Protein AF-A8PWI1-F1 (afdb_monomer)

Solvent-accessible surface area (backbone atoms only — not comparable to full-atom values): 45222 Å² total; per-residue (Å²): 137,79,90,85,84,83,88,84,86,80,87,80,80,91,81,91,78,86,83,89,81,81,93,75,94,78,90,85,88,86,80,87,87,82,93,78,95,72,87,82,82,78,79,84,72,82,75,52,67,68,59,52,46,64,74,75,43,57,78,69,61,50,46,55,52,54,53,46,51,53,51,52,47,55,54,38,54,54,45,51,55,53,52,50,52,51,46,53,55,47,53,54,51,51,53,54,53,51,53,49,50,54,32,50,52,49,32,49,55,51,53,51,36,45,76,68,66,75,52,61,69,73,72,50,66,75,73,58,67,98,78,70,52,68,71,55,55,49,48,55,54,31,46,76,68,77,52,61,81,75,72,90,84,58,85,69,64,76,42,74,65,44,47,49,58,48,47,54,46,38,53,51,34,49,49,57,52,60,69,65,62,83,62,94,70,75,86,65,80,80,78,78,69,88,83,82,82,69,75,83,58,60,65,67,64,64,78,44,47,58,83,50,47,66,57,39,55,52,49,51,55,52,49,53,42,42,52,46,43,48,42,53,52,54,50,49,51,30,54,49,49,57,49,45,56,55,50,53,34,56,44,49,23,69,73,71,76,51,84,50,41,64,61,52,36,62,72,49,53,52,68,34,57,63,62,59,58,61,57,60,67,49,53,45,52,41,48,41,44,37,41,4,28,73,74,44,79,57,38,57,60,66,27,46,57,54,48,46,45,49,38,46,70,74,69,57,82,82,76,89,75,60,58,64,38,49,48,54,26,50,50,27,47,53,53,18,51,54,29,40,53,49,12,50,57,19,58,69,34,69,69,45,42,67,76,34,84,48,46,72,60,51,50,52,51,50,53,34,60,43,50,63,35,52,48,49,47,51,49,33,54,45,46,45,51,34,57,75,56,64,50,61,60,52,65,64,57,62,51,55,56,88,60,61,75,52,46,60,58,53,36,40,59,34,23,47,52,40,25,48,46,16,49,32,43,15,36,41,30,56,62,64,50,95,90,76,60,98,62,62,55,84,48,33,68,55,55,42,52,53,49,53,51,51,57,51,71,43,89,54,88,58,92,60,36,67,52,34,51,52,48,55,53,42,52,52,41,32,76,44,25,37,76,73,59,82,80,52,64,50,33,56,52,53,32,55,54,43,47,42,41,22,63,32,52,22,43,50,55,48,52,58,40,37,61,75,55,69,62,72,61,91,78,75,66,48,60,52,82,40,75,61,31,41,49,36,44,23,43,35,33,50,32,45,24,39,34,21,50,41,50,20,58,75,50,72,61,76,44,64,67,29,51,55,52,18,52,47,28,49,31,47,36,49,21,43,45,27,45,38,55,23,55,62,70,70,49,80,92,34,70,40,34,55,50,17,56,51,30,43,50,53,28,25,52,52,50,40,53,38,46,43,49,69,47,40,52,39,64,38,69,88,21,94,50,71,40,32,49,86,74,67,77,56,60,96,51,53,69,54,57,59,51,48,56,55,51,41,46,57,54,51,51,45,70,61,62,75,80,54,85,56,82,88,50,45,67,60,50,51,51,51,46,38,54,48,42,38,51,48,45,61,54,45,48,55,45,34,53,47,37,53,47,49,58,26,56,80,66,66,58,85,63,78,88,67,85,68,79,65,87,81,82,74,75,79,79,80,83,86,84,84,87,86,90,83,86,81,82,90,78,98,78,84,92,77,86,83,81,81,76,82,63,67,65,60,57,49,52,50,52,52,53,51,53,48,52,53,51,54,51,50,53,51,52,52,53,52,50,60,52,56,68,67,72,78,70,81,89,77,93,129

Foldseek 3Di:
DDDDDDDDDDDDDDDDDDDDDDDDDDDDDDDDDDDDDDDDDPDDDPDDLVNVCVVPDDPVLVLVVVVVLVVLCVLLVVLVVLLLVLLVLVVLLLVLLVVLVVLVVVLVVVLVCLVVVNDDPVVVVVPDDPPDDPVVVVQVVCSNVVRHDPPPPDPVCPDPVNVVVLSVLQVVLSVLSVVLVSDPDPPDDPPDDDDDDDPPPPPSVVLNDSVCSVVQLVLSLVSLLLSLLSLVVSLVSLVVVLVVLLVVLVVSCVVVVHDCSVVCCVNRVCPRCSNVPCSSVSSNVSSLSNCCSSPVVNPSVVSCVVSVLLNCLLPDDDDPPVPVLLVLLVVLQVLLVVLQVLLVVLLPDVVLCVLQVVSVLLVLLLLLQVLVLVLQLLVLVLQVLCSVLSQRPCVQLVNRSNQDAHSSLSSNLSSNLSSLSSNLSSCLRPVDDPVDDPDHSSCSSVVSVCVNVCVLPPCDPPRRNRVSVSVVVLVVCLLCLNPPDAQGSSNLLVLLLVLLSLSSQLCVQVSVQCVVVVSDDPPSRDSLVDPSNLVSSLSSLSSNLSNLVNNCVVVVVPDCVSVLSSVLSVLVSQLSVLVSVCVVVVDCPDPSVVSNVVSLVVSLVSVLCCLLCPQQNFQDCPAPPGRGDVDDSVPVPVVLSVVLSVLSSVLSNLCVPVVDDDPVCVSVSSSVSSNSSSVNSSSSSNRRSRVVSVVCVVVVPPGDDRDNSDDDDDDDDDDPPPPDDDDDDDDPDDDDDDDDDDDPVVVSVVVVVVVVVVVVVVVVVVVVVVVVVVPDDDDDDD

pLDDT: mean 74.41, std 23.47, range [23.36, 98.5]

Radius of gyration: 35.28 Å; Cα contacts (8 Å, |Δi|>4): 623; chains: 1; bounding box: 94×109×108 Å

Structure (mmCIF, N/CA/C/O backbone):
data_AF-A8PWI1-F1
#
_entry.id   AF-A8PWI1-F1
#
loop_
_atom_site.group_PDB
_atom_site.id
_atom_site.type_symbol
_atom_site.label_atom_id
_atom_site.label_alt_id
_atom_site.label_comp_id
_atom_site.label_asym_id
_atom_site.label_entity_id
_atom_site.label_seq_id
_atom_site.pdbx_PDB_ins_code
_atom_site.Cartn_x
_atom_site.Cartn_y
_atom_site.Cartn_z
_atom_site.occupancy
_atom_site.B_iso_or_equiv
_atom_site.auth_seq_id
_atom_site.auth_comp_id
_atom_site.auth_asym_id
_atom_site.auth_atom_id
_atom_site.pdbx_PDB_model_num
ATOM 1 N N . MET A 1 1 ? -48.072 -54.848 -12.489 1.00 26.64 1 MET A N 1
ATOM 2 C CA . MET A 1 1 ? -48.204 -54.757 -11.016 1.00 26.64 1 MET A CA 1
ATOM 3 C C . MET A 1 1 ? -46.920 -55.266 -10.379 1.00 26.64 1 MET A C 1
ATOM 5 O O . MET A 1 1 ? -46.332 -56.152 -10.990 1.00 26.64 1 MET A O 1
ATOM 9 N N . PRO A 1 2 ? -46.545 -54.822 -9.166 1.00 45.94 2 PRO A N 1
ATOM 10 C CA . PRO A 1 2 ? -46.985 -53.607 -8.458 1.00 45.94 2 PRO A CA 1
ATOM 11 C C . PRO A 1 2 ? -45.769 -52.700 -8.072 1.00 45.94 2 PRO A C 1
ATOM 13 O O . PRO A 1 2 ? -44.656 -53.192 -7.960 1.00 45.94 2 PRO A O 1
ATOM 16 N N . THR A 1 3 ? -45.879 -51.364 -8.166 1.00 31.27 3 THR A N 1
ATOM 17 C CA . THR A 1 3 ? -45.885 -50.378 -7.037 1.00 31.27 3 THR A CA 1
ATOM 18 C C . THR A 1 3 ? -44.688 -50.470 -6.063 1.00 31.27 3 THR A C 1
ATOM 20 O O . THR A 1 3 ? -44.375 -51.557 -5.604 1.00 31.27 3 THR A O 1
ATOM 23 N N . ASP A 1 4 ? -44.038 -49.401 -5.587 1.00 28.78 4 ASP A N 1
ATOM 24 C CA . ASP A 1 4 ? -44.366 -47.958 -5.545 1.00 28.78 4 ASP A CA 1
ATOM 25 C C . ASP A 1 4 ? -43.056 -47.153 -5.226 1.00 28.78 4 ASP A C 1
ATOM 27 O O . ASP A 1 4 ? -41.991 -47.762 -5.220 1.00 28.78 4 ASP A O 1
ATOM 31 N N . ARG A 1 5 ? -42.955 -45.834 -4.954 1.00 29.36 5 ARG A N 1
ATOM 32 C CA . ARG A 1 5 ? -43.914 -44.730 -4.711 1.00 29.36 5 ARG A CA 1
ATOM 33 C C . ARG A 1 5 ? -43.392 -43.390 -5.299 1.00 29.36 5 ARG A C 1
ATOM 35 O O . ARG A 1 5 ? -42.419 -43.342 -6.043 1.00 29.36 5 ARG A O 1
ATOM 42 N N . LEU A 1 6 ? -44.085 -42.296 -4.979 1.00 29.69 6 LEU A N 1
ATOM 43 C CA . LEU A 1 6 ? -43.978 -40.931 -5.507 1.00 29.69 6 LEU A CA 1
ATOM 44 C C . LEU A 1 6 ? -42.658 -40.158 -5.277 1.00 29.69 6 LEU A C 1
ATOM 46 O O . LEU A 1 6 ? -42.093 -40.148 -4.186 1.00 29.69 6 LEU A O 1
ATOM 50 N N . LYS A 1 7 ? -42.341 -39.302 -6.262 1.00 27.17 7 LYS A N 1
ATOM 51 C CA . LYS A 1 7 ? -41.744 -37.966 -6.051 1.00 27.17 7 LYS A CA 1
ATOM 52 C C . LYS A 1 7 ? -42.804 -36.998 -5.500 1.00 27.17 7 LYS A C 1
ATOM 54 O O . LYS A 1 7 ? -43.917 -36.993 -6.022 1.00 27.17 7 LYS A O 1
ATOM 59 N N . ALA A 1 8 ? -42.437 -36.074 -4.612 1.00 26.47 8 ALA A N 1
ATOM 60 C CA . ALA A 1 8 ? -43.149 -34.798 -4.464 1.00 26.47 8 ALA A CA 1
ATOM 61 C C . ALA A 1 8 ? -42.234 -33.719 -3.862 1.00 26.47 8 ALA A C 1
ATOM 63 O O . ALA A 1 8 ? -41.652 -33.920 -2.801 1.00 26.47 8 ALA A O 1
ATOM 64 N N . ALA A 1 9 ? -42.138 -32.563 -4.520 1.00 27.45 9 ALA A N 1
ATOM 65 C CA . ALA A 1 9 ? -41.647 -31.335 -3.897 1.00 27.45 9 ALA A CA 1
ATOM 66 C C . ALA A 1 9 ? -42.832 -30.575 -3.282 1.00 27.45 9 ALA A C 1
ATOM 68 O O . ALA A 1 9 ? -43.964 -30.729 -3.749 1.00 27.45 9 ALA A O 1
ATOM 69 N N . LYS A 1 10 ? -42.591 -29.713 -2.287 1.00 25.00 10 LYS A N 1
ATOM 70 C CA . LYS A 1 10 ? -43.603 -28.736 -1.874 1.00 25.00 10 LYS A CA 1
ATOM 71 C C . LYS A 1 10 ? -42.991 -27.396 -1.476 1.00 25.00 10 LYS A C 1
ATOM 73 O O . LYS A 1 10 ? -42.264 -27.291 -0.494 1.00 25.00 10 LYS A O 1
ATOM 78 N N . THR A 1 11 ? -43.327 -26.382 -2.265 1.00 25.14 11 THR A N 1
ATOM 79 C CA . THR A 1 11 ? -43.209 -24.959 -1.939 1.00 25.14 11 THR A CA 1
ATOM 80 C C . THR A 1 11 ? -43.941 -24.653 -0.629 1.00 25.14 11 THR A C 1
ATOM 82 O O . THR A 1 11 ? -44.904 -25.343 -0.285 1.00 25.14 11 THR A O 1
ATOM 85 N N . ARG A 1 12 ? -43.555 -23.579 0.063 1.00 24.62 12 ARG A N 1
ATOM 86 C CA . ARG A 1 12 ? -44.437 -22.917 1.027 1.00 24.62 12 ARG A CA 1
ATOM 87 C C . ARG A 1 12 ? -44.339 -21.407 0.867 1.00 24.62 12 ARG A C 1
ATOM 89 O O . ARG A 1 12 ? -43.246 -20.877 0.679 1.00 24.62 12 ARG A O 1
ATOM 96 N N . GLU A 1 13 ? -45.487 -20.749 0.863 1.00 25.41 13 GLU A N 1
ATOM 97 C CA . GLU A 1 13 ? -45.619 -19.325 0.590 1.00 25.41 13 GLU A CA 1
ATOM 98 C C . GLU A 1 13 ? -45.032 -18.437 1.696 1.00 25.41 13 GLU A C 1
ATOM 100 O O . GLU A 1 13 ? -44.836 -18.847 2.843 1.00 25.41 13 GLU A O 1
ATOM 105 N N . ARG A 1 14 ? -44.809 -17.167 1.338 1.00 25.08 14 ARG A N 1
ATOM 106 C CA . ARG A 1 14 ? -44.852 -16.077 2.314 1.00 25.08 14 ARG A CA 1
ATOM 107 C C . ARG A 1 14 ? -46.288 -15.952 2.805 1.00 25.08 14 ARG A C 1
ATOM 109 O O . ARG A 1 14 ? -47.183 -15.876 1.972 1.00 25.08 14 ARG A O 1
ATOM 116 N N . ASP A 1 15 ? -46.470 -15.774 4.103 1.00 23.75 15 ASP A N 1
ATOM 117 C CA . ASP A 1 15 ? -47.665 -15.108 4.606 1.00 23.75 15 ASP A CA 1
ATOM 118 C C . ASP A 1 15 ? -47.291 -14.137 5.729 1.00 23.75 15 ASP A C 1
ATOM 120 O O . ASP A 1 15 ? -46.247 -14.296 6.371 1.00 23.75 15 ASP A O 1
ATOM 124 N N . SER A 1 16 ? -48.074 -13.073 5.897 1.00 23.41 16 SER A N 1
ATOM 125 C CA . SER A 1 16 ? -47.643 -11.882 6.638 1.00 23.41 16 SER A CA 1
ATOM 126 C C . SER A 1 16 ? -48.622 -11.459 7.729 1.00 23.41 16 SER A C 1
ATOM 128 O O . SER A 1 16 ? -49.614 -10.788 7.453 1.00 23.41 16 SER A O 1
ATOM 130 N N . THR A 1 17 ? -48.276 -11.746 8.985 1.00 23.61 17 THR A N 1
ATOM 131 C CA . THR A 1 17 ? -48.960 -11.198 10.166 1.00 23.61 17 THR A CA 1
ATOM 132 C C . THR A 1 17 ? -47.959 -10.782 11.240 1.00 23.61 17 THR A C 1
ATOM 134 O O . THR A 1 17 ? -47.338 -11.626 11.886 1.00 23.61 17 THR A O 1
ATOM 137 N N . SER A 1 18 ? -47.843 -9.474 11.474 1.00 24.30 18 SER A N 1
ATOM 138 C CA . SER A 1 18 ? -47.353 -8.947 12.754 1.00 24.30 18 SER A CA 1
ATOM 139 C C . SER A 1 18 ? -48.350 -9.293 13.867 1.00 24.30 18 SER A C 1
ATOM 141 O O . SER A 1 18 ? -49.545 -9.426 13.595 1.00 24.30 18 SER A O 1
ATOM 143 N N . PRO A 1 19 ? -47.909 -9.311 15.132 1.00 25.98 19 PRO A N 1
ATOM 144 C CA . PRO A 1 19 ? -48.521 -8.339 16.038 1.00 25.98 19 PRO A CA 1
ATOM 145 C C . PRO A 1 19 ? -47.519 -7.577 16.916 1.00 25.98 19 PRO A C 1
ATOM 147 O O . PRO A 1 19 ? -46.420 -8.031 17.221 1.00 25.98 19 PRO A O 1
ATOM 150 N N . SER A 1 20 ? -47.955 -6.389 17.331 1.00 23.36 20 SER A N 1
ATOM 151 C CA . SER A 1 20 ? -47.359 -5.594 18.406 1.00 23.36 20 SER A CA 1
ATOM 152 C C . SER A 1 20 ? -47.661 -6.227 19.769 1.00 23.36 20 SER A C 1
ATOM 154 O O . SER A 1 20 ? -48.781 -6.691 19.982 1.00 23.36 20 SER A O 1
ATOM 156 N N . ALA A 1 21 ? -46.710 -6.170 20.705 1.00 24.69 21 ALA A N 1
ATOM 157 C CA . ALA A 1 21 ? -46.963 -6.409 22.124 1.00 24.69 21 ALA A CA 1
ATOM 158 C C . ALA A 1 21 ? -46.120 -5.454 22.986 1.00 24.69 21 ALA A C 1
ATOM 160 O O . ALA A 1 21 ? -44.891 -5.508 22.985 1.00 24.69 21 ALA A O 1
ATOM 161 N N . THR A 1 22 ? -46.792 -4.571 23.722 1.00 24.06 22 THR A N 1
ATOM 162 C CA . THR A 1 22 ? -46.207 -3.747 24.790 1.00 24.06 22 THR A CA 1
ATOM 163 C C . THR A 1 22 ? -46.069 -4.560 26.082 1.00 24.06 22 THR A C 1
ATOM 165 O O . THR A 1 22 ? -46.990 -5.316 26.395 1.00 24.06 22 THR A O 1
ATOM 168 N N . PRO A 1 23 ? -45.008 -4.377 26.888 1.00 26.75 23 PRO A N 1
ATOM 169 C CA . PRO A 1 23 ? -44.930 -4.981 28.216 1.00 26.75 23 PRO A CA 1
ATOM 170 C C . PRO A 1 23 ? -45.863 -4.243 29.191 1.00 26.75 23 PRO A C 1
ATOM 172 O O . PRO A 1 23 ? -45.569 -3.130 29.624 1.00 26.75 23 PRO A O 1
ATOM 175 N N . SER A 1 24 ? -46.998 -4.854 29.532 1.00 24.08 24 SER A N 1
ATOM 176 C CA . SER A 1 24 ? -47.934 -4.353 30.547 1.00 24.08 24 SER A CA 1
ATOM 177 C C . SER A 1 24 ? -47.728 -5.064 31.886 1.00 24.08 24 SER A C 1
ATOM 179 O O . SER A 1 24 ? -47.871 -6.284 31.970 1.00 24.08 24 SER A O 1
ATOM 181 N N . THR A 1 25 ? -47.428 -4.303 32.936 1.00 27.03 25 THR A N 1
ATOM 182 C CA . THR A 1 25 ? -47.224 -4.810 34.299 1.00 27.03 25 THR A CA 1
ATOM 183 C C . THR A 1 25 ? -48.536 -5.258 34.948 1.00 27.03 25 THR A C 1
ATOM 185 O O . THR A 1 25 ? -49.332 -4.404 35.331 1.00 27.03 25 THR A O 1
ATOM 188 N N . THR A 1 26 ? -48.716 -6.563 35.181 1.00 24.58 26 THR A N 1
ATOM 189 C CA . THR A 1 26 ? -49.730 -7.068 36.128 1.00 24.58 26 THR A CA 1
ATOM 190 C C . THR A 1 26 ? -49.261 -8.350 36.815 1.00 24.58 26 THR A C 1
ATOM 192 O O . THR A 1 26 ? -48.823 -9.293 36.159 1.00 24.58 26 THR A O 1
ATOM 195 N N . THR A 1 27 ? -49.384 -8.399 38.140 1.00 28.48 27 THR A N 1
ATOM 196 C CA . THR A 1 27 ? -49.174 -9.589 38.976 1.00 28.48 27 THR A CA 1
ATOM 197 C C . THR A 1 27 ? -50.474 -10.382 39.145 1.00 28.48 27 THR A C 1
ATOM 199 O O . THR A 1 27 ? -51.536 -9.800 39.352 1.00 28.48 27 THR A O 1
ATOM 202 N N . ALA A 1 28 ? -50.398 -11.715 39.118 1.00 26.31 28 ALA A N 1
ATOM 203 C CA . ALA A 1 28 ? -51.474 -12.607 39.560 1.00 26.31 28 ALA A CA 1
ATOM 204 C C . ALA A 1 28 ? -50.894 -13.960 40.008 1.00 26.31 28 ALA A C 1
ATOM 206 O O . ALA A 1 28 ? -49.926 -14.435 39.417 1.00 26.31 28 ALA A O 1
ATOM 207 N N . SER A 1 29 ? -51.483 -14.572 41.040 1.00 25.58 29 SER A N 1
ATOM 208 C CA . SER A 1 29 ? -51.057 -15.862 41.602 1.00 25.58 29 SER A CA 1
ATOM 209 C C . SER A 1 29 ? -52.246 -16.809 41.778 1.00 25.58 29 SER A C 1
ATOM 211 O O . SER A 1 29 ? -53.288 -16.409 42.294 1.00 25.58 29 SER A O 1
ATOM 213 N N . ILE A 1 30 ? -52.064 -18.056 41.344 1.00 26.97 30 ILE A N 1
ATOM 214 C CA . ILE A 1 30 ? -52.888 -19.252 41.593 1.00 26.97 30 ILE A CA 1
ATOM 215 C C . ILE A 1 30 ? -51.903 -20.437 41.431 1.00 26.97 30 ILE A C 1
ATOM 217 O O . ILE A 1 30 ? -51.061 -20.381 40.539 1.00 26.97 30 ILE A O 1
ATOM 221 N N . TYR A 1 31 ? -51.870 -21.501 42.240 1.00 27.14 31 TYR A N 1
ATOM 222 C CA . TYR A 1 31 ? -52.976 -22.233 42.876 1.00 27.14 31 TYR A CA 1
ATOM 223 C C . TYR A 1 31 ? -52.582 -22.819 44.275 1.00 27.14 31 TYR A C 1
ATOM 225 O O . TYR A 1 31 ? -51.643 -22.285 44.861 1.00 27.14 31 TYR A O 1
ATOM 233 N N . PRO A 1 32 ? -53.347 -23.736 44.923 1.00 33.53 32 PRO A N 1
ATOM 234 C CA . PRO A 1 32 ? -53.596 -23.677 46.368 1.00 33.53 32 PRO A CA 1
ATOM 235 C C . PRO A 1 32 ? -52.487 -24.298 47.234 1.00 33.53 32 PRO A C 1
ATOM 237 O O . PRO A 1 32 ? -51.641 -25.045 46.749 1.00 33.53 32 PRO A O 1
ATOM 240 N N . GLY A 1 33 ? -52.534 -24.008 48.536 1.00 26.94 33 GLY A N 1
ATOM 241 C CA . GLY A 1 33 ? -51.600 -24.554 49.523 1.00 26.94 33 GLY A CA 1
ATOM 242 C C . GLY A 1 33 ? -52.061 -25.851 50.193 1.00 26.94 33 GLY A C 1
ATOM 243 O O . GLY A 1 33 ? -53.189 -26.305 50.007 1.00 26.94 33 GLY A O 1
ATOM 244 N N . ASP A 1 34 ? -51.178 -26.371 51.042 1.00 28.83 34 ASP A N 1
ATOM 245 C CA . ASP A 1 34 ? -51.478 -27.326 52.111 1.00 28.83 34 ASP A CA 1
ATOM 246 C C . ASP A 1 34 ? -50.917 -26.759 53.433 1.00 28.83 34 ASP A C 1
ATOM 248 O O . ASP A 1 34 ? -50.033 -25.895 53.413 1.00 28.83 34 ASP A O 1
ATOM 252 N N . ALA A 1 35 ? -51.468 -27.161 54.577 1.00 33.00 35 ALA A N 1
ATOM 253 C CA . ALA A 1 35 ? -51.345 -26.424 55.834 1.00 33.00 35 ALA A CA 1
ATOM 254 C C . ALA A 1 35 ? -50.556 -27.179 56.917 1.00 33.00 35 ALA A C 1
ATOM 256 O O . ALA A 1 35 ? -51.131 -27.850 57.773 1.00 33.00 35 ALA A O 1
ATOM 257 N N . SER A 1 36 ? -49.237 -26.975 56.954 1.00 32.12 36 SER A N 1
ATOM 258 C CA . SER A 1 36 ? -48.390 -27.325 58.103 1.00 32.12 36 SER A CA 1
ATOM 259 C C . SER A 1 36 ? -47.815 -26.063 58.750 1.00 32.12 36 SER A C 1
ATOM 261 O O . SER A 1 36 ? -47.049 -25.334 58.120 1.00 32.12 36 SER A O 1
ATOM 263 N N . GLN A 1 37 ? -48.174 -25.804 60.009 1.00 34.50 37 GLN A N 1
ATOM 264 C CA . GLN A 1 37 ? -47.563 -24.732 60.794 1.00 34.50 37 GLN A CA 1
ATOM 265 C C . GLN A 1 37 ? -46.143 -25.138 61.200 1.00 34.50 37 GLN A C 1
ATOM 267 O O . GLN A 1 37 ? -45.965 -26.029 62.027 1.00 34.50 37 GLN A O 1
ATOM 272 N N . THR A 1 38 ? -45.152 -24.440 60.656 1.00 32.38 38 THR A N 1
ATOM 273 C CA . THR A 1 38 ? -43.772 -24.451 61.152 1.00 32.38 38 THR A CA 1
ATOM 274 C C . THR A 1 38 ? -43.333 -23.001 61.331 1.00 32.38 38 THR A C 1
ATOM 276 O O . THR A 1 38 ? -43.739 -22.126 60.564 1.00 32.38 38 THR A O 1
ATOM 279 N N . GLU A 1 39 ? -42.580 -22.729 62.391 1.00 30.62 39 GLU A N 1
ATOM 280 C CA . GLU A 1 39 ? -42.321 -21.369 62.873 1.00 30.62 39 GLU A CA 1
ATOM 281 C C . GLU A 1 39 ? -41.481 -20.537 61.890 1.00 30.62 39 GLU A C 1
ATOM 283 O O . GLU A 1 39 ? -40.662 -21.071 61.145 1.00 30.62 39 GLU A O 1
ATOM 288 N N . VAL A 1 40 ? -41.670 -19.213 61.908 1.00 33.16 40 VAL A N 1
ATOM 289 C CA . VAL A 1 40 ? -40.878 -18.259 61.116 1.00 33.16 40 VAL A CA 1
ATOM 290 C C . VAL A 1 40 ? -39.713 -17.735 61.962 1.00 33.16 40 VAL A C 1
ATOM 292 O O . VAL A 1 40 ? -39.961 -16.972 62.900 1.00 33.16 40 VAL A O 1
ATOM 295 N N . PRO A 1 41 ? -38.446 -18.038 61.622 1.00 32.81 41 PRO A N 1
ATOM 296 C CA . PRO A 1 41 ? -37.306 -17.299 62.142 1.00 32.81 41 PRO A CA 1
ATOM 297 C C . PRO A 1 41 ? -37.275 -15.921 61.473 1.00 32.81 41 PRO A C 1
ATOM 299 O O . PRO A 1 41 ? -37.218 -15.805 60.247 1.00 32.81 41 PRO A O 1
ATOM 302 N N . SER A 1 42 ? -37.335 -14.859 62.270 1.00 34.72 42 SER A N 1
ATOM 303 C CA . SER A 1 42 ? -37.218 -13.491 61.773 1.00 34.72 42 SER A CA 1
ATOM 304 C C . SER A 1 42 ? -35.784 -13.162 61.333 1.00 34.72 42 SER A C 1
ATOM 306 O O . SER A 1 42 ? -34.807 -13.694 61.853 1.00 34.72 42 SER A O 1
ATOM 308 N N . SER A 1 43 ? -35.664 -12.219 60.391 1.00 37.78 43 SER A N 1
ATOM 309 C CA . SER A 1 43 ? -34.401 -11.611 59.937 1.00 37.78 43 SER A CA 1
ATOM 310 C C . SER A 1 43 ? -33.301 -12.578 59.464 1.00 37.78 43 SER A C 1
ATOM 312 O O . SER A 1 43 ? -32.284 -12.766 60.129 1.00 37.78 43 SER A O 1
ATOM 314 N N . HIS A 1 44 ? -33.409 -13.039 58.214 1.00 37.28 44 HIS A N 1
ATOM 315 C CA . HIS A 1 44 ? -32.195 -13.245 57.423 1.00 37.28 44 HIS A CA 1
ATOM 316 C C . HIS A 1 44 ? -31.520 -11.886 57.193 1.00 37.28 44 HIS A C 1
ATOM 318 O O . HIS A 1 44 ? -31.955 -11.098 56.351 1.00 37.28 44 HIS A O 1
ATOM 324 N N . ALA A 1 45 ? -30.440 -11.615 57.924 1.00 43.72 45 ALA A N 1
ATOM 325 C CA . ALA A 1 45 ? -29.423 -10.703 57.421 1.00 43.72 45 ALA A CA 1
ATOM 326 C C . ALA A 1 45 ? -28.852 -11.303 56.125 1.00 43.72 45 ALA A C 1
ATOM 328 O O . ALA A 1 45 ? -28.569 -12.503 56.075 1.00 43.72 45 ALA A O 1
ATOM 329 N N . PHE A 1 46 ? -28.689 -10.490 55.078 1.00 57.28 46 PHE A N 1
ATOM 330 C CA . PHE A 1 46 ? -27.968 -10.924 53.883 1.00 57.28 46 PHE A CA 1
ATOM 331 C C . PHE A 1 46 ? -26.506 -11.175 54.267 1.00 57.28 46 PHE A C 1
ATOM 333 O O . PHE A 1 46 ? -25.778 -10.234 54.582 1.00 57.28 46 PHE A O 1
ATOM 340 N N . GLU A 1 47 ? -26.092 -12.443 54.266 1.00 66.06 47 GLU A N 1
ATOM 341 C CA . GLU A 1 47 ? -24.698 -12.829 54.478 1.00 66.06 47 GLU A CA 1
ATOM 342 C C . GLU A 1 47 ? -23.832 -12.175 53.382 1.00 66.06 47 GLU A C 1
ATOM 344 O O . GLU A 1 47 ? -24.158 -12.315 52.197 1.00 66.06 47 GLU A O 1
ATOM 349 N N . PRO A 1 48 ? -22.767 -11.426 53.731 1.00 78.94 48 PRO A N 1
ATOM 350 C CA . PRO A 1 48 ? -21.914 -10.788 52.736 1.00 78.94 48 PRO A CA 1
ATOM 351 C C . PRO A 1 48 ? -21.312 -11.811 51.773 1.00 78.94 48 PRO A C 1
ATOM 353 O O . PRO A 1 48 ? -20.932 -12.909 52.186 1.00 78.94 48 PRO A O 1
ATOM 356 N N . LEU A 1 49 ? -21.177 -11.428 50.499 1.00 82.06 49 LEU A N 1
ATOM 357 C CA . LEU A 1 49 ? -20.635 -12.294 49.448 1.00 82.06 49 LEU A CA 1
ATOM 358 C C . LEU A 1 49 ? -19.288 -12.896 49.863 1.00 82.06 49 LEU A C 1
ATOM 360 O O . LEU A 1 49 ? -19.082 -14.091 49.713 1.00 82.06 49 LEU A O 1
ATOM 364 N N . GLU A 1 50 ? -18.403 -12.092 50.448 1.00 81.38 50 GLU A N 1
ATOM 365 C CA . GLU A 1 50 ? -17.080 -12.519 50.909 1.00 81.38 50 GLU A CA 1
ATOM 366 C C . GLU A 1 50 ? -17.161 -13.580 52.016 1.00 81.38 50 GLU A C 1
ATOM 368 O O . GLU A 1 50 ? -16.406 -14.549 51.992 1.00 81.38 50 GLU A O 1
ATOM 373 N N . THR A 1 51 ? -18.103 -13.447 52.956 1.00 81.31 51 THR A N 1
ATOM 374 C CA . THR A 1 51 ? -18.346 -14.443 54.012 1.00 81.31 51 THR A CA 1
ATOM 375 C C . THR A 1 51 ? -18.866 -15.749 53.416 1.00 81.31 51 THR A C 1
ATOM 377 O O . THR A 1 51 ? -18.379 -16.822 53.765 1.00 81.31 51 THR A O 1
ATOM 380 N N . LEU A 1 52 ? -19.795 -15.659 52.462 1.00 82.19 52 LEU A N 1
ATOM 381 C CA . LEU A 1 52 ? -20.376 -16.810 51.775 1.00 82.19 52 LEU A CA 1
ATOM 382 C C . LEU A 1 52 ? -19.353 -17.518 50.863 1.00 82.19 52 LEU A C 1
ATOM 384 O O . LEU A 1 52 ? -19.312 -18.745 50.838 1.00 82.19 52 LEU A O 1
ATOM 388 N N . LEU A 1 53 ? -18.469 -16.776 50.186 1.00 83.38 53 LEU A N 1
ATOM 389 C CA . LEU A 1 53 ? -17.340 -17.327 49.425 1.00 83.38 53 LEU A CA 1
ATOM 390 C C . LEU A 1 53 ? -16.334 -18.031 50.349 1.00 83.38 53 LEU A C 1
ATOM 392 O O . LEU A 1 53 ? -15.919 -19.142 50.048 1.00 83.38 53 LEU A O 1
ATOM 396 N N . VAL A 1 54 ? -15.970 -17.438 51.492 1.00 85.25 54 VAL A N 1
ATOM 397 C CA . VAL A 1 54 ? -15.079 -18.077 52.486 1.00 85.25 54 VAL A CA 1
ATOM 398 C C . VAL A 1 54 ? -15.719 -19.314 53.131 1.00 85.25 54 VAL A C 1
ATOM 400 O O . VAL A 1 54 ? -15.008 -20.246 53.496 1.00 85.25 54 VAL A O 1
ATOM 403 N N . ARG A 1 55 ? -17.052 -19.356 53.246 1.00 84.06 55 ARG A N 1
ATOM 404 C CA . ARG A 1 55 ? -17.801 -20.490 53.812 1.00 84.06 55 ARG A CA 1
ATOM 405 C C . ARG A 1 55 ? -18.015 -21.649 52.832 1.00 84.06 55 ARG A C 1
ATOM 407 O O . ARG A 1 55 ? -18.219 -22.771 53.289 1.00 84.06 55 ARG A O 1
ATOM 414 N N . LEU A 1 56 ? -18.012 -21.389 51.523 1.00 81.69 56 LEU A N 1
ATOM 415 C CA . LEU A 1 56 ? -18.315 -22.388 50.489 1.00 81.69 56 LEU A CA 1
ATOM 416 C C . LEU A 1 56 ? -17.114 -22.821 49.635 1.00 81.69 56 LEU A C 1
ATOM 418 O O . LEU A 1 56 ? -17.267 -23.793 48.903 1.00 81.69 56 LEU A O 1
ATOM 422 N N . LEU A 1 57 ? -15.974 -22.119 49.692 1.00 87.12 57 LEU A N 1
ATOM 423 C CA . LEU A 1 57 ? -14.839 -22.330 48.784 1.00 87.12 57 LEU A CA 1
ATOM 424 C C . LEU A 1 57 ? -13.479 -22.346 49.494 1.00 87.12 57 LEU A C 1
ATOM 426 O O . LEU A 1 57 ? -13.225 -21.569 50.426 1.00 87.12 57 LEU A O 1
ATOM 430 N N . ASP A 1 58 ? -12.566 -23.173 48.989 1.00 87.31 58 ASP A N 1
ATOM 431 C CA . ASP A 1 58 ? -11.184 -23.242 49.467 1.00 87.31 58 ASP A CA 1
ATOM 432 C C . ASP A 1 58 ? -10.323 -22.033 49.024 1.00 87.31 58 ASP A C 1
ATOM 434 O O . ASP A 1 58 ? -10.794 -21.080 48.393 1.00 87.31 58 ASP A O 1
ATOM 438 N N . ASP A 1 59 ? -9.050 -22.005 49.430 1.00 83.88 59 ASP A N 1
ATOM 439 C CA . ASP A 1 59 ? -8.153 -20.885 49.125 1.00 83.88 59 ASP A CA 1
ATOM 440 C C . ASP A 1 59 ? -7.728 -20.796 47.650 1.00 83.88 59 ASP A C 1
ATOM 442 O O . ASP A 1 59 ? -7.465 -19.683 47.181 1.00 83.88 59 ASP A O 1
ATOM 446 N N . GLU A 1 60 ? -7.706 -21.911 46.914 1.00 83.50 60 GLU A N 1
ATOM 447 C CA . GLU A 1 60 ? -7.409 -21.977 45.477 1.00 83.50 60 GLU A CA 1
ATOM 448 C C . GLU A 1 60 ? -8.628 -21.545 44.652 1.00 83.50 60 GLU A C 1
ATOM 450 O O . GLU A 1 60 ? -8.529 -20.671 43.788 1.00 83.50 60 GLU A O 1
ATOM 455 N N . GLU A 1 61 ? -9.813 -22.051 44.988 1.00 86.50 61 GLU A N 1
ATOM 456 C CA . GLU A 1 61 ? -11.093 -21.613 44.429 1.00 86.50 61 GLU A CA 1
ATOM 457 C C . GLU A 1 61 ? -11.318 -20.109 44.658 1.00 86.50 61 GLU A C 1
ATOM 459 O O . GLU A 1 61 ? -11.733 -19.378 43.753 1.00 86.50 61 GLU A O 1
ATOM 464 N N . ARG A 1 62 ? -10.939 -19.587 45.833 1.00 88.56 62 ARG A N 1
ATOM 465 C CA . ARG A 1 62 ? -10.948 -18.141 46.103 1.00 88.56 62 ARG A CA 1
ATOM 466 C C . ARG A 1 62 ? -9.871 -17.357 45.339 1.00 88.56 62 ARG A C 1
ATOM 468 O O . ARG A 1 62 ? -9.971 -16.131 45.286 1.00 88.56 62 ARG A O 1
ATOM 475 N N . LYS A 1 63 ? -8.854 -17.972 44.711 1.00 90.06 63 LYS A N 1
ATOM 476 C CA . LYS A 1 63 ? -7.984 -17.260 43.738 1.00 90.06 63 LYS A CA 1
ATOM 477 C C . LYS A 1 63 ? -8.725 -16.966 42.436 1.00 90.06 63 LYS A C 1
ATOM 479 O O . LYS A 1 63 ? -8.550 -15.877 41.897 1.00 90.06 63 LYS A O 1
ATOM 484 N N . PHE A 1 64 ? -9.586 -17.875 41.965 1.00 91.56 64 PHE A N 1
ATOM 485 C CA . PHE A 1 64 ? -10.393 -17.644 40.760 1.00 91.56 64 PHE A CA 1
ATOM 486 C C . PHE A 1 64 ? -11.280 -16.400 40.909 1.00 91.56 64 PHE A C 1
ATOM 488 O O . PHE A 1 64 ? -11.282 -15.551 40.022 1.00 91.56 64 PHE A O 1
ATOM 495 N N . PHE A 1 65 ? -11.968 -16.244 42.045 1.00 90.75 65 PHE A N 1
ATOM 496 C CA . PHE A 1 65 ? -12.802 -15.061 42.284 1.00 90.75 65 PHE A CA 1
ATOM 497 C C . PHE A 1 65 ? -11.985 -13.770 42.433 1.00 90.75 65 PHE A C 1
ATOM 499 O O . PHE A 1 65 ? -12.340 -12.780 41.805 1.00 90.75 65 PHE A O 1
ATOM 506 N N . ARG A 1 66 ? -10.837 -13.794 43.129 1.00 90.25 66 ARG A N 1
ATOM 507 C CA . ARG A 1 66 ? -9.913 -12.639 43.185 1.00 90.25 66 ARG A CA 1
ATOM 508 C C . ARG A 1 66 ? -9.440 -12.203 41.792 1.00 90.25 66 ARG A C 1
ATOM 510 O O . ARG A 1 66 ? -9.444 -11.018 41.482 1.00 90.25 66 ARG A O 1
ATOM 517 N N . ALA A 1 67 ? -9.089 -13.154 40.928 1.00 89.94 67 ALA A N 1
ATOM 518 C CA . ALA A 1 67 ? -8.716 -12.873 39.543 1.00 89.94 67 ALA A CA 1
ATOM 519 C C . ALA A 1 67 ? -9.896 -12.347 38.705 1.00 89.94 67 ALA A C 1
ATOM 521 O O . ALA A 1 67 ? -9.714 -11.488 37.841 1.00 89.94 67 ALA A O 1
ATOM 522 N N . LEU A 1 68 ? -11.107 -12.844 38.971 1.00 92.38 68 LEU A N 1
ATOM 523 C CA . LEU A 1 68 ? -12.334 -12.393 38.322 1.00 92.38 68 LEU A CA 1
ATOM 524 C C . LEU A 1 68 ? -12.715 -10.966 38.740 1.00 92.38 68 LEU A C 1
ATOM 526 O O . LEU A 1 68 ? -13.114 -10.199 37.870 1.00 92.38 68 LEU A O 1
ATOM 530 N N . ASP A 1 69 ? -12.530 -10.585 40.008 1.00 92.00 69 ASP A N 1
ATOM 531 C CA . ASP A 1 69 ? -12.705 -9.204 40.476 1.00 92.00 69 ASP A CA 1
ATOM 532 C C . ASP A 1 69 ? -11.727 -8.254 39.761 1.00 92.00 69 ASP A C 1
ATOM 534 O O . ASP A 1 69 ? -12.157 -7.234 39.221 1.00 92.00 69 ASP A O 1
ATOM 538 N N . CYS A 1 70 ? -10.440 -8.616 39.652 1.00 90.88 70 CYS A N 1
ATOM 539 C CA . CYS A 1 70 ? -9.449 -7.829 38.905 1.00 90.88 70 CYS A CA 1
ATOM 540 C C . CYS A 1 70 ? -9.802 -7.684 37.413 1.00 90.88 70 CYS A C 1
ATOM 542 O O . CYS A 1 70 ? -9.655 -6.602 36.843 1.00 90.88 70 CYS A O 1
ATOM 544 N N . GLU A 1 71 ? -10.293 -8.745 36.763 1.00 92.56 71 GLU A N 1
ATOM 545 C CA . GLU A 1 71 ? -10.745 -8.672 35.367 1.00 92.56 71 GLU A CA 1
ATOM 546 C C . GLU A 1 71 ? -12.032 -7.850 35.209 1.00 92.56 71 GLU A C 1
ATOM 548 O O . GLU A 1 71 ? -12.133 -7.048 34.280 1.00 92.56 71 GLU A O 1
ATOM 553 N N . VAL A 1 72 ? -12.995 -7.980 36.130 1.00 92.25 72 VAL A N 1
ATOM 554 C CA . VAL A 1 72 ? -14.196 -7.130 36.176 1.00 92.25 72 VAL A CA 1
ATOM 555 C C . VAL A 1 72 ? -13.798 -5.666 36.326 1.00 92.25 72 VAL A C 1
ATOM 557 O O . VAL A 1 72 ? -14.303 -4.839 35.566 1.00 92.25 72 VAL A O 1
ATOM 560 N N . GLU A 1 73 ? -12.876 -5.327 37.228 1.00 92.69 73 GLU A N 1
ATOM 561 C CA . GLU A 1 73 ? -12.411 -3.950 37.394 1.00 92.69 73 GLU A CA 1
ATOM 562 C C . GLU A 1 73 ? -11.702 -3.439 36.135 1.00 92.69 73 GLU A C 1
ATOM 564 O O . GLU A 1 73 ? -12.086 -2.396 35.609 1.00 92.69 73 GLU A O 1
ATOM 569 N N . ARG A 1 74 ? -10.731 -4.187 35.595 1.00 91.75 74 ARG A N 1
ATOM 570 C CA . ARG A 1 74 ? -9.971 -3.819 34.387 1.00 91.75 74 ARG A CA 1
ATOM 571 C C . ARG A 1 74 ? -10.885 -3.523 33.195 1.00 91.75 74 ARG A C 1
ATOM 573 O O . ARG A 1 74 ? -10.727 -2.505 32.520 1.00 91.75 74 ARG A O 1
ATOM 580 N N . ILE A 1 75 ? -11.862 -4.397 32.962 1.00 93.00 75 ILE A N 1
ATOM 581 C CA . ILE A 1 75 ? -12.846 -4.284 31.879 1.00 93.00 75 ILE A CA 1
ATOM 582 C C . ILE A 1 75 ? -13.822 -3.119 32.126 1.00 93.00 75 ILE A C 1
ATOM 584 O O . ILE A 1 75 ? -14.176 -2.398 31.192 1.00 93.00 75 ILE A O 1
ATOM 588 N N . THR A 1 76 ? -14.227 -2.891 33.378 1.00 92.62 76 THR A N 1
ATOM 589 C CA . THR A 1 76 ? -15.137 -1.797 33.763 1.00 92.62 76 THR A CA 1
ATOM 590 C C . THR A 1 76 ? -14.452 -0.429 33.684 1.00 92.62 76 THR A C 1
ATOM 592 O O . THR A 1 76 ? -15.052 0.524 33.192 1.00 92.62 76 THR A O 1
ATOM 595 N N . ARG A 1 77 ? -13.182 -0.332 34.099 1.00 91.75 77 ARG A N 1
ATOM 596 C CA . ARG A 1 77 ? -12.350 0.880 34.027 1.00 91.75 77 ARG A CA 1
ATOM 597 C C . ARG A 1 77 ? -12.190 1.337 32.574 1.00 91.75 77 ARG A C 1
ATOM 599 O O . ARG A 1 77 ? -12.571 2.458 32.246 1.00 91.75 77 ARG A O 1
ATOM 606 N N . PHE A 1 78 ? -11.774 0.427 31.688 1.00 90.31 78 PHE A N 1
ATOM 607 C CA . PHE A 1 78 ? -11.691 0.692 30.248 1.00 90.31 78 PHE A CA 1
ATOM 608 C C . PHE A 1 78 ? -13.047 1.092 29.642 1.00 90.31 78 PHE A C 1
ATOM 610 O O . PHE A 1 78 ? -13.119 2.054 28.877 1.00 90.31 78 PHE A O 1
ATOM 617 N N . TYR A 1 79 ? -14.133 0.389 29.995 1.00 92.50 79 TYR A N 1
ATOM 618 C CA . TYR A 1 79 ? -15.474 0.732 29.513 1.00 92.50 79 TYR A CA 1
ATOM 619 C C . TYR A 1 79 ? -15.884 2.157 29.919 1.00 92.50 79 TYR A C 1
ATOM 621 O O . TYR A 1 79 ? -16.358 2.908 29.070 1.00 92.50 79 TYR A O 1
ATOM 629 N N . ASN A 1 80 ? -15.645 2.554 31.174 1.00 91.06 80 ASN A N 1
ATOM 630 C CA . ASN A 1 80 ? -15.967 3.893 31.679 1.00 91.06 80 ASN A CA 1
ATOM 631 C C . ASN A 1 80 ? -15.204 5.000 30.944 1.00 91.06 80 ASN A C 1
ATOM 633 O O . ASN A 1 80 ? -15.808 5.997 30.551 1.00 91.06 80 ASN A O 1
ATOM 637 N N . GLU A 1 81 ? -13.899 4.822 30.719 1.00 89.00 81 GLU A N 1
ATOM 638 C CA . GLU A 1 81 ? -13.090 5.778 29.952 1.00 89.00 81 GLU A CA 1
ATOM 639 C C . GLU A 1 81 ? -13.642 5.976 28.535 1.00 89.00 81 GLU A C 1
ATOM 641 O O . GLU A 1 81 ? -13.802 7.110 28.082 1.00 89.00 81 GLU A O 1
ATOM 646 N N . ARG A 1 82 ? -13.963 4.877 27.835 1.00 89.12 82 ARG A N 1
ATOM 647 C CA . ARG A 1 82 ? -14.485 4.946 26.462 1.00 89.12 82 ARG A CA 1
ATOM 648 C C . ARG A 1 82 ? -15.932 5.439 26.403 1.00 89.12 82 ARG A C 1
ATOM 650 O O . ARG A 1 82 ? -16.296 6.096 25.433 1.00 89.12 82 ARG A O 1
ATOM 657 N N . GLU A 1 83 ? -16.753 5.167 27.419 1.00 90.44 83 GLU A N 1
ATOM 658 C CA . GLU A 1 83 ? -18.106 5.727 27.538 1.00 90.44 83 GLU A CA 1
ATOM 659 C C . GLU A 1 83 ? -18.046 7.250 27.747 1.00 90.44 83 GLU A C 1
ATOM 661 O O . GLU A 1 83 ? -18.757 7.981 27.057 1.00 90.44 83 GLU A O 1
ATOM 666 N N . HIS A 1 84 ? -17.133 7.744 28.593 1.00 87.75 84 HIS A N 1
ATOM 667 C CA . HIS A 1 84 ? -16.893 9.178 28.788 1.00 87.75 84 HIS A CA 1
ATOM 668 C C . HIS A 1 84 ? -16.369 9.867 27.514 1.00 87.75 84 HIS A C 1
ATOM 670 O O . HIS A 1 84 ? -16.927 10.878 27.083 1.00 87.75 84 HIS A O 1
ATOM 676 N N . GLU A 1 85 ? -15.347 9.299 26.860 1.00 86.12 85 GLU A N 1
ATOM 677 C CA . GLU A 1 85 ? -14.823 9.797 25.576 1.00 86.12 85 GLU A CA 1
ATOM 678 C C . GLU A 1 85 ? -15.930 9.869 24.507 1.00 86.12 85 GLU A C 1
ATOM 680 O O . GLU A 1 85 ? -16.063 10.860 23.784 1.00 86.12 85 GLU A O 1
ATOM 685 N N . ALA A 1 86 ? -16.775 8.837 24.424 1.00 86.75 86 ALA A N 1
ATOM 686 C CA . ALA A 1 86 ? -17.880 8.791 23.476 1.00 86.75 86 ALA A CA 1
ATOM 687 C C . ALA A 1 86 ? -18.963 9.847 23.769 1.00 86.75 86 ALA A C 1
ATOM 689 O O . ALA A 1 86 ? -19.510 10.427 22.826 1.00 86.75 86 ALA A O 1
ATOM 690 N N . VAL A 1 87 ? -19.237 10.141 25.046 1.00 85.56 87 VAL A N 1
ATOM 691 C CA . VAL A 1 87 ? -20.129 11.233 25.473 1.00 85.56 87 VAL A CA 1
ATOM 692 C C . VAL A 1 87 ? -19.573 12.600 25.057 1.00 85.56 87 VAL A C 1
ATOM 694 O O . VAL A 1 87 ? -20.304 13.395 24.461 1.00 85.56 87 VAL A O 1
ATOM 697 N N . GLU A 1 88 ? -18.286 12.871 25.284 1.00 83.75 88 GLU A N 1
ATOM 698 C CA . GLU A 1 88 ? -17.643 14.132 24.883 1.00 83.75 88 GLU A CA 1
ATOM 699 C C . GLU A 1 88 ? -17.634 14.309 23.351 1.00 83.75 88 GLU A C 1
ATOM 701 O O . GLU A 1 88 ? -18.027 15.358 22.817 1.00 83.75 88 GLU A O 1
ATOM 706 N N . ARG A 1 89 ? -17.267 13.244 22.625 1.00 83.25 89 ARG A N 1
ATOM 707 C CA . ARG A 1 89 ? -17.273 13.186 21.155 1.00 83.25 89 ARG A CA 1
ATOM 708 C C . ARG A 1 89 ? -18.677 13.416 20.588 1.00 83.25 89 ARG A C 1
ATOM 710 O O . ARG A 1 89 ? -18.824 14.126 19.590 1.00 83.25 89 ARG A O 1
ATOM 717 N N . LEU A 1 90 ? -19.717 12.868 21.227 1.00 84.00 90 LEU A N 1
ATOM 718 C CA . LEU A 1 90 ? -21.114 13.104 20.856 1.00 84.00 90 LEU A CA 1
ATOM 719 C C . LEU A 1 90 ? -21.556 14.542 21.165 1.00 84.00 90 LEU A C 1
ATOM 721 O O . LEU A 1 90 ? -22.170 15.175 20.310 1.00 84.00 90 LEU A O 1
ATOM 725 N N . SER A 1 91 ? -21.212 15.083 22.335 1.00 81.62 91 SER A N 1
ATOM 726 C CA . SER A 1 91 ? -21.533 16.461 22.745 1.00 81.62 91 SER A CA 1
ATOM 727 C C . SER A 1 91 ? -20.955 17.500 21.769 1.00 81.62 91 SER A C 1
ATOM 729 O O . SER A 1 91 ? -21.658 18.390 21.271 1.00 81.62 91 SER A O 1
ATOM 731 N N . THR A 1 92 ? -19.694 17.311 21.371 1.00 83.19 92 THR A N 1
ATOM 732 C CA . THR A 1 92 ? -19.040 18.122 20.333 1.00 83.19 92 THR A CA 1
ATOM 733 C C . THR A 1 92 ? -19.752 17.986 18.981 1.00 83.19 92 THR A C 1
ATOM 735 O O . THR A 1 92 ? -20.017 18.983 18.306 1.00 83.19 92 THR A O 1
ATOM 738 N N . LEU A 1 93 ? -20.130 16.766 18.586 1.00 83.94 93 LEU A N 1
ATOM 739 C CA . LEU A 1 93 ? -20.832 16.505 17.327 1.00 83.94 93 LEU A CA 1
ATOM 740 C C . LEU A 1 93 ? -22.244 17.124 17.285 1.00 83.94 93 LEU A C 1
ATOM 742 O O . LEU A 1 93 ? -22.640 17.658 16.249 1.00 83.94 93 LEU A O 1
ATOM 746 N N . VAL A 1 94 ? -22.981 17.118 18.400 1.00 81.31 94 VAL A N 1
ATOM 747 C CA . VAL A 1 94 ? -24.282 17.802 18.550 1.00 81.31 94 VAL A CA 1
ATOM 748 C C . VAL A 1 94 ? -24.124 19.314 18.390 1.00 81.31 94 VAL A C 1
ATOM 750 O O . VAL A 1 94 ? -24.897 19.936 17.662 1.00 81.31 94 VAL A O 1
ATOM 753 N N . THR A 1 95 ? -23.083 19.896 18.988 1.00 80.31 95 THR A N 1
ATOM 754 C CA . THR A 1 95 ? -22.762 21.328 18.859 1.00 80.31 95 THR A CA 1
ATOM 755 C C . THR A 1 95 ? -22.524 21.714 17.392 1.00 80.31 95 THR A C 1
ATOM 757 O O . THR A 1 95 ? -23.092 22.682 16.889 1.00 80.31 95 THR A O 1
ATOM 760 N N . GLN A 1 96 ? -21.794 20.886 16.642 1.00 82.56 96 GLN A N 1
ATOM 761 C CA . GLN A 1 96 ? -21.566 21.090 15.205 1.00 82.56 96 GLN A CA 1
ATOM 762 C C . GLN A 1 96 ? -22.843 20.905 14.355 1.00 82.56 96 GLN A C 1
ATOM 764 O O . GLN A 1 96 ? -22.966 21.489 13.278 1.00 82.56 96 GLN A O 1
ATOM 769 N N . LEU A 1 97 ? -23.808 20.095 14.810 1.00 81.31 97 LEU A N 1
ATOM 770 C CA . LEU A 1 97 ? -25.107 19.895 14.146 1.00 81.31 97 LEU A CA 1
ATOM 771 C C . LEU A 1 97 ? -26.110 21.029 14.429 1.00 81.31 97 LEU A C 1
ATOM 773 O O . LEU A 1 97 ? -26.983 21.283 13.589 1.00 81.31 97 LEU A O 1
ATOM 777 N N . LEU A 1 98 ? -25.964 21.730 15.558 1.00 79.81 98 LEU A N 1
ATOM 778 C CA . LEU A 1 98 ? -26.621 23.012 15.832 1.00 79.81 98 LEU A CA 1
ATOM 779 C C . LEU A 1 98 ? -26.082 24.094 14.884 1.00 79.81 98 LEU A C 1
ATOM 781 O O . LEU A 1 98 ? -26.858 24.684 14.131 1.00 79.81 98 LEU A O 1
ATOM 785 N N . GLU A 1 99 ? -24.758 24.262 14.806 1.00 80.19 99 GLU A N 1
ATOM 786 C CA . GLU A 1 99 ? -24.123 25.231 13.896 1.00 80.19 99 GLU A CA 1
ATOM 787 C C . GLU A 1 99 ? -24.440 24.929 12.413 1.00 80.19 99 GLU A C 1
ATOM 789 O O . GLU A 1 99 ? -24.706 25.834 11.618 1.00 80.19 99 GLU A O 1
ATOM 794 N N . LEU A 1 100 ? -24.553 23.647 12.033 1.00 81.75 100 LEU A N 1
ATOM 795 C CA . LEU A 1 100 ? -25.030 23.242 10.703 1.00 81.75 100 LEU A CA 1
ATOM 796 C C . LEU A 1 100 ? -26.501 23.618 10.444 1.00 81.75 100 LEU A C 1
ATOM 798 O O . LEU A 1 100 ? -26.873 23.889 9.295 1.00 81.75 100 LEU A O 1
ATOM 802 N N . ALA A 1 101 ? -27.358 23.621 11.469 1.00 77.38 101 ALA A N 1
ATOM 803 C CA . ALA A 1 101 ? -28.748 24.053 11.337 1.00 77.38 101 ALA A CA 1
ATOM 804 C C . ALA A 1 101 ? -28.843 25.575 11.140 1.00 77.38 101 ALA A C 1
ATOM 806 O O . ALA A 1 101 ? -29.618 26.032 10.297 1.00 77.38 101 ALA A O 1
ATOM 807 N N . GLU A 1 102 ? -28.010 26.352 11.830 1.00 77.69 102 GLU A N 1
ATOM 808 C CA . GLU A 1 102 ? -27.917 27.808 11.664 1.00 77.69 102 GLU A CA 1
ATOM 809 C C . GLU A 1 102 ? -27.326 28.191 10.306 1.00 77.69 102 GLU A C 1
ATOM 811 O O . GLU A 1 102 ? -27.939 28.960 9.560 1.00 77.69 102 GLU A O 1
ATOM 816 N N . HIS A 1 103 ? -26.246 27.530 9.890 1.00 77.56 103 HIS A N 1
ATOM 817 C CA . HIS A 1 103 ? -25.699 27.663 8.543 1.00 77.56 103 HIS A CA 1
ATOM 818 C C . HIS A 1 103 ? -26.757 27.288 7.475 1.00 77.56 103 HIS A C 1
ATOM 820 O O . HIS A 1 103 ? -26.901 27.986 6.471 1.00 77.56 103 HIS A O 1
ATOM 826 N N . ARG A 1 104 ? -27.605 26.267 7.696 1.00 78.75 104 ARG A N 1
ATOM 827 C CA . ARG A 1 104 ? -28.741 25.961 6.793 1.00 78.75 104 ARG A CA 1
ATOM 828 C C . ARG A 1 104 ? -29.776 27.095 6.733 1.00 78.75 104 ARG A C 1
ATOM 830 O O . ARG A 1 104 ? -30.312 27.348 5.651 1.00 78.75 104 ARG A O 1
ATOM 837 N N . ARG A 1 105 ? -30.076 27.766 7.856 1.00 77.31 105 ARG A N 1
ATOM 838 C CA . ARG A 1 105 ? -30.977 28.938 7.899 1.00 77.31 105 ARG A CA 1
ATOM 839 C C . ARG A 1 105 ? -30.379 30.094 7.074 1.00 77.31 105 ARG A C 1
ATOM 841 O O . ARG A 1 105 ? -31.074 30.634 6.212 1.00 77.31 105 ARG A O 1
ATOM 848 N N . ALA A 1 106 ? -29.088 30.392 7.247 1.00 72.69 106 ALA A N 1
ATOM 849 C CA . ALA A 1 106 ? -28.363 31.414 6.483 1.00 72.69 106 ALA A CA 1
ATOM 850 C C . ALA A 1 106 ? -28.308 31.108 4.970 1.00 72.69 106 ALA A C 1
ATOM 852 O O . ALA A 1 106 ? -28.704 31.946 4.157 1.00 72.69 106 ALA A O 1
ATOM 853 N N . TYR A 1 107 ? -27.918 29.880 4.597 1.00 73.25 107 TYR A N 1
ATOM 854 C CA . TYR A 1 107 ? -27.893 29.387 3.213 1.00 73.25 107 TYR A CA 1
ATOM 855 C C . TYR A 1 107 ? -29.227 29.651 2.502 1.00 73.25 107 TYR A C 1
ATOM 857 O O . TYR A 1 107 ? -29.274 30.308 1.462 1.00 73.25 107 TYR A O 1
ATOM 865 N N . LYS A 1 108 ? -30.334 29.210 3.113 1.00 71.31 108 LYS A N 1
ATOM 866 C CA . LYS A 1 108 ? -31.685 29.386 2.567 1.00 71.31 108 LYS A CA 1
ATOM 867 C C . LYS A 1 108 ? -32.110 30.844 2.442 1.00 71.31 108 LYS A C 1
ATOM 869 O O . LYS A 1 108 ? -32.728 31.203 1.440 1.00 71.31 108 LYS A O 1
ATOM 874 N N . ALA A 1 109 ? -31.800 31.678 3.435 1.00 71.62 109 ALA A N 1
ATOM 875 C CA . ALA A 1 109 ? -32.121 33.101 3.386 1.00 71.62 109 ALA A CA 1
ATOM 876 C C . ALA A 1 109 ? -31.432 33.789 2.193 1.00 71.62 109 ALA A C 1
ATOM 878 O O . ALA A 1 109 ? -32.053 34.608 1.512 1.00 71.62 109 ALA A O 1
ATOM 879 N N . GLN A 1 110 ? -30.188 33.406 1.882 1.00 67.19 110 GLN A N 1
ATOM 880 C CA . GLN A 1 110 ? -29.480 33.906 0.705 1.00 67.19 110 GLN A CA 1
ATOM 881 C C . GLN A 1 110 ? -30.050 33.349 -0.608 1.00 67.19 110 GLN A C 1
ATOM 883 O O . GLN A 1 110 ? -30.318 34.137 -1.514 1.00 67.19 110 GLN A O 1
ATOM 888 N N . THR A 1 111 ? -30.327 32.042 -0.712 1.00 63.78 111 THR A N 1
ATOM 889 C CA . THR A 1 111 ? -30.973 31.461 -1.908 1.00 63.78 111 THR A CA 1
ATOM 890 C C . THR A 1 111 ? -32.320 32.128 -2.205 1.00 63.78 111 THR A C 1
ATOM 892 O O . THR A 1 111 ? -32.591 32.477 -3.352 1.00 63.78 111 THR A O 1
ATOM 895 N N . LYS A 1 112 ? -33.137 32.406 -1.177 1.00 67.94 112 LYS A N 1
ATOM 896 C CA . LYS A 1 112 ? -34.425 33.103 -1.335 1.00 67.94 112 LYS A CA 1
ATOM 897 C C . LYS A 1 112 ? -34.262 34.562 -1.786 1.00 67.94 112 LYS A C 1
ATOM 899 O O . LYS A 1 112 ? -35.036 35.023 -2.617 1.00 67.94 112 LYS A O 1
ATOM 904 N N . ARG A 1 113 ? -33.236 35.282 -1.310 1.00 64.62 113 ARG A N 1
ATOM 905 C CA . ARG A 1 113 ? -32.902 36.639 -1.801 1.00 64.62 113 ARG A CA 1
ATOM 906 C C . ARG A 1 113 ? -32.449 36.645 -3.265 1.00 64.62 113 ARG A C 1
ATOM 908 O O . ARG A 1 113 ? -32.780 37.583 -3.986 1.00 64.62 113 ARG A O 1
ATOM 915 N N . ILE A 1 114 ? -31.731 35.609 -3.706 1.00 60.97 114 ILE A N 1
ATOM 916 C CA . ILE A 1 114 ? -31.320 35.438 -5.109 1.00 60.97 114 ILE A CA 1
ATOM 917 C C . ILE A 1 114 ? -32.543 35.139 -5.989 1.00 60.97 114 ILE A C 1
ATOM 919 O O . ILE A 1 114 ? -32.759 35.844 -6.971 1.00 60.97 114 ILE A O 1
ATOM 923 N N . GLY A 1 115 ? -33.383 34.170 -5.606 1.00 53.47 115 GLY A N 1
ATOM 924 C CA . GLY A 1 115 ? -34.608 33.823 -6.343 1.00 53.47 115 GLY A CA 1
ATOM 925 C C . GLY A 1 115 ? -35.615 34.976 -6.448 1.00 53.47 115 GLY A C 1
ATOM 926 O O . GLY A 1 115 ? -36.249 35.147 -7.483 1.00 53.47 115 GLY A O 1
ATOM 927 N N . ASN A 1 116 ? -35.696 35.828 -5.421 1.00 63.59 116 ASN A N 1
ATOM 928 C CA . ASN A 1 116 ? -36.525 37.039 -5.427 1.00 63.59 116 ASN A CA 1
ATOM 929 C C . ASN A 1 116 ? -35.885 38.236 -6.173 1.00 63.59 116 ASN A C 1
ATOM 931 O O . ASN A 1 116 ? -36.398 39.349 -6.081 1.00 63.59 116 ASN A O 1
ATOM 935 N N . GLY A 1 117 ? -34.745 38.059 -6.855 1.00 56.72 117 GLY A N 1
ATOM 936 C CA . GLY A 1 117 ? -34.071 39.118 -7.623 1.00 56.72 117 GLY A CA 1
ATOM 937 C C . GLY A 1 117 ? -33.423 40.234 -6.788 1.00 56.72 117 GLY A C 1
ATOM 938 O O . GLY A 1 117 ? -32.941 41.216 -7.346 1.00 56.72 117 GLY A O 1
ATOM 939 N N . GLN A 1 118 ? -33.372 40.097 -5.458 1.00 55.31 118 GLN A N 1
ATOM 940 C CA . GLN A 1 118 ? -32.886 41.134 -4.535 1.00 55.31 118 GLN A CA 1
ATOM 941 C C . GLN A 1 118 ? -31.353 41.189 -4.411 1.00 55.31 118 GLN A C 1
ATOM 943 O O . GLN A 1 118 ? -30.827 42.061 -3.721 1.00 55.31 118 GLN A O 1
ATOM 948 N N . LEU A 1 119 ? -30.621 40.264 -5.045 1.00 53.06 119 LEU A N 1
ATOM 949 C CA . LEU A 1 119 ? -29.161 40.177 -4.959 1.00 53.06 119 LEU A CA 1
ATOM 950 C C . LEU A 1 119 ? -28.531 40.048 -6.356 1.00 53.06 119 LEU A C 1
ATOM 952 O O . LEU A 1 119 ? -28.645 39.018 -7.017 1.00 53.06 119 LEU A O 1
ATOM 956 N N . GLY A 1 120 ? -27.861 41.108 -6.815 1.00 52.31 120 GLY A N 1
ATOM 957 C CA . GLY A 1 120 ? -27.313 41.183 -8.172 1.00 52.31 120 GLY A CA 1
ATOM 958 C C . GLY A 1 120 ? -26.067 40.316 -8.394 1.00 52.31 120 GLY A C 1
ATOM 959 O O . GLY A 1 120 ? -25.117 40.362 -7.612 1.00 52.31 120 GLY A O 1
ATOM 960 N N . LEU A 1 121 ? -26.024 39.606 -9.530 1.00 47.16 121 LEU A N 1
ATOM 961 C CA . LEU A 1 121 ? -24.965 38.658 -9.930 1.00 47.16 121 LEU A CA 1
ATOM 962 C C . LEU A 1 121 ? -23.524 39.185 -9.744 1.00 47.16 121 LEU A C 1
ATOM 964 O O . LEU A 1 121 ? -22.632 38.442 -9.329 1.00 47.16 121 LEU A O 1
ATOM 968 N N . LYS A 1 122 ? -23.298 40.481 -10.005 1.00 47.62 122 LYS A N 1
ATOM 969 C CA . LYS A 1 122 ? -21.989 41.147 -9.858 1.00 47.62 122 LYS A CA 1
ATOM 970 C C . LYS A 1 122 ? -21.444 41.114 -8.421 1.00 47.62 122 LYS A C 1
ATOM 972 O O . LYS A 1 122 ? -20.233 41.058 -8.250 1.00 47.62 122 LYS A O 1
ATOM 977 N N . HIS A 1 123 ? -22.315 41.117 -7.410 1.00 51.69 123 HIS A N 1
ATOM 978 C CA . HIS A 1 123 ? -21.933 41.089 -5.991 1.00 51.69 123 HIS A CA 1
ATOM 979 C C . HIS A 1 123 ? -21.693 39.656 -5.463 1.00 51.69 123 HIS A C 1
ATOM 981 O O . HIS A 1 123 ? -21.179 39.465 -4.361 1.00 51.69 123 HIS A O 1
ATOM 987 N N . ILE A 1 124 ? -22.054 38.638 -6.251 1.00 51.94 124 ILE A N 1
ATOM 988 C CA . ILE A 1 124 ? -21.777 37.225 -5.959 1.00 51.94 124 ILE A CA 1
ATOM 989 C C . ILE A 1 124 ? -20.423 36.845 -6.571 1.00 51.94 124 ILE A C 1
ATOM 991 O O . ILE A 1 124 ? -19.546 36.342 -5.874 1.00 51.94 124 ILE A O 1
ATOM 995 N N . LEU A 1 125 ? -20.210 37.172 -7.851 1.00 48.56 125 LEU A N 1
ATOM 996 C CA . LEU A 1 125 ? -18.958 36.892 -8.569 1.00 48.56 125 LEU A CA 1
ATOM 997 C C . LEU A 1 125 ? -17.720 37.573 -7.956 1.00 48.56 125 LEU A C 1
ATOM 999 O O . LEU A 1 125 ? -16.615 37.071 -8.132 1.00 48.56 125 LEU A O 1
ATOM 1003 N N . SER A 1 126 ? -17.884 38.675 -7.216 1.00 49.84 126 SER A N 1
ATOM 1004 C CA . SER A 1 126 ? -16.788 39.360 -6.515 1.00 49.84 126 SER A CA 1
ATOM 1005 C C . SER A 1 126 ? -16.350 38.693 -5.203 1.00 49.84 126 SER A C 1
ATOM 1007 O O . SER A 1 126 ? -15.283 39.028 -4.694 1.00 49.84 126 SER A O 1
ATOM 1009 N N . ARG A 1 127 ? -17.140 37.757 -4.654 1.00 48.22 127 ARG A N 1
ATOM 1010 C CA . ARG A 1 127 ? -16.816 36.988 -3.434 1.00 48.22 127 ARG A CA 1
ATOM 1011 C C . ARG A 1 127 ? -16.526 35.505 -3.703 1.00 48.22 127 ARG A C 1
ATOM 1013 O O . ARG A 1 127 ? -16.260 34.758 -2.772 1.00 48.22 127 ARG A O 1
ATOM 1020 N N . VAL A 1 128 ? -16.559 35.080 -4.966 1.00 45.84 128 VAL A N 1
ATOM 1021 C CA . VAL A 1 128 ? -16.286 33.702 -5.403 1.00 45.84 128 VAL A CA 1
ATOM 1022 C C . VAL A 1 128 ? -14.774 33.405 -5.383 1.00 45.84 128 VAL A C 1
ATOM 1024 O O . VAL A 1 128 ? -14.017 34.078 -6.089 1.00 45.84 128 VAL A O 1
ATOM 1027 N N . PRO A 1 129 ? -14.301 32.383 -4.638 1.00 43.12 129 PRO A N 1
ATOM 1028 C CA . PRO A 1 129 ? -12.917 31.921 -4.728 1.00 43.12 129 PRO A CA 1
ATOM 1029 C C . PRO A 1 129 ? -12.588 31.357 -6.118 1.00 43.12 129 PRO A C 1
ATOM 1031 O O . PRO A 1 129 ? -13.404 30.673 -6.736 1.00 43.12 129 PRO A O 1
ATOM 1034 N N . ARG A 1 130 ? -11.348 31.556 -6.589 1.00 44.03 130 ARG A N 1
ATOM 1035 C CA . ARG A 1 130 ? -10.856 31.067 -7.900 1.00 44.03 130 ARG A CA 1
ATOM 1036 C C . ARG A 1 130 ? -10.726 29.530 -8.016 1.00 44.03 130 ARG A C 1
ATOM 1038 O O . ARG A 1 130 ? -10.169 29.048 -8.995 1.00 44.03 130 ARG A O 1
ATOM 1045 N N . SER A 1 131 ? -11.192 28.774 -7.024 1.00 43.53 131 SER A N 1
ATOM 1046 C CA . SER A 1 131 ? -11.010 27.322 -6.866 1.00 43.53 131 SER A CA 1
ATOM 1047 C C . SER A 1 131 ? -12.295 26.490 -7.012 1.00 43.53 131 SER A C 1
ATOM 1049 O O . SER A 1 131 ? -12.252 25.279 -6.805 1.00 43.53 131 SER A O 1
ATOM 1051 N N . LEU A 1 132 ? -13.430 27.112 -7.349 1.00 45.88 132 LEU A N 1
ATOM 1052 C CA . LEU A 1 132 ? -14.708 26.420 -7.568 1.00 45.88 132 LEU A CA 1
ATOM 1053 C C . LEU A 1 132 ? -14.681 25.509 -8.808 1.00 45.88 132 LEU A C 1
ATOM 1055 O O . LEU A 1 132 ? -14.157 25.880 -9.858 1.00 45.88 132 LEU A O 1
ATOM 1059 N N . ASP A 1 133 ? -15.298 24.329 -8.690 1.00 46.59 133 ASP A N 1
ATOM 1060 C CA . ASP A 1 133 ? -15.453 23.378 -9.796 1.00 46.59 133 ASP A CA 1
ATOM 1061 C C . ASP A 1 133 ? -16.359 23.967 -10.895 1.00 46.59 133 ASP A C 1
ATOM 1063 O O . ASP A 1 133 ? -17.360 24.639 -10.623 1.00 46.59 133 ASP A O 1
ATOM 1067 N N . ALA A 1 134 ? -16.049 23.661 -12.157 1.00 45.91 134 ALA A N 1
ATOM 1068 C CA . ALA A 1 134 ? -16.865 24.029 -13.308 1.00 45.91 134 ALA A CA 1
ATOM 1069 C C . ALA A 1 134 ? -18.315 23.531 -13.158 1.00 45.91 134 ALA A C 1
ATOM 1071 O O . ALA A 1 134 ? -19.243 24.241 -13.540 1.00 45.91 134 ALA A O 1
ATOM 1072 N N . SER A 1 135 ? -18.523 22.365 -12.533 1.00 45.03 135 SER A N 1
ATOM 1073 C CA . SER A 1 135 ? -19.851 21.827 -12.191 1.00 45.03 135 SER A CA 1
ATOM 1074 C C . SER A 1 135 ? -20.652 22.748 -11.256 1.00 45.03 135 SER A C 1
ATOM 1076 O O . SER A 1 135 ? -21.855 22.946 -11.438 1.00 45.03 135 SER A O 1
ATOM 1078 N N . GLU A 1 136 ? -19.997 23.355 -10.265 1.00 47.16 136 GLU A N 1
ATOM 1079 C CA . GLU A 1 136 ? -20.643 24.238 -9.288 1.00 47.16 136 GLU A CA 1
ATOM 1080 C C . GLU A 1 136 ? -20.877 25.636 -9.873 1.00 47.16 136 GLU A C 1
ATOM 1082 O O . GLU A 1 136 ? -21.956 26.206 -9.700 1.00 47.16 136 GLU A O 1
ATOM 1087 N N . MET A 1 137 ? -19.935 26.142 -10.676 1.00 48.34 137 MET A N 1
ATOM 1088 C CA . MET A 1 137 ? -20.115 27.378 -11.445 1.00 48.34 137 MET A CA 1
ATOM 1089 C C . MET A 1 137 ? -21.232 27.255 -12.503 1.00 48.34 137 MET A C 1
ATOM 1091 O O . MET A 1 137 ? -21.987 28.207 -12.714 1.00 48.34 137 MET A O 1
ATOM 1095 N N . GLN A 1 138 ? -21.399 26.080 -13.125 1.00 48.41 138 GLN A N 1
ATOM 1096 C CA . GLN A 1 138 ? -22.523 25.767 -14.018 1.00 48.41 138 GLN A CA 1
ATOM 1097 C C . GLN A 1 138 ? -23.860 25.791 -13.255 1.00 48.41 138 GLN A C 1
ATOM 1099 O O . GLN A 1 138 ? -24.817 26.415 -13.712 1.00 48.41 138 GLN A O 1
ATOM 1104 N N . ARG A 1 139 ? -23.929 25.170 -12.065 1.00 50.00 139 ARG A N 1
ATOM 1105 C CA . ARG A 1 139 ? -25.135 25.173 -11.211 1.00 50.00 139 ARG A CA 1
ATOM 1106 C C . ARG A 1 139 ? -25.510 26.574 -10.726 1.00 50.00 139 ARG A C 1
ATOM 1108 O O . ARG A 1 139 ? -26.689 26.910 -10.742 1.00 50.00 139 ARG A O 1
ATOM 1115 N N . LEU A 1 140 ? -24.532 27.406 -10.361 1.00 47.00 140 LEU A N 1
ATOM 1116 C CA . LEU A 1 140 ? -24.767 28.813 -10.009 1.00 47.00 140 LEU A CA 1
ATOM 1117 C C . LEU A 1 140 ? -25.379 29.596 -11.182 1.00 47.00 140 LEU A C 1
ATOM 1119 O O . LEU A 1 140 ? -26.346 30.326 -10.981 1.00 47.00 140 LEU A O 1
ATOM 1123 N N . ARG A 1 141 ? -24.888 29.393 -12.415 1.00 50.03 141 ARG A N 1
ATOM 1124 C CA . ARG A 1 141 ? -25.475 30.006 -13.622 1.00 50.03 141 ARG A CA 1
ATOM 1125 C C . ARG A 1 141 ? -26.910 29.535 -13.884 1.00 50.03 141 ARG A C 1
ATOM 1127 O O . ARG A 1 141 ? -27.777 30.371 -14.127 1.00 50.03 141 ARG A O 1
ATOM 1134 N N . LEU A 1 142 ? -27.169 28.232 -13.780 1.00 46.56 142 LEU A N 1
ATOM 1135 C CA . LEU A 1 142 ? -28.501 27.637 -13.964 1.00 46.56 142 LEU A CA 1
ATOM 1136 C C . LEU A 1 142 ? -29.516 28.134 -12.917 1.00 46.56 142 LEU A C 1
ATOM 1138 O O . LEU A 1 142 ? -30.625 28.535 -13.269 1.00 46.56 142 LEU A O 1
ATOM 1142 N N . SER A 1 143 ? -29.103 28.220 -11.648 1.00 44.03 143 SER A N 1
ATOM 1143 C CA . SER A 1 143 ? -29.893 28.826 -10.566 1.00 44.03 143 SER A CA 1
ATOM 1144 C C . SER A 1 143 ? -30.271 30.281 -10.888 1.00 44.03 143 SER A C 1
ATOM 1146 O O . SER A 1 143 ? -31.434 30.661 -10.769 1.00 44.03 143 SER A O 1
ATOM 1148 N N . THR A 1 144 ? -29.336 31.077 -11.424 1.00 44.31 144 THR A N 1
ATOM 1149 C CA . THR A 1 144 ? -29.605 32.471 -11.840 1.00 44.31 144 THR A CA 1
ATOM 1150 C C . THR A 1 144 ? -30.453 32.617 -13.111 1.00 44.31 144 THR A C 1
ATOM 1152 O O . THR A 1 144 ? -30.796 33.736 -13.481 1.00 44.31 144 THR A O 1
ATOM 1155 N N . GLN A 1 145 ? -30.821 31.510 -13.765 1.00 42.81 145 GLN A N 1
ATOM 1156 C CA . GLN A 1 145 ? -31.782 31.464 -14.875 1.00 42.81 145 GLN A CA 1
ATOM 1157 C C . GLN A 1 145 ? -33.157 30.913 -14.447 1.00 42.81 145 GLN A C 1
ATOM 1159 O O . GLN A 1 145 ? -34.014 30.695 -15.297 1.00 42.81 145 GLN A O 1
ATOM 1164 N N . GLY A 1 146 ? -33.378 30.665 -13.148 1.00 39.59 146 GLY A N 1
ATOM 1165 C CA . GLY A 1 146 ? -34.609 30.043 -12.638 1.00 39.59 146 GLY A CA 1
ATOM 1166 C C . GLY A 1 146 ? -34.734 28.547 -12.961 1.00 39.59 146 GLY A C 1
ATOM 1167 O O . GLY A 1 146 ? -35.792 27.960 -12.754 1.00 39.59 146 GLY A O 1
ATOM 1168 N N . LEU A 1 147 ? -33.660 27.927 -13.459 1.00 41.56 147 LEU A N 1
ATOM 1169 C CA . LEU A 1 147 ? -33.613 26.549 -13.945 1.00 41.56 147 LEU A CA 1
ATOM 1170 C C . LEU A 1 147 ? -32.687 25.704 -13.059 1.00 41.56 147 LEU A C 1
ATOM 1172 O O . LEU A 1 147 ? -31.693 25.152 -13.531 1.00 41.56 147 LEU A O 1
ATOM 1176 N N . GLU A 1 148 ? -32.985 25.599 -11.759 1.00 40.78 148 GLU A N 1
ATOM 1177 C CA . GLU A 1 148 ? -32.296 24.603 -10.929 1.00 40.78 148 GLU A CA 1
ATOM 1178 C C . GLU A 1 148 ? -32.613 23.182 -11.431 1.00 40.78 148 GLU A C 1
ATOM 1180 O O . GLU A 1 148 ? -33.786 22.833 -11.592 1.00 40.78 148 GLU A O 1
ATOM 1185 N N . PRO A 1 149 ? -31.597 22.319 -11.628 1.00 33.78 149 PRO A N 1
ATOM 1186 C CA . PRO A 1 149 ? -31.827 20.887 -11.735 1.00 33.78 149 PRO A CA 1
ATOM 1187 C C . PRO A 1 149 ? -32.426 20.397 -10.413 1.00 33.78 149 PRO A C 1
ATOM 1189 O O . PRO A 1 149 ? -31.766 20.475 -9.376 1.00 33.78 149 PRO A O 1
ATOM 1192 N N . GLN A 1 150 ? -33.666 19.908 -10.454 1.00 35.56 150 GLN A N 1
ATOM 1193 C CA . GLN A 1 150 ? -34.333 19.307 -9.297 1.00 35.56 150 GLN A CA 1
ATOM 1194 C C . GLN A 1 150 ? -33.456 18.184 -8.717 1.00 35.56 150 GLN A C 1
ATOM 1196 O O . GLN A 1 150 ? -32.991 17.324 -9.468 1.00 35.56 150 GLN A O 1
ATOM 1201 N N . ASP A 1 151 ? -33.238 18.169 -7.395 1.00 35.28 151 ASP A N 1
ATOM 1202 C CA . ASP A 1 151 ? -32.636 17.006 -6.727 1.00 35.28 151 ASP A CA 1
ATOM 1203 C C . ASP A 1 151 ? -33.605 15.813 -6.911 1.00 35.28 151 ASP A C 1
ATOM 1205 O O . ASP A 1 151 ? -34.735 15.895 -6.422 1.00 35.28 151 ASP A O 1
ATOM 1209 N N . PRO A 1 152 ? -33.234 14.718 -7.614 1.00 34.12 152 PRO A N 1
ATOM 1210 C CA . PRO A 1 152 ? -34.228 13.776 -8.153 1.00 34.12 152 PRO A CA 1
ATOM 1211 C C . PRO A 1 152 ? -34.991 12.897 -7.146 1.00 34.12 152 PRO A C 1
ATOM 1213 O O . PRO A 1 152 ? -35.751 12.036 -7.579 1.00 34.12 152 PRO A O 1
ATOM 1216 N N . GLU A 1 153 ? -34.768 13.036 -5.833 1.00 36.12 153 GLU A N 1
ATOM 1217 C CA . GLU A 1 153 ? -35.276 12.075 -4.838 1.00 36.12 153 GLU A CA 1
ATOM 1218 C C . GLU A 1 153 ? -36.680 12.369 -4.271 1.00 36.12 153 GLU A C 1
ATOM 1220 O O . GLU A 1 153 ? -37.340 11.402 -3.899 1.00 36.12 153 GLU A O 1
ATOM 1225 N N . ASP A 1 154 ? -37.184 13.618 -4.205 1.00 43.31 154 ASP A N 1
ATOM 1226 C CA . ASP A 1 154 ? -38.602 13.854 -3.832 1.00 43.31 154 ASP A CA 1
ATOM 1227 C C . ASP A 1 154 ? -39.163 15.258 -4.199 1.00 43.31 154 ASP A C 1
ATOM 1229 O O . ASP A 1 154 ? -38.746 16.262 -3.609 1.00 43.31 154 ASP A O 1
ATOM 1233 N N . PRO A 1 155 ? -40.185 15.363 -5.078 1.00 39.06 155 PRO A N 1
ATOM 1234 C CA . PRO A 1 155 ? -40.916 16.611 -5.330 1.00 39.06 155 PRO A CA 1
ATOM 1235 C C . PRO A 1 155 ? -41.671 17.179 -4.112 1.00 39.06 155 PRO A C 1
ATOM 1237 O O . PRO A 1 155 ? -41.982 18.370 -4.081 1.00 39.06 155 PRO A O 1
ATOM 1240 N N . LYS A 1 156 ? -41.991 16.361 -3.097 1.00 40.41 156 LYS A N 1
ATOM 1241 C CA . LYS A 1 156 ? -42.828 16.771 -1.951 1.00 40.41 156 LYS A CA 1
ATOM 1242 C C . LYS A 1 156 ? -42.119 17.675 -0.943 1.00 40.41 156 LYS A C 1
ATOM 1244 O O . LYS A 1 156 ? -42.781 18.263 -0.092 1.00 40.41 156 LYS A O 1
ATOM 1249 N N . ALA A 1 157 ? -40.798 17.823 -1.031 1.00 41.34 157 ALA A N 1
ATOM 1250 C CA . ALA A 1 157 ? -40.029 18.686 -0.133 1.00 41.34 157 ALA A CA 1
ATOM 1251 C C . ALA A 1 157 ? -40.221 20.197 -0.395 1.00 41.34 157 ALA A C 1
ATOM 1253 O O . ALA A 1 157 ? -39.748 21.006 0.398 1.00 41.34 157 ALA A O 1
ATOM 1254 N N . ALA A 1 158 ? -40.891 20.579 -1.490 1.00 40.03 158 ALA A N 1
ATOM 1255 C CA . ALA A 1 158 ? -41.051 21.971 -1.915 1.00 40.03 158 ALA A CA 1
ATOM 1256 C C . ALA A 1 158 ? -42.254 22.715 -1.293 1.00 40.03 158 ALA A C 1
ATOM 1258 O O . ALA A 1 158 ? -42.385 23.921 -1.504 1.00 40.03 158 ALA A O 1
ATOM 1259 N N . SER A 1 159 ? -43.138 22.043 -0.542 1.00 50.41 159 SER A N 1
ATOM 1260 C CA . SER A 1 159 ? -44.232 22.727 0.162 1.00 50.41 159 SER A CA 1
ATOM 1261 C C . SER A 1 159 ? -43.745 23.400 1.448 1.00 50.41 159 SER A C 1
ATOM 1263 O O . SER A 1 159 ? -42.878 22.889 2.160 1.00 50.41 159 SER A O 1
ATOM 1265 N N . GLN A 1 160 ? -44.340 24.549 1.775 1.00 53.19 160 GLN A N 1
ATOM 1266 C CA . GLN A 1 160 ? -43.970 25.330 2.958 1.00 53.19 160 GLN A CA 1
ATOM 1267 C C . GLN A 1 160 ? -44.258 24.568 4.270 1.00 53.19 160 GLN A C 1
ATOM 1269 O O . GLN A 1 160 ? -43.512 24.702 5.239 1.00 53.19 160 GLN A O 1
ATOM 1274 N N . ASP A 1 161 ? -45.259 23.683 4.268 1.00 47.44 161 ASP A N 1
ATOM 1275 C CA . ASP A 1 161 ? -45.570 22.774 5.380 1.00 47.44 161 ASP A CA 1
ATOM 1276 C C . ASP A 1 161 ? -44.546 21.631 5.504 1.00 47.44 161 ASP A C 1
ATOM 1278 O O . ASP A 1 161 ? -44.158 21.246 6.608 1.00 47.44 161 ASP A O 1
ATOM 1282 N N . GLY A 1 162 ? -44.058 21.100 4.374 1.00 54.94 162 GLY A N 1
ATOM 1283 C CA . GLY A 1 162 ? -43.014 20.070 4.341 1.00 54.94 162 GLY A CA 1
ATOM 1284 C C . GLY A 1 162 ? -41.661 20.584 4.843 1.00 54.94 162 GLY A C 1
ATOM 1285 O O . GLY A 1 162 ? -40.920 19.855 5.513 1.00 54.94 162 GLY A O 1
ATOM 1286 N N . GLU A 1 163 ? -41.369 21.859 4.576 1.00 60.47 163 GLU A N 1
ATOM 1287 C CA . GLU A 1 163 ? -40.220 22.600 5.100 1.00 60.47 163 GLU A CA 1
ATOM 1288 C C . GLU A 1 163 ? -40.269 22.742 6.631 1.00 60.47 163 GLU A C 1
ATOM 1290 O O . GLU A 1 163 ? -39.292 22.407 7.308 1.00 60.47 163 GLU A O 1
ATOM 1295 N N . ASP A 1 164 ? -41.400 23.202 7.177 1.00 63.91 164 ASP A N 1
ATOM 1296 C CA . ASP A 1 164 ? -41.614 23.417 8.616 1.00 63.91 164 ASP A CA 1
ATOM 1297 C C . ASP A 1 164 ? -41.629 22.095 9.403 1.00 63.91 164 ASP A C 1
ATOM 1299 O O . ASP A 1 164 ? -40.871 21.922 10.362 1.00 63.91 164 ASP A O 1
ATOM 1303 N N . LEU A 1 165 ? -42.363 21.090 8.912 1.00 67.81 165 LEU A N 1
ATOM 1304 C CA . LEU A 1 165 ? -42.299 19.714 9.416 1.00 67.81 165 LEU A CA 1
ATOM 1305 C C . LEU A 1 165 ? -40.869 19.145 9.336 1.00 67.81 165 LEU A C 1
ATOM 1307 O O . LEU A 1 165 ? -40.478 18.286 10.127 1.00 67.81 165 LEU A O 1
ATOM 1311 N N . GLY A 1 166 ? -40.062 19.601 8.376 1.00 68.00 166 GLY A N 1
ATOM 1312 C CA . GLY A 1 166 ? -38.640 19.283 8.270 1.00 68.00 166 GLY A CA 1
ATOM 1313 C C . GLY A 1 166 ? -37.752 19.985 9.305 1.00 68.00 166 GLY A C 1
ATOM 1314 O O . GLY A 1 166 ? -36.704 19.438 9.650 1.00 68.00 166 GLY A O 1
ATOM 1315 N N . ASN A 1 167 ? -38.121 21.165 9.800 1.00 71.69 167 ASN A N 1
ATOM 1316 C CA . ASN A 1 167 ? -37.374 21.867 10.849 1.00 71.69 167 ASN A CA 1
ATOM 1317 C C . ASN A 1 167 ? -37.703 21.274 12.224 1.00 71.69 167 ASN A C 1
ATOM 1319 O O . ASN A 1 167 ? -36.792 20.804 12.903 1.00 71.69 167 ASN A O 1
ATOM 1323 N N . LYS A 1 168 ? -38.997 21.130 12.536 1.00 73.88 168 LYS A N 1
ATOM 1324 C CA . LYS A 1 168 ? -39.504 20.520 13.779 1.00 73.88 168 LYS A CA 1
ATOM 1325 C C . LYS A 1 168 ? -38.899 19.138 14.050 1.00 73.88 168 LYS A C 1
ATOM 1327 O O . LYS A 1 168 ? -38.473 18.853 15.161 1.00 73.88 168 LYS A O 1
ATOM 1332 N N . ARG A 1 169 ? -38.760 18.299 13.015 1.00 74.25 169 ARG A N 1
ATOM 1333 C CA . ARG A 1 169 ? -38.100 16.979 13.114 1.00 74.25 169 ARG A CA 1
ATOM 1334 C C . ARG A 1 169 ? -36.602 17.028 13.443 1.00 74.25 169 ARG A C 1
ATOM 1336 O O . ARG A 1 169 ? -36.077 16.051 13.963 1.00 74.25 169 ARG A O 1
ATOM 1343 N N . ARG A 1 170 ? -35.901 18.119 13.121 1.00 75.88 170 ARG A N 1
ATOM 1344 C CA . ARG A 1 170 ? -34.473 18.307 13.446 1.00 75.88 170 ARG A CA 1
ATOM 1345 C C . ARG A 1 170 ? -34.289 18.885 14.840 1.00 75.88 170 ARG A C 1
ATOM 1347 O O . ARG A 1 170 ? -33.418 18.420 15.560 1.00 75.88 170 ARG A O 1
ATOM 1354 N N . GLU A 1 171 ? -35.132 19.841 15.213 1.00 73.31 171 GLU A N 1
ATOM 1355 C CA . GLU A 1 171 ? -35.151 20.435 16.552 1.00 73.31 171 GLU A CA 1
ATOM 1356 C C . GLU A 1 171 ? -35.529 19.367 17.599 1.00 73.31 171 GLU A C 1
ATOM 1358 O O . GLU A 1 171 ? -34.746 19.137 18.513 1.00 73.31 171 GLU A O 1
ATOM 1363 N N . TYR A 1 172 ? -36.568 18.556 17.357 1.00 72.38 172 TYR A N 1
ATOM 1364 C CA . TYR A 1 172 ? -36.895 17.374 18.177 1.00 72.38 172 TYR A CA 1
ATOM 1365 C C . TYR A 1 172 ? -35.736 16.364 18.306 1.00 72.38 172 TYR A C 1
ATOM 1367 O O . TYR A 1 172 ? -35.490 15.818 19.379 1.00 72.38 172 TYR A O 1
ATOM 1375 N N . ALA A 1 173 ? -34.994 16.107 17.220 1.00 69.62 173 ALA A N 1
ATOM 1376 C CA . ALA A 1 173 ? -33.859 15.182 17.256 1.00 69.62 173 ALA A CA 1
ATOM 1377 C C . ALA A 1 173 ? -32.684 15.718 18.095 1.00 69.62 173 ALA A C 1
ATOM 1379 O O . ALA A 1 173 ? -31.956 14.927 18.684 1.00 69.62 173 ALA A O 1
ATOM 1380 N N . LEU A 1 174 ? -32.502 17.042 18.164 1.00 69.56 174 LEU A N 1
ATOM 1381 C CA . LEU A 1 174 ? -31.526 17.686 19.048 1.00 69.56 174 LEU A CA 1
ATOM 1382 C C . LEU A 1 174 ? -32.001 17.687 20.505 1.00 69.56 174 LEU A C 1
ATOM 1384 O O . LEU A 1 174 ? -31.222 17.336 21.390 1.00 69.56 174 LEU A O 1
ATOM 1388 N N . GLU A 1 175 ? -33.274 18.021 20.743 1.00 68.81 175 GLU A N 1
ATOM 1389 C CA . GLU A 1 175 ? -33.909 17.961 22.065 1.00 68.81 175 GLU A CA 1
ATOM 1390 C C . GLU A 1 175 ? -33.762 16.566 22.676 1.00 68.81 175 GLU A C 1
ATOM 1392 O O . GLU A 1 175 ? -33.356 16.452 23.827 1.00 68.81 175 GLU A O 1
ATOM 1397 N N . GLN A 1 176 ? -33.999 15.494 21.910 1.00 65.81 176 GLN A N 1
ATOM 1398 C CA . GLN A 1 176 ? -33.809 14.121 22.392 1.00 65.81 176 GLN A CA 1
ATOM 1399 C C . GLN A 1 176 ? -32.377 13.840 22.870 1.00 65.81 176 GLN A C 1
ATOM 1401 O O . GLN A 1 176 ? -32.200 13.148 23.871 1.00 65.81 176 GLN A O 1
ATOM 1406 N N . VAL A 1 177 ? -31.351 14.394 22.212 1.00 64.88 177 VAL A N 1
ATOM 1407 C CA . VAL A 1 177 ? -29.950 14.177 22.621 1.00 64.88 177 VAL A CA 1
ATOM 1408 C C . VAL A 1 177 ? -29.576 15.039 23.828 1.00 64.88 177 VAL A C 1
ATOM 1410 O O . VAL A 1 177 ? -28.892 14.562 24.730 1.00 64.88 177 VAL A O 1
ATOM 1413 N N . GLN A 1 178 ? -30.087 16.271 23.909 1.00 65.25 178 GLN A N 1
ATOM 1414 C CA . GLN A 1 178 ? -29.956 17.121 25.101 1.00 65.25 178 GLN A CA 1
ATOM 1415 C C . GLN A 1 178 ? -30.668 16.492 26.317 1.00 65.25 178 GLN A C 1
ATOM 1417 O O . GLN A 1 178 ? -30.119 16.450 27.419 1.00 65.25 178 GLN A O 1
ATOM 1422 N N . ASN A 1 179 ? -31.841 15.890 26.099 1.00 60.88 179 ASN A N 1
ATOM 1423 C CA . ASN A 1 179 ? -32.625 15.168 27.103 1.00 60.88 179 ASN A CA 1
ATOM 1424 C C . ASN A 1 179 ? -31.972 13.864 27.593 1.00 60.88 179 ASN A C 1
ATOM 1426 O O . ASN A 1 179 ? -32.418 13.318 28.603 1.00 60.88 179 ASN A O 1
ATOM 1430 N N . LEU A 1 180 ? -30.890 13.377 26.965 1.00 60.44 180 LEU A N 1
ATOM 1431 C CA . LEU A 1 180 ? -30.100 12.280 27.536 1.00 60.44 180 LEU A CA 1
ATOM 1432 C C . LEU A 1 180 ? -29.392 12.678 28.846 1.00 60.44 180 LEU A C 1
ATOM 1434 O O . LEU A 1 180 ? -29.018 11.785 29.602 1.00 60.44 180 LEU A O 1
ATOM 1438 N N . ARG A 1 181 ? -29.236 13.985 29.130 1.00 56.34 181 ARG A N 1
ATOM 1439 C CA . ARG A 1 181 ? -28.557 14.554 30.319 1.00 56.34 181 ARG A CA 1
ATOM 1440 C C . ARG A 1 181 ? -27.075 14.169 30.483 1.00 56.34 181 ARG A C 1
ATOM 1442 O O . ARG A 1 181 ? -26.530 14.293 31.573 1.00 56.34 181 ARG A O 1
ATOM 1449 N N . LEU A 1 182 ? -26.408 13.749 29.407 1.00 56.09 182 LEU A N 1
ATOM 1450 C CA . LEU A 1 182 ? -25.022 13.249 29.447 1.00 56.09 182 LEU A CA 1
ATOM 1451 C C . LEU A 1 182 ? -23.956 14.355 29.547 1.00 56.09 182 LEU A C 1
ATOM 1453 O O . LEU A 1 182 ? -22.799 14.066 29.823 1.00 56.09 182 LEU A O 1
ATOM 1457 N N . CYS A 1 183 ? -24.326 15.619 29.330 1.00 41.47 183 CYS A N 1
ATOM 1458 C CA . CYS A 1 183 ? -23.459 16.785 29.506 1.00 41.47 183 CYS A CA 1
ATOM 1459 C C . CYS A 1 183 ? -24.285 18.001 29.960 1.00 41.47 183 CYS A C 1
ATOM 1461 O O . CYS A 1 183 ? -25.414 18.170 29.486 1.00 41.47 183 CYS A O 1
ATOM 1463 N N . PRO A 1 184 ? -23.727 18.905 30.790 1.00 37.84 184 PRO A N 1
ATOM 1464 C CA . PRO A 1 184 ? -24.320 20.209 31.069 1.00 37.84 184 PRO A CA 1
ATOM 1465 C C . PRO A 1 184 ? -24.123 21.153 29.870 1.00 37.84 184 PRO A C 1
ATOM 1467 O O . PRO A 1 184 ? -23.237 22.012 29.860 1.00 37.84 184 PRO A O 1
ATOM 1470 N N . VAL A 1 185 ? -24.954 20.984 28.838 1.00 40.88 185 VAL A N 1
ATOM 1471 C CA . VAL A 1 185 ? -25.081 21.956 27.741 1.00 40.88 185 VAL A CA 1
ATOM 1472 C C . VAL A 1 185 ? -25.613 23.274 28.328 1.00 40.88 185 VAL A C 1
ATOM 1474 O O . VAL A 1 185 ? -26.638 23.237 29.013 1.00 40.88 185 VAL A O 1
ATOM 1477 N N . PRO A 1 186 ? -24.973 24.436 28.082 1.00 36.16 186 PRO A N 1
ATOM 1478 C CA . PRO A 1 186 ? -25.485 25.721 28.550 1.00 36.16 186 PRO A CA 1
ATOM 1479 C C . PRO A 1 186 ? -26.914 25.965 28.051 1.00 36.16 186 PRO A C 1
ATOM 1481 O O . PRO A 1 186 ? -27.184 25.927 26.848 1.00 36.16 186 PRO A O 1
ATOM 1484 N N . SER A 1 187 ? -27.840 26.199 28.979 1.00 31.59 187 SER A N 1
ATOM 1485 C CA . SER A 1 187 ? -29.258 26.388 28.678 1.00 31.59 187 SER A CA 1
ATOM 1486 C C . SER A 1 187 ? -29.490 27.721 27.962 1.00 31.59 187 SER A C 1
ATOM 1488 O O . SER A 1 187 ? -29.626 28.760 28.608 1.00 31.59 187 SER A O 1
ATOM 1490 N N . THR A 1 188 ? -29.571 27.655 26.629 1.00 34.56 188 THR A N 1
ATOM 1491 C CA . THR A 1 188 ? -29.637 28.764 25.653 1.00 34.56 188 THR A CA 1
ATOM 1492 C C . THR A 1 188 ? -28.427 29.712 25.636 1.00 34.56 188 THR A C 1
ATOM 1494 O O . THR A 1 188 ? -27.890 30.056 26.687 1.00 34.56 188 THR A O 1
ATOM 1497 N N . PRO A 1 189 ? -28.005 30.209 24.452 1.00 32.69 189 PRO A N 1
ATOM 1498 C CA . PRO A 1 189 ? -27.167 31.403 24.407 1.00 32.69 189 PRO A CA 1
ATOM 1499 C C . PRO A 1 189 ? -27.953 32.576 25.019 1.00 32.69 189 PRO A C 1
ATOM 1501 O O . PRO A 1 189 ? -29.164 32.677 24.780 1.00 32.69 189 PRO A O 1
ATOM 1504 N N . PRO A 1 190 ? -27.314 33.471 25.795 1.00 28.12 190 PRO A N 1
ATOM 1505 C CA . PRO A 1 190 ? -28.009 34.603 26.389 1.00 28.12 190 PRO A CA 1
ATOM 1506 C C . PRO A 1 190 ? -28.621 35.461 25.281 1.00 28.12 190 PRO A C 1
ATOM 1508 O O . PRO A 1 190 ? -27.924 35.959 24.396 1.00 28.12 190 PRO A O 1
ATOM 1511 N N . ARG A 1 191 ? -29.948 35.614 25.325 1.00 29.30 191 ARG A N 1
ATOM 1512 C CA . ARG A 1 191 ? -30.707 36.461 24.399 1.00 29.30 191 ARG A CA 1
ATOM 1513 C C . ARG A 1 191 ? -30.115 37.874 24.483 1.00 29.30 191 ARG A C 1
ATOM 1515 O O . ARG A 1 191 ? -30.187 38.455 25.566 1.00 29.30 191 ARG A O 1
ATOM 1522 N N . PRO A 1 192 ? -29.502 38.413 23.412 1.00 31.89 192 PRO A N 1
ATOM 1523 C CA . PRO A 1 192 ? -28.679 39.606 23.535 1.00 31.89 192 PRO A CA 1
ATOM 1524 C C . PRO A 1 192 ? -29.517 40.783 24.029 1.00 31.89 192 PRO A C 1
ATOM 1526 O O . PRO A 1 192 ? -30.554 41.114 23.447 1.00 31.89 192 PRO A O 1
ATOM 1529 N N . ALA A 1 193 ? -29.046 41.408 25.109 1.00 33.03 193 ALA A N 1
ATOM 1530 C CA . ALA A 1 193 ? -29.500 42.729 25.507 1.00 33.03 193 ALA A CA 1
ATOM 1531 C C . ALA A 1 193 ? -29.189 43.747 24.392 1.00 33.03 193 ALA A C 1
ATOM 1533 O O . ALA A 1 193 ? -28.430 43.467 23.461 1.00 33.03 193 ALA A O 1
ATOM 1534 N N . THR A 1 194 ? -29.818 44.919 24.463 1.00 29.94 194 THR A N 1
ATOM 1535 C CA . THR A 1 194 ? -29.773 45.949 23.411 1.00 29.94 194 THR A CA 1
ATOM 1536 C C . THR A 1 194 ? -28.344 46.287 22.958 1.00 29.94 194 THR A C 1
ATOM 1538 O O . THR A 1 194 ? -27.465 46.431 23.807 1.00 29.94 194 T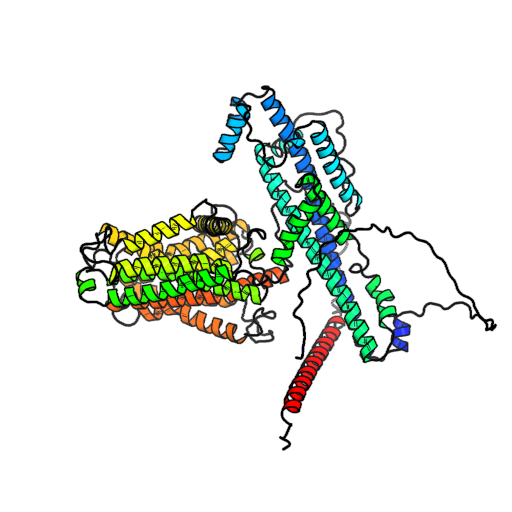HR A O 1
ATOM 1541 N N . PRO A 1 195 ? -28.096 46.412 21.641 1.00 33.00 195 PRO A N 1
ATOM 1542 C CA . PRO A 1 195 ? -26.757 46.255 21.082 1.00 33.00 195 PRO A CA 1
ATOM 1543 C C . PRO A 1 195 ? -25.863 47.490 21.231 1.00 33.00 195 PRO A C 1
ATOM 1545 O O . PRO A 1 195 ? -26.221 48.580 20.788 1.00 33.00 195 PRO A O 1
ATOM 1548 N N . SER A 1 196 ? -24.629 47.271 21.685 1.00 26.80 196 SER A N 1
ATOM 1549 C CA . SER A 1 196 ? -23.469 48.022 21.200 1.00 26.80 196 SER A CA 1
ATOM 1550 C C . SER A 1 196 ? -22.891 47.296 19.982 1.00 26.80 196 SER A C 1
ATOM 1552 O O . SER A 1 196 ? -22.317 46.214 20.101 1.00 26.80 196 SER A O 1
ATOM 1554 N N . MET A 1 197 ? -23.072 47.882 18.801 1.00 39.00 197 MET A N 1
ATOM 1555 C CA . MET A 1 197 ? -22.301 47.525 17.604 1.00 39.00 197 MET A CA 1
ATOM 1556 C C . MET A 1 197 ? -20.844 48.021 17.826 1.00 39.00 197 MET A C 1
ATOM 1558 O O . MET A 1 197 ? -20.648 48.937 18.619 1.00 39.00 197 MET A O 1
ATOM 1562 N N . GLU A 1 198 ? -19.777 47.473 17.233 1.00 32.38 198 GLU A N 1
ATOM 1563 C CA . GLU A 1 198 ? -19.706 46.755 15.947 1.00 32.38 198 GLU A CA 1
ATOM 1564 C C . GLU A 1 198 ? -18.848 45.455 15.967 1.00 32.38 198 GLU A C 1
ATOM 1566 O O . GLU A 1 198 ? -19.171 44.504 15.246 1.00 32.38 198 GLU A O 1
ATOM 1571 N N . ASP A 1 199 ? -17.811 45.359 16.813 1.00 30.61 199 ASP A N 1
ATOM 1572 C CA . ASP A 1 199 ? -16.664 44.439 16.621 1.00 30.61 199 ASP A CA 1
ATOM 1573 C C . ASP A 1 199 ? -16.965 42.928 16.612 1.00 30.61 199 ASP A C 1
ATOM 1575 O O . ASP A 1 199 ? -16.546 42.212 15.697 1.00 30.61 199 ASP A O 1
ATOM 1579 N N . HIS A 1 200 ? -17.699 42.399 17.599 1.00 31.03 200 HIS A N 1
ATOM 1580 C CA . HIS A 1 200 ? -17.893 40.941 17.729 1.00 31.03 200 HIS A CA 1
ATOM 1581 C C . HIS A 1 200 ? -18.729 40.311 16.599 1.00 31.03 200 HIS A C 1
ATOM 1583 O O . HIS A 1 200 ? -18.766 39.087 16.459 1.00 31.03 200 HIS A O 1
ATOM 1589 N N . SER A 1 201 ? -19.386 41.123 15.765 1.00 37.16 201 SER A N 1
ATOM 1590 C CA . SER A 1 201 ? -20.228 40.631 14.670 1.00 37.16 201 SER A CA 1
ATOM 1591 C C . SER A 1 201 ? -19.432 39.987 13.525 1.00 37.16 201 SER A C 1
ATOM 1593 O O . SER A 1 201 ? -19.948 39.106 12.830 1.00 37.16 201 SER A O 1
ATOM 1595 N N . HIS A 1 202 ? -18.173 40.390 13.324 1.00 36.00 202 HIS A N 1
ATOM 1596 C CA . HIS A 1 202 ? -17.446 40.080 12.093 1.00 36.00 202 HIS A CA 1
ATOM 1597 C C . HIS A 1 202 ? -16.912 38.644 11.998 1.00 36.00 202 HIS A C 1
ATOM 1599 O O . HIS A 1 202 ? -16.909 38.095 10.898 1.00 36.00 202 HIS A O 1
ATOM 1605 N N . GLN A 1 203 ? -16.505 37.996 13.098 1.00 38.44 203 GLN A N 1
ATOM 1606 C CA . GLN A 1 203 ? -15.963 36.626 13.032 1.00 38.44 203 GLN A CA 1
ATOM 1607 C C . GLN A 1 203 ? -17.040 35.578 12.702 1.00 38.44 203 GLN A C 1
ATOM 1609 O O . GLN A 1 203 ? -16.895 34.844 11.721 1.00 38.44 203 GLN A O 1
ATOM 1614 N N . HIS A 1 204 ? -18.160 35.562 13.435 1.00 42.72 204 HIS A N 1
ATOM 1615 C CA . HIS A 1 204 ? -19.266 34.629 13.166 1.00 42.72 204 HIS A CA 1
ATOM 1616 C C . HIS A 1 204 ? -19.844 34.781 11.749 1.00 42.72 204 HIS A C 1
ATOM 1618 O O . HIS A 1 204 ? -20.278 33.801 11.143 1.00 42.72 204 HIS A O 1
ATOM 1624 N N . GLN A 1 205 ? -19.812 35.988 11.174 1.00 41.81 205 GLN A N 1
ATOM 1625 C CA . GLN A 1 205 ? -20.366 36.240 9.843 1.00 41.81 205 GLN A CA 1
ATOM 1626 C C . GLN A 1 205 ? -19.562 35.577 8.701 1.00 41.81 205 GLN A C 1
ATOM 1628 O O . GLN A 1 205 ? -20.122 35.362 7.626 1.00 41.81 205 GLN A O 1
ATOM 1633 N N . TYR A 1 206 ? -18.302 35.177 8.932 1.00 43.31 206 TYR A N 1
ATOM 1634 C CA . TYR A 1 206 ? -17.511 34.377 7.981 1.00 43.31 206 TYR A CA 1
ATOM 1635 C C . TYR A 1 206 ? -17.676 32.849 8.152 1.00 43.31 206 TYR A C 1
ATOM 1637 O O . TYR A 1 206 ? -17.418 32.110 7.203 1.00 43.31 206 TYR A O 1
ATOM 1645 N N . GLN A 1 207 ? -18.162 32.342 9.297 1.00 48.09 207 GLN A N 1
ATOM 1646 C CA . GLN A 1 207 ? -18.399 30.895 9.516 1.00 48.09 207 GLN A CA 1
ATOM 1647 C C . GLN A 1 207 ? -19.587 30.324 8.716 1.00 48.09 207 GLN A C 1
ATOM 1649 O O . GLN A 1 207 ? -19.747 29.103 8.601 1.00 48.09 207 GLN A O 1
ATOM 1654 N N . HIS A 1 208 ? -20.448 31.185 8.170 1.00 54.03 208 HIS A N 1
ATOM 1655 C CA . HIS A 1 208 ? -21.692 30.797 7.499 1.00 54.03 208 HIS A CA 1
ATOM 1656 C C . HIS A 1 208 ? -21.728 31.177 6.010 1.00 54.03 208 HIS A C 1
ATOM 1658 O O . HIS A 1 208 ? -22.790 31.518 5.490 1.00 54.03 208 HIS A O 1
ATOM 1664 N N . ASP A 1 209 ? -20.584 31.108 5.314 1.00 58.81 209 ASP A N 1
ATOM 1665 C CA . ASP A 1 209 ? -20.542 31.235 3.850 1.00 58.81 209 ASP A CA 1
ATOM 1666 C C . ASP A 1 209 ? -21.377 30.119 3.178 1.00 58.81 209 ASP A C 1
ATOM 1668 O O . ASP A 1 209 ? -20.982 28.945 3.230 1.00 58.81 209 ASP A O 1
ATOM 1672 N N . PRO A 1 210 ? -22.479 30.460 2.472 1.00 57.09 210 PRO A N 1
ATOM 1673 C CA . PRO A 1 210 ? -23.347 29.496 1.800 1.00 57.09 210 PRO A CA 1
ATOM 1674 C C . PRO A 1 210 ? -22.636 28.527 0.844 1.00 57.09 210 PRO A C 1
ATOM 1676 O O . PRO A 1 210 ? -23.142 27.424 0.618 1.00 57.09 210 PRO A O 1
ATOM 1679 N N . VAL A 1 211 ? -21.477 28.895 0.287 1.00 57.81 211 VAL A N 1
ATOM 1680 C CA . VAL A 1 211 ? -20.664 28.004 -0.559 1.00 57.81 211 VAL A CA 1
ATOM 1681 C C . VAL A 1 211 ? -20.183 26.786 0.241 1.00 57.81 211 VAL A C 1
ATOM 1683 O O . VAL A 1 211 ? -20.212 25.656 -0.251 1.00 57.81 211 VAL A O 1
ATOM 1686 N N . HIS A 1 212 ? -19.816 26.976 1.509 1.00 66.31 212 HIS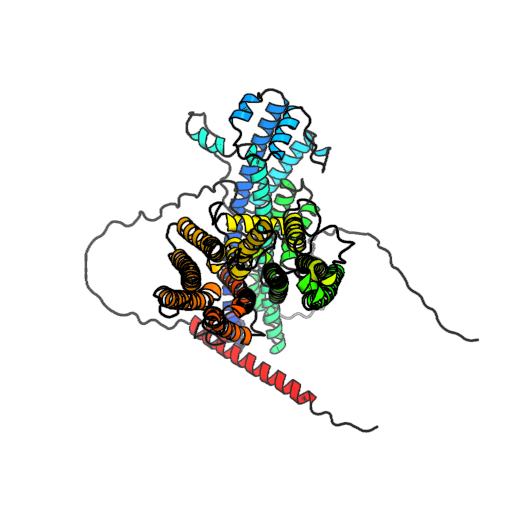 A N 1
ATOM 1687 C CA . HIS A 1 212 ? -19.269 25.921 2.359 1.00 66.31 212 HIS A CA 1
ATOM 1688 C C . HIS A 1 212 ? -20.331 25.052 3.055 1.00 66.31 212 HIS A C 1
ATOM 1690 O O . HIS A 1 212 ? -20.001 23.942 3.485 1.00 66.31 212 HIS A O 1
ATOM 1696 N N . TYR A 1 213 ? -21.610 25.456 3.081 1.00 73.31 213 TYR A N 1
ATOM 1697 C CA . TYR A 1 213 ? -22.704 24.674 3.686 1.00 73.31 213 TYR A CA 1
ATOM 1698 C C . TYR A 1 213 ? -22.743 23.206 3.217 1.00 73.31 213 TYR A C 1
ATOM 1700 O O . TYR A 1 213 ? -22.836 22.280 4.028 1.00 73.31 213 TYR A O 1
ATOM 1708 N N . LYS A 1 214 ? -22.643 22.964 1.901 1.00 68.94 214 LYS A N 1
ATOM 1709 C CA . LYS A 1 214 ? -22.722 21.603 1.333 1.00 68.94 214 LYS A CA 1
ATOM 1710 C C . LYS A 1 214 ? -21.501 20.749 1.708 1.00 68.94 214 LYS A C 1
ATOM 1712 O O . LYS A 1 214 ? -21.651 19.548 1.944 1.00 68.94 214 LYS A O 1
ATOM 1717 N N . ALA A 1 215 ? -20.324 21.362 1.847 1.00 67.19 215 ALA A N 1
ATOM 1718 C CA . ALA A 1 215 ? -19.114 20.695 2.327 1.00 67.19 215 ALA A CA 1
ATOM 1719 C C . ALA A 1 215 ? -19.198 20.364 3.830 1.00 67.19 215 ALA A C 1
ATOM 1721 O O . ALA A 1 215 ? -18.890 19.235 4.221 1.00 67.19 215 ALA A O 1
ATOM 1722 N N . ALA A 1 216 ? -19.691 21.294 4.657 1.00 73.12 216 ALA A N 1
ATOM 1723 C CA . ALA A 1 216 ? -19.916 21.079 6.087 1.00 73.12 216 ALA A CA 1
ATOM 1724 C C . ALA A 1 216 ? -20.948 19.966 6.346 1.00 73.12 216 ALA A C 1
ATOM 1726 O O . ALA A 1 216 ? -20.666 19.026 7.093 1.00 73.12 216 ALA A O 1
ATOM 1727 N N . ARG A 1 217 ? -22.090 19.988 5.637 1.00 79.38 217 ARG A N 1
ATOM 1728 C CA . ARG A 1 217 ? -23.102 18.913 5.675 1.00 79.38 217 ARG A CA 1
ATOM 1729 C C . ARG A 1 217 ? -22.492 17.554 5.325 1.00 79.38 217 ARG A C 1
ATOM 1731 O O . ARG A 1 217 ? -22.821 16.561 5.969 1.00 79.38 217 ARG A O 1
ATOM 1738 N N . LYS A 1 218 ? -21.605 17.492 4.323 1.00 71.62 218 LYS A N 1
ATOM 1739 C CA . LYS A 1 218 ? -20.938 16.244 3.925 1.00 71.62 218 LYS A CA 1
ATOM 1740 C C . LYS A 1 218 ? -19.960 15.743 4.993 1.00 71.62 218 LYS A C 1
ATOM 1742 O O . LYS A 1 218 ? -20.027 14.565 5.326 1.00 71.62 218 LYS A O 1
ATOM 1747 N N . LYS A 1 219 ? -19.110 16.616 5.553 1.00 73.25 219 LYS A N 1
ATOM 1748 C CA . LYS A 1 219 ? -18.207 16.269 6.669 1.00 73.25 219 LYS A CA 1
ATOM 1749 C C . LYS A 1 219 ? -18.984 15.683 7.854 1.00 73.25 219 LYS A C 1
ATOM 1751 O O . LYS A 1 219 ? -18.650 14.598 8.322 1.00 73.25 219 LYS A O 1
ATOM 1756 N N . LEU A 1 220 ? -20.048 16.361 8.296 1.00 80.69 220 LEU A N 1
ATOM 1757 C CA . LEU A 1 220 ? -20.839 15.928 9.454 1.00 80.69 220 LEU A CA 1
ATOM 1758 C C . LEU A 1 220 ? -21.637 14.645 9.198 1.00 80.69 220 LEU A C 1
ATOM 1760 O O . LEU A 1 220 ? -21.763 13.832 10.109 1.00 80.69 220 LEU A O 1
ATOM 1764 N N . ARG A 1 221 ? -22.097 14.400 7.962 1.00 81.75 221 ARG A N 1
ATOM 1765 C CA . ARG A 1 221 ? -22.694 13.106 7.592 1.00 81.75 221 ARG A CA 1
ATOM 1766 C C . ARG A 1 221 ? -21.718 11.952 7.842 1.00 81.75 221 ARG A C 1
ATOM 1768 O O . ARG A 1 221 ? -22.126 10.940 8.398 1.00 81.75 221 ARG A O 1
ATOM 1775 N N . THR A 1 222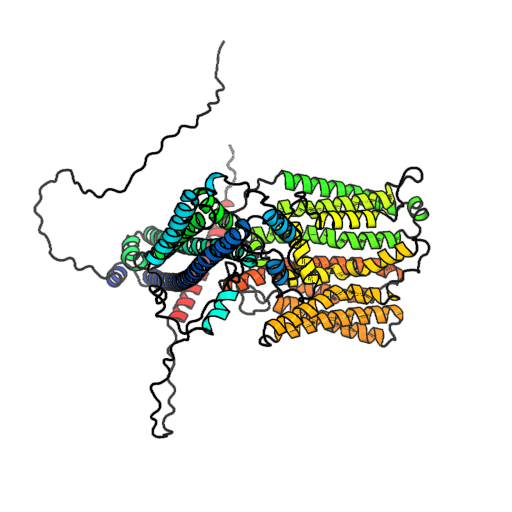 ? -20.451 12.097 7.449 1.00 71.50 222 THR A N 1
ATOM 1776 C CA . THR A 1 222 ? -19.429 11.062 7.683 1.00 71.50 222 THR A CA 1
ATOM 1777 C C . THR A 1 222 ? -19.047 10.968 9.164 1.00 71.50 222 THR A C 1
ATOM 1779 O O . THR A 1 222 ? -18.946 9.861 9.679 1.00 71.50 222 THR A O 1
ATOM 1782 N N . ALA A 1 223 ? -18.926 12.096 9.876 1.00 80.19 223 ALA A N 1
ATOM 1783 C CA . ALA A 1 223 ? -18.637 12.101 11.315 1.00 80.19 223 ALA A CA 1
ATOM 1784 C C . ALA A 1 223 ? -19.705 11.362 12.147 1.00 80.19 223 ALA A C 1
ATOM 1786 O O . ALA A 1 223 ? -19.353 10.604 13.045 1.00 80.19 223 ALA A O 1
ATOM 1787 N N . VAL A 1 224 ? -20.996 11.507 11.815 1.00 83.62 224 VAL A N 1
ATOM 1788 C CA . VAL A 1 224 ? -22.079 10.744 12.470 1.00 83.62 224 VAL A CA 1
ATOM 1789 C C . VAL A 1 224 ? -21.972 9.238 12.200 1.00 83.62 224 VAL A C 1
ATOM 1791 O O . VAL A 1 224 ? -22.203 8.452 13.114 1.00 83.62 224 VAL A O 1
ATOM 1794 N N . ILE A 1 225 ? -21.595 8.824 10.984 1.00 80.94 225 ILE A N 1
ATOM 1795 C CA . ILE A 1 225 ? -21.431 7.399 10.637 1.00 80.94 225 ILE A CA 1
ATOM 1796 C C . ILE A 1 225 ? -20.259 6.776 11.412 1.00 80.94 225 ILE A C 1
ATOM 1798 O O . ILE A 1 225 ? -20.417 5.710 12.002 1.00 80.94 225 ILE A O 1
ATOM 1802 N N . GLU A 1 226 ? -19.103 7.446 11.462 1.00 78.56 226 GLU A N 1
ATOM 1803 C CA . GLU A 1 226 ? -17.943 6.953 12.220 1.00 78.56 226 GLU A CA 1
ATOM 1804 C C . GLU A 1 226 ? -18.229 6.926 13.736 1.00 78.56 226 GLU A C 1
ATOM 1806 O O . GLU A 1 226 ? -17.952 5.920 14.387 1.00 78.56 226 GLU A O 1
ATOM 1811 N N . SER A 1 227 ? -18.868 7.956 14.309 1.00 83.94 227 SER A N 1
ATOM 1812 C CA . SER A 1 227 ? -19.251 7.937 15.733 1.00 83.94 227 SER A CA 1
ATOM 1813 C C . SER A 1 227 ? -20.296 6.858 16.064 1.00 83.94 227 SER A C 1
ATOM 1815 O O . SER A 1 227 ? -20.202 6.242 17.121 1.00 83.94 227 SER A O 1
ATOM 1817 N N . TYR A 1 228 ? -21.246 6.555 15.169 1.00 86.50 228 TYR A N 1
ATOM 1818 C CA . TYR A 1 228 ? -22.165 5.418 15.345 1.00 86.50 228 TYR A CA 1
ATOM 1819 C C . TYR A 1 228 ? -21.412 4.083 15.382 1.00 86.50 228 TYR A C 1
ATOM 1821 O O . TYR A 1 228 ? -21.647 3.260 16.264 1.00 86.50 228 TYR A O 1
ATOM 1829 N N . ARG A 1 229 ? -20.450 3.898 14.470 1.00 81.81 229 ARG A N 1
ATOM 1830 C CA . ARG A 1 229 ? -19.588 2.711 14.417 1.00 81.81 229 ARG A CA 1
ATOM 1831 C C . ARG A 1 229 ? -18.730 2.556 15.680 1.00 81.81 229 ARG A C 1
ATOM 1833 O O . ARG A 1 229 ? -18.582 1.435 16.159 1.00 81.81 229 ARG A O 1
ATOM 1840 N N . ALA A 1 230 ? -18.208 3.648 16.245 1.00 83.62 230 ALA A N 1
ATOM 1841 C CA . ALA A 1 230 ? -17.492 3.615 17.527 1.00 83.62 230 ALA A CA 1
ATOM 1842 C C . ALA A 1 230 ? -18.388 3.099 18.666 1.00 83.62 230 ALA A C 1
ATOM 1844 O O . ALA A 1 230 ? -17.990 2.208 19.416 1.00 83.62 230 ALA A O 1
ATOM 1845 N N . LEU A 1 231 ? -19.623 3.605 18.745 1.00 88.69 231 LEU A N 1
ATOM 1846 C CA . LEU A 1 231 ? -20.596 3.174 19.747 1.00 88.69 231 LEU A CA 1
ATOM 1847 C C . LEU A 1 231 ? -21.036 1.716 19.564 1.00 88.69 231 LEU A C 1
ATOM 1849 O O . LEU A 1 231 ? -21.124 0.997 20.554 1.00 88.69 231 LEU A O 1
ATOM 1853 N N . GLU A 1 232 ? -21.269 1.242 18.333 1.00 87.38 232 GLU A N 1
ATOM 1854 C CA . GLU A 1 232 ? -21.573 -0.179 18.098 1.00 87.38 232 GLU A CA 1
ATOM 1855 C C . GLU A 1 232 ? -20.413 -1.089 18.536 1.00 87.38 232 GLU A C 1
ATOM 1857 O O . GLU A 1 232 ? -20.658 -2.149 19.111 1.00 87.38 232 GLU A O 1
ATOM 1862 N N . ILE A 1 233 ? -19.156 -0.678 18.338 1.00 85.25 233 ILE A N 1
ATOM 1863 C CA . ILE A 1 233 ? -17.979 -1.436 18.796 1.00 85.25 233 ILE A CA 1
ATOM 1864 C C . ILE A 1 233 ? -17.904 -1.474 20.332 1.00 85.25 233 ILE A C 1
ATOM 1866 O O . ILE A 1 233 ? -17.717 -2.553 20.897 1.00 85.25 233 ILE A O 1
ATOM 1870 N N . LEU A 1 234 ? -18.128 -0.347 21.018 1.00 89.38 234 LEU A N 1
ATOM 1871 C CA . LEU A 1 234 ? -18.153 -0.283 22.487 1.00 89.38 234 LEU A CA 1
ATOM 1872 C C . LEU A 1 234 ? -19.333 -1.074 23.092 1.00 89.38 234 LEU A C 1
ATOM 1874 O O . LEU A 1 234 ? -19.170 -1.802 24.071 1.00 89.38 234 LEU A O 1
ATOM 1878 N N . ASN A 1 235 ? -20.505 -1.024 22.456 1.00 90.62 235 ASN A N 1
ATOM 1879 C CA . ASN A 1 235 ? -21.668 -1.839 22.812 1.00 90.62 235 ASN A CA 1
ATOM 1880 C C . ASN A 1 235 ? -21.395 -3.343 22.624 1.00 90.62 235 ASN A C 1
ATOM 1882 O O . ASN A 1 235 ? -21.738 -4.157 23.482 1.00 90.62 235 ASN A O 1
ATOM 1886 N N . ASN A 1 236 ? -20.729 -3.726 21.531 1.00 89.12 236 ASN A N 1
ATOM 1887 C CA . ASN A 1 236 ? -20.322 -5.111 21.296 1.00 89.12 236 ASN A CA 1
ATOM 1888 C C . ASN A 1 236 ? -19.285 -5.583 22.329 1.00 89.12 236 ASN A C 1
ATOM 1890 O O . ASN A 1 236 ? -19.385 -6.715 22.799 1.00 89.12 236 ASN A O 1
ATOM 1894 N N . TYR A 1 237 ? -18.348 -4.723 22.749 1.00 89.94 237 TYR A N 1
ATOM 1895 C CA . TYR A 1 237 ? -17.426 -5.005 23.856 1.00 89.94 237 TYR A CA 1
ATOM 1896 C C . TYR A 1 237 ? -18.182 -5.281 25.169 1.00 89.94 237 TYR A C 1
ATOM 1898 O O . TYR A 1 237 ? -17.904 -6.283 25.833 1.00 89.94 237 TYR A O 1
ATOM 1906 N N . ALA A 1 238 ? -19.187 -4.470 25.515 1.00 90.81 238 ALA A N 1
ATOM 1907 C CA . ALA A 1 238 ? -20.022 -4.703 26.697 1.00 90.81 238 ALA A CA 1
ATOM 1908 C C . ALA A 1 238 ? -20.795 -6.033 26.622 1.00 90.81 238 ALA A C 1
ATOM 1910 O O . ALA A 1 238 ? -20.745 -6.848 27.548 1.00 90.81 238 ALA A O 1
ATOM 1911 N N . ILE A 1 239 ? -21.447 -6.308 25.486 1.00 89.81 239 ILE A N 1
ATOM 1912 C CA . ILE A 1 239 ? -22.195 -7.554 25.253 1.00 89.81 239 ILE A CA 1
ATOM 1913 C C . ILE A 1 239 ? -21.278 -8.784 25.348 1.00 89.81 239 ILE A C 1
ATOM 1915 O O . ILE A 1 239 ? -21.648 -9.773 25.993 1.00 89.81 239 ILE A O 1
ATOM 1919 N N . LEU A 1 240 ? -20.092 -8.737 24.731 1.00 90.88 240 LEU A N 1
ATOM 1920 C CA . LEU A 1 240 ? -19.123 -9.834 24.743 1.00 90.88 240 LEU A CA 1
ATOM 1921 C C . LEU A 1 240 ? -18.596 -10.108 26.154 1.00 90.88 240 LEU A C 1
ATOM 1923 O O . LEU A 1 240 ? -18.654 -11.259 26.589 1.00 90.88 240 LEU A O 1
ATOM 1927 N N . ASN A 1 241 ? -18.168 -9.083 26.897 1.00 93.50 241 ASN A N 1
ATOM 1928 C CA . ASN A 1 241 ? -17.640 -9.265 28.252 1.00 93.50 241 ASN A CA 1
ATOM 1929 C C . ASN A 1 241 ? -18.724 -9.725 29.238 1.00 93.50 241 ASN A C 1
ATOM 1931 O O . ASN A 1 241 ? -18.524 -10.718 29.936 1.00 93.50 241 ASN A O 1
ATOM 1935 N N . ARG A 1 242 ? -19.930 -9.134 29.213 1.00 91.50 242 ARG A N 1
ATOM 1936 C CA . ARG A 1 242 ? -21.075 -9.612 30.017 1.00 91.50 242 ARG A CA 1
ATOM 1937 C C . ARG A 1 242 ? -21.434 -11.073 29.716 1.00 91.50 242 ARG A C 1
ATOM 1939 O O . ARG A 1 242 ? -21.811 -11.827 30.617 1.00 91.50 242 ARG A O 1
ATOM 1946 N N . THR A 1 243 ? -21.305 -11.493 28.457 1.00 92.62 243 THR A N 1
ATOM 1947 C CA . THR A 1 243 ? -21.498 -12.894 28.046 1.00 92.62 243 THR A CA 1
ATOM 1948 C C . THR A 1 243 ? -20.339 -13.787 28.499 1.00 92.62 243 THR A C 1
ATOM 1950 O O . THR A 1 243 ? -20.573 -14.932 28.885 1.00 92.62 243 THR A O 1
ATOM 1953 N N . GLY A 1 244 ? -19.105 -13.277 28.492 1.00 93.56 244 GLY A N 1
ATOM 1954 C CA . GLY A 1 244 ? -17.911 -13.939 29.014 1.00 93.56 244 GLY A CA 1
ATOM 1955 C C . GLY A 1 244 ? -18.019 -14.228 30.509 1.00 93.56 244 GLY A C 1
ATOM 1956 O O . GLY A 1 244 ? -17.941 -15.392 30.899 1.00 93.56 244 GLY A O 1
ATOM 1957 N N . PHE A 1 245 ? -18.318 -13.211 31.324 1.00 94.19 245 PHE A N 1
ATOM 1958 C CA . PHE A 1 245 ? -18.523 -13.350 32.769 1.00 94.19 245 PHE A CA 1
ATOM 1959 C C . PHE A 1 245 ? -19.625 -14.371 33.109 1.00 94.19 245 PHE A C 1
ATOM 1961 O O . PHE A 1 245 ? -19.416 -15.272 33.920 1.00 94.19 245 PHE A O 1
ATOM 1968 N N . ASN A 1 246 ? -20.770 -14.322 32.414 1.00 92.00 246 ASN A N 1
ATOM 1969 C CA . ASN A 1 246 ? -21.823 -15.336 32.561 1.00 92.00 246 ASN A CA 1
ATOM 1970 C C . ASN A 1 246 ? -21.348 -16.756 32.206 1.00 92.00 246 ASN A C 1
ATOM 1972 O O . ASN A 1 246 ? -21.740 -17.720 32.861 1.00 92.00 246 ASN A O 1
ATOM 1976 N N . LYS A 1 247 ? -20.532 -16.911 31.156 1.00 94.62 247 LYS A N 1
ATOM 1977 C CA . LYS A 1 247 ? -20.039 -18.222 30.704 1.00 94.62 247 LYS A CA 1
ATOM 1978 C C . LYS A 1 247 ? -18.937 -18.789 31.596 1.00 94.62 247 LYS A C 1
ATOM 1980 O O . LYS A 1 247 ? -18.900 -20.006 31.757 1.00 94.62 247 LYS A O 1
ATOM 1985 N N . ILE A 1 248 ? -18.053 -17.957 32.153 1.00 93.88 248 ILE A N 1
ATOM 1986 C CA . ILE A 1 248 ? -16.967 -18.430 33.022 1.00 93.88 248 ILE A CA 1
ATOM 1987 C C . ILE A 1 248 ? -17.497 -18.824 34.405 1.00 93.88 248 ILE A C 1
ATOM 1989 O O . ILE A 1 248 ? -17.161 -19.902 34.882 1.00 93.88 248 ILE A O 1
ATOM 1993 N N . LEU A 1 249 ? -18.432 -18.058 34.978 1.00 93.50 249 LEU A N 1
ATOM 1994 C CA . LEU A 1 249 ? -19.101 -18.421 36.233 1.00 93.50 249 LEU A CA 1
ATOM 1995 C C . LEU A 1 249 ? -19.950 -19.691 36.092 1.00 93.50 249 LEU A C 1
ATOM 1997 O O . LEU A 1 249 ? -19.795 -20.624 36.869 1.00 93.50 249 LEU A O 1
ATOM 2001 N N . LYS A 1 250 ? -20.769 -19.811 35.037 1.00 92.81 250 LYS A N 1
ATOM 2002 C CA . LYS A 1 250 ? -21.522 -21.057 34.776 1.00 92.81 250 LYS A CA 1
ATOM 2003 C C . LYS A 1 250 ? -20.633 -22.254 34.429 1.00 92.81 250 LYS A C 1
ATOM 2005 O O . LYS A 1 250 ? -21.095 -23.390 34.497 1.00 92.81 250 LYS A O 1
ATOM 2010 N N . LYS A 1 251 ? -19.378 -22.020 34.027 1.00 93.94 251 LYS A N 1
ATOM 2011 C CA . LYS A 1 251 ? -18.365 -23.072 33.898 1.00 93.94 251 LYS A CA 1
ATOM 2012 C C . LYS A 1 251 ? -17.815 -23.459 35.271 1.00 93.94 251 LYS A C 1
ATOM 2014 O O . LYS A 1 251 ? -17.735 -24.651 35.517 1.00 93.94 251 LYS A O 1
ATOM 2019 N N . PHE A 1 252 ? -17.500 -22.493 36.135 1.00 93.19 252 PHE A N 1
ATOM 2020 C CA . PHE A 1 252 ? -17.051 -22.722 37.511 1.00 93.19 252 PHE A CA 1
ATOM 2021 C C . PHE A 1 252 ? -18.067 -23.571 38.294 1.00 93.19 252 PHE A C 1
ATOM 2023 O O . PHE A 1 252 ? -17.752 -24.707 38.645 1.00 93.19 252 PHE A O 1
ATOM 2030 N N . ASP A 1 253 ? -19.314 -23.097 38.420 1.00 92.56 253 ASP A N 1
ATOM 2031 C CA . ASP A 1 253 ? -20.420 -23.814 39.081 1.00 92.56 253 ASP A CA 1
ATOM 2032 C C . ASP A 1 253 ? -20.588 -25.243 38.539 1.00 92.56 253 ASP A C 1
ATOM 2034 O O . ASP A 1 253 ? -20.718 -26.199 39.297 1.00 92.56 253 ASP A O 1
ATOM 2038 N N . LYS A 1 254 ? -20.525 -25.427 37.212 1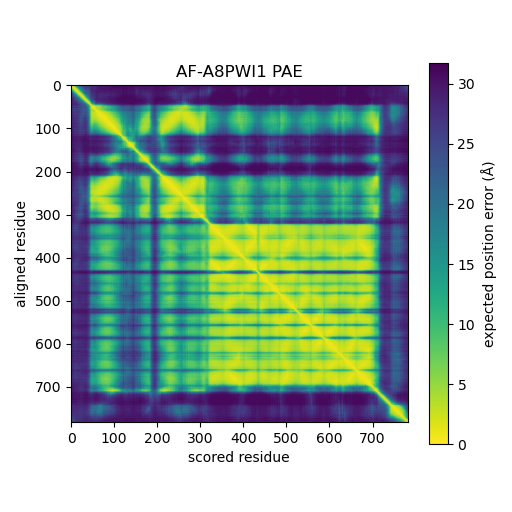.00 93.06 254 LYS A N 1
ATOM 2039 C CA . LYS A 1 254 ? -20.661 -26.755 36.590 1.00 93.06 254 LYS A CA 1
ATOM 2040 C C . LYS A 1 2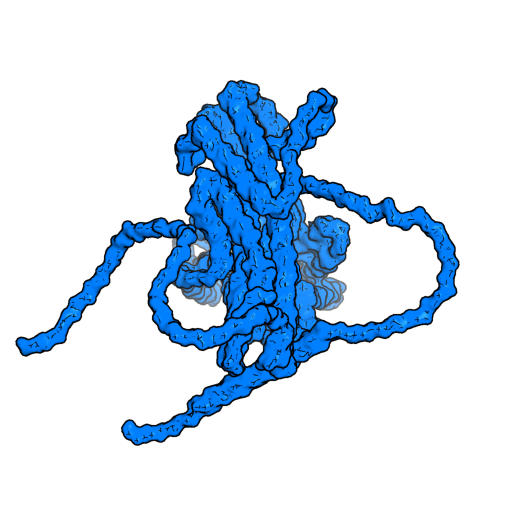54 ? -19.438 -27.666 36.787 1.00 93.06 254 LYS A C 1
ATOM 2042 O O . LYS A 1 254 ? -19.574 -28.880 36.664 1.00 93.06 254 LYS A O 1
ATOM 2047 N N . THR A 1 255 ? -18.247 -27.119 37.015 1.00 92.31 255 THR A N 1
ATOM 2048 C CA . THR A 1 255 ? -17.015 -27.908 37.179 1.00 92.31 255 THR A CA 1
ATOM 2049 C C . THR A 1 255 ? -16.795 -28.345 38.627 1.00 92.31 255 THR A C 1
ATOM 2051 O O . THR A 1 255 ? -16.188 -29.388 38.838 1.00 92.31 255 THR A O 1
ATOM 2054 N N . LEU A 1 256 ? -17.316 -27.585 39.594 1.00 89.12 256 LEU A N 1
ATOM 2055 C CA . LEU A 1 256 ? -17.153 -27.822 41.036 1.00 89.12 256 LEU A CA 1
ATOM 2056 C C . LEU A 1 256 ? -18.484 -28.176 41.737 1.00 89.12 256 LEU A C 1
ATOM 2058 O O . LEU A 1 256 ? -18.538 -28.300 42.953 1.00 89.12 256 LEU A O 1
ATOM 2062 N N . GLU A 1 257 ? -19.562 -28.323 40.961 1.00 87.94 257 GLU A N 1
ATOM 2063 C CA . GLU A 1 257 ? -20.936 -28.638 41.396 1.00 87.94 257 GLU A CA 1
ATOM 2064 C C . GLU A 1 257 ? -21.528 -27.658 42.439 1.00 87.94 257 GLU A C 1
ATOM 2066 O O . GLU A 1 257 ? -22.454 -27.983 43.184 1.00 87.94 257 GLU A O 1
ATOM 2071 N N . THR A 1 258 ? -21.033 -26.415 42.443 1.00 84.56 258 THR A N 1
ATOM 2072 C CA . THR A 1 258 ? -21.500 -25.312 43.300 1.00 84.56 258 THR A CA 1
ATOM 2073 C C . THR A 1 258 ? -22.647 -24.511 42.657 1.00 84.56 258 THR A C 1
ATOM 2075 O O . THR A 1 258 ? -23.022 -24.732 41.505 1.00 84.56 258 THR A O 1
ATOM 2078 N N . GLN A 1 259 ? -23.247 -23.581 43.414 1.00 85.50 259 GLN A N 1
ATOM 2079 C CA . GLN A 1 259 ? -24.361 -22.723 42.962 1.00 85.50 259 GLN A CA 1
ATOM 2080 C C . GLN A 1 259 ? -24.088 -21.228 43.223 1.00 85.50 259 GLN A C 1
ATOM 2082 O O . GLN A 1 259 ? -24.954 -20.495 43.701 1.00 85.50 259 GLN A O 1
ATOM 2087 N N . ILE A 1 260 ? -22.864 -20.766 42.958 1.00 86.88 260 ILE A N 1
ATOM 2088 C CA . ILE A 1 260 ? -22.369 -19.439 43.362 1.00 86.88 260 ILE A CA 1
ATOM 2089 C C . ILE A 1 260 ? -22.481 -18.400 42.231 1.00 86.88 260 ILE A C 1
ATOM 2091 O O . ILE A 1 260 ? -22.564 -17.204 42.523 1.00 86.88 260 ILE A O 1
ATOM 2095 N N . TRP A 1 261 ? -22.576 -18.821 40.959 1.00 88.44 261 TRP A N 1
ATOM 2096 C CA . TRP A 1 261 ? -22.665 -17.944 39.778 1.00 88.44 261 TRP A CA 1
ATOM 2097 C C . TRP A 1 261 ? -23.640 -16.785 39.977 1.00 88.44 261 TRP A C 1
ATOM 2099 O O . TRP A 1 261 ? -23.269 -15.638 39.736 1.00 88.44 261 TRP A O 1
ATOM 2109 N N . HIS A 1 262 ? -24.875 -17.080 40.387 1.00 88.38 262 HIS A N 1
ATOM 2110 C CA . HIS A 1 262 ? -25.938 -16.081 40.477 1.00 88.38 262 HIS A CA 1
ATOM 2111 C C . HIS A 1 262 ? -25.665 -15.060 41.591 1.00 88.38 262 HIS A C 1
ATOM 2113 O O . HIS A 1 262 ? -25.720 -13.859 41.341 1.00 88.38 262 HIS A O 1
ATOM 2119 N N . LEU A 1 263 ? -25.251 -15.529 42.775 1.00 88.81 263 LEU A N 1
ATOM 2120 C CA . LEU A 1 263 ? -24.901 -14.683 43.919 1.00 88.81 263 LEU A CA 1
ATOM 2121 C C . LEU A 1 263 ? -23.759 -13.720 43.579 1.00 88.81 263 LEU A C 1
ATOM 2123 O O . LEU A 1 263 ? -23.888 -12.517 43.792 1.00 88.81 263 LEU A O 1
ATOM 2127 N N . TYR A 1 264 ? -22.664 -14.224 43.001 1.00 89.94 264 TYR A N 1
ATOM 2128 C CA . TYR A 1 264 ? -21.536 -13.380 42.599 1.00 89.94 264 TYR A CA 1
ATOM 2129 C C . TYR A 1 264 ? -21.912 -12.439 41.441 1.00 89.94 264 TYR A C 1
ATOM 2131 O O . TYR A 1 264 ? -21.541 -11.263 41.450 1.00 89.94 264 TYR A O 1
ATOM 2139 N N . TYR A 1 265 ? -22.685 -12.918 40.460 1.00 91.75 265 TYR A N 1
ATOM 2140 C CA . TYR A 1 265 ? -23.123 -12.100 39.330 1.00 91.75 265 TYR A CA 1
ATOM 2141 C C . TYR A 1 265 ? -23.976 -10.912 39.788 1.00 91.75 265 TYR A C 1
ATOM 2143 O O . TYR A 1 265 ? -23.662 -9.780 39.427 1.00 91.75 265 TYR A O 1
ATOM 2151 N N . ASP A 1 266 ? -24.988 -11.133 40.627 1.00 89.69 266 ASP A N 1
ATOM 2152 C CA . ASP A 1 266 ? -25.870 -10.068 41.115 1.00 89.69 266 ASP A CA 1
ATOM 2153 C C . ASP A 1 266 ? -25.169 -9.157 42.142 1.00 89.69 266 ASP A C 1
ATOM 2155 O O . ASP A 1 266 ? -25.426 -7.950 42.205 1.00 89.69 266 ASP A O 1
ATOM 2159 N N . ALA A 1 267 ? -24.231 -9.697 42.928 1.00 88.81 267 ALA A N 1
ATOM 2160 C CA . ALA A 1 267 ? -23.487 -8.926 43.918 1.00 88.81 267 ALA A CA 1
ATOM 2161 C C . ALA A 1 267 ? -22.395 -8.022 43.315 1.00 88.81 267 ALA A C 1
ATOM 2163 O O . ALA A 1 267 ? -22.211 -6.914 43.834 1.00 88.81 267 ALA A O 1
ATOM 2164 N N . ARG A 1 268 ? -21.700 -8.465 42.254 1.00 88.31 268 ARG A N 1
ATOM 2165 C CA . ARG A 1 268 ? -20.562 -7.765 41.619 1.00 88.31 268 ARG A CA 1
ATOM 2166 C C . ARG A 1 268 ? -20.883 -7.297 40.195 1.00 88.31 268 ARG A C 1
ATOM 2168 O O . ARG A 1 268 ? -20.962 -6.097 39.942 1.00 88.31 268 ARG A O 1
ATOM 2175 N N . ILE A 1 269 ? -21.095 -8.228 39.264 1.00 90.88 269 ILE A N 1
ATOM 2176 C CA . ILE A 1 269 ? -21.117 -7.947 37.814 1.00 90.88 269 ILE A CA 1
ATOM 2177 C C . ILE A 1 269 ? -22.353 -7.152 37.374 1.00 90.88 269 ILE A C 1
ATOM 2179 O O . ILE A 1 269 ? -22.228 -6.247 36.555 1.00 90.88 269 ILE A O 1
ATOM 2183 N N . ALA A 1 270 ? -23.535 -7.434 37.923 1.00 90.31 270 ALA A N 1
ATOM 2184 C CA . ALA A 1 270 ? -24.775 -6.732 37.586 1.00 90.31 270 ALA A CA 1
ATOM 2185 C C . ALA A 1 270 ? -24.755 -5.243 37.980 1.00 90.31 270 ALA A C 1
ATOM 2187 O O . ALA A 1 270 ? -25.510 -4.452 37.418 1.00 90.31 270 ALA A O 1
ATOM 2188 N N . LYS A 1 271 ? -23.884 -4.864 38.926 1.00 89.38 271 LYS A N 1
ATOM 2189 C CA . LYS A 1 271 ? -23.687 -3.484 39.398 1.00 89.38 271 LYS A CA 1
ATOM 2190 C C . LYS A 1 271 ? -22.562 -2.753 38.660 1.00 89.38 271 LYS A C 1
ATOM 2192 O O . LYS A 1 271 ? -22.474 -1.533 38.763 1.00 89.38 271 LYS A O 1
ATOM 2197 N N . ALA A 1 272 ? -21.706 -3.470 37.931 1.00 89.25 272 ALA A N 1
ATOM 2198 C CA . ALA A 1 272 ? -20.672 -2.857 37.107 1.00 89.25 272 ALA A CA 1
ATOM 2199 C C . ALA A 1 272 ? -21.317 -2.074 35.950 1.00 89.25 272 ALA A C 1
ATOM 2201 O O . ALA A 1 272 ? -22.282 -2.534 35.334 1.00 89.25 272 ALA A O 1
ATOM 2202 N N . SER A 1 273 ? -20.778 -0.900 35.619 1.00 85.88 273 SER A N 1
ATOM 2203 C CA . SER A 1 273 ? -21.328 -0.005 34.584 1.00 85.88 273 SER A CA 1
ATOM 2204 C C . SER A 1 273 ? -21.447 -0.668 33.209 1.00 85.88 273 SER A C 1
ATOM 2206 O O . SER A 1 273 ? -22.425 -0.431 32.509 1.00 85.88 273 SER A O 1
ATOM 2208 N N . ILE A 1 274 ? -20.541 -1.587 32.863 1.00 88.50 274 ILE A N 1
ATOM 2209 C CA . ILE A 1 274 ? -20.597 -2.400 31.633 1.00 88.50 274 ILE A CA 1
ATOM 2210 C C . ILE A 1 274 ? -21.850 -3.305 31.532 1.00 88.50 274 ILE A C 1
ATOM 2212 O O . ILE A 1 274 ? -22.146 -3.858 30.471 1.00 88.50 274 ILE A O 1
ATOM 2216 N N . VAL A 1 275 ? -22.603 -3.468 32.626 1.00 87.25 275 VAL A N 1
ATOM 2217 C CA . VAL A 1 275 ? -23.903 -4.159 32.670 1.00 87.25 275 VAL A CA 1
ATOM 2218 C C . VAL A 1 275 ? -25.053 -3.212 33.026 1.00 87.25 275 VAL A C 1
ATOM 2220 O O . VAL A 1 275 ? -26.152 -3.395 32.502 1.00 87.25 275 VAL A O 1
ATOM 2223 N N . ALA A 1 276 ? -24.808 -2.228 33.896 1.00 87.00 276 ALA A N 1
ATOM 2224 C CA . ALA A 1 276 ? -25.823 -1.326 34.440 1.00 87.00 276 ALA A CA 1
ATOM 2225 C C . ALA A 1 276 ? -26.066 -0.042 33.616 1.00 87.00 276 ALA A C 1
ATOM 2227 O O . ALA A 1 276 ? -27.135 0.552 33.740 1.00 87.00 276 ALA A O 1
ATOM 2228 N N . SER A 1 277 ? -25.108 0.403 32.794 1.00 86.94 277 SER A N 1
ATOM 2229 C CA . SER A 1 277 ? -25.229 1.630 31.990 1.00 86.94 277 SER A CA 1
ATOM 2230 C C . SER A 1 277 ? -26.101 1.398 30.753 1.00 86.94 277 SER A C 1
ATOM 2232 O O . SER A 1 277 ? -25.834 0.511 29.941 1.00 86.94 277 SER A O 1
ATOM 2234 N N . ASP A 1 278 ? -27.130 2.231 30.573 1.00 86.88 278 ASP A N 1
ATOM 2235 C CA . ASP A 1 278 ? -27.925 2.300 29.338 1.00 86.88 278 ASP A CA 1
ATOM 2236 C C . ASP A 1 278 ? -27.413 3.377 28.357 1.00 86.88 278 ASP A C 1
ATOM 2238 O O . ASP A 1 278 ? -27.978 3.571 27.274 1.00 86.88 278 ASP A O 1
ATOM 2242 N N . THR A 1 279 ? -26.314 4.048 28.719 1.00 88.00 279 THR A N 1
ATOM 2243 C CA . THR A 1 279 ? -25.802 5.262 28.076 1.00 88.00 279 THR A CA 1
ATOM 2244 C C . THR A 1 279 ? -25.383 5.017 26.629 1.00 88.00 279 THR A C 1
ATOM 2246 O O . THR A 1 279 ? -25.928 5.653 25.725 1.00 88.00 279 THR A O 1
ATOM 2249 N N . VAL A 1 280 ? -24.482 4.061 26.363 1.00 89.12 280 VAL A N 1
ATOM 2250 C CA . VAL A 1 280 ? -24.067 3.716 24.988 1.00 89.12 280 VAL A CA 1
ATOM 2251 C C . VAL A 1 280 ? -25.251 3.263 24.107 1.00 89.12 280 VAL A C 1
ATOM 2253 O O . VAL A 1 280 ? -25.421 3.850 23.033 1.00 89.12 280 VAL A O 1
ATOM 2256 N N . PRO A 1 281 ? -26.132 2.325 24.521 1.00 89.69 281 PRO A N 1
ATOM 2257 C CA . PRO A 1 281 ? -27.355 1.995 23.776 1.00 89.69 281 PRO A CA 1
ATOM 2258 C C . PRO A 1 281 ? -28.254 3.202 23.452 1.00 89.69 281 PRO A C 1
ATOM 2260 O O . PRO A 1 281 ? -28.789 3.302 22.343 1.00 89.69 281 PRO A O 1
ATOM 2263 N N . ARG A 1 282 ? -28.400 4.157 24.380 1.00 87.75 282 ARG A N 1
ATOM 2264 C CA . ARG A 1 282 ? -29.175 5.388 24.151 1.00 87.75 282 ARG A CA 1
ATOM 2265 C C . ARG A 1 282 ? -28.480 6.351 23.193 1.00 87.75 282 ARG A C 1
ATOM 2267 O O . ARG A 1 282 ? -29.153 6.915 22.330 1.00 87.75 282 ARG A O 1
ATOM 2274 N N . MET A 1 283 ? -27.156 6.489 23.268 1.00 88.19 283 MET A N 1
ATOM 2275 C CA . MET A 1 283 ? -26.373 7.262 22.297 1.00 88.19 283 MET A CA 1
ATOM 2276 C C . MET A 1 283 ? -26.477 6.677 20.876 1.00 88.19 283 MET A C 1
ATOM 2278 O O . MET A 1 283 ? -26.623 7.436 19.917 1.00 88.19 283 MET A O 1
ATOM 2282 N N . ILE A 1 284 ? -26.491 5.344 20.730 1.00 88.81 284 ILE A N 1
ATOM 2283 C CA . ILE A 1 284 ? -26.723 4.664 19.441 1.00 88.81 284 ILE A CA 1
ATOM 2284 C C . ILE A 1 284 ? -28.078 5.083 18.858 1.00 88.81 284 ILE A C 1
ATOM 2286 O O . ILE A 1 284 ? -28.129 5.586 17.735 1.00 88.81 284 ILE A O 1
ATOM 2290 N N . HIS A 1 285 ? -29.172 4.944 19.615 1.00 88.25 285 HIS A N 1
ATOM 2291 C CA . HIS A 1 285 ? -30.506 5.331 19.136 1.00 88.25 285 HIS A CA 1
ATOM 2292 C C . HIS A 1 285 ? -30.643 6.834 18.855 1.00 88.25 285 HIS A C 1
ATOM 2294 O O . HIS A 1 285 ? -31.275 7.211 17.865 1.00 88.25 285 HIS A O 1
ATOM 2300 N N . ALA A 1 286 ? -30.012 7.691 19.659 1.00 85.44 286 ALA A N 1
ATOM 2301 C CA . ALA A 1 286 ? -29.964 9.129 19.415 1.00 85.44 286 ALA A CA 1
ATOM 2302 C C . ALA A 1 286 ? -29.261 9.470 18.086 1.00 85.44 286 ALA A C 1
ATOM 2304 O O . ALA A 1 286 ? -29.753 10.309 17.328 1.00 85.44 286 ALA A O 1
ATOM 2305 N N . LEU A 1 287 ? -28.172 8.772 17.737 1.00 86.56 287 LEU A N 1
ATOM 2306 C CA . LEU A 1 287 ? -27.539 8.911 16.421 1.00 86.56 287 LEU A CA 1
ATOM 2307 C C . LEU A 1 287 ? -28.404 8.357 15.274 1.00 86.56 287 LEU A C 1
ATOM 2309 O O . LEU A 1 287 ? -28.410 8.961 14.199 1.00 86.56 287 LEU A O 1
ATOM 2313 N N . GLU A 1 288 ? -29.188 7.287 15.476 1.00 88.12 288 GLU A N 1
ATOM 2314 C CA . GLU A 1 288 ? -30.174 6.832 14.474 1.00 88.12 288 GLU A CA 1
ATOM 2315 C C . GLU A 1 288 ? -31.223 7.922 14.181 1.00 88.12 288 GLU A C 1
ATOM 2317 O O . GLU A 1 288 ? -31.582 8.141 13.019 1.00 88.12 288 GLU A O 1
ATOM 2322 N N . GLU A 1 289 ? -31.702 8.632 15.211 1.00 85.19 289 GLU A N 1
ATOM 2323 C CA . GLU A 1 289 ? -32.684 9.716 15.068 1.00 85.19 289 GLU A CA 1
ATOM 2324 C C . GLU A 1 289 ? -32.091 11.005 14.488 1.00 85.19 289 GLU A C 1
ATOM 2326 O O . GLU A 1 289 ? -32.699 11.594 13.587 1.00 85.19 289 GLU A O 1
ATOM 2331 N N . ILE A 1 290 ? -30.890 11.411 14.918 1.00 83.25 290 ILE A N 1
ATOM 2332 C CA . ILE A 1 290 ? -30.131 12.495 14.277 1.00 83.25 290 ILE A CA 1
ATOM 2333 C C . ILE A 1 290 ? -29.969 12.189 12.788 1.00 83.25 290 ILE A C 1
ATOM 2335 O O . ILE A 1 290 ? -30.328 13.018 11.947 1.00 83.25 290 ILE A O 1
ATOM 2339 N N . PHE A 1 291 ? -29.461 11.003 12.437 1.00 84.31 291 PHE A N 1
ATOM 2340 C CA . PHE A 1 291 ? -29.135 10.687 11.050 1.00 84.31 291 PHE A CA 1
ATOM 2341 C C . PHE A 1 291 ? -30.388 10.621 10.172 1.00 84.31 291 PHE A C 1
ATOM 2343 O O . PHE A 1 291 ? -30.411 11.198 9.079 1.00 84.31 291 PHE A O 1
ATOM 2350 N N . ALA A 1 292 ? -31.465 10.015 10.684 1.00 83.25 292 ALA A N 1
ATOM 2351 C CA . ALA A 1 292 ? -32.762 10.018 10.022 1.00 83.25 292 ALA A CA 1
ATOM 2352 C C . ALA A 1 292 ? -33.254 11.444 9.739 1.00 83.25 292 ALA A C 1
ATOM 2354 O O . ALA A 1 292 ? -33.585 11.753 8.596 1.00 83.25 292 ALA A O 1
ATOM 2355 N N . ASN A 1 293 ? -33.275 12.333 10.733 1.00 81.88 293 ASN A N 1
ATOM 2356 C CA . ASN A 1 293 ? -33.898 13.651 10.590 1.00 81.88 293 ASN A CA 1
ATOM 2357 C C . ASN A 1 293 ? -33.014 14.690 9.871 1.00 81.88 293 ASN A C 1
ATOM 2359 O O . ASN A 1 293 ? -33.524 15.519 9.110 1.00 81.88 293 ASN A O 1
ATOM 2363 N N . TYR A 1 294 ? -31.688 14.637 10.032 1.00 77.50 294 TYR A N 1
ATOM 2364 C CA . TYR A 1 294 ? -30.764 15.547 9.344 1.00 77.50 294 TYR A CA 1
ATOM 2365 C C . TYR A 1 294 ? -30.456 15.124 7.904 1.00 77.50 294 TYR A C 1
ATOM 2367 O O . TYR A 1 294 ? -30.441 15.980 7.006 1.00 77.50 294 TYR A O 1
ATOM 2375 N N . PHE A 1 295 ? -30.215 13.830 7.674 1.00 81.19 295 PHE A N 1
ATOM 2376 C CA . PHE A 1 295 ? -29.629 13.335 6.427 1.00 81.19 295 PHE A CA 1
ATOM 2377 C C . PHE A 1 295 ? -30.588 12.503 5.567 1.00 81.19 295 PHE A C 1
ATOM 2379 O O . PHE A 1 295 ? -30.545 12.670 4.353 1.00 81.19 295 PHE A O 1
ATOM 2386 N N . GLU A 1 296 ? -31.496 11.717 6.160 1.00 80.19 296 GLU A N 1
ATOM 2387 C CA . GLU A 1 296 ? -32.444 10.838 5.437 1.00 80.19 296 GLU A CA 1
ATOM 2388 C C . GLU A 1 296 ? -33.920 11.288 5.535 1.00 80.19 296 GLU A C 1
ATOM 2390 O O . GLU A 1 296 ? -34.844 10.489 5.388 1.00 80.19 296 GLU A O 1
ATOM 2395 N N . HIS A 1 297 ? -34.162 12.581 5.787 1.00 76.50 297 HIS A N 1
ATOM 2396 C CA . HIS A 1 297 ? -35.480 13.236 5.699 1.00 76.50 297 HIS A CA 1
ATOM 2397 C C . HIS A 1 297 ? -36.595 12.598 6.566 1.00 76.50 297 HIS A C 1
ATOM 2399 O O . HIS A 1 297 ? -37.784 12.728 6.269 1.00 76.50 297 HIS A O 1
ATOM 2405 N N . GLY A 1 298 ? -36.215 11.953 7.673 1.00 75.50 298 GLY A N 1
ATOM 2406 C CA . GLY A 1 298 ? -37.079 11.242 8.622 1.00 75.50 298 GLY A CA 1
ATOM 2407 C C . GLY A 1 298 ? -37.188 9.730 8.381 1.00 75.50 298 GLY A C 1
ATOM 2408 O O . GLY A 1 298 ? -37.831 9.034 9.166 1.00 75.50 298 GLY A O 1
ATOM 2409 N N . ASN A 1 299 ? -36.564 9.185 7.332 1.00 81.31 299 ASN A N 1
ATOM 2410 C CA . ASN A 1 299 ? -36.632 7.759 7.011 1.00 81.31 299 ASN A CA 1
ATOM 2411 C C . ASN A 1 299 ? -35.726 6.924 7.938 1.00 81.31 299 ASN A C 1
ATOM 2413 O O . ASN A 1 299 ? -34.595 6.576 7.595 1.00 81.31 299 ASN A O 1
ATOM 2417 N N . ARG A 1 300 ? -36.256 6.562 9.115 1.00 81.25 300 ARG A N 1
ATOM 2418 C CA . ARG A 1 300 ? -35.569 5.736 10.129 1.00 81.25 300 ARG A CA 1
ATOM 2419 C C . ARG A 1 300 ? -35.118 4.363 9.616 1.00 81.25 300 ARG A C 1
ATOM 2421 O O . ARG A 1 300 ? -34.203 3.788 10.198 1.00 81.25 300 ARG A O 1
ATOM 2428 N N . LYS A 1 301 ? -35.729 3.817 8.554 1.00 78.69 301 LYS A N 1
ATOM 2429 C CA . LYS A 1 301 ? -35.265 2.555 7.957 1.00 78.69 301 LYS A CA 1
ATOM 2430 C C . LYS A 1 301 ? -33.989 2.790 7.146 1.00 78.69 301 LYS A C 1
ATOM 2432 O O . LYS A 1 301 ? -32.943 2.288 7.536 1.00 78.69 301 LYS A O 1
ATOM 2437 N N . ARG A 1 302 ? -34.054 3.639 6.112 1.00 74.75 302 ARG A N 1
ATOM 2438 C CA . ARG A 1 302 ? -32.902 3.996 5.258 1.00 74.75 302 ARG A CA 1
ATOM 2439 C C . ARG A 1 302 ? -31.723 4.534 6.081 1.00 74.75 302 ARG A C 1
ATOM 2441 O O . ARG A 1 302 ? -30.584 4.201 5.785 1.00 74.75 302 ARG A O 1
ATOM 2448 N N . ALA A 1 303 ? -31.992 5.276 7.158 1.00 79.50 303 ALA A N 1
ATOM 2449 C CA . ALA A 1 303 ? -30.979 5.712 8.119 1.00 79.50 303 ALA A CA 1
ATOM 2450 C C . ALA A 1 303 ? -30.222 4.547 8.781 1.00 79.50 303 ALA A C 1
ATOM 2452 O O . ALA A 1 303 ? -28.996 4.518 8.725 1.00 79.50 303 ALA A O 1
ATOM 2453 N N . ARG A 1 304 ? -30.931 3.575 9.373 1.00 81.69 304 ARG A N 1
ATOM 2454 C CA . ARG A 1 304 ? -30.302 2.409 10.019 1.00 81.69 304 ARG A CA 1
ATOM 2455 C C . ARG A 1 304 ? -29.618 1.492 9.017 1.00 81.69 304 ARG A C 1
ATOM 2457 O O . ARG A 1 304 ? -28.515 1.037 9.293 1.00 81.69 304 ARG A O 1
ATOM 2464 N N . ASP A 1 305 ? -30.234 1.276 7.857 1.00 76.06 305 ASP A N 1
ATOM 2465 C CA . ASP A 1 305 ? -29.657 0.468 6.781 1.00 76.06 305 ASP A CA 1
ATOM 2466 C C . ASP A 1 305 ? -28.303 1.065 6.328 1.00 76.06 305 ASP A C 1
ATOM 2468 O O . ASP A 1 305 ? -27.332 0.332 6.167 1.00 76.06 305 ASP A O 1
ATOM 2472 N N . LEU A 1 306 ? -28.194 2.397 6.213 1.00 71.88 306 LEU A N 1
ATOM 2473 C CA . LEU A 1 306 ? -26.950 3.097 5.855 1.00 71.88 306 LEU A CA 1
ATOM 2474 C C . LEU A 1 306 ? -25.903 3.124 6.980 1.00 71.88 306 LEU A C 1
ATOM 2476 O O . LEU A 1 306 ? -24.725 2.891 6.711 1.00 71.88 306 LEU A O 1
ATOM 2480 N N . LEU A 1 307 ? -26.312 3.409 8.221 1.00 79.81 307 LEU A N 1
ATOM 2481 C CA . LEU A 1 307 ? -25.412 3.417 9.382 1.00 79.81 307 LEU A CA 1
ATOM 2482 C C . LEU A 1 307 ? -24.793 2.026 9.599 1.00 79.81 307 LEU A C 1
ATOM 2484 O O . LEU A 1 307 ? -23.574 1.894 9.712 1.00 79.81 307 LEU A O 1
ATOM 2488 N N . ARG A 1 308 ? -25.624 0.978 9.562 1.00 75.44 308 ARG A N 1
ATOM 2489 C CA . ARG A 1 308 ? -25.194 -0.407 9.785 1.00 75.44 308 ARG A CA 1
ATOM 2490 C C . ARG A 1 308 ? -24.503 -1.026 8.578 1.00 75.44 308 ARG A C 1
ATOM 2492 O O . ARG A 1 308 ? -23.667 -1.894 8.784 1.00 75.44 308 ARG A O 1
ATOM 2499 N N . ALA A 1 309 ? -24.751 -0.574 7.345 1.00 63.16 309 ALA A N 1
ATOM 2500 C CA . ALA A 1 309 ? -23.932 -0.986 6.200 1.00 63.16 309 ALA A CA 1
ATOM 2501 C C . ALA A 1 309 ? -22.456 -0.585 6.390 1.00 63.16 309 ALA A C 1
ATOM 2503 O O . ALA A 1 309 ? -21.566 -1.397 6.143 1.00 63.16 309 ALA A O 1
ATOM 2504 N N . GLY A 1 310 ? -22.196 0.626 6.903 1.00 54.41 310 GLY A N 1
ATOM 2505 C CA . GLY A 1 310 ? -20.840 1.096 7.212 1.00 54.41 310 GLY A CA 1
ATOM 2506 C C . GLY A 1 310 ? -20.138 0.312 8.330 1.00 54.41 310 GLY A C 1
ATOM 2507 O O . GLY A 1 310 ? -18.915 0.184 8.308 1.00 54.41 310 GLY A O 1
ATOM 2508 N N . ALA A 1 311 ? -20.894 -0.247 9.281 1.00 45.72 311 ALA A N 1
ATOM 2509 C CA . ALA A 1 311 ? -20.360 -1.099 10.344 1.00 45.72 311 ALA A CA 1
ATOM 2510 C C . ALA A 1 311 ? -20.217 -2.573 9.913 1.00 45.72 311 ALA A C 1
ATOM 2512 O O . ALA A 1 311 ? -19.171 -3.183 10.129 1.00 45.72 311 ALA A O 1
ATOM 2513 N N . ALA A 1 312 ? -21.225 -3.142 9.248 1.00 42.47 312 ALA A N 1
ATOM 2514 C CA . ALA A 1 312 ? -21.244 -4.538 8.810 1.00 42.47 312 ALA A CA 1
ATOM 2515 C C . ALA A 1 312 ? -20.117 -4.852 7.815 1.00 42.47 312 ALA A C 1
ATOM 2517 O O . ALA A 1 312 ? -19.449 -5.872 7.967 1.00 42.47 312 ALA A O 1
ATOM 2518 N N . HIS A 1 313 ? -19.830 -3.945 6.874 1.00 46.25 313 HIS A N 1
ATOM 2519 C CA . HIS A 1 313 ? -18.724 -4.080 5.912 1.00 46.25 313 HIS A CA 1
ATOM 2520 C C . HIS A 1 313 ? -17.324 -4.038 6.574 1.00 46.25 313 HIS A C 1
ATOM 2522 O O . HIS A 1 313 ? -16.317 -4.293 5.917 1.00 46.25 313 HIS A O 1
ATOM 2528 N N . ALA A 1 314 ? -17.249 -3.730 7.876 1.00 41.72 314 ALA A N 1
ATOM 2529 C CA . ALA A 1 314 ? -16.028 -3.767 8.681 1.00 41.72 314 ALA A CA 1
ATOM 2530 C C . ALA A 1 314 ? -16.019 -4.858 9.774 1.00 41.72 314 ALA A C 1
ATOM 2532 O O . ALA A 1 314 ? -14.989 -5.047 10.417 1.00 41.72 314 ALA A O 1
ATOM 2533 N N . LEU A 1 315 ? -17.143 -5.546 10.012 1.00 38.59 315 LEU A N 1
ATOM 2534 C CA . LEU A 1 315 ? -17.311 -6.514 11.108 1.00 38.59 315 LEU A CA 1
ATOM 2535 C C . LEU A 1 315 ? -17.677 -7.929 10.630 1.00 38.59 315 LEU A C 1
ATOM 2537 O O . LEU A 1 315 ? -17.420 -8.899 11.343 1.00 38.59 315 LEU A O 1
ATOM 2541 N N . MET A 1 316 ? -18.254 -8.078 9.435 1.00 38.81 316 MET A N 1
ATOM 2542 C CA . MET A 1 316 ? -18.647 -9.383 8.902 1.00 38.81 316 MET A CA 1
ATOM 2543 C C . MET A 1 316 ? -17.462 -10.146 8.281 1.00 38.81 316 MET A C 1
ATOM 2545 O O . MET A 1 316 ? -16.578 -9.551 7.661 1.00 38.81 316 MET A O 1
ATOM 2549 N N . PRO A 1 317 ? -17.430 -11.489 8.370 1.00 35.62 317 PRO A N 1
ATOM 2550 C CA . PRO A 1 317 ? -16.803 -12.301 7.334 1.00 35.62 317 PRO A CA 1
ATOM 2551 C C . PRO A 1 317 ? -17.536 -12.043 6.010 1.00 35.62 317 PRO A C 1
ATOM 2553 O O . PRO A 1 317 ? -18.760 -12.126 5.966 1.00 35.62 317 PRO A O 1
ATOM 2556 N N . HIS A 1 318 ? -16.806 -11.732 4.941 1.00 48.41 318 HIS A N 1
ATOM 2557 C CA . HIS A 1 318 ? -17.402 -11.612 3.611 1.00 48.41 318 HIS A CA 1
ATOM 2558 C C . HIS A 1 318 ? -17.823 -12.997 3.102 1.00 48.41 318 HIS A C 1
ATOM 2560 O O . HIS A 1 318 ? -16.981 -13.889 2.990 1.00 48.41 318 HIS A O 1
ATOM 2566 N N . ASP A 1 319 ? -19.110 -13.171 2.794 1.00 41.47 319 ASP A N 1
ATOM 2567 C CA . ASP A 1 319 ? -19.616 -14.384 2.149 1.00 41.47 319 ASP A CA 1
ATOM 2568 C C . ASP A 1 319 ? -19.020 -14.527 0.741 1.00 41.47 319 ASP A C 1
ATOM 2570 O O . ASP A 1 319 ? -19.016 -13.583 -0.051 1.00 41.47 319 ASP A O 1
ATOM 2574 N N . CYS A 1 320 ? -18.541 -15.727 0.402 1.00 45.47 320 CYS A N 1
ATOM 2575 C CA . CYS A 1 320 ? -17.779 -16.010 -0.822 1.00 45.47 320 CYS A CA 1
ATOM 2576 C C . CYS A 1 320 ? -18.636 -16.055 -2.112 1.00 45.47 320 CYS A C 1
ATOM 2578 O O . CYS A 1 320 ? -18.557 -17.008 -2.888 1.00 45.47 320 CYS A O 1
ATOM 2580 N N . GLY A 1 321 ? -19.461 -15.034 -2.361 1.00 50.56 321 GLY A N 1
ATOM 2581 C CA . GLY A 1 321 ? -20.353 -14.942 -3.524 1.00 50.56 321 GLY A CA 1
ATOM 2582 C C . GLY A 1 321 ? -19.667 -14.579 -4.851 1.00 50.56 321 GLY A C 1
ATOM 2583 O O . GLY A 1 321 ? -20.248 -14.785 -5.915 1.00 50.56 321 GLY A O 1
ATOM 2584 N N . HIS A 1 322 ? -18.431 -14.071 -4.822 1.00 64.69 322 HIS A N 1
ATOM 2585 C CA . HIS A 1 322 ? -17.728 -13.491 -5.979 1.00 64.69 322 HIS A CA 1
ATOM 2586 C C . HIS A 1 322 ? -17.096 -14.512 -6.950 1.00 64.69 322 HIS A C 1
ATOM 2588 O O . HIS A 1 322 ? -16.013 -14.293 -7.493 1.00 64.69 322 HIS A O 1
ATOM 2594 N N . SER A 1 323 ? -17.795 -15.617 -7.230 1.00 73.69 323 SER A N 1
ATOM 2595 C CA . SER A 1 323 ? -17.354 -16.667 -8.166 1.00 73.69 323 SER A CA 1
ATOM 2596 C C . SER A 1 323 ? -17.047 -16.139 -9.575 1.00 73.69 323 SER A C 1
ATOM 2598 O O . SER A 1 323 ? -16.092 -16.595 -10.205 1.00 73.69 323 SER A O 1
ATOM 2600 N N . ALA A 1 324 ? -17.801 -15.139 -10.044 1.00 85.19 324 ALA A N 1
ATOM 2601 C CA . ALA A 1 324 ? -17.563 -14.466 -11.319 1.00 85.19 324 ALA A CA 1
ATOM 2602 C C . ALA A 1 324 ? -16.208 -13.734 -11.354 1.00 85.19 324 ALA A C 1
ATOM 2604 O O . ALA A 1 324 ? -15.453 -13.922 -12.304 1.00 85.19 324 ALA A O 1
ATOM 2605 N N . SER A 1 325 ? -15.863 -12.969 -10.312 1.00 88.94 325 SER A N 1
ATOM 2606 C CA . SER A 1 325 ? -14.581 -12.252 -10.208 1.00 88.94 325 SER A CA 1
ATOM 2607 C C . SER A 1 325 ? -13.388 -13.208 -10.176 1.00 88.94 325 SER A C 1
ATOM 2609 O O . SER A 1 325 ? -12.398 -12.992 -10.880 1.00 88.94 325 SER A O 1
ATOM 2611 N N . THR A 1 326 ? -13.503 -14.318 -9.436 1.00 90.50 326 THR A N 1
ATOM 2612 C CA . THR A 1 326 ? -12.491 -15.388 -9.421 1.00 90.50 326 THR A CA 1
ATOM 2613 C C . THR A 1 326 ? -12.320 -16.018 -10.805 1.00 90.50 326 THR A C 1
ATOM 2615 O O . THR A 1 326 ? -11.193 -16.203 -11.264 1.00 90.50 326 THR A O 1
ATOM 2618 N N . PHE A 1 327 ? -13.423 -16.319 -11.500 1.00 93.31 327 PHE A N 1
ATOM 2619 C CA . PHE A 1 327 ? -13.393 -16.909 -12.840 1.00 93.31 327 PHE A CA 1
ATOM 2620 C C . PHE A 1 327 ? -12.800 -15.955 -13.889 1.00 93.31 327 PHE A C 1
ATOM 2622 O O . PHE A 1 327 ? -11.930 -16.361 -14.655 1.00 93.31 327 PHE A O 1
ATOM 2629 N N . ILE A 1 328 ? -13.217 -14.685 -13.896 1.00 93.31 328 ILE A N 1
ATOM 2630 C CA . ILE A 1 328 ? -12.706 -13.644 -14.803 1.00 93.31 328 ILE A CA 1
ATOM 2631 C C . ILE A 1 328 ? -11.204 -13.428 -14.580 1.00 93.31 328 ILE A C 1
ATOM 2633 O O . ILE A 1 328 ? -10.433 -13.413 -15.540 1.00 93.31 328 ILE A O 1
ATOM 2637 N N . THR A 1 329 ? -10.771 -13.354 -13.319 1.00 94.75 329 THR A N 1
ATOM 2638 C CA . THR A 1 329 ? -9.350 -13.295 -12.945 1.00 94.75 329 THR A CA 1
ATOM 2639 C C . THR A 1 329 ? -8.582 -14.507 -13.475 1.00 94.75 329 THR A C 1
ATOM 2641 O O . THR A 1 329 ? -7.566 -14.344 -14.150 1.00 94.75 329 THR A O 1
ATOM 2644 N N . GLY A 1 330 ? -9.072 -15.725 -13.218 1.00 96.00 330 GLY A N 1
ATOM 2645 C CA . GLY A 1 330 ? -8.439 -16.961 -13.685 1.00 96.00 330 GLY A CA 1
ATOM 2646 C C . GLY A 1 330 ? -8.348 -17.050 -15.212 1.00 96.00 330 GLY A C 1
ATOM 2647 O O . GLY A 1 330 ? -7.316 -17.460 -15.742 1.00 96.00 330 GLY A O 1
ATOM 2648 N N . LEU A 1 331 ? -9.386 -16.598 -15.921 1.00 97.25 331 LEU A N 1
ATOM 2649 C CA . LEU A 1 331 ? -9.419 -16.525 -17.381 1.00 97.25 331 LEU A CA 1
ATOM 2650 C C . LEU A 1 331 ? -8.368 -15.545 -17.923 1.00 97.25 331 LEU A C 1
ATOM 2652 O O . LEU A 1 331 ? -7.601 -15.915 -18.813 1.00 97.25 331 LEU A O 1
ATOM 2656 N N . TYR A 1 332 ? -8.284 -14.328 -17.371 1.00 97.88 332 TYR A N 1
ATOM 2657 C CA . TYR A 1 332 ? -7.258 -13.359 -17.771 1.00 97.88 332 TYR A CA 1
ATOM 2658 C C . TYR A 1 332 ? -5.845 -13.895 -17.525 1.00 97.88 332 TYR A C 1
ATOM 2660 O O . TYR A 1 332 ? -5.016 -13.825 -18.429 1.00 97.88 332 TYR A O 1
ATOM 2668 N N . LEU A 1 333 ? -5.570 -14.476 -16.351 1.00 97.81 333 LEU A N 1
ATOM 2669 C CA . LEU A 1 333 ? -4.248 -15.025 -16.024 1.00 97.81 333 LEU A CA 1
ATOM 2670 C C . LEU A 1 333 ? -3.876 -16.233 -16.903 1.00 97.81 333 LEU A C 1
ATOM 2672 O O . LEU A 1 333 ? -2.739 -16.321 -17.366 1.00 97.81 333 LEU A O 1
ATOM 2676 N N . GLY A 1 334 ? -4.825 -17.132 -17.184 1.00 97.94 334 GLY A N 1
ATOM 2677 C CA . GLY A 1 334 ? -4.606 -18.285 -18.062 1.00 97.94 334 GLY A CA 1
ATOM 2678 C C . GLY A 1 334 ? -4.286 -17.875 -19.501 1.00 97.94 334 GLY A C 1
ATOM 2679 O O . GLY A 1 334 ? -3.294 -18.328 -20.071 1.00 97.94 334 GLY A O 1
ATOM 2680 N N . VAL A 1 335 ? -5.070 -16.956 -20.074 1.00 98.19 335 VAL A N 1
ATOM 2681 C CA . VAL A 1 335 ? -4.828 -16.445 -21.435 1.00 98.19 335 VAL A CA 1
ATOM 2682 C C . VAL A 1 335 ? -3.547 -15.601 -21.492 1.00 98.19 335 VAL A C 1
ATOM 2684 O O . VAL A 1 335 ? -2.787 -15.714 -22.455 1.00 98.19 335 VAL A O 1
ATOM 2687 N N . ALA A 1 336 ? -3.250 -14.814 -20.451 1.00 98.38 336 ALA A N 1
ATOM 2688 C CA . ALA A 1 336 ? -1.995 -14.072 -20.338 1.00 98.38 336 ALA A CA 1
ATOM 2689 C C . ALA A 1 336 ? -0.771 -14.999 -20.371 1.00 98.38 336 ALA A C 1
ATOM 2691 O O . ALA A 1 336 ? 0.194 -14.716 -21.083 1.00 98.38 336 ALA A O 1
ATOM 2692 N N . LEU A 1 337 ? -0.812 -16.126 -19.652 1.00 97.81 337 LEU A N 1
ATOM 2693 C CA . LEU A 1 337 ? 0.267 -17.115 -19.652 1.00 97.81 337 LEU A CA 1
ATOM 2694 C C . LEU A 1 337 ? 0.511 -17.676 -21.061 1.00 97.81 337 LEU A C 1
ATOM 2696 O O . LEU A 1 337 ? 1.645 -17.634 -21.538 1.00 97.81 337 LEU A O 1
ATOM 2700 N N . CYS A 1 338 ? -0.541 -18.119 -21.757 1.00 97.88 338 CYS A N 1
ATOM 2701 C CA . CYS A 1 338 ? -0.437 -18.629 -23.128 1.00 97.88 338 CYS A CA 1
ATOM 2702 C C . CYS A 1 338 ? 0.154 -17.589 -24.096 1.00 97.88 338 CYS A C 1
ATOM 2704 O O . CYS A 1 338 ? 1.115 -17.881 -24.806 1.00 97.88 338 CYS A O 1
ATOM 2706 N N . LEU A 1 339 ? -0.364 -16.355 -24.082 1.00 97.81 339 LEU A N 1
ATOM 2707 C CA . LEU A 1 339 ? 0.127 -15.264 -24.934 1.00 97.81 339 LEU A CA 1
ATOM 2708 C C . LEU A 1 339 ? 1.580 -14.875 -24.613 1.00 97.81 339 LEU A C 1
ATOM 2710 O O . LEU A 1 339 ? 2.345 -14.545 -25.519 1.00 97.81 339 LEU A O 1
ATOM 2714 N N . THR A 1 340 ? 1.990 -14.957 -23.344 1.00 97.00 340 THR A N 1
ATOM 2715 C CA . THR A 1 340 ? 3.380 -14.695 -22.930 1.00 97.00 340 THR A CA 1
ATOM 2716 C C . THR A 1 340 ? 4.328 -15.782 -23.434 1.00 97.00 340 THR A C 1
ATOM 2718 O O . THR A 1 340 ? 5.411 -15.465 -23.921 1.00 97.00 340 THR A O 1
ATOM 2721 N N . VAL A 1 341 ? 3.923 -17.054 -23.369 1.00 97.06 341 VAL A N 1
ATOM 2722 C CA . VAL A 1 341 ? 4.713 -18.183 -23.888 1.00 97.06 341 VAL A CA 1
ATOM 2723 C C . VAL A 1 341 ? 4.872 -18.095 -25.409 1.00 97.06 341 VAL A C 1
ATOM 2725 O O . VAL A 1 341 ? 5.990 -18.225 -25.906 1.00 97.06 341 VAL A O 1
ATOM 2728 N N . GLU A 1 342 ? 3.800 -17.803 -26.149 1.00 96.44 342 GLU A N 1
ATOM 2729 C CA . GLU A 1 342 ? 3.865 -17.625 -27.608 1.00 96.44 342 GLU A CA 1
ATOM 2730 C C . GLU A 1 342 ? 4.671 -16.384 -28.018 1.00 96.44 342 GLU A C 1
ATOM 2732 O O . GLU A 1 342 ? 5.507 -16.461 -28.920 1.00 96.44 342 GLU A O 1
ATOM 2737 N N . GLY A 1 343 ? 4.504 -15.254 -27.321 1.00 95.81 343 GLY A N 1
ATOM 2738 C CA . GLY A 1 343 ? 5.324 -14.058 -27.536 1.00 95.81 343 GLY A CA 1
ATOM 2739 C C . GLY A 1 343 ? 6.814 -14.308 -27.274 1.00 95.81 343 GLY A C 1
ATOM 2740 O O . GLY A 1 343 ? 7.658 -13.855 -28.046 1.00 95.81 343 GLY A O 1
ATOM 2741 N N . LEU A 1 344 ? 7.155 -15.094 -26.246 1.00 95.31 344 LEU A N 1
ATOM 2742 C CA . LEU A 1 344 ? 8.542 -15.436 -25.924 1.00 95.31 344 LEU A CA 1
ATOM 2743 C C . LEU A 1 344 ? 9.147 -16.391 -26.962 1.00 95.31 344 LEU A C 1
ATOM 2745 O O . LEU A 1 344 ? 10.268 -16.163 -27.414 1.00 95.31 344 LEU A O 1
ATOM 2749 N N . GLN A 1 345 ? 8.402 -17.411 -27.401 1.00 95.31 345 GLN A N 1
ATOM 2750 C CA . GLN A 1 345 ? 8.806 -18.245 -28.538 1.00 95.31 345 GLN A CA 1
ATOM 2751 C C . GLN A 1 345 ? 9.002 -17.400 -29.804 1.00 95.31 345 GLN A C 1
ATOM 2753 O O . GLN A 1 345 ? 9.973 -17.597 -30.531 1.00 95.31 345 GLN A O 1
ATOM 2758 N N . GLY A 1 346 ? 8.115 -16.432 -30.053 1.00 93.88 346 GLY A N 1
ATOM 2759 C CA . GLY A 1 346 ? 8.237 -15.444 -31.121 1.00 93.88 346 GLY A CA 1
ATOM 2760 C C . GLY A 1 346 ? 9.533 -14.634 -31.047 1.00 93.88 346 GLY A C 1
ATOM 2761 O O . GLY A 1 346 ? 10.262 -14.554 -32.033 1.00 93.88 346 GLY A O 1
ATOM 2762 N N . ALA A 1 347 ? 9.872 -14.112 -29.867 1.00 93.56 347 ALA A N 1
ATOM 2763 C CA . ALA A 1 347 ? 11.071 -13.302 -29.638 1.00 93.56 347 ALA A CA 1
ATOM 2764 C C . ALA A 1 347 ? 12.381 -14.085 -29.847 1.00 93.56 347 ALA A C 1
ATOM 2766 O O . ALA A 1 347 ? 13.415 -13.492 -30.151 1.00 93.56 347 ALA A O 1
ATOM 2767 N N . MET A 1 348 ? 12.340 -15.415 -29.717 1.00 94.25 348 MET A N 1
ATOM 2768 C CA . MET A 1 348 ? 13.484 -16.305 -29.945 1.00 94.25 348 MET A CA 1
ATOM 2769 C C . MET A 1 348 ? 13.636 -16.767 -31.407 1.00 94.25 348 MET A C 1
ATOM 2771 O O . MET A 1 348 ? 14.654 -17.372 -31.743 1.00 94.25 348 MET A O 1
ATOM 2775 N N . LYS A 1 349 ? 12.675 -16.482 -32.302 1.00 93.31 349 LYS A N 1
ATOM 2776 C CA . LYS A 1 349 ? 12.776 -16.822 -33.734 1.00 93.31 349 LYS A CA 1
ATOM 2777 C C . LYS A 1 349 ? 13.722 -15.853 -34.446 1.00 93.31 349 LYS A C 1
ATOM 2779 O O . LYS A 1 349 ? 13.505 -14.643 -34.444 1.00 93.31 349 LYS A O 1
ATOM 2784 N N . SER A 1 350 ? 14.734 -16.381 -35.135 1.00 91.44 350 SER A N 1
ATOM 2785 C CA . SER A 1 350 ? 15.731 -15.572 -35.857 1.00 91.44 350 SER A CA 1
ATOM 2786 C C . SER A 1 350 ? 15.123 -14.666 -36.939 1.00 91.44 350 SER A C 1
ATOM 2788 O O . SER A 1 350 ? 15.657 -13.592 -37.200 1.00 91.44 350 SER A O 1
ATOM 2790 N N . SER A 1 351 ? 13.987 -15.052 -37.530 1.00 89.62 351 SER A N 1
ATOM 2791 C CA . SER A 1 351 ? 13.215 -14.212 -38.457 1.00 89.62 351 SER A CA 1
ATOM 2792 C C . SER A 1 351 ? 12.647 -12.962 -37.776 1.00 89.62 351 SER A C 1
ATOM 2794 O O . SER A 1 351 ? 12.841 -11.857 -38.277 1.00 89.62 351 SER A O 1
ATOM 2796 N N . THR A 1 352 ? 12.020 -13.110 -36.605 1.00 90.00 352 THR A N 1
ATOM 2797 C CA . THR A 1 352 ? 11.532 -11.993 -35.781 1.00 90.00 352 THR A CA 1
ATOM 2798 C C . THR A 1 352 ? 12.684 -11.087 -35.345 1.00 90.00 352 THR A C 1
ATOM 2800 O O . THR A 1 352 ? 12.582 -9.865 -35.421 1.00 90.00 352 THR A O 1
ATOM 2803 N N . GLN A 1 353 ? 13.815 -11.671 -34.940 1.00 90.62 353 GLN A N 1
ATOM 2804 C CA . GLN A 1 353 ? 15.003 -10.916 -34.523 1.00 90.62 353 GLN A CA 1
ATOM 2805 C C . GLN A 1 353 ? 15.639 -10.113 -35.671 1.00 90.62 353 GLN A C 1
ATOM 2807 O O . GLN A 1 353 ? 16.168 -9.031 -35.430 1.00 90.62 353 GLN A O 1
ATOM 2812 N N . ALA A 1 354 ? 15.552 -10.599 -36.914 1.00 87.94 354 ALA A N 1
ATOM 2813 C CA . ALA A 1 354 ? 15.971 -9.852 -38.101 1.00 87.94 354 ALA A CA 1
ATOM 2814 C C . ALA A 1 354 ? 14.998 -8.710 -38.461 1.00 87.94 354 ALA A C 1
ATOM 2816 O O . ALA A 1 354 ? 15.432 -7.666 -38.940 1.00 87.94 354 ALA A O 1
ATOM 2817 N N . GLN A 1 355 ? 13.696 -8.885 -38.205 1.00 86.56 355 GLN A N 1
ATOM 2818 C CA . GLN A 1 355 ? 12.669 -7.851 -38.410 1.00 86.56 355 GLN A CA 1
ATOM 2819 C C . GLN A 1 355 ? 12.658 -6.776 -37.310 1.00 86.56 355 GLN A C 1
ATOM 2821 O O . GLN A 1 355 ? 12.185 -5.665 -37.544 1.00 86.56 355 GLN A O 1
ATOM 2826 N N . ILE A 1 356 ? 13.178 -7.083 -36.116 1.00 88.94 356 ILE A N 1
ATOM 2827 C CA . ILE A 1 356 ? 13.232 -6.173 -34.964 1.00 88.94 356 ILE A CA 1
ATOM 2828 C C . ILE A 1 356 ? 14.692 -6.066 -34.477 1.00 88.94 356 ILE A C 1
ATOM 2830 O O . ILE A 1 356 ? 15.059 -6.720 -33.498 1.00 88.94 356 ILE A O 1
ATOM 2834 N N . PRO A 1 357 ? 15.548 -5.231 -35.104 1.00 84.62 357 PRO A N 1
ATOM 2835 C CA . PRO A 1 357 ? 16.981 -5.158 -34.779 1.00 84.62 357 PRO A CA 1
ATOM 2836 C C . PRO A 1 357 ? 17.297 -4.830 -33.311 1.00 84.62 357 PRO A C 1
ATOM 2838 O O . PRO A 1 357 ? 18.336 -5.233 -32.791 1.00 84.62 357 PRO A O 1
ATOM 2841 N N . LEU A 1 358 ? 16.386 -4.125 -32.630 1.00 89.81 358 LEU A N 1
ATOM 2842 C CA . LEU A 1 358 ? 16.469 -3.767 -31.209 1.00 89.81 358 LEU A CA 1
ATOM 2843 C C . LEU A 1 358 ? 15.539 -4.616 -30.321 1.00 89.81 358 LEU A C 1
ATOM 2845 O O . LEU A 1 358 ? 15.048 -4.150 -29.289 1.00 89.81 358 LEU A O 1
ATOM 2849 N N . TRP A 1 359 ? 15.290 -5.877 -30.695 1.00 90.88 359 TRP A N 1
ATOM 2850 C CA . TRP A 1 359 ? 14.501 -6.807 -29.880 1.00 90.88 359 TRP A CA 1
ATOM 2851 C C . TRP A 1 359 ? 14.979 -6.930 -28.415 1.00 90.88 359 TRP A C 1
ATOM 2853 O O . TRP A 1 359 ? 14.106 -6.999 -27.548 1.00 90.88 359 TRP A O 1
ATOM 2863 N N . PRO A 1 360 ? 16.287 -6.873 -28.060 1.00 90.31 360 PRO A N 1
ATOM 2864 C CA . PRO A 1 360 ? 16.706 -6.945 -26.657 1.00 90.31 360 PRO A CA 1
ATOM 2865 C C . PRO A 1 360 ? 16.281 -5.709 -25.852 1.00 90.31 360 PRO A C 1
ATOM 2867 O O . PRO A 1 360 ? 15.876 -5.833 -24.698 1.00 90.31 360 PRO A O 1
ATOM 2870 N N . GLN A 1 361 ? 16.330 -4.518 -26.454 1.00 90.81 361 GLN A N 1
ATOM 2871 C CA . GLN A 1 361 ? 15.840 -3.274 -25.857 1.00 90.81 361 GLN A CA 1
ATOM 2872 C C . GLN A 1 361 ? 14.317 -3.313 -25.695 1.00 90.81 361 GLN A C 1
ATOM 2874 O O . GLN A 1 361 ? 13.800 -2.906 -24.655 1.00 90.81 361 GLN A O 1
ATOM 2879 N N . LEU A 1 362 ? 13.598 -3.866 -26.678 1.00 93.69 362 LEU A N 1
ATOM 2880 C CA . LEU A 1 362 ? 12.150 -4.056 -26.591 1.00 93.69 362 LEU A CA 1
ATOM 2881 C C . LEU A 1 362 ? 11.782 -5.019 -25.446 1.00 93.69 362 LEU A C 1
ATOM 2883 O O . LEU A 1 362 ? 10.852 -4.729 -24.697 1.00 93.69 362 LEU A O 1
ATOM 2887 N N . LEU A 1 363 ? 12.552 -6.094 -25.225 1.00 94.38 363 LEU A N 1
ATOM 2888 C CA . LEU A 1 363 ? 12.392 -6.951 -24.041 1.00 94.38 363 LEU A CA 1
ATOM 2889 C C . LEU A 1 363 ? 12.618 -6.186 -22.726 1.00 94.38 363 LEU A C 1
ATOM 2891 O O . LEU A 1 363 ? 11.840 -6.373 -21.797 1.00 94.38 363 LEU A O 1
ATOM 2895 N N . VAL A 1 364 ? 13.608 -5.288 -22.640 1.00 93.69 364 VAL A N 1
ATOM 2896 C CA . VAL A 1 364 ? 13.814 -4.441 -21.443 1.00 93.69 364 VAL A CA 1
ATOM 2897 C C . VAL A 1 364 ? 12.623 -3.502 -21.201 1.00 93.69 364 VAL A C 1
ATOM 2899 O O . VAL A 1 364 ? 12.206 -3.333 -20.054 1.00 93.69 364 VAL A O 1
ATOM 2902 N N . VAL A 1 365 ? 12.019 -2.946 -22.257 1.00 95.19 365 VAL A N 1
ATOM 2903 C CA . VAL A 1 365 ? 10.772 -2.168 -22.137 1.00 95.19 365 VAL A CA 1
ATOM 2904 C C . VAL A 1 365 ? 9.632 -3.047 -21.608 1.00 95.19 365 VAL A C 1
ATOM 2906 O O . VAL A 1 365 ? 8.974 -2.658 -20.645 1.00 95.19 365 VAL A O 1
ATOM 2909 N N . TYR A 1 366 ? 9.433 -4.259 -22.138 1.00 97.06 366 TYR A N 1
ATOM 2910 C CA . TYR A 1 366 ? 8.424 -5.183 -21.599 1.00 97.06 366 TYR A CA 1
ATOM 2911 C C . TYR A 1 366 ? 8.695 -5.578 -20.140 1.00 97.06 366 TYR A C 1
ATOM 2913 O O . TYR A 1 366 ? 7.766 -5.559 -19.336 1.00 97.06 366 TYR A O 1
ATOM 2921 N N . SER A 1 367 ? 9.947 -5.839 -19.753 1.00 95.62 367 SER A N 1
ATOM 2922 C CA . SER A 1 367 ? 10.344 -6.078 -18.357 1.00 95.62 367 SER A CA 1
ATOM 2923 C C . SER A 1 367 ? 9.997 -4.906 -17.430 1.00 95.62 367 SER A C 1
ATOM 2925 O O . SER A 1 367 ? 9.551 -5.123 -16.301 1.00 95.62 367 SER A O 1
ATOM 2927 N N . ALA A 1 368 ? 10.156 -3.665 -17.900 1.00 95.69 368 ALA A N 1
ATOM 2928 C CA . ALA A 1 368 ? 9.809 -2.462 -17.147 1.00 95.69 368 ALA A CA 1
ATOM 2929 C C . ALA A 1 368 ? 8.290 -2.289 -16.948 1.00 95.69 368 ALA A C 1
ATOM 2931 O O . ALA A 1 368 ? 7.881 -1.815 -15.888 1.00 95.69 368 ALA A O 1
ATOM 2932 N N . LEU A 1 369 ? 7.460 -2.703 -17.914 1.00 97.25 369 LEU A N 1
ATOM 2933 C CA . LEU A 1 369 ? 5.989 -2.691 -17.814 1.00 97.25 369 LEU A CA 1
ATOM 2934 C C . LEU A 1 369 ? 5.433 -3.906 -17.042 1.00 97.25 369 LEU A C 1
ATOM 2936 O O . LEU A 1 369 ? 4.403 -3.815 -16.370 1.00 97.25 369 LEU A O 1
ATOM 2940 N N . PHE A 1 370 ? 6.133 -5.040 -17.095 1.00 97.56 370 PHE A N 1
ATOM 2941 C CA . PHE A 1 370 ? 5.762 -6.279 -16.413 1.00 97.56 370 PHE A CA 1
ATOM 2942 C C . PHE A 1 370 ? 5.871 -6.166 -14.892 1.00 97.56 370 PHE A C 1
ATOM 2944 O O . PHE A 1 370 ? 4.925 -6.529 -14.196 1.00 97.56 370 PHE A O 1
ATOM 2951 N N . LEU A 1 371 ? 6.976 -5.626 -14.363 1.00 96.88 371 LEU A N 1
ATOM 2952 C CA . LEU A 1 371 ? 7.219 -5.608 -12.914 1.00 96.88 371 LEU A CA 1
ATOM 2953 C C . LEU A 1 371 ? 6.127 -4.887 -12.095 1.00 96.88 371 LEU A C 1
ATOM 2955 O O . LEU A 1 371 ? 5.639 -5.499 -11.152 1.00 96.88 371 LEU A O 1
ATOM 2959 N N . PRO A 1 372 ? 5.646 -3.673 -12.438 1.00 96.94 372 PRO A N 1
ATOM 2960 C CA . PRO A 1 372 ? 4.555 -3.028 -11.699 1.00 96.94 372 PRO A CA 1
ATOM 2961 C C . PRO A 1 372 ? 3.228 -3.791 -11.809 1.00 96.94 372 PRO A C 1
ATOM 2963 O O . PRO A 1 372 ? 2.420 -3.773 -10.884 1.00 96.94 372 PRO A O 1
ATOM 2966 N N . THR A 1 373 ? 3.014 -4.488 -12.928 1.00 97.31 373 THR A N 1
ATOM 2967 C CA . THR A 1 373 ? 1.808 -5.288 -13.185 1.00 97.31 373 THR A CA 1
ATOM 2968 C C . THR A 1 373 ? 1.801 -6.566 -12.342 1.00 97.31 373 THR A C 1
ATOM 2970 O O . THR A 1 373 ? 0.805 -6.875 -11.688 1.00 97.31 373 THR A O 1
ATOM 2973 N N . LEU A 1 374 ? 2.936 -7.271 -12.282 1.00 97.62 374 LEU A N 1
ATOM 2974 C CA . LEU A 1 374 ? 3.143 -8.410 -11.388 1.00 97.62 374 LEU A CA 1
ATOM 2975 C C . LEU A 1 374 ? 3.105 -7.980 -9.915 1.00 97.62 374 LEU A C 1
ATOM 2977 O O . LEU A 1 374 ? 2.502 -8.665 -9.095 1.00 97.62 374 LEU A O 1
ATOM 2981 N N . PHE A 1 375 ? 3.688 -6.830 -9.574 1.00 98.00 375 PHE A N 1
ATOM 2982 C CA . PHE A 1 375 ? 3.672 -6.309 -8.209 1.00 98.00 375 PHE A CA 1
ATOM 2983 C C . PHE A 1 375 ? 2.246 -6.006 -7.729 1.00 98.00 375 PHE A C 1
ATOM 2985 O O . PHE A 1 375 ? 1.892 -6.356 -6.605 1.00 98.00 375 PHE A O 1
ATOM 2992 N N . ALA A 1 376 ? 1.391 -5.459 -8.598 1.00 96.81 376 ALA A N 1
ATOM 2993 C CA . ALA A 1 376 ? -0.026 -5.277 -8.298 1.00 96.81 376 ALA A CA 1
ATOM 2994 C C . ALA A 1 376 ? -0.764 -6.617 -8.093 1.00 96.81 376 ALA A C 1
ATOM 2996 O O . ALA A 1 376 ? -1.569 -6.723 -7.175 1.00 96.81 376 ALA A O 1
ATOM 2997 N N . LEU A 1 377 ? -0.459 -7.674 -8.861 1.00 96.94 377 LEU A N 1
ATOM 2998 C CA . LEU A 1 377 ? -0.987 -9.021 -8.572 1.00 96.94 377 LEU A CA 1
ATOM 2999 C C . LEU A 1 377 ? -0.523 -9.534 -7.197 1.00 96.94 377 LEU A C 1
ATOM 3001 O O . LEU A 1 377 ? -1.330 -10.047 -6.425 1.00 96.94 377 LEU A O 1
ATOM 3005 N N . LEU A 1 378 ? 0.757 -9.357 -6.860 1.00 97.56 378 LEU A N 1
ATOM 3006 C CA . LEU A 1 378 ? 1.315 -9.760 -5.566 1.00 97.56 378 LEU A CA 1
ATOM 3007 C C . LEU A 1 378 ? 0.685 -8.988 -4.391 1.00 97.56 378 LEU A C 1
ATOM 3009 O O . LEU A 1 378 ? 0.399 -9.588 -3.355 1.00 97.56 378 LEU A O 1
ATOM 3013 N N . PHE A 1 379 ? 0.371 -7.700 -4.558 1.00 96.75 379 PHE A N 1
ATOM 3014 C CA . PHE A 1 379 ? -0.357 -6.909 -3.557 1.00 96.75 379 PHE A CA 1
ATOM 3015 C C . PHE A 1 379 ? -1.752 -7.487 -3.247 1.00 96.75 379 PHE A C 1
ATOM 3017 O O . PHE A 1 379 ? -2.204 -7.449 -2.102 1.00 96.75 379 PHE A O 1
ATOM 3024 N N . GLY A 1 380 ? -2.406 -8.125 -4.224 1.00 94.69 380 GLY A N 1
ATOM 3025 C CA . GLY A 1 380 ? -3.645 -8.879 -4.000 1.00 94.69 380 GLY A CA 1
ATOM 3026 C C . GLY A 1 380 ? -3.490 -10.029 -2.994 1.00 94.69 380 GLY A C 1
ATOM 3027 O O . GLY A 1 380 ? -4.413 -10.318 -2.233 1.00 94.69 380 GLY A O 1
ATOM 3028 N N . LEU A 1 381 ? -2.304 -10.646 -2.916 1.00 95.50 381 LEU A N 1
ATOM 3029 C CA . LEU A 1 381 ? -1.992 -11.668 -1.909 1.00 95.50 381 LEU A CA 1
ATOM 3030 C C . LEU A 1 381 ? -1.758 -11.055 -0.519 1.00 95.50 381 LEU A C 1
ATOM 3032 O O . LEU A 1 381 ? -2.128 -11.676 0.476 1.00 95.50 381 LEU A O 1
ATOM 3036 N N . ASN A 1 382 ? -1.213 -9.830 -0.433 1.00 96.12 382 ASN A N 1
ATOM 3037 C CA . ASN A 1 382 ? -1.180 -9.092 0.835 1.00 96.12 382 ASN A CA 1
ATOM 3038 C C . ASN A 1 382 ? -2.614 -8.835 1.337 1.00 96.12 382 ASN A C 1
ATOM 3040 O O . ASN A 1 382 ? -2.923 -9.148 2.485 1.00 96.12 382 ASN A O 1
ATOM 3044 N N . LEU A 1 383 ? -3.504 -8.355 0.457 1.00 93.38 383 LEU A N 1
ATOM 3045 C CA . LEU A 1 383 ? -4.917 -8.104 0.766 1.00 93.38 383 LEU A CA 1
ATOM 3046 C C . LEU A 1 383 ? -5.655 -9.359 1.271 1.00 93.38 383 LEU A C 1
ATOM 3048 O O . LEU A 1 383 ? -6.362 -9.276 2.276 1.00 93.38 383 LEU A O 1
ATOM 3052 N N . ILE A 1 384 ? -5.460 -10.518 0.628 1.00 91.75 384 ILE A N 1
ATOM 3053 C CA . ILE A 1 384 ? -6.016 -11.803 1.091 1.00 91.75 384 ILE A CA 1
ATOM 3054 C C . ILE A 1 384 ? -5.493 -12.159 2.491 1.00 91.75 384 ILE A C 1
ATOM 3056 O O . ILE A 1 384 ? -6.283 -12.457 3.387 1.00 91.75 384 ILE A O 1
ATOM 3060 N N . ALA A 1 385 ? -4.176 -12.104 2.713 1.00 92.38 385 ALA A N 1
ATOM 3061 C CA . ALA A 1 385 ? -3.585 -12.480 3.997 1.00 92.38 385 ALA A CA 1
ATOM 3062 C C . ALA A 1 385 ? -4.060 -11.572 5.144 1.00 92.38 385 ALA A C 1
ATOM 3064 O O . ALA A 1 385 ? -4.453 -12.072 6.197 1.00 92.38 385 ALA A O 1
ATOM 3065 N N . TRP A 1 386 ? -4.100 -10.253 4.923 1.00 92.31 386 TRP A N 1
ATOM 3066 C CA . TRP A 1 386 ? -4.625 -9.287 5.892 1.00 92.31 386 TRP A CA 1
ATOM 3067 C C . TRP A 1 386 ? -6.105 -9.529 6.221 1.00 92.31 386 TRP A C 1
ATOM 3069 O O . TRP A 1 386 ? -6.488 -9.393 7.382 1.00 92.31 386 TRP A O 1
ATOM 3079 N N . GLN A 1 387 ? -6.927 -9.941 5.244 1.00 86.75 387 GLN A N 1
ATOM 3080 C CA . GLN A 1 387 ? -8.321 -10.329 5.490 1.00 86.75 387 GLN A CA 1
ATOM 3081 C C . GLN A 1 387 ? -8.418 -11.587 6.370 1.00 86.75 387 GLN A C 1
ATOM 3083 O O . GLN A 1 387 ? -9.250 -11.619 7.281 1.00 86.75 387 GLN A O 1
ATOM 3088 N N . HIS A 1 388 ? -7.573 -12.601 6.143 1.00 86.56 388 HIS A N 1
ATOM 3089 C CA . HIS A 1 388 ? -7.548 -13.811 6.975 1.00 86.56 388 HIS A CA 1
ATOM 3090 C C . HIS A 1 388 ? -7.204 -13.497 8.437 1.00 86.56 388 HIS A C 1
ATOM 3092 O O . HIS A 1 388 ? -7.942 -13.916 9.328 1.00 86.56 388 HIS A O 1
ATOM 3098 N N . VAL A 1 389 ? -6.159 -12.697 8.682 1.00 86.75 389 VAL A N 1
ATOM 3099 C CA . VAL A 1 389 ? -5.730 -12.305 10.043 1.00 86.75 389 VAL A CA 1
ATOM 3100 C C . VAL A 1 389 ? -6.460 -11.071 10.598 1.00 86.75 389 VAL A C 1
ATOM 3102 O O . VAL A 1 389 ? -6.058 -10.506 11.610 1.00 86.75 389 VAL A O 1
ATOM 3105 N N . ARG A 1 390 ? -7.560 -10.655 9.951 1.00 83.69 390 ARG A N 1
ATOM 3106 C CA . ARG A 1 390 ? -8.484 -9.587 10.388 1.00 83.69 390 ARG A CA 1
ATOM 3107 C C . ARG A 1 390 ? -7.870 -8.189 10.576 1.00 83.69 390 ARG A C 1
ATOM 3109 O O . ARG A 1 390 ? -8.475 -7.344 11.234 1.00 83.69 390 ARG A O 1
ATOM 3116 N N . ILE A 1 391 ? -6.742 -7.897 9.927 1.00 85.62 391 ILE A N 1
ATOM 3117 C CA . ILE A 1 391 ? -6.167 -6.544 9.888 1.00 85.62 391 ILE A CA 1
ATOM 3118 C C . ILE A 1 391 ? -7.154 -5.585 9.199 1.00 85.62 391 ILE A C 1
ATOM 3120 O O . ILE A 1 391 ? -7.657 -5.849 8.106 1.00 85.62 391 ILE A O 1
ATOM 3124 N N . ASN A 1 392 ? -7.423 -4.436 9.825 1.00 83.06 392 ASN A N 1
ATOM 3125 C CA . ASN A 1 392 ? -8.413 -3.456 9.363 1.00 83.06 392 ASN A CA 1
ATOM 3126 C C . ASN A 1 392 ? -7.867 -2.572 8.216 1.00 83.06 392 ASN A C 1
ATOM 3128 O O . ASN A 1 392 ? -7.662 -1.366 8.366 1.00 83.06 392 ASN A O 1
ATOM 3132 N N . VAL A 1 3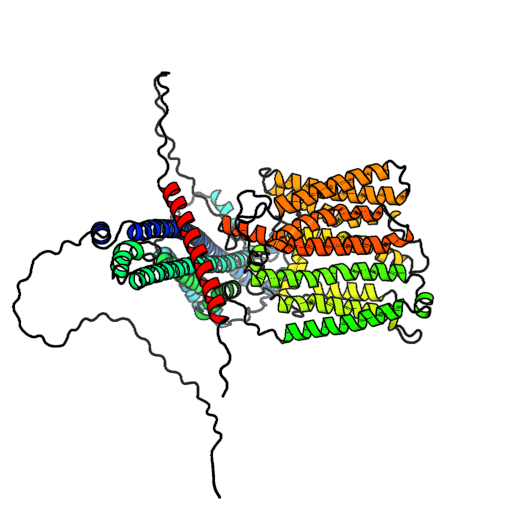93 ? -7.638 -3.188 7.049 1.00 85.00 393 VAL A N 1
ATOM 3133 C CA . VAL A 1 393 ? -7.127 -2.555 5.813 1.00 85.00 393 VAL A CA 1
ATOM 3134 C C . VAL A 1 393 ? -7.937 -1.307 5.426 1.00 85.00 393 VAL A C 1
ATOM 3136 O O . VAL A 1 393 ? -7.367 -0.296 5.014 1.00 85.00 393 VAL A O 1
ATOM 3139 N N . VAL A 1 394 ? -9.266 -1.354 5.595 1.00 82.75 394 VAL A N 1
ATOM 3140 C CA . VAL A 1 394 ? -10.193 -0.253 5.271 1.00 82.75 394 VAL A CA 1
ATOM 3141 C C . VAL A 1 394 ? -9.908 0.989 6.118 1.00 82.75 394 VAL A C 1
ATOM 3143 O O . VAL A 1 394 ? -9.914 2.100 5.590 1.00 82.75 394 VAL A O 1
ATOM 3146 N N . PHE A 1 395 ? -9.623 0.812 7.411 1.00 80.38 395 PHE A N 1
ATOM 3147 C CA . PHE A 1 395 ? -9.241 1.900 8.309 1.00 80.38 395 PHE A CA 1
ATOM 3148 C C . PHE A 1 395 ? -7.837 2.433 8.004 1.00 80.38 395 PHE A C 1
ATOM 3150 O O . PHE A 1 395 ? -7.690 3.633 7.787 1.00 80.38 395 PHE A O 1
ATOM 3157 N N . ILE A 1 396 ? -6.830 1.555 7.916 1.00 83.25 396 ILE A N 1
ATOM 3158 C CA . ILE A 1 396 ? -5.411 1.951 7.822 1.00 83.25 396 ILE A CA 1
ATOM 3159 C C . ILE A 1 396 ? -5.099 2.691 6.508 1.00 83.25 396 ILE A C 1
ATOM 3161 O O . ILE A 1 396 ? -4.402 3.703 6.505 1.00 83.25 396 ILE A O 1
ATOM 3165 N N . PHE A 1 397 ? -5.663 2.244 5.381 1.00 86.12 397 PHE A N 1
ATOM 3166 C CA . PHE A 1 397 ? -5.580 2.973 4.105 1.00 86.12 397 PHE A CA 1
ATOM 3167 C C . PHE A 1 397 ? -6.675 4.038 3.938 1.00 86.12 397 PHE A C 1
ATOM 3169 O O . PHE A 1 397 ? -6.743 4.715 2.903 1.00 86.12 397 PHE A O 1
ATOM 3176 N N . GLU A 1 398 ? -7.521 4.216 4.958 1.00 79.06 398 GLU A N 1
ATOM 3177 C CA . GLU A 1 398 ? -8.581 5.218 5.012 1.00 79.06 398 GLU A CA 1
ATOM 3178 C C . GLU A 1 398 ? -9.539 5.154 3.796 1.00 79.06 398 GLU A C 1
ATOM 3180 O O . GLU A 1 398 ? -9.944 6.184 3.231 1.00 79.06 398 GLU A O 1
ATOM 3185 N N . PHE A 1 399 ? -9.886 3.940 3.365 1.00 77.56 399 PHE A N 1
ATOM 3186 C CA . PHE A 1 399 ? -10.894 3.702 2.333 1.00 77.56 399 PHE A CA 1
ATOM 3187 C C . PHE A 1 399 ? -12.290 4.163 2.799 1.00 77.56 399 PHE A C 1
ATOM 3189 O O . PHE A 1 399 ? -12.543 4.406 3.980 1.00 77.56 399 PHE A O 1
ATOM 3196 N N . ASP A 1 400 ? -13.210 4.308 1.846 1.00 67.56 400 ASP A N 1
ATOM 3197 C CA . ASP A 1 400 ? -14.640 4.419 2.137 1.00 67.56 400 ASP A CA 1
ATOM 3198 C C . ASP A 1 400 ? -15.199 3.005 2.329 1.00 67.56 400 ASP A C 1
ATOM 3200 O O . ASP A 1 400 ? -15.177 2.212 1.389 1.00 67.56 400 ASP A O 1
ATOM 3204 N N . ALA A 1 401 ? -15.695 2.693 3.529 1.00 63.66 401 ALA A N 1
ATOM 3205 C CA . ALA A 1 401 ? -16.226 1.372 3.860 1.00 63.66 401 ALA A CA 1
ATOM 3206 C C . ALA A 1 401 ? -17.417 0.958 2.977 1.00 63.66 401 ALA A C 1
ATOM 3208 O O . ALA A 1 401 ? -17.613 -0.229 2.765 1.00 63.66 401 ALA A O 1
ATOM 3209 N N . ALA A 1 402 ? -18.175 1.902 2.405 1.00 62.28 402 ALA A N 1
ATOM 3210 C CA . ALA A 1 402 ? -19.278 1.595 1.486 1.00 62.28 402 ALA A CA 1
ATOM 3211 C C . ALA A 1 402 ? -18.826 1.314 0.035 1.00 62.28 402 ALA A C 1
ATOM 3213 O O . ALA A 1 402 ? -19.649 0.997 -0.821 1.00 62.28 402 ALA A O 1
ATOM 3214 N N . ASN A 1 403 ? -17.532 1.481 -0.259 1.00 70.50 403 ASN A N 1
ATOM 3215 C CA . ASN A 1 403 ? -16.920 1.311 -1.580 1.00 70.50 403 ASN A CA 1
ATOM 3216 C C . ASN A 1 403 ? -15.599 0.513 -1.505 1.00 70.50 403 ASN A C 1
ATOM 3218 O O . ASN A 1 403 ? -14.796 0.561 -2.442 1.00 70.50 403 ASN A O 1
ATOM 3222 N N . ALA A 1 404 ? -15.339 -0.171 -0.386 1.00 74.62 404 ALA A N 1
ATOM 3223 C CA . ALA A 1 404 ? -14.124 -0.946 -0.180 1.00 74.62 404 ALA A CA 1
ATOM 3224 C C . ALA A 1 404 ? -14.140 -2.184 -1.086 1.00 74.62 404 ALA A C 1
ATOM 3226 O O . ALA A 1 404 ? -15.136 -2.894 -1.183 1.00 74.62 404 ALA A O 1
ATOM 3227 N N . LEU A 1 405 ? -13.034 -2.411 -1.787 1.00 80.88 405 LEU A N 1
ATOM 3228 C CA . LEU A 1 405 ? -12.956 -3.385 -2.870 1.00 80.88 405 LEU A CA 1
ATOM 3229 C C . LEU A 1 405 ? -12.404 -4.702 -2.313 1.00 80.88 405 LEU A C 1
ATOM 3231 O O . LEU A 1 405 ? -11.309 -4.713 -1.750 1.00 80.88 405 LEU A O 1
ATOM 3235 N N . GLU A 1 406 ? -13.167 -5.791 -2.430 1.00 81.69 406 GLU A N 1
ATOM 3236 C CA . GLU A 1 406 ? -12.774 -7.085 -1.858 1.00 81.69 406 GLU A CA 1
ATOM 3237 C C . GLU A 1 406 ? -11.499 -7.639 -2.514 1.00 81.69 406 GLU A C 1
ATOM 3239 O O . GLU A 1 406 ? -11.319 -7.465 -3.721 1.00 81.69 406 GLU A O 1
ATOM 3244 N N . PRO A 1 407 ? -10.638 -8.388 -1.798 1.00 86.25 407 PRO A N 1
ATOM 3245 C CA . PRO A 1 407 ? -9.398 -8.901 -2.381 1.00 86.25 407 PRO A CA 1
ATOM 3246 C C . PRO A 1 407 ? -9.618 -9.768 -3.630 1.00 86.25 407 PRO A C 1
ATOM 3248 O O . PRO A 1 407 ? -8.825 -9.694 -4.559 1.00 86.25 407 PRO A O 1
ATOM 3251 N N . VAL A 1 408 ? -10.725 -10.518 -3.709 1.00 87.00 408 VAL A N 1
ATOM 3252 C CA . VAL A 1 408 ? -11.098 -11.314 -4.898 1.00 87.00 408 VAL A CA 1
ATOM 3253 C C . VAL A 1 408 ? -11.440 -10.429 -6.104 1.00 87.00 408 VAL A C 1
ATOM 3255 O O . VAL A 1 408 ? -10.995 -10.703 -7.215 1.00 87.00 408 VAL A O 1
ATOM 3258 N N . GLN A 1 409 ? -12.190 -9.345 -5.886 1.00 90.00 409 GLN A N 1
ATOM 3259 C CA . GLN A 1 409 ? -12.505 -8.349 -6.918 1.00 90.00 409 GLN A CA 1
ATOM 3260 C C . GLN A 1 409 ? -11.249 -7.562 -7.337 1.00 90.00 409 GLN A C 1
ATOM 3262 O O . GLN A 1 409 ? -11.121 -7.149 -8.490 1.00 90.00 409 GLN A O 1
ATOM 3267 N N . TYR A 1 410 ? -10.306 -7.350 -6.410 1.00 92.75 410 TYR A N 1
ATOM 3268 C CA . TYR A 1 410 ? -9.101 -6.550 -6.642 1.00 92.75 410 TYR A CA 1
ATOM 3269 C C . TYR A 1 410 ? -8.236 -7.125 -7.762 1.00 92.75 410 TYR A C 1
ATOM 3271 O O . TYR A 1 410 ? -7.715 -6.349 -8.562 1.00 92.75 410 TYR A O 1
ATOM 3279 N N . PHE A 1 411 ? -8.126 -8.455 -7.863 1.00 94.50 411 PHE A N 1
ATOM 3280 C CA . PHE A 1 411 ? -7.320 -9.107 -8.896 1.00 94.50 411 PHE A CA 1
ATOM 3281 C C . PHE A 1 411 ? -7.794 -8.833 -10.330 1.00 94.50 411 PHE A C 1
ATOM 3283 O O . PHE A 1 411 ? -6.958 -8.885 -11.231 1.00 94.50 411 PHE A O 1
ATOM 3290 N N . GLU A 1 412 ? -9.065 -8.486 -10.570 1.00 94.69 412 GLU A N 1
ATOM 3291 C CA . GLU A 1 412 ? -9.579 -8.259 -11.932 1.00 94.69 412 GLU A CA 1
ATOM 3292 C C . GLU A 1 412 ? -8.797 -7.173 -12.687 1.00 94.69 412 GLU A C 1
ATOM 3294 O O . GLU A 1 412 ? -8.510 -7.326 -13.874 1.00 94.69 412 GLU A O 1
ATOM 3299 N N . ILE A 1 413 ? -8.423 -6.082 -12.008 1.00 94.50 413 ILE A N 1
ATOM 3300 C CA . ILE A 1 413 ? -7.715 -4.945 -12.617 1.00 94.50 413 ILE A CA 1
ATOM 3301 C C . ILE A 1 413 ? -6.274 -5.319 -13.033 1.00 94.50 413 ILE A C 1
ATOM 3303 O O . ILE A 1 413 ? -5.959 -5.192 -14.219 1.00 94.50 413 ILE A O 1
ATOM 3307 N N . PRO A 1 414 ? -5.382 -5.791 -12.136 1.00 96.81 414 PRO A N 1
ATOM 3308 C CA . PRO A 1 414 ? -4.026 -6.174 -12.512 1.00 96.81 414 PRO A CA 1
ATOM 3309 C C . PRO A 1 414 ? -3.973 -7.454 -13.363 1.00 96.81 414 PRO A C 1
ATOM 3311 O O . PRO A 1 414 ? -3.079 -7.566 -14.199 1.00 96.81 414 PRO A O 1
ATOM 3314 N N . ALA A 1 415 ? -4.935 -8.380 -13.245 1.00 97.69 415 ALA A N 1
ATOM 3315 C CA . ALA A 1 415 ? -5.031 -9.527 -14.153 1.00 97.69 415 ALA A CA 1
ATOM 3316 C C . ALA A 1 415 ? -5.408 -9.088 -15.577 1.00 97.69 415 ALA A C 1
ATOM 3318 O O . ALA A 1 415 ? -4.781 -9.541 -16.534 1.00 97.69 415 ALA A O 1
ATOM 3319 N N . PHE A 1 416 ? -6.353 -8.150 -15.731 1.00 97.44 416 PHE A N 1
ATOM 3320 C CA . PHE A 1 416 ? -6.659 -7.537 -17.027 1.00 97.44 416 PHE A CA 1
ATOM 3321 C C . PHE A 1 416 ? -5.453 -6.776 -17.604 1.00 97.44 416 PHE A C 1
ATOM 3323 O O . PHE A 1 416 ? -5.160 -6.896 -18.794 1.00 97.44 416 PHE A O 1
ATOM 3330 N N . PHE A 1 417 ? -4.709 -6.034 -16.774 1.00 98.00 417 PHE A N 1
ATOM 3331 C CA . PHE A 1 417 ? -3.480 -5.360 -17.208 1.00 98.00 417 PHE A CA 1
ATOM 3332 C C . PHE A 1 417 ? -2.393 -6.347 -17.651 1.00 98.00 417 PHE A C 1
ATOM 3334 O O . PHE A 1 417 ? -1.732 -6.083 -18.658 1.00 98.00 417 PHE A O 1
ATOM 3341 N N . LEU A 1 418 ? -2.232 -7.488 -16.966 1.00 98.50 418 LEU A N 1
ATOM 3342 C CA . LEU A 1 418 ? -1.301 -8.538 -17.386 1.00 98.50 418 LEU A CA 1
ATOM 3343 C C . LEU A 1 418 ? -1.756 -9.194 -18.695 1.00 98.50 418 LEU A C 1
ATOM 3345 O O . LEU A 1 418 ? -0.955 -9.291 -19.616 1.00 98.50 418 LEU A O 1
ATOM 3349 N N . PHE A 1 419 ? -3.036 -9.552 -18.824 1.00 98.50 419 PHE A N 1
ATOM 3350 C CA . PHE A 1 419 ? -3.617 -10.048 -20.077 1.00 98.50 419 PHE A CA 1
ATOM 3351 C C . PHE A 1 419 ? -3.353 -9.095 -21.250 1.00 98.50 419 PHE A C 1
ATOM 3353 O O . PHE A 1 419 ? -2.864 -9.526 -22.295 1.00 98.50 419 PHE A O 1
ATOM 3360 N N . LEU A 1 420 ? -3.591 -7.792 -21.069 1.00 98.19 420 LEU A N 1
ATOM 3361 C CA . LEU A 1 420 ? -3.321 -6.793 -22.100 1.00 98.19 420 LEU A CA 1
ATOM 3362 C C . LEU A 1 420 ? -1.818 -6.662 -22.403 1.00 98.19 420 LEU A C 1
ATOM 3364 O O . LEU A 1 420 ? -1.451 -6.443 -23.559 1.00 98.19 420 LEU A O 1
ATOM 3368 N N . LEU A 1 421 ? -0.944 -6.800 -21.397 1.00 98.44 421 LEU A N 1
ATOM 3369 C CA . LEU A 1 421 ? 0.509 -6.747 -21.585 1.00 98.44 421 LEU A CA 1
ATOM 3370 C C . LEU A 1 421 ? 0.989 -7.943 -22.406 1.00 98.44 421 LEU A C 1
ATOM 3372 O O . LEU A 1 421 ? 1.723 -7.763 -23.376 1.00 98.44 421 LEU A O 1
ATOM 3376 N N . SER A 1 422 ? 0.524 -9.141 -22.056 1.00 98.25 422 SER A N 1
ATOM 3377 C CA . SER A 1 422 ? 0.801 -10.389 -22.764 1.00 98.25 422 SER A CA 1
ATOM 3378 C C . SER A 1 422 ? 0.242 -10.379 -24.186 1.00 98.25 422 SER A C 1
ATOM 3380 O O . SER A 1 422 ? 0.908 -10.865 -25.093 1.00 98.25 422 SER A O 1
ATOM 3382 N N . LEU A 1 423 ? -0.926 -9.771 -24.419 1.00 97.00 423 LEU A N 1
ATOM 3383 C CA . LEU A 1 423 ? -1.484 -9.578 -25.761 1.00 97.00 423 LEU A CA 1
ATOM 3384 C C . LEU A 1 423 ? -0.628 -8.621 -26.602 1.00 97.00 423 LEU A C 1
ATOM 3386 O O . LEU A 1 423 ? -0.295 -8.932 -27.743 1.00 97.00 423 LEU A O 1
ATOM 3390 N N . CYS A 1 424 ? -0.207 -7.490 -26.029 1.00 96.69 424 CYS A N 1
ATOM 3391 C CA . CYS A 1 424 ? 0.723 -6.568 -26.684 1.00 96.69 424 CYS A CA 1
ATOM 3392 C C . CYS A 1 424 ? 2.076 -7.241 -26.978 1.00 96.69 424 CYS A C 1
ATOM 3394 O O . CYS A 1 424 ? 2.643 -7.030 -28.044 1.00 96.69 424 CYS A O 1
ATOM 3396 N N . PHE A 1 425 ? 2.591 -8.054 -26.052 1.00 97.25 425 PHE A N 1
ATOM 3397 C CA . PHE A 1 425 ? 3.845 -8.802 -26.193 1.00 97.25 425 PHE A CA 1
ATOM 3398 C C . PHE A 1 425 ? 3.761 -9.885 -27.277 1.00 97.25 425 PHE A C 1
ATOM 3400 O O . PHE A 1 425 ? 4.649 -9.985 -28.126 1.00 97.25 425 PHE A O 1
ATOM 3407 N N . PHE A 1 426 ? 2.661 -10.645 -27.296 1.00 95.75 426 PHE A N 1
ATOM 3408 C CA . PHE A 1 426 ? 2.336 -11.583 -28.366 1.00 95.75 426 PHE A CA 1
ATOM 3409 C C . PHE A 1 426 ? 2.327 -10.877 -29.721 1.00 95.75 426 PHE A C 1
ATOM 3411 O O . PHE A 1 426 ? 3.008 -11.337 -30.637 1.00 95.75 426 PHE A O 1
ATOM 3418 N N . PHE A 1 427 ? 1.626 -9.745 -29.857 1.00 93.50 427 PHE A N 1
ATOM 3419 C CA . PHE A 1 427 ? 1.610 -9.022 -31.125 1.00 93.50 427 PHE A CA 1
ATOM 3420 C C . PHE A 1 427 ? 3.010 -8.567 -31.536 1.00 93.50 427 PHE A C 1
ATOM 3422 O O . PHE A 1 427 ? 3.413 -8.915 -32.641 1.00 93.50 427 PHE A O 1
ATOM 3429 N N . SER A 1 428 ? 3.789 -7.914 -30.660 1.00 93.19 428 SER A N 1
ATOM 3430 C CA . SER A 1 428 ? 5.174 -7.504 -30.955 1.00 93.19 428 SER A CA 1
ATOM 3431 C C . SER A 1 428 ? 6.037 -8.613 -31.563 1.00 93.19 428 SER A C 1
ATOM 3433 O O . SER A 1 428 ? 6.737 -8.346 -32.537 1.00 93.19 428 SER A O 1
ATOM 3435 N N . PHE A 1 429 ? 5.997 -9.833 -31.018 1.00 93.44 429 PHE A N 1
ATOM 3436 C CA . PHE A 1 429 ? 7.002 -10.862 -31.319 1.00 93.44 429 PHE A CA 1
ATOM 3437 C C . PHE A 1 429 ? 6.499 -12.102 -32.077 1.00 93.44 429 PHE A C 1
ATOM 3439 O O . PHE A 1 429 ? 7.316 -12.846 -32.623 1.00 93.44 429 PHE A O 1
ATOM 3446 N N . ALA A 1 430 ? 5.189 -12.347 -32.118 1.00 90.62 430 ALA A N 1
ATOM 3447 C CA . ALA A 1 430 ? 4.592 -13.536 -32.735 1.00 90.62 430 ALA A CA 1
ATOM 3448 C C . ALA A 1 430 ? 3.388 -13.227 -33.646 1.00 90.62 430 ALA A C 1
ATOM 3450 O O . ALA A 1 430 ? 3.201 -13.917 -34.645 1.00 90.62 430 ALA A O 1
ATOM 3451 N N . GLY A 1 431 ? 2.589 -12.203 -33.326 1.00 81.12 431 GLY A N 1
ATOM 3452 C CA . GLY A 1 431 ? 1.364 -11.855 -34.056 1.00 81.12 431 GLY A CA 1
ATOM 3453 C C . GLY A 1 431 ? 1.550 -10.950 -35.282 1.00 81.12 431 GLY A C 1
ATOM 3454 O O . GLY A 1 431 ? 0.613 -10.804 -36.064 1.00 81.12 431 GLY A O 1
ATOM 3455 N N . ASN A 1 432 ? 2.726 -10.342 -35.476 1.00 69.00 432 ASN A N 1
ATOM 3456 C CA . ASN A 1 432 ? 3.001 -9.493 -36.641 1.00 69.00 432 ASN A CA 1
ATOM 3457 C C . ASN A 1 432 ? 3.338 -10.329 -37.888 1.00 69.00 432 ASN A C 1
ATOM 3459 O O . ASN A 1 432 ? 4.496 -10.674 -38.125 1.00 69.00 432 ASN A O 1
ATOM 3463 N N . ALA A 1 433 ? 2.335 -10.611 -38.722 1.00 61.59 433 ALA A N 1
ATOM 3464 C CA . ALA A 1 433 ? 2.564 -11.028 -40.105 1.00 61.59 433 ALA A CA 1
ATOM 3465 C C . ALA A 1 433 ? 2.936 -9.788 -40.959 1.00 61.59 433 ALA A C 1
ATOM 3467 O O . ALA A 1 433 ? 2.160 -8.827 -40.948 1.00 61.59 433 ALA A O 1
ATOM 3468 N N . PRO A 1 434 ? 4.063 -9.780 -41.708 1.00 56.59 434 PRO A N 1
ATOM 3469 C CA . PRO A 1 434 ? 4.610 -8.564 -42.337 1.00 56.59 434 PRO A CA 1
ATOM 3470 C C . PRO A 1 434 ? 3.679 -7.789 -43.282 1.00 56.59 434 PRO A C 1
ATOM 3472 O O . PRO A 1 434 ? 3.894 -6.603 -43.506 1.00 56.59 434 PRO A O 1
ATOM 3475 N N . GLU A 1 435 ? 2.657 -8.444 -43.832 1.00 56.97 435 GLU A N 1
ATOM 3476 C CA . GLU A 1 435 ? 1.743 -7.881 -44.834 1.00 56.97 435 GLU A CA 1
ATOM 3477 C C . GLU A 1 435 ? 0.396 -7.411 -44.240 1.00 56.97 435 GLU A C 1
ATOM 3479 O O . GLU A 1 435 ? -0.431 -6.864 -44.965 1.00 56.97 435 GLU A O 1
ATOM 3484 N N . ALA A 1 436 ? 0.148 -7.627 -42.938 1.00 55.53 436 ALA A N 1
ATOM 3485 C CA . ALA A 1 436 ? -1.208 -7.582 -42.368 1.00 55.53 436 ALA A CA 1
ATOM 3486 C C . ALA A 1 436 ? -1.425 -6.624 -41.176 1.00 55.53 436 ALA A C 1
ATOM 3488 O O . ALA A 1 436 ? -2.566 -6.453 -40.742 1.00 55.53 436 ALA A O 1
ATOM 3489 N N . THR A 1 437 ? -0.381 -6.007 -40.608 1.00 62.03 437 THR A N 1
ATOM 3490 C CA . THR A 1 437 ? -0.500 -5.242 -39.349 1.00 62.03 437 THR A CA 1
ATOM 3491 C C . THR A 1 437 ? -0.422 -3.724 -39.514 1.00 62.03 437 THR A C 1
ATOM 3493 O O . THR A 1 437 ? 0.581 -3.181 -39.963 1.00 62.03 437 THR A O 1
ATOM 3496 N N . LEU A 1 438 ? -1.458 -3.031 -39.024 1.00 72.81 438 LEU A N 1
ATOM 3497 C CA . LEU A 1 438 ? -1.594 -1.563 -38.996 1.00 72.81 438 LEU A CA 1
ATOM 3498 C C . LEU A 1 438 ? -0.589 -0.828 -38.085 1.00 72.81 438 LEU A C 1
ATOM 3500 O O . LEU A 1 438 ? -0.536 0.400 -38.107 1.00 72.81 438 LEU A O 1
ATOM 3504 N N . LEU A 1 439 ? 0.163 -1.547 -37.247 1.00 85.88 439 LEU A N 1
ATOM 3505 C CA . LEU A 1 439 ? 1.044 -0.982 -36.224 1.00 85.88 439 LEU A CA 1
ATOM 3506 C C . LEU A 1 439 ? 2.393 -1.708 -36.213 1.00 85.88 439 LEU A C 1
ATOM 3508 O O . LEU A 1 439 ? 2.438 -2.933 -36.287 1.00 85.88 439 LEU A O 1
ATOM 3512 N N . ALA A 1 440 ? 3.487 -0.956 -36.080 1.00 88.81 440 ALA A N 1
ATOM 3513 C CA . ALA A 1 440 ? 4.829 -1.531 -36.018 1.00 88.81 440 ALA A CA 1
ATOM 3514 C C . ALA A 1 440 ? 5.051 -2.350 -34.723 1.00 88.81 440 ALA A C 1
ATOM 3516 O O . ALA A 1 440 ? 4.503 -1.988 -33.675 1.00 88.81 440 ALA A O 1
ATOM 3517 N N . PRO A 1 441 ? 5.916 -3.388 -34.739 1.00 89.88 441 PRO A N 1
ATOM 3518 C CA . PRO A 1 441 ? 6.180 -4.250 -33.581 1.00 89.88 441 PRO A CA 1
ATOM 3519 C C . PRO A 1 441 ? 6.538 -3.513 -32.289 1.00 89.88 441 PRO A C 1
ATOM 3521 O O . PRO A 1 441 ? 6.181 -3.950 -31.197 1.00 89.88 441 PRO A O 1
ATOM 3524 N N . THR A 1 442 ? 7.220 -2.378 -32.408 1.00 91.62 442 THR A N 1
ATOM 3525 C CA . THR A 1 442 ? 7.696 -1.554 -31.295 1.00 91.62 442 THR A CA 1
ATOM 3526 C C . THR A 1 442 ? 6.625 -0.641 -30.690 1.00 91.62 442 THR A C 1
ATOM 3528 O O . THR A 1 442 ? 6.876 -0.049 -29.645 1.00 91.62 442 THR A O 1
ATOM 3531 N N . MET A 1 443 ? 5.432 -0.525 -31.289 1.00 92.19 443 MET A N 1
ATOM 3532 C CA . MET A 1 443 ? 4.375 0.395 -30.834 1.00 92.19 443 MET A CA 1
ATOM 3533 C C . MET A 1 443 ? 3.447 -0.189 -29.758 1.00 92.19 443 MET A C 1
ATOM 3535 O O . MET A 1 443 ? 2.851 0.561 -28.982 1.00 92.19 443 MET A O 1
ATOM 3539 N N . TRP A 1 444 ? 3.344 -1.514 -29.655 1.00 94.31 444 TRP A N 1
ATOM 3540 C CA . TRP A 1 444 ? 2.453 -2.196 -28.709 1.00 94.31 444 TRP A CA 1
ATOM 3541 C C . TRP A 1 444 ? 2.684 -1.864 -27.212 1.00 94.31 444 TRP A C 1
ATOM 3543 O O . TRP A 1 444 ? 1.691 -1.709 -26.498 1.00 94.31 444 TRP A O 1
ATOM 3553 N N . PRO A 1 445 ? 3.917 -1.624 -26.712 1.00 95.38 445 PRO A N 1
ATOM 3554 C CA . PRO A 1 445 ? 4.139 -1.094 -25.358 1.00 95.38 445 PRO A CA 1
ATOM 3555 C C . PRO A 1 445 ? 3.451 0.255 -25.081 1.00 95.38 445 PRO A C 1
ATOM 3557 O O . PRO A 1 445 ? 2.991 0.511 -23.968 1.00 95.38 445 PRO A O 1
ATOM 3560 N N . TYR A 1 446 ? 3.359 1.125 -26.092 1.00 94.81 446 TYR A N 1
ATOM 3561 C CA . TYR A 1 446 ? 2.737 2.449 -25.982 1.00 94.81 446 TYR A CA 1
ATOM 3562 C C . TYR A 1 446 ? 1.207 2.335 -25.998 1.00 94.81 446 TYR A C 1
ATOM 3564 O O . TYR A 1 446 ? 0.534 3.046 -25.252 1.00 94.81 446 TYR A O 1
ATOM 3572 N N . VAL A 1 447 ? 0.661 1.389 -26.776 1.00 95.12 447 VAL A N 1
ATOM 3573 C CA . VAL A 1 447 ? -0.767 1.018 -26.741 1.00 95.12 447 VAL A CA 1
ATOM 3574 C C . VAL A 1 447 ? -1.162 0.521 -25.348 1.00 95.12 447 VAL A C 1
ATOM 3576 O O . VAL A 1 447 ? -2.183 0.959 -24.807 1.00 95.12 447 VAL A O 1
ATOM 3579 N N . TRP A 1 448 ? -0.332 -0.335 -24.737 1.00 97.31 448 TRP A N 1
ATOM 3580 C CA . TRP A 1 448 ? -0.533 -0.803 -23.365 1.00 97.31 448 TRP A CA 1
ATOM 3581 C C . TRP A 1 448 ? -0.546 0.355 -22.362 1.00 97.31 448 TRP A C 1
ATOM 3583 O O . TRP A 1 448 ? -1.542 0.533 -21.662 1.00 97.31 448 TRP A O 1
ATOM 3593 N N . LEU A 1 449 ? 0.504 1.190 -22.338 1.00 96.06 449 LEU A N 1
ATOM 3594 C CA . LEU A 1 449 ? 0.580 2.345 -21.431 1.00 96.06 449 LEU A CA 1
ATOM 3595 C C . LEU A 1 449 ? -0.612 3.295 -21.595 1.00 96.06 449 LEU A C 1
ATOM 3597 O O . LEU A 1 449 ? -1.206 3.706 -20.598 1.00 96.06 449 LEU A O 1
ATOM 3601 N N . GLY A 1 450 ? -0.987 3.617 -22.837 1.00 96.50 450 GLY A N 1
ATOM 3602 C CA . GLY A 1 450 ? -2.129 4.483 -23.132 1.00 96.50 450 GLY A CA 1
ATOM 3603 C C . GLY A 1 450 ? -3.452 3.907 -22.628 1.00 96.50 450 GLY A C 1
ATOM 3604 O O . GLY A 1 450 ? -4.267 4.635 -22.059 1.00 96.50 450 GLY A O 1
ATOM 3605 N N . THR A 1 451 ? -3.645 2.593 -22.761 1.00 96.00 451 THR A N 1
ATOM 3606 C CA . THR A 1 451 ? -4.864 1.910 -22.309 1.00 96.00 451 THR A CA 1
ATOM 3607 C C . THR A 1 451 ? -4.912 1.776 -20.788 1.00 96.00 451 THR A C 1
ATOM 3609 O O . THR A 1 451 ? -5.955 2.043 -20.194 1.00 96.00 451 THR A O 1
ATOM 3612 N N . VAL A 1 452 ? -3.795 1.442 -20.133 1.00 96.12 452 VAL A N 1
ATOM 3613 C CA . VAL A 1 452 ? -3.703 1.378 -18.664 1.00 96.12 452 VAL A CA 1
ATOM 3614 C C . VAL A 1 452 ? -3.932 2.755 -18.042 1.00 96.12 452 VAL A C 1
ATOM 3616 O O . VAL A 1 452 ? -4.773 2.889 -17.152 1.00 96.12 452 VAL A O 1
ATOM 3619 N N . PHE A 1 453 ? -3.255 3.794 -18.541 1.00 95.56 453 PHE A N 1
ATOM 3620 C CA . PHE A 1 453 ? -3.468 5.170 -18.089 1.00 95.56 453 PHE A CA 1
ATOM 3621 C C . PHE A 1 453 ? -4.921 5.606 -18.312 1.00 95.56 453 PHE A C 1
ATOM 3623 O O . PHE A 1 453 ? -5.578 6.057 -17.373 1.00 95.56 453 PHE A O 1
ATOM 3630 N N . GLY A 1 454 ? -5.441 5.402 -19.528 1.00 96.12 454 GLY A N 1
ATOM 3631 C CA . GLY A 1 454 ? -6.816 5.726 -19.899 1.00 96.12 454 GLY A CA 1
ATOM 3632 C C . GLY A 1 454 ? -7.849 5.042 -19.004 1.00 96.12 454 GLY A C 1
ATOM 3633 O O . GLY A 1 454 ? -8.780 5.701 -18.547 1.00 96.12 454 GLY A O 1
ATOM 3634 N N . LEU A 1 455 ? -7.662 3.756 -18.684 1.00 95.19 455 LEU A N 1
ATOM 3635 C CA . LEU A 1 455 ? -8.536 3.008 -17.780 1.00 95.19 455 LEU A CA 1
ATOM 3636 C C . LEU A 1 455 ? -8.447 3.540 -16.346 1.00 95.19 455 LEU A C 1
ATOM 3638 O O . LEU A 1 455 ? -9.486 3.775 -15.730 1.00 95.19 455 LEU A O 1
ATOM 3642 N N . LEU A 1 456 ? -7.241 3.781 -15.821 1.00 94.44 456 LEU A N 1
ATOM 3643 C CA . LEU A 1 456 ? -7.043 4.295 -14.461 1.00 94.44 456 LEU A CA 1
ATOM 3644 C C . LEU A 1 456 ? -7.724 5.655 -14.247 1.00 94.44 456 LEU A C 1
ATOM 3646 O O . LEU A 1 456 ? -8.445 5.818 -13.260 1.00 94.44 456 LEU A O 1
ATOM 3650 N N . VAL A 1 457 ? -7.574 6.599 -15.184 1.00 95.06 457 VAL A N 1
ATOM 3651 C CA . VAL A 1 457 ? -8.198 7.935 -15.084 1.00 95.06 457 VAL A CA 1
ATOM 3652 C C . VAL A 1 457 ? -9.679 7.965 -15.490 1.00 95.06 457 VAL A C 1
ATOM 3654 O O . VAL A 1 457 ? -10.346 8.977 -15.270 1.00 95.06 457 VAL A O 1
ATOM 3657 N N . ASN A 1 458 ? -10.218 6.879 -16.059 1.00 93.69 458 ASN A N 1
ATOM 3658 C CA . ASN A 1 458 ? -11.568 6.837 -16.625 1.00 93.69 458 ASN A CA 1
ATOM 3659 C C . ASN A 1 458 ? -12.655 7.207 -15.583 1.00 93.69 458 ASN A C 1
ATOM 3661 O O . ASN A 1 458 ? -12.822 6.485 -14.591 1.00 93.69 458 ASN A O 1
ATOM 3665 N N . PRO A 1 459 ? -13.449 8.278 -15.801 1.00 91.56 459 PRO A N 1
ATOM 3666 C CA . PRO A 1 459 ? -14.506 8.701 -14.883 1.00 91.56 459 PRO A CA 1
ATOM 3667 C C . PRO A 1 459 ? -15.816 7.901 -15.019 1.00 91.56 459 PRO A C 1
ATOM 3669 O O . PRO A 1 459 ? -16.732 8.104 -14.212 1.00 91.56 459 PRO A O 1
ATOM 3672 N N . LEU A 1 460 ? -15.946 7.017 -16.013 1.00 91.69 460 LEU A N 1
ATOM 3673 C CA . LEU A 1 460 ? -17.123 6.169 -16.238 1.00 91.69 460 LEU A CA 1
ATOM 3674 C C . LEU A 1 460 ? -17.193 5.005 -15.223 1.00 91.69 460 LEU A C 1
ATOM 3676 O O . LEU A 1 460 ? -16.154 4.570 -14.719 1.00 91.69 460 LEU A O 1
ATOM 3680 N N . PRO A 1 461 ? -18.394 4.473 -14.909 1.00 87.19 461 PRO A N 1
ATOM 3681 C CA . PRO A 1 461 ? -18.605 3.411 -13.910 1.00 87.19 461 PRO A CA 1
ATOM 3682 C C . PRO A 1 461 ? -18.152 2.000 -14.351 1.00 87.19 461 PRO A C 1
ATOM 3684 O O . PRO A 1 461 ? -18.650 1.001 -13.850 1.00 87.19 461 PRO A O 1
ATOM 3687 N N . ILE A 1 462 ? -17.190 1.909 -15.268 1.00 88.31 462 ILE A N 1
ATOM 3688 C CA . ILE A 1 462 ? -16.505 0.667 -15.662 1.00 88.31 462 ILE A CA 1
ATOM 3689 C C . ILE A 1 462 ? -15.546 0.249 -14.525 1.00 88.31 462 ILE A C 1
ATOM 3691 O O . ILE A 1 462 ? -15.053 1.136 -13.827 1.00 88.31 462 ILE A O 1
ATOM 3695 N N . MET A 1 463 ? -15.258 -1.052 -14.349 1.00 86.62 463 MET A N 1
ATOM 3696 C CA . MET A 1 463 ? -14.221 -1.659 -13.470 1.00 86.62 463 MET A CA 1
ATOM 3697 C C . MET A 1 463 ? -13.850 -0.857 -12.199 1.00 86.62 463 MET A C 1
ATOM 3699 O O . MET A 1 463 ? -12.761 -0.286 -12.104 1.00 86.62 463 MET A O 1
ATOM 3703 N N . TYR A 1 464 ? -14.754 -0.804 -11.219 1.00 89.12 464 TYR A N 1
ATOM 3704 C CA . TYR A 1 464 ? -14.483 -0.275 -9.870 1.00 89.12 464 TYR A CA 1
ATOM 3705 C C . TYR A 1 464 ? -13.985 1.188 -9.798 1.00 89.12 464 TYR A C 1
ATOM 3707 O O . TYR A 1 464 ? -13.009 1.529 -9.122 1.00 89.12 464 TYR A O 1
ATOM 3715 N N . LYS A 1 465 ? -14.715 2.087 -10.469 1.00 89.38 465 LYS A N 1
ATOM 3716 C CA . LYS A 1 465 ? -14.523 3.553 -10.483 1.00 89.38 465 LYS A CA 1
ATOM 3717 C C . LYS A 1 465 ? -14.111 4.189 -9.142 1.00 89.38 465 LYS A C 1
ATOM 3719 O O . LYS A 1 465 ? -13.247 5.067 -9.147 1.00 89.38 465 LYS A O 1
ATOM 3724 N N . SER A 1 466 ? -14.723 3.801 -8.019 1.00 86.62 466 SER A N 1
ATOM 3725 C CA . SER A 1 466 ? -14.439 4.384 -6.695 1.00 86.62 466 SER A CA 1
ATOM 3726 C C . SER A 1 466 ? -12.980 4.166 -6.275 1.00 86.62 466 SER A C 1
ATOM 3728 O O . SER A 1 466 ? -12.286 5.123 -5.927 1.00 86.62 466 SER A O 1
ATOM 3730 N N . SER A 1 467 ? -12.480 2.938 -6.409 1.00 88.50 467 SER A N 1
ATOM 3731 C CA . SER A 1 467 ? -11.124 2.561 -5.998 1.00 88.50 467 SER A CA 1
ATOM 3732 C C . SER A 1 467 ? -10.058 3.037 -6.979 1.00 88.50 467 SER A C 1
ATOM 3734 O O . SER A 1 467 ? -8.996 3.481 -6.548 1.00 88.50 467 SER A O 1
ATOM 3736 N N . ARG A 1 468 ? -10.352 3.087 -8.289 1.00 91.94 468 ARG A N 1
ATOM 3737 C CA . ARG A 1 468 ? -9.452 3.755 -9.250 1.00 91.94 468 ARG A CA 1
ATOM 3738 C C . ARG A 1 468 ? -9.292 5.243 -8.943 1.00 91.94 468 ARG A C 1
ATOM 3740 O O . ARG A 1 468 ? -8.179 5.758 -8.942 1.00 91.94 468 ARG A O 1
ATOM 3747 N N . ARG A 1 469 ? -10.391 5.934 -8.614 1.00 91.38 469 ARG A N 1
ATOM 3748 C CA . ARG A 1 469 ? -10.365 7.344 -8.189 1.00 91.38 469 ARG A CA 1
ATOM 3749 C C . ARG A 1 469 ? -9.567 7.537 -6.896 1.00 91.38 469 ARG A C 1
ATOM 3751 O O . ARG A 1 469 ? -8.843 8.525 -6.791 1.00 91.38 469 ARG A O 1
ATOM 3758 N N . TRP A 1 470 ? -9.686 6.620 -5.935 1.00 90.56 470 TRP A N 1
ATOM 3759 C CA . TRP A 1 470 ? -8.868 6.613 -4.717 1.00 90.56 470 TRP A CA 1
ATOM 3760 C C . TRP A 1 470 ? -7.376 6.446 -5.044 1.00 90.56 470 TRP A C 1
ATOM 3762 O O . TRP A 1 470 ? -6.557 7.231 -4.567 1.00 90.56 470 TRP A O 1
ATOM 3772 N N . PHE A 1 471 ? -7.030 5.499 -5.921 1.00 91.88 471 PHE A N 1
ATOM 3773 C CA . PHE A 1 471 ? -5.649 5.236 -6.332 1.00 91.88 471 PHE A CA 1
ATOM 3774 C C . PHE A 1 471 ? -5.036 6.446 -7.046 1.00 91.88 471 PHE A C 1
ATOM 3776 O O . PHE A 1 471 ? -4.023 6.971 -6.595 1.00 91.88 471 PHE A O 1
ATOM 3783 N N . VAL A 1 472 ? -5.705 6.982 -8.075 1.00 93.94 472 VAL A N 1
ATOM 3784 C CA . VAL A 1 472 ? -5.253 8.179 -8.810 1.00 93.94 472 VAL A CA 1
ATOM 3785 C C . VAL A 1 472 ? -5.102 9.394 -7.883 1.00 93.94 472 VAL A C 1
ATOM 3787 O O . VAL A 1 472 ? -4.116 10.121 -7.992 1.00 93.94 472 VAL A O 1
ATOM 3790 N N . ARG A 1 473 ? -6.024 9.602 -6.928 1.00 92.06 473 ARG A N 1
ATOM 3791 C CA . ARG A 1 473 ? -5.911 10.672 -5.917 1.00 92.06 473 ARG A CA 1
ATOM 3792 C C . ARG A 1 473 ? -4.700 10.474 -5.002 1.00 92.06 473 ARG A C 1
ATOM 3794 O O . ARG A 1 473 ? -4.021 11.452 -4.698 1.00 92.06 473 ARG A O 1
ATOM 3801 N N . THR A 1 474 ? -4.434 9.243 -4.573 1.00 91.81 474 THR A N 1
ATOM 3802 C CA . THR A 1 474 ? -3.287 8.919 -3.712 1.00 91.81 474 THR A CA 1
ATOM 3803 C C . THR A 1 474 ? -1.981 9.115 -4.480 1.00 91.81 474 THR A C 1
ATOM 3805 O O . THR A 1 474 ? -1.129 9.876 -4.037 1.00 91.81 474 THR A O 1
ATOM 3808 N N . CYS A 1 475 ? -1.857 8.578 -5.698 1.00 93.31 475 CYS A N 1
ATOM 3809 C CA . CYS A 1 475 ? -0.705 8.830 -6.568 1.00 93.31 475 CYS A CA 1
ATOM 3810 C C . CYS A 1 475 ? -0.469 10.330 -6.809 1.00 93.31 475 CYS A C 1
ATOM 3812 O O . CYS A 1 475 ? 0.668 10.781 -6.711 1.00 93.31 475 CYS A O 1
ATOM 3814 N N . ALA A 1 476 ? -1.516 11.129 -7.046 1.00 93.62 476 ALA A N 1
ATOM 3815 C CA . ALA A 1 476 ? -1.385 12.580 -7.197 1.00 93.62 476 ALA A CA 1
ATOM 3816 C C . ALA A 1 476 ? -0.861 13.274 -5.921 1.00 93.62 476 ALA A C 1
ATOM 3818 O O . ALA A 1 476 ? -0.036 14.183 -6.013 1.00 93.62 476 ALA A O 1
ATOM 3819 N N . ARG A 1 477 ? -1.278 12.827 -4.727 1.00 92.25 477 ARG A N 1
ATOM 3820 C CA . ARG A 1 477 ? -0.739 13.318 -3.445 1.00 92.25 477 ARG A CA 1
ATOM 3821 C C . ARG A 1 477 ? 0.729 12.940 -3.260 1.00 92.25 477 ARG A C 1
ATOM 3823 O O . ARG A 1 477 ? 1.522 13.808 -2.899 1.00 92.25 477 ARG A O 1
ATOM 3830 N N . VAL A 1 478 ? 1.115 11.704 -3.584 1.00 93.12 478 VAL A N 1
ATOM 3831 C CA . VAL A 1 478 ? 2.518 11.254 -3.539 1.00 93.12 478 VAL A CA 1
ATOM 3832 C C . VAL A 1 478 ? 3.395 12.046 -4.509 1.00 93.12 478 VAL A C 1
ATOM 3834 O O . VAL A 1 478 ? 4.429 12.568 -4.101 1.00 93.12 478 VAL A O 1
ATOM 3837 N N . LEU A 1 479 ? 2.952 12.221 -5.757 1.00 92.06 479 LEU A N 1
ATOM 3838 C CA . LEU A 1 479 ? 3.644 13.023 -6.775 1.00 92.06 479 LEU A CA 1
ATOM 3839 C C . LEU A 1 479 ? 3.742 14.513 -6.403 1.00 92.06 479 LEU A C 1
ATOM 3841 O O . LEU A 1 479 ? 4.654 15.190 -6.865 1.00 92.06 479 LEU A O 1
ATOM 3845 N N . SER A 1 480 ? 2.857 15.023 -5.536 1.00 91.12 480 SER A N 1
ATOM 3846 C CA . SER A 1 480 ? 2.963 16.384 -4.990 1.00 91.12 480 SER A CA 1
ATOM 3847 C C . SER A 1 480 ? 4.040 16.550 -3.907 1.00 91.12 480 SER A C 1
ATOM 3849 O O . SER A 1 480 ? 4.224 17.659 -3.414 1.00 91.12 480 SER A O 1
ATOM 3851 N N . GLY A 1 481 ? 4.715 15.476 -3.476 1.00 82.19 481 GLY A N 1
ATOM 3852 C CA . GLY A 1 481 ? 5.775 15.530 -2.458 1.00 82.19 481 GLY A CA 1
ATOM 3853 C C . GLY A 1 481 ? 5.319 15.991 -1.064 1.00 82.19 481 GLY A C 1
ATOM 3854 O O . GLY A 1 481 ? 6.155 16.345 -0.241 1.00 82.19 481 GLY A O 1
ATOM 3855 N N . GLY A 1 482 ? 4.009 16.020 -0.789 1.00 80.25 482 GLY A N 1
ATOM 3856 C CA . GLY A 1 482 ? 3.451 16.611 0.434 1.00 80.25 482 GLY A CA 1
ATOM 3857 C C . GLY A 1 482 ? 3.162 18.117 0.347 1.00 80.25 482 GLY A C 1
ATOM 3858 O O . GLY A 1 482 ? 2.910 18.746 1.368 1.00 80.25 482 GLY A O 1
ATOM 3859 N N . LEU A 1 483 ? 3.165 18.717 -0.850 1.00 82.00 483 LEU A N 1
ATOM 3860 C CA . LEU A 1 483 ? 2.729 20.109 -1.042 1.00 82.00 483 LEU A CA 1
ATOM 3861 C C . LEU A 1 483 ? 1.201 20.282 -0.910 1.00 82.00 483 LEU A C 1
ATOM 3863 O O . LEU A 1 483 ? 0.731 21.388 -0.652 1.00 82.00 483 LEU A O 1
ATOM 3867 N N . VAL A 1 484 ? 0.413 19.212 -1.089 1.00 78.62 484 VAL A N 1
ATOM 3868 C CA . VAL A 1 484 ? -1.062 19.260 -1.114 1.00 78.62 484 VAL A CA 1
ATOM 3869 C C . VAL A 1 484 ? -1.666 18.577 0.121 1.00 78.62 484 VAL A C 1
ATOM 3871 O O . VAL A 1 484 ? -2.171 17.451 0.065 1.00 78.62 484 VAL A O 1
ATOM 3874 N N . GLY A 1 485 ? -1.644 19.308 1.239 1.00 77.69 485 GLY A N 1
ATOM 3875 C CA . GLY A 1 485 ? -2.169 18.880 2.542 1.00 77.69 485 GLY A CA 1
ATOM 3876 C C . GLY A 1 485 ? -1.167 18.079 3.383 1.00 77.69 485 GLY A C 1
ATOM 3877 O O . GLY A 1 485 ? -0.028 17.868 2.978 1.00 77.69 485 GLY A O 1
ATOM 3878 N N . SER A 1 486 ? -1.601 17.636 4.564 1.00 84.88 486 SER A N 1
ATOM 3879 C CA . SER A 1 486 ? -0.834 16.729 5.429 1.00 84.88 486 SER A CA 1
ATOM 3880 C C . SER A 1 486 ? -0.582 15.379 4.746 1.00 84.88 486 SER A C 1
ATOM 3882 O O . SER A 1 486 ? -1.376 14.943 3.910 1.00 84.88 486 SER A O 1
ATOM 3884 N N . VAL A 1 487 ? 0.517 14.710 5.110 1.00 86.25 487 VAL A N 1
ATOM 3885 C CA . VAL A 1 487 ? 0.904 13.387 4.582 1.00 86.25 487 VAL A CA 1
ATOM 3886 C C . VAL A 1 487 ? 0.289 12.278 5.446 1.00 86.25 487 VAL A C 1
ATOM 3888 O O . VAL A 1 487 ? 0.654 12.126 6.611 1.00 86.25 487 VAL A O 1
ATOM 3891 N N . GLU A 1 488 ? -0.625 11.501 4.868 1.00 87.44 488 GLU A N 1
ATOM 3892 C CA . GLU A 1 488 ? -1.378 10.413 5.514 1.00 87.44 488 GLU A CA 1
ATOM 3893 C C . GLU A 1 488 ? -0.651 9.059 5.359 1.00 87.44 488 GLU A C 1
ATOM 3895 O O . GLU A 1 488 ? 0.317 8.947 4.597 1.00 87.44 488 GLU A O 1
ATOM 3900 N N . PHE A 1 489 ? -1.128 8.001 6.037 1.00 89.75 489 PHE A N 1
ATOM 3901 C CA . PHE A 1 489 ? -0.531 6.655 5.952 1.00 89.75 489 PHE A CA 1
ATOM 3902 C C . PHE A 1 489 ? -0.398 6.159 4.508 1.00 89.75 489 PHE A C 1
ATOM 3904 O O . PHE A 1 489 ? 0.690 5.793 4.056 1.00 89.75 489 PHE A O 1
ATOM 3911 N N . ARG A 1 490 ? -1.499 6.230 3.749 1.00 91.12 490 ARG A N 1
ATOM 3912 C CA . ARG A 1 490 ? -1.550 5.805 2.342 1.00 91.12 490 ARG A CA 1
ATOM 3913 C C . ARG A 1 490 ? -0.520 6.501 1.452 1.00 91.12 490 ARG A C 1
ATOM 3915 O O . ARG A 1 490 ? -0.026 5.876 0.520 1.00 91.12 490 ARG A O 1
ATOM 3922 N N . ASP A 1 491 ? -0.181 7.764 1.719 1.00 91.94 491 ASP A N 1
ATOM 3923 C CA . ASP A 1 491 ? 0.714 8.528 0.846 1.00 91.94 491 ASP A CA 1
ATOM 3924 C C . ASP A 1 491 ? 2.169 8.093 1.028 1.00 91.94 491 ASP A C 1
ATOM 3926 O O . ASP A 1 491 ? 2.916 7.985 0.053 1.00 91.94 491 ASP A O 1
ATOM 3930 N N . PHE A 1 492 ? 2.592 7.836 2.270 1.00 90.81 492 PHE A N 1
ATOM 3931 C CA . PHE A 1 492 ? 3.950 7.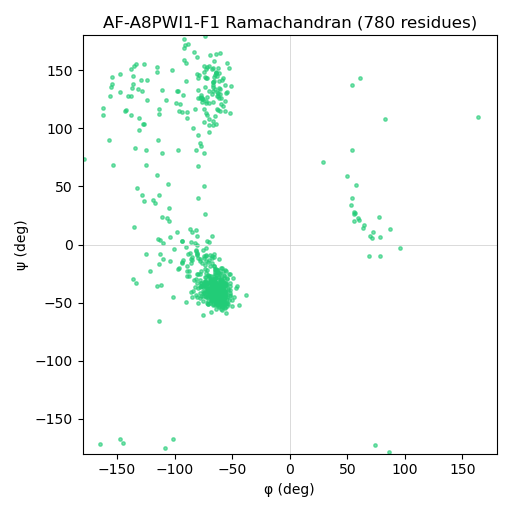356 2.505 1.00 90.81 492 PHE A CA 1
ATOM 3932 C C . PHE A 1 492 ? 4.085 5.869 2.165 1.00 90.81 492 PHE A C 1
ATOM 3934 O O . PHE A 1 492 ? 5.087 5.499 1.560 1.00 90.81 492 PHE A O 1
ATOM 3941 N N . PHE A 1 493 ? 3.054 5.054 2.426 1.00 95.00 493 PHE A N 1
ATOM 3942 C CA . PHE A 1 493 ? 3.014 3.650 2.009 1.00 95.00 493 PHE A CA 1
ATOM 3943 C C . PHE A 1 493 ? 3.133 3.516 0.483 1.00 95.00 493 PHE A C 1
ATOM 3945 O O . PHE A 1 493 ? 4.079 2.906 -0.002 1.00 95.00 493 PHE A O 1
ATOM 3952 N N . ILE A 1 494 ? 2.247 4.155 -0.297 1.00 94.50 494 ILE A N 1
ATOM 3953 C CA . ILE A 1 494 ? 2.302 4.095 -1.771 1.00 94.50 494 ILE A CA 1
ATOM 3954 C C . ILE A 1 494 ? 3.608 4.695 -2.309 1.00 94.50 494 ILE A C 1
ATOM 3956 O O . ILE A 1 494 ? 4.159 4.190 -3.283 1.00 94.50 494 ILE A O 1
ATOM 3960 N N . GLY A 1 495 ? 4.159 5.733 -1.675 1.00 94.38 495 GLY A N 1
ATOM 3961 C CA . GLY A 1 495 ? 5.478 6.239 -2.049 1.00 94.38 495 GLY A CA 1
ATOM 3962 C C . GLY A 1 495 ? 6.621 5.244 -1.779 1.00 94.38 495 GLY A C 1
ATOM 3963 O O . GLY A 1 495 ? 7.609 5.238 -2.513 1.00 94.38 495 GLY A O 1
ATOM 3964 N N . ASP A 1 496 ? 6.514 4.404 -0.749 1.00 94.75 496 ASP A N 1
ATOM 3965 C CA . ASP A 1 496 ? 7.469 3.327 -0.483 1.00 94.75 496 ASP A CA 1
ATOM 3966 C C . ASP A 1 496 ? 7.317 2.164 -1.486 1.00 94.75 496 ASP A C 1
ATOM 3968 O O . ASP A 1 496 ? 8.342 1.635 -1.930 1.00 94.75 496 ASP A O 1
ATOM 3972 N N . GLU A 1 497 ? 6.100 1.875 -1.966 1.00 96.12 497 GLU A N 1
ATOM 3973 C CA . GLU A 1 497 ? 5.868 0.985 -3.120 1.00 96.12 497 GLU A CA 1
ATOM 3974 C C . GLU A 1 497 ? 6.547 1.529 -4.392 1.00 96.12 497 GLU A C 1
ATOM 3976 O O . GLU A 1 497 ? 7.225 0.789 -5.109 1.00 96.12 497 GLU A O 1
ATOM 3981 N N . LEU A 1 498 ? 6.440 2.844 -4.653 1.00 94.56 498 LEU A N 1
ATOM 3982 C CA . LEU A 1 498 ? 7.084 3.491 -5.808 1.00 94.56 498 LEU A CA 1
ATOM 3983 C C . LEU A 1 498 ? 8.615 3.350 -5.799 1.00 94.56 498 LEU A C 1
ATOM 3985 O O . LEU A 1 498 ? 9.226 3.305 -6.868 1.00 94.56 498 LEU A O 1
ATOM 3989 N N . ASN A 1 499 ? 9.248 3.271 -4.623 1.00 95.06 499 ASN A N 1
ATOM 3990 C CA . ASN A 1 499 ? 10.699 3.072 -4.524 1.00 95.06 499 ASN A CA 1
ATOM 3991 C C . ASN A 1 499 ? 11.118 1.692 -5.047 1.00 95.06 499 ASN A C 1
ATOM 3993 O O . ASN A 1 499 ? 12.158 1.567 -5.691 1.00 95.06 499 ASN A O 1
ATOM 3997 N N . SER A 1 500 ? 10.282 0.675 -4.849 1.00 95.62 500 SER A N 1
ATOM 3998 C CA . SER A 1 500 ? 10.576 -0.699 -5.261 1.00 95.62 500 SER A CA 1
ATOM 3999 C C . SER A 1 500 ? 10.323 -0.955 -6.757 1.00 95.62 500 SER A C 1
ATOM 4001 O O . SER A 1 500 ? 10.815 -1.941 -7.298 1.00 95.62 500 SER A O 1
ATOM 4003 N N . ILE A 1 501 ? 9.663 -0.023 -7.464 1.00 94.44 501 ILE A N 1
ATOM 4004 C CA . ILE A 1 501 ? 9.546 -0.009 -8.937 1.00 94.44 501 ILE A CA 1
ATOM 4005 C C . ILE A 1 501 ? 10.435 1.050 -9.621 1.00 94.44 501 ILE A C 1
ATOM 4007 O O . ILE A 1 501 ? 10.216 1.389 -10.786 1.00 94.44 501 ILE A O 1
ATOM 4011 N N . ALA A 1 502 ? 11.482 1.555 -8.954 1.00 93.44 502 ALA A N 1
ATOM 4012 C CA . ALA A 1 502 ? 12.415 2.537 -9.530 1.00 93.44 502 ALA A CA 1
ATOM 4013 C C . ALA A 1 502 ? 13.102 2.066 -10.836 1.00 93.44 502 ALA A C 1
ATOM 4015 O O . ALA A 1 502 ? 13.432 2.886 -11.698 1.00 93.44 502 ALA A O 1
ATOM 4016 N N . TYR A 1 503 ? 13.256 0.750 -11.037 1.00 94.06 503 TYR A N 1
ATOM 4017 C CA . TYR A 1 503 ? 13.666 0.159 -12.321 1.00 94.06 503 TYR A CA 1
ATOM 4018 C C . TYR A 1 503 ? 12.684 0.499 -13.452 1.00 94.06 503 TYR A C 1
ATOM 4020 O O . TYR A 1 503 ? 13.100 0.921 -14.529 1.00 94.06 503 TYR A O 1
ATOM 4028 N N . SER A 1 504 ? 11.380 0.367 -13.215 1.00 95.81 504 SER A N 1
ATOM 4029 C CA . SER A 1 504 ? 10.356 0.705 -14.206 1.00 95.81 504 SER A CA 1
ATOM 4030 C C . SER A 1 504 ? 10.338 2.202 -14.495 1.00 95.81 504 SER A C 1
ATOM 4032 O O . SER A 1 504 ? 10.345 2.595 -15.658 1.00 95.81 504 SER A O 1
ATOM 4034 N N . VAL A 1 505 ? 10.401 3.035 -13.448 1.00 93.69 505 VAL A N 1
ATOM 4035 C CA . VAL A 1 505 ? 10.411 4.504 -13.574 1.00 93.69 505 VAL A CA 1
ATOM 4036 C C . VAL A 1 505 ? 11.629 4.993 -14.368 1.00 93.69 505 VAL A C 1
ATOM 4038 O O . VAL A 1 505 ? 11.486 5.837 -15.249 1.00 93.69 505 VAL A O 1
ATOM 4041 N N . SER A 1 506 ? 12.820 4.438 -14.122 1.00 91.88 506 SER A N 1
ATOM 4042 C CA . SER A 1 506 ? 14.037 4.803 -14.864 1.00 91.88 506 SER A CA 1
ATOM 4043 C C . SER A 1 506 ? 14.046 4.305 -16.315 1.00 91.88 506 SER A C 1
ATOM 4045 O O . SER A 1 506 ? 14.530 5.019 -17.194 1.00 91.88 506 SER A O 1
ATOM 4047 N N . ASN A 1 507 ? 13.444 3.149 -16.613 1.00 92.00 507 ASN A N 1
ATOM 4048 C CA . ASN A 1 507 ? 13.313 2.658 -17.992 1.00 92.00 507 ASN A CA 1
ATOM 4049 C C . ASN A 1 507 ? 12.273 3.421 -18.841 1.00 92.00 507 ASN A C 1
ATOM 4051 O O . ASN A 1 507 ? 12.293 3.291 -20.066 1.00 92.00 507 ASN A O 1
ATOM 4055 N N . LEU A 1 508 ? 11.445 4.299 -18.255 1.00 89.75 508 LEU A N 1
ATOM 4056 C CA . LEU A 1 508 ? 10.627 5.241 -19.038 1.00 89.75 508 LEU A CA 1
ATOM 4057 C C . LEU A 1 508 ? 11.494 6.183 -19.896 1.00 89.75 508 LEU A C 1
ATOM 4059 O O . LEU A 1 508 ? 11.081 6.550 -20.996 1.00 89.75 508 LEU A O 1
ATOM 4063 N N . TRP A 1 509 ? 12.713 6.525 -19.450 1.00 90.12 509 TRP A N 1
ATOM 4064 C CA . TRP A 1 509 ? 13.674 7.267 -20.277 1.00 90.12 509 TRP A CA 1
ATOM 4065 C C . TRP A 1 509 ? 14.143 6.451 -21.488 1.00 90.12 509 TRP A C 1
ATOM 4067 O O . TRP A 1 509 ? 14.175 6.988 -22.593 1.00 90.12 509 TRP A O 1
ATOM 4077 N N . LEU A 1 510 ? 14.462 5.162 -21.308 1.00 89.12 510 LEU A N 1
ATOM 4078 C CA . LEU A 1 510 ? 14.844 4.278 -22.417 1.00 89.12 510 LEU A CA 1
ATOM 4079 C C . LEU A 1 510 ? 13.718 4.210 -23.454 1.00 89.12 510 LEU A C 1
ATOM 4081 O O . LEU A 1 510 ? 13.960 4.435 -24.634 1.00 89.12 510 LEU A O 1
ATOM 4085 N N . MET A 1 511 ? 12.483 3.987 -23.002 1.00 90.81 511 MET A N 1
ATOM 4086 C CA . MET A 1 511 ? 11.301 3.931 -23.862 1.00 90.81 511 MET A CA 1
ATOM 4087 C C . MET A 1 511 ? 11.092 5.243 -24.643 1.00 90.81 511 MET A C 1
ATOM 4089 O 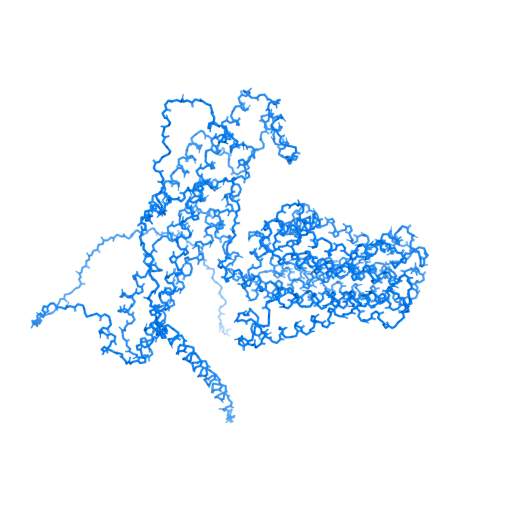O . MET A 1 511 ? 10.988 5.226 -25.868 1.00 90.81 511 MET A O 1
ATOM 4093 N N . ALA A 1 512 ? 11.122 6.399 -23.971 1.00 90.44 512 ALA A N 1
ATOM 4094 C CA . ALA A 1 512 ? 10.998 7.702 -24.632 1.00 90.44 512 ALA A CA 1
ATOM 4095 C C . ALA A 1 512 ? 12.154 8.002 -25.610 1.00 90.44 512 ALA A C 1
ATOM 4097 O O . ALA A 1 512 ? 11.946 8.649 -26.640 1.00 90.44 512 ALA A O 1
ATOM 4098 N N . CYS A 1 513 ? 13.365 7.527 -25.304 1.00 91.06 513 CYS A N 1
ATOM 4099 C CA . CYS A 1 513 ? 14.539 7.690 -26.153 1.00 91.06 513 CYS A CA 1
ATOM 4100 C C . CYS A 1 513 ? 14.457 6.821 -27.418 1.00 91.06 513 CYS A C 1
ATOM 4102 O O . CYS A 1 513 ? 14.593 7.360 -28.514 1.00 91.06 513 CYS A O 1
ATOM 4104 N N . GLU A 1 514 ? 14.170 5.520 -27.297 1.00 91.12 514 GLU A N 1
ATOM 4105 C CA . GLU A 1 514 ? 14.091 4.601 -28.446 1.00 91.12 514 GLU A CA 1
ATOM 4106 C C . GLU A 1 514 ? 12.936 4.974 -29.392 1.00 91.12 514 GLU A C 1
ATOM 4108 O O . GLU A 1 514 ? 13.096 4.927 -30.613 1.00 91.12 514 GLU A O 1
ATOM 4113 N N . TYR A 1 515 ? 11.811 5.469 -28.850 1.00 90.44 515 TYR A N 1
ATOM 4114 C CA . TYR A 1 515 ? 10.737 6.081 -29.644 1.00 90.44 515 TYR A CA 1
ATOM 4115 C C . TYR A 1 515 ? 11.248 7.244 -30.506 1.00 90.44 515 TYR A C 1
ATOM 4117 O O . TYR A 1 515 ? 11.024 7.277 -31.715 1.00 90.44 515 TYR A O 1
ATOM 4125 N N . ARG A 1 516 ? 11.979 8.188 -29.897 1.00 90.25 516 ARG A N 1
ATOM 4126 C CA . ARG A 1 516 ? 12.543 9.356 -30.592 1.00 90.25 516 ARG A CA 1
ATOM 4127 C C . ARG A 1 516 ? 13.667 8.981 -31.567 1.00 90.25 516 ARG A C 1
ATOM 4129 O O . ARG A 1 516 ? 13.844 9.671 -32.566 1.00 90.25 516 ARG A O 1
ATOM 4136 N N . ALA A 1 517 ? 14.408 7.912 -31.289 1.00 88.81 517 ALA A N 1
ATOM 4137 C CA . ALA A 1 517 ? 15.445 7.357 -32.158 1.00 88.81 517 ALA A CA 1
ATOM 4138 C C . ALA A 1 517 ? 14.885 6.472 -33.292 1.00 88.81 517 ALA A C 1
ATOM 4140 O O . ALA A 1 517 ? 15.659 5.925 -34.079 1.00 88.81 517 ALA A O 1
ATOM 4141 N N . GLY A 1 518 ? 13.558 6.296 -33.374 1.00 88.19 518 GLY A N 1
ATOM 4142 C CA . GLY A 1 518 ? 12.899 5.478 -34.395 1.00 88.19 518 GLY A CA 1
ATOM 4143 C C . GLY A 1 518 ? 13.245 3.987 -34.328 1.00 88.19 518 GLY A C 1
ATOM 4144 O O . GLY A 1 518 ? 13.028 3.280 -35.307 1.00 88.19 518 GLY A O 1
ATOM 4145 N N . TRP A 1 519 ? 13.803 3.515 -33.205 1.00 89.19 519 TRP A N 1
ATOM 4146 C CA . TRP A 1 519 ? 14.340 2.160 -33.022 1.00 89.19 519 TRP A CA 1
ATOM 4147 C C . TRP A 1 519 ? 15.422 1.741 -34.048 1.00 89.19 519 TRP A C 1
ATOM 4149 O O . TRP A 1 519 ? 15.573 0.556 -34.347 1.00 89.19 519 TRP A O 1
ATOM 4159 N N . ILE A 1 520 ? 16.179 2.702 -34.596 1.00 79.56 520 ILE A N 1
ATOM 4160 C CA . ILE A 1 520 ? 17.073 2.476 -35.750 1.00 79.56 520 ILE A CA 1
ATOM 4161 C C . ILE A 1 520 ? 18.417 1.836 -35.365 1.00 79.56 520 ILE A C 1
ATOM 4163 O O . ILE A 1 520 ? 18.882 0.933 -36.061 1.00 79.56 520 ILE A O 1
ATOM 4167 N N . ALA A 1 521 ? 19.082 2.317 -34.307 1.00 76.31 521 ALA A N 1
ATOM 4168 C CA . ALA A 1 521 ? 20.498 2.017 -34.070 1.00 76.31 521 ALA A CA 1
ATOM 4169 C C . ALA A 1 521 ? 20.824 1.701 -32.597 1.00 76.31 521 ALA A C 1
ATOM 4171 O O . ALA A 1 521 ? 20.549 2.519 -31.712 1.00 76.31 521 ALA A O 1
ATOM 4172 N N . PRO A 1 522 ? 21.490 0.564 -32.304 1.00 69.31 522 PRO A N 1
ATOM 4173 C CA . PRO A 1 522 ? 21.946 0.277 -30.953 1.00 69.31 522 PRO A CA 1
ATOM 4174 C C . PRO A 1 522 ? 23.010 1.299 -30.531 1.00 69.31 522 PRO A C 1
ATOM 4176 O O . PRO A 1 522 ? 23.845 1.721 -31.330 1.00 69.31 522 PRO A O 1
ATOM 4179 N N . ASN A 1 523 ? 23.013 1.636 -29.239 1.00 71.75 523 ASN A N 1
ATOM 4180 C CA . ASN A 1 523 ? 23.867 2.646 -28.594 1.00 71.75 523 ASN A CA 1
ATOM 4181 C C . ASN A 1 523 ? 23.458 4.124 -28.779 1.00 71.75 523 ASN A C 1
ATOM 4183 O O . ASN A 1 523 ? 24.168 4.985 -28.267 1.00 71.75 523 ASN A O 1
ATOM 4187 N N . MET A 1 524 ? 22.310 4.454 -29.388 1.00 77.62 524 MET A N 1
ATOM 4188 C CA . MET A 1 524 ? 21.764 5.821 -29.263 1.00 77.62 524 MET A CA 1
ATOM 4189 C C . MET A 1 524 ? 21.260 6.111 -27.837 1.00 77.62 524 MET A C 1
ATOM 4191 O O . MET A 1 524 ? 21.518 7.180 -27.289 1.00 77.62 524 MET A O 1
ATOM 4195 N N . CYS A 1 525 ? 20.596 5.141 -27.201 1.00 81.38 525 CYS A N 1
ATOM 4196 C CA . CYS A 1 525 ? 19.932 5.309 -25.903 1.00 81.38 525 CYS A CA 1
ATOM 4197 C C . CYS A 1 525 ? 20.690 4.651 -24.734 1.00 81.38 525 CYS A C 1
ATOM 4199 O O . CYS A 1 525 ? 20.136 3.878 -23.952 1.00 81.38 525 CYS A O 1
ATOM 4201 N N . VAL A 1 526 ? 21.987 4.952 -24.590 1.00 72.50 526 VAL A N 1
ATOM 4202 C CA . VAL A 1 526 ? 22.818 4.410 -23.497 1.00 72.50 526 VAL A CA 1
ATOM 4203 C C . VAL A 1 526 ? 22.411 5.022 -22.152 1.00 72.50 526 VAL A C 1
ATOM 4205 O O . VAL A 1 526 ? 22.796 6.140 -21.815 1.00 72.50 526 VAL A O 1
ATOM 4208 N N . GLY A 1 527 ? 21.667 4.261 -21.344 1.00 65.94 527 GLY A N 1
ATOM 4209 C CA . GLY A 1 527 ? 21.131 4.725 -20.058 1.00 65.94 527 GLY A CA 1
ATOM 4210 C C . GLY A 1 527 ? 22.178 5.273 -19.078 1.00 65.94 527 GLY A C 1
ATOM 4211 O O . GLY A 1 527 ? 21.893 6.238 -18.376 1.00 65.94 527 GLY A O 1
ATOM 4212 N N . SER A 1 528 ? 23.404 4.740 -19.051 1.00 64.56 528 SER A N 1
ATOM 4213 C CA . SER A 1 528 ? 24.467 5.270 -18.182 1.00 64.56 528 SER A CA 1
ATOM 4214 C C . SER A 1 528 ? 25.054 6.605 -18.648 1.00 64.56 528 SER A C 1
ATOM 4216 O O . SER A 1 528 ? 25.665 7.284 -17.838 1.00 64.56 528 SER A O 1
ATOM 4218 N N . ALA A 1 529 ? 24.865 7.006 -19.909 1.00 65.19 529 ALA A N 1
ATOM 4219 C CA . ALA A 1 529 ? 25.367 8.273 -20.451 1.00 65.19 529 ALA A CA 1
ATOM 4220 C C . ALA A 1 529 ? 24.377 9.448 -20.294 1.00 65.19 529 ALA A C 1
ATOM 4222 O O . ALA A 1 529 ? 24.688 10.570 -20.684 1.00 65.19 529 ALA A O 1
ATOM 4223 N N . SER A 1 530 ? 23.184 9.207 -19.735 1.00 78.12 530 SER A N 1
ATOM 4224 C CA . SER A 1 530 ? 22.134 10.216 -19.561 1.00 78.12 530 SER A CA 1
ATOM 4225 C C . SER A 1 530 ? 21.930 10.573 -18.092 1.00 78.12 530 SER A C 1
ATOM 4227 O O . SER A 1 530 ? 21.742 9.691 -17.256 1.00 78.12 530 SER A O 1
ATOM 4229 N N . LEU A 1 531 ? 21.863 11.875 -17.794 1.00 84.56 531 LEU A N 1
ATOM 4230 C CA . LEU A 1 531 ? 21.458 12.411 -16.487 1.00 84.56 531 LEU A CA 1
ATOM 4231 C C . LEU A 1 531 ? 20.006 12.055 -16.117 1.00 84.56 531 LEU A C 1
ATOM 4233 O O . LEU A 1 531 ? 19.668 12.025 -14.935 1.00 84.56 531 LEU A O 1
ATOM 4237 N N . TRP A 1 532 ? 19.148 11.735 -17.091 1.00 86.12 532 TRP A N 1
ATOM 4238 C CA . TRP A 1 532 ? 17.751 11.379 -16.821 1.00 86.12 532 TRP A CA 1
ATOM 4239 C C . TRP A 1 532 ? 17.597 10.036 -16.103 1.00 86.12 532 TRP A C 1
ATOM 4241 O O . TRP A 1 532 ? 16.681 9.885 -15.299 1.00 86.12 532 TRP A O 1
ATOM 4251 N N . THR A 1 533 ? 18.501 9.080 -16.322 1.00 85.69 533 THR A N 1
ATOM 4252 C CA . THR A 1 533 ? 18.430 7.753 -15.693 1.00 85.69 533 THR A CA 1
ATOM 4253 C C . THR A 1 533 ? 18.631 7.797 -14.166 1.00 85.69 533 THR A C 1
ATOM 4255 O O . THR A 1 533 ? 17.749 7.294 -13.466 1.00 85.69 533 THR A O 1
ATOM 4258 N N . PRO A 1 534 ? 19.690 8.428 -13.600 1.00 89.31 534 PRO A N 1
ATOM 4259 C CA . PRO A 1 534 ? 19.803 8.613 -12.151 1.00 89.31 534 PRO A CA 1
ATOM 4260 C C . PRO A 1 534 ? 18.687 9.494 -11.581 1.00 89.31 534 PRO A C 1
ATOM 4262 O O . PRO A 1 534 ? 18.193 9.187 -10.499 1.00 89.31 534 PRO A O 1
ATOM 4265 N N . VAL A 1 535 ? 18.237 10.533 -12.299 1.00 93.19 535 VAL A N 1
ATOM 4266 C CA . VAL A 1 535 ? 17.123 11.396 -11.857 1.00 93.19 535 VAL A CA 1
ATOM 4267 C C . VAL A 1 535 ? 15.826 10.596 -11.707 1.00 93.19 535 VAL A C 1
ATOM 4269 O O . VAL A 1 535 ? 15.231 10.605 -10.632 1.00 93.19 535 VAL A O 1
ATOM 4272 N N . LEU A 1 536 ? 15.409 9.846 -12.731 1.00 92.94 536 LEU A N 1
ATOM 4273 C CA . LEU A 1 536 ? 14.190 9.029 -12.679 1.00 92.94 536 LEU A CA 1
ATOM 4274 C C . LEU A 1 536 ? 14.316 7.852 -11.702 1.00 92.94 536 LEU A C 1
ATOM 4276 O O . LEU A 1 536 ? 13.361 7.554 -10.989 1.00 92.94 536 LEU A O 1
ATOM 4280 N N . SER A 1 537 ? 15.495 7.229 -11.603 1.00 92.12 537 SER A N 1
ATOM 4281 C CA . SER A 1 537 ? 15.766 6.195 -10.592 1.00 92.12 537 SER A CA 1
ATOM 4282 C C . SER A 1 537 ? 15.715 6.739 -9.159 1.00 92.12 537 SER A C 1
ATOM 4284 O O . SER A 1 537 ? 15.450 5.976 -8.235 1.00 92.12 537 SER A O 1
ATOM 4286 N N . SER A 1 538 ? 15.976 8.036 -8.967 1.00 95.75 538 SER A N 1
ATOM 4287 C CA . SER A 1 538 ? 15.951 8.709 -7.661 1.00 95.75 538 SER A CA 1
ATOM 4288 C C . SER A 1 538 ? 14.606 9.366 -7.343 1.00 95.75 538 SER A C 1
ATOM 4290 O O . SER A 1 538 ? 14.358 9.698 -6.185 1.00 95.75 538 SER A O 1
ATOM 4292 N N . ALA A 1 539 ? 13.730 9.564 -8.333 1.00 95.62 539 ALA A N 1
ATOM 4293 C CA . ALA A 1 539 ? 12.484 10.310 -8.169 1.00 95.62 539 ALA A CA 1
ATOM 4294 C C . ALA A 1 539 ? 11.560 9.749 -7.062 1.00 95.62 539 ALA A C 1
ATOM 4296 O O . ALA A 1 539 ? 11.073 10.551 -6.262 1.00 95.62 539 ALA A O 1
ATOM 4297 N N . PRO A 1 540 ? 11.366 8.420 -6.906 1.00 95.56 5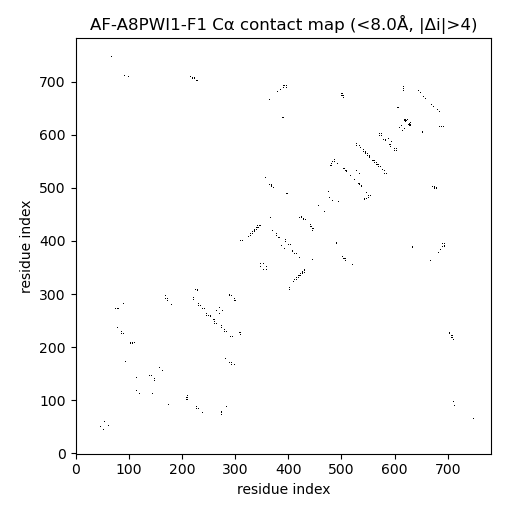40 PRO A N 1
ATOM 4298 C CA . PRO A 1 540 ? 10.604 7.881 -5.779 1.00 95.56 540 PRO A CA 1
ATOM 4299 C C . PRO A 1 540 ? 11.222 8.199 -4.409 1.00 95.56 540 PRO A C 1
ATOM 4301 O O . PRO A 1 540 ? 10.503 8.548 -3.473 1.00 95.56 540 PRO A O 1
ATOM 4304 N N . ALA A 1 541 ? 12.551 8.125 -4.281 1.00 96.50 541 ALA A N 1
ATOM 4305 C CA . ALA A 1 541 ? 13.254 8.449 -3.039 1.00 96.50 541 ALA A CA 1
ATOM 4306 C C . ALA A 1 541 ? 13.179 9.954 -2.734 1.00 96.50 541 ALA A C 1
ATOM 4308 O O . ALA A 1 541 ? 12.957 10.347 -1.591 1.00 96.50 541 ALA A O 1
ATOM 4309 N N . PHE A 1 542 ? 13.275 10.805 -3.758 1.00 96.56 542 PHE A N 1
ATOM 4310 C CA . PHE A 1 542 ? 13.124 12.254 -3.623 1.00 96.56 542 PHE A CA 1
ATOM 4311 C C . PHE A 1 542 ? 11.714 12.655 -3.161 1.00 96.56 542 PHE A C 1
ATOM 4313 O O . PHE A 1 542 ? 11.580 13.455 -2.236 1.00 96.56 542 PHE A O 1
ATOM 4320 N N . LEU A 1 543 ? 10.657 12.048 -3.714 1.00 95.56 543 LEU A N 1
ATOM 4321 C CA . LEU A 1 543 ? 9.283 12.281 -3.250 1.00 95.56 543 LEU A CA 1
ATOM 4322 C C . LEU A 1 543 ? 9.083 11.848 -1.787 1.00 95.56 543 LEU A C 1
ATOM 4324 O O . LEU A 1 543 ? 8.424 12.559 -1.026 1.00 95.56 543 LEU A O 1
ATOM 4328 N N . ARG A 1 544 ? 9.695 10.732 -1.360 1.00 95.62 544 ARG A N 1
ATOM 4329 C CA . ARG A 1 544 ? 9.690 10.308 0.053 1.00 95.62 544 ARG A CA 1
ATOM 4330 C C . ARG A 1 544 ? 10.467 11.265 0.955 1.00 95.62 544 ARG A C 1
ATOM 4332 O O . ARG A 1 544 ? 9.977 11.591 2.032 1.00 95.62 544 ARG A O 1
ATOM 4339 N N . LEU A 1 545 ? 11.619 11.770 0.511 1.00 96.06 545 LEU A N 1
ATOM 4340 C CA . LEU A 1 545 ? 12.396 12.789 1.225 1.00 96.06 545 LEU A CA 1
ATOM 4341 C C . LEU A 1 545 ? 11.548 14.048 1.469 1.00 96.06 545 LEU A C 1
ATOM 4343 O O . LEU A 1 545 ? 11.447 14.490 2.614 1.00 96.06 545 LEU A O 1
ATOM 4347 N N . LEU A 1 546 ? 10.873 14.570 0.437 1.00 95.06 546 LEU A N 1
ATOM 4348 C CA . LEU A 1 546 ? 9.975 15.726 0.565 1.00 95.06 546 LEU A CA 1
ATOM 4349 C C . LEU A 1 546 ? 8.819 15.460 1.545 1.00 95.06 546 LEU A C 1
ATOM 4351 O O . LEU A 1 546 ? 8.589 16.269 2.444 1.00 95.06 546 LEU A O 1
ATOM 4355 N N . GLN A 1 547 ? 8.156 14.301 1.452 1.00 94.06 547 GLN A N 1
ATOM 4356 C CA . GLN A 1 547 ? 7.113 13.900 2.408 1.00 94.06 547 GLN A CA 1
ATOM 4357 C C . GLN A 1 547 ? 7.631 13.831 3.855 1.00 94.06 547 GLN A C 1
ATOM 4359 O O . GLN A 1 547 ? 6.926 14.226 4.784 1.00 94.06 547 GLN A O 1
ATOM 4364 N N . CYS A 1 548 ? 8.847 13.325 4.071 1.00 93.25 548 CYS A N 1
ATOM 4365 C CA . CYS A 1 548 ? 9.458 13.227 5.396 1.00 93.25 548 CYS A CA 1
ATOM 4366 C C . CYS A 1 548 ? 9.803 14.607 5.979 1.00 93.25 548 CYS A C 1
ATOM 4368 O O . CYS A 1 548 ? 9.505 14.861 7.147 1.00 93.25 548 CYS A O 1
ATOM 4370 N N . VAL A 1 549 ? 10.335 15.524 5.163 1.00 91.94 549 VAL A N 1
ATOM 4371 C CA . VAL A 1 549 ? 10.548 16.930 5.556 1.00 91.94 549 VAL A CA 1
ATOM 4372 C C . VAL A 1 549 ? 9.212 17.618 5.861 1.00 91.94 549 VAL A C 1
ATOM 4374 O O . VAL A 1 549 ? 9.088 18.270 6.898 1.00 91.94 549 VAL A O 1
ATOM 4377 N N . ARG A 1 550 ? 8.180 17.408 5.029 1.00 91.75 550 ARG A N 1
ATOM 4378 C CA . ARG A 1 550 ? 6.829 17.941 5.267 1.00 91.75 550 ARG A CA 1
ATOM 4379 C C . ARG A 1 550 ? 6.254 17.458 6.596 1.00 91.75 550 ARG A C 1
ATOM 4381 O O . ARG A 1 550 ? 5.767 18.277 7.367 1.00 91.75 550 ARG A O 1
ATOM 4388 N N . ARG A 1 551 ? 6.355 16.160 6.901 1.00 90.12 551 ARG A N 1
ATOM 4389 C CA . ARG A 1 551 ? 5.894 15.611 8.186 1.00 90.12 551 ARG A CA 1
ATOM 4390 C C . ARG A 1 551 ? 6.642 16.189 9.384 1.00 90.12 551 ARG A C 1
ATOM 4392 O O . ARG A 1 551 ? 6.017 16.416 10.413 1.00 90.12 551 ARG A O 1
ATOM 4399 N N . HIS A 1 552 ? 7.948 16.438 9.274 1.00 89.81 552 HIS A N 1
ATOM 4400 C CA . HIS A 1 552 ? 8.696 17.088 10.353 1.00 89.81 552 HIS A CA 1
ATOM 4401 C C . HIS A 1 552 ? 8.206 18.529 10.593 1.00 89.81 552 HIS A C 1
ATOM 4403 O O . HIS A 1 552 ? 7.968 18.911 11.740 1.00 89.81 552 HIS A O 1
ATOM 4409 N N . TYR A 1 553 ? 7.960 19.288 9.519 1.00 88.38 553 TYR A N 1
ATOM 4410 C CA . TYR A 1 553 ? 7.361 20.625 9.594 1.00 88.38 553 TYR A CA 1
ATOM 4411 C C . TYR A 1 553 ? 5.951 20.601 10.211 1.00 88.38 553 TYR A C 1
ATOM 4413 O O . TYR A 1 553 ? 5.689 21.337 11.156 1.00 88.38 553 TYR A O 1
ATOM 4421 N N . ASP A 1 554 ? 5.071 19.702 9.754 1.00 86.50 554 ASP A N 1
ATOM 4422 C CA . ASP A 1 554 ? 3.718 19.539 10.311 1.00 86.50 554 ASP A CA 1
ATOM 4423 C C . ASP A 1 554 ? 3.750 19.134 11.799 1.00 86.50 554 ASP A C 1
ATOM 4425 O O . ASP A 1 554 ? 2.927 19.598 12.588 1.00 86.50 554 ASP A O 1
ATOM 4429 N N . SER A 1 555 ? 4.749 18.347 12.219 1.00 82.88 555 SER A N 1
ATOM 4430 C CA . SER A 1 555 ? 4.987 18.006 13.632 1.00 82.88 555 SER A CA 1
ATOM 4431 C C . SER A 1 555 ? 5.532 19.163 14.487 1.00 82.88 555 SER A C 1
ATOM 4433 O O . SER A 1 555 ? 5.839 18.946 15.657 1.00 82.88 555 SER A O 1
ATOM 4435 N N . HIS A 1 556 ? 5.694 20.373 13.932 1.00 81.31 556 HIS A N 1
ATOM 4436 C CA . HIS A 1 556 ? 6.278 21.542 14.610 1.00 81.31 556 HIS A CA 1
ATOM 4437 C C . HIS A 1 556 ? 7.666 21.249 15.218 1.00 81.31 556 HIS A C 1
ATOM 4439 O O . HIS A 1 556 ? 8.022 21.748 16.281 1.00 81.31 556 HIS A O 1
ATOM 4445 N N . GLY A 1 557 ? 8.448 20.385 14.560 1.00 69.19 557 GLY A N 1
ATOM 4446 C CA . GLY A 1 557 ? 9.766 19.948 15.027 1.00 69.19 557 GLY A CA 1
ATOM 4447 C C . GLY A 1 557 ? 9.765 18.878 16.129 1.00 69.19 557 GLY A C 1
ATOM 4448 O O . GLY A 1 557 ? 10.814 18.291 16.382 1.00 69.19 557 GLY A O 1
ATOM 4449 N N . SER A 1 558 ? 8.613 18.560 16.737 1.00 70.00 558 SER A N 1
ATOM 4450 C CA . SER A 1 558 ? 8.509 17.677 17.916 1.00 70.00 558 SER A CA 1
ATOM 4451 C C . SER A 1 558 ? 9.029 16.248 17.715 1.00 70.00 558 SER A C 1
ATOM 4453 O O . SER A 1 558 ? 9.335 15.570 18.693 1.00 70.00 558 SER A O 1
ATOM 4455 N N . THR A 1 559 ? 9.145 15.758 16.472 1.00 76.44 559 THR A N 1
ATOM 4456 C CA . THR A 1 559 ? 9.660 14.407 16.195 1.00 76.44 559 THR A CA 1
ATOM 4457 C C . THR A 1 559 ? 10.817 14.406 15.189 1.00 76.44 559 THR A C 1
ATOM 4459 O O . THR A 1 559 ? 10.631 14.477 13.968 1.00 76.44 559 THR A O 1
ATOM 4462 N N . CYS A 1 560 ? 12.043 14.232 15.694 1.00 85.88 560 CYS A N 1
ATOM 4463 C CA . CYS A 1 560 ? 13.263 14.126 14.879 1.00 85.88 560 CYS A CA 1
ATOM 4464 C C . CYS A 1 560 ? 13.293 12.881 13.971 1.00 85.88 560 CYS A C 1
ATOM 4466 O O . CYS A 1 560 ? 13.967 12.884 12.940 1.00 85.88 560 CYS A O 1
ATOM 4468 N N . VAL A 1 561 ? 12.522 11.834 14.297 1.00 89.88 561 VAL A N 1
ATOM 4469 C CA . VAL A 1 561 ? 12.448 10.570 13.533 1.00 89.88 561 VAL A CA 1
ATOM 4470 C C . VAL A 1 561 ? 12.099 10.784 12.052 1.00 89.88 561 VAL A C 1
ATOM 4472 O O . VAL A 1 561 ? 12.524 10.024 11.182 1.00 89.88 561 VAL A O 1
ATOM 4475 N N . HIS A 1 562 ? 11.363 11.853 11.738 1.00 90.19 562 HIS A N 1
ATOM 4476 C CA . HIS A 1 562 ? 11.001 12.218 10.370 1.00 90.19 562 HIS A CA 1
ATOM 4477 C C . HIS A 1 562 ? 12.197 12.752 9.559 1.00 90.19 562 HIS A C 1
ATOM 4479 O O . HIS A 1 562 ? 12.301 12.431 8.376 1.00 90.19 562 HIS A O 1
ATOM 4485 N N . LEU A 1 563 ? 13.151 13.455 10.184 1.00 93.00 563 LEU A N 1
ATOM 4486 C CA . LEU A 1 563 ? 14.405 13.855 9.529 1.00 93.00 563 LEU A CA 1
ATOM 4487 C C . LEU A 1 563 ? 15.372 12.678 9.357 1.00 93.00 563 LEU A C 1
ATOM 4489 O O . LEU A 1 563 ? 16.024 12.582 8.321 1.00 93.00 563 LEU A O 1
ATOM 4493 N N . ILE A 1 564 ? 15.412 11.737 10.307 1.00 95.25 564 ILE A N 1
ATOM 4494 C CA . ILE A 1 564 ? 16.189 10.493 10.156 1.00 95.25 564 ILE A CA 1
ATOM 4495 C C . ILE A 1 564 ? 15.658 9.692 8.951 1.00 95.25 564 ILE A C 1
ATOM 4497 O O . ILE A 1 564 ? 16.436 9.218 8.123 1.00 95.25 564 ILE A O 1
ATOM 4501 N N . ASN A 1 565 ? 14.333 9.630 8.774 1.00 94.56 565 ASN A N 1
ATOM 4502 C CA . ASN A 1 565 ? 13.723 9.020 7.590 1.00 94.56 565 ASN A CA 1
ATOM 4503 C C . ASN A 1 565 ? 14.064 9.792 6.295 1.00 94.56 565 ASN A C 1
ATOM 4505 O O . ASN A 1 565 ? 14.363 9.178 5.276 1.00 94.56 565 ASN A O 1
ATOM 4509 N N . ALA A 1 566 ? 14.097 11.131 6.322 1.00 95.69 566 ALA A N 1
ATOM 4510 C CA . ALA A 1 566 ? 14.544 11.930 5.174 1.00 95.69 566 ALA A CA 1
ATOM 4511 C C . ALA A 1 566 ? 16.017 11.644 4.805 1.00 95.69 566 ALA A C 1
ATOM 4513 O O . ALA A 1 566 ? 16.333 11.479 3.625 1.00 95.69 566 ALA A O 1
ATOM 4514 N N . ALA A 1 567 ? 16.901 11.502 5.800 1.00 96.56 567 ALA A N 1
ATOM 4515 C CA . ALA A 1 567 ? 18.303 11.132 5.607 1.00 96.56 567 ALA A CA 1
ATOM 4516 C C . ALA A 1 567 ? 18.468 9.717 5.016 1.00 96.56 567 ALA A C 1
ATOM 4518 O O . ALA A 1 567 ? 19.336 9.508 4.165 1.00 96.56 567 ALA A O 1
ATOM 4519 N N . LYS A 1 568 ? 17.596 8.765 5.385 1.00 96.00 568 LYS A N 1
ATOM 4520 C CA . LYS A 1 568 ? 17.532 7.431 4.761 1.00 96.00 568 LYS A CA 1
ATOM 4521 C C . LYS A 1 568 ? 17.326 7.549 3.248 1.00 96.00 568 LYS A C 1
ATOM 4523 O O . LYS A 1 568 ? 18.161 7.058 2.491 1.00 96.00 568 LYS A O 1
ATOM 4528 N N . TYR A 1 569 ? 16.292 8.267 2.798 1.00 97.06 569 TYR A N 1
ATOM 4529 C CA . TYR A 1 569 ? 16.047 8.460 1.360 1.00 97.06 569 TYR A CA 1
ATOM 4530 C C . TYR A 1 569 ? 17.138 9.299 0.674 1.00 97.06 569 TYR A C 1
ATOM 4532 O O . TYR A 1 569 ? 17.479 9.020 -0.475 1.00 97.06 569 TYR A O 1
ATOM 4540 N N . ALA A 1 570 ? 17.757 10.262 1.367 1.00 98.00 570 ALA A N 1
ATOM 4541 C CA . ALA A 1 570 ? 18.923 10.979 0.844 1.00 98.00 570 ALA A CA 1
ATOM 4542 C C . ALA A 1 570 ? 20.100 10.027 0.549 1.00 98.00 570 ALA A C 1
ATOM 4544 O O . ALA A 1 570 ? 20.724 10.134 -0.507 1.00 98.00 570 ALA A O 1
ATOM 4545 N N . SER A 1 571 ? 20.356 9.038 1.417 1.00 97.56 571 SER A N 1
ATOM 4546 C CA . SER A 1 571 ? 21.373 8.005 1.163 1.00 97.56 571 SER A CA 1
ATOM 4547 C C . SER A 1 571 ? 21.041 7.133 -0.059 1.00 97.56 571 SER A C 1
ATOM 4549 O O . SER A 1 571 ? 21.941 6.780 -0.822 1.00 97.56 571 SER A O 1
ATOM 4551 N N . THR A 1 572 ? 19.755 6.875 -0.325 1.00 96.69 572 THR A N 1
ATOM 4552 C CA . THR A 1 572 ? 19.289 6.163 -1.527 1.00 96.69 572 THR A CA 1
ATOM 4553 C C . THR A 1 572 ? 19.549 6.960 -2.807 1.00 96.69 572 THR A C 1
ATOM 4555 O O . THR A 1 572 ? 20.015 6.394 -3.796 1.00 96.69 572 THR A O 1
ATOM 4558 N N . ILE A 1 573 ? 19.327 8.279 -2.781 1.00 97.50 573 ILE A N 1
ATOM 4559 C CA . ILE A 1 573 ? 19.639 9.180 -3.903 1.00 97.50 573 ILE A CA 1
ATOM 4560 C C . ILE A 1 573 ? 21.156 9.214 -4.152 1.00 97.50 573 ILE A C 1
ATOM 4562 O O . ILE A 1 573 ? 21.599 9.050 -5.289 1.00 97.50 573 ILE A O 1
ATOM 4566 N N . LEU A 1 574 ? 21.971 9.353 -3.098 1.00 96.81 574 LEU A N 1
ATOM 4567 C CA . LEU A 1 574 ? 23.436 9.337 -3.210 1.00 96.81 574 LEU A CA 1
ATOM 4568 C C . LEU A 1 574 ? 23.965 8.002 -3.758 1.00 96.81 574 LEU A C 1
ATOM 4570 O O . LEU A 1 574 ? 24.856 7.999 -4.610 1.00 96.81 574 LEU A O 1
ATOM 4574 N N . HIS A 1 575 ? 23.391 6.870 -3.338 1.00 95.62 575 HIS A N 1
ATOM 4575 C CA . HIS A 1 575 ? 23.699 5.554 -3.904 1.00 95.62 575 HIS A CA 1
ATOM 4576 C C . HIS A 1 575 ? 23.371 5.484 -5.407 1.00 95.62 575 HIS A C 1
ATOM 4578 O O . HIS A 1 575 ? 24.216 5.053 -6.192 1.00 95.62 575 HIS A O 1
ATOM 4584 N N . ALA A 1 576 ? 22.193 5.953 -5.830 1.00 93.38 576 ALA A N 1
ATOM 4585 C CA . ALA A 1 576 ? 21.809 5.949 -7.240 1.00 93.38 576 ALA A CA 1
ATOM 4586 C C . ALA A 1 576 ? 22.746 6.822 -8.098 1.00 93.38 576 ALA A C 1
ATOM 4588 O O . ALA A 1 576 ? 23.288 6.353 -9.100 1.00 93.38 576 ALA A O 1
ATOM 4589 N N . PHE A 1 577 ? 22.998 8.072 -7.697 1.00 93.62 577 PHE A N 1
ATOM 4590 C CA . PHE A 1 577 ? 23.874 8.974 -8.453 1.00 93.62 577 PHE A CA 1
ATOM 4591 C C . PHE A 1 577 ? 25.330 8.487 -8.510 1.00 93.62 577 PHE A C 1
ATOM 4593 O O . PHE A 1 577 ? 25.934 8.528 -9.583 1.00 93.62 577 PHE A O 1
ATOM 4600 N N . SER A 1 578 ? 25.884 7.963 -7.410 1.00 93.56 578 SER A N 1
ATOM 4601 C CA . SER A 1 578 ? 27.241 7.391 -7.412 1.00 93.56 578 SER A CA 1
ATOM 4602 C C . SER A 1 578 ? 27.346 6.125 -8.270 1.00 93.56 578 SER A C 1
ATOM 4604 O O . SER A 1 578 ? 28.317 5.988 -9.014 1.00 93.56 578 SER A O 1
ATOM 4606 N N . TYR A 1 579 ? 26.328 5.252 -8.274 1.00 91.56 579 TYR A N 1
ATOM 4607 C CA . TYR A 1 579 ? 26.268 4.105 -9.189 1.00 91.56 579 TYR A CA 1
ATOM 4608 C C . TYR A 1 579 ? 26.339 4.548 -10.653 1.00 91.56 579 TYR A C 1
ATOM 4610 O O . TYR A 1 579 ? 27.182 4.063 -11.408 1.00 91.56 579 TYR A O 1
ATOM 4618 N N . PHE A 1 580 ? 25.495 5.498 -11.069 1.00 88.75 580 PHE A N 1
ATOM 4619 C CA . PHE A 1 580 ? 25.495 5.963 -12.457 1.00 88.75 580 PHE A CA 1
ATOM 4620 C C . PHE A 1 580 ? 26.789 6.716 -12.828 1.00 88.75 580 PHE A C 1
ATOM 4622 O O . PHE A 1 580 ? 27.282 6.528 -13.940 1.00 88.75 580 PHE A O 1
ATOM 4629 N N . ALA A 1 581 ? 27.405 7.455 -11.897 1.00 88.88 581 ALA A N 1
ATOM 4630 C CA . ALA A 1 581 ? 28.714 8.091 -12.090 1.00 88.88 581 ALA A CA 1
ATOM 4631 C C . ALA A 1 581 ? 29.886 7.088 -12.185 1.00 88.88 581 ALA A C 1
ATOM 4633 O O . ALA A 1 581 ? 30.842 7.322 -12.920 1.00 88.88 581 ALA A O 1
ATOM 4634 N N . TYR A 1 582 ? 29.813 5.935 -11.514 1.00 88.06 582 TYR A N 1
ATOM 4635 C CA . TYR A 1 582 ? 30.725 4.814 -11.773 1.00 88.06 582 TYR A CA 1
ATOM 4636 C C . TYR A 1 582 ? 30.441 4.158 -13.139 1.00 88.06 582 TYR A C 1
ATOM 4638 O O . TYR A 1 582 ? 31.357 3.769 -13.865 1.00 88.06 582 TYR A O 1
ATOM 4646 N N . ARG A 1 583 ? 29.169 4.053 -13.543 1.00 84.94 583 ARG A N 1
ATOM 4647 C CA . ARG A 1 583 ? 28.777 3.419 -14.813 1.00 84.94 583 ARG A CA 1
ATOM 4648 C C . ARG A 1 583 ? 29.112 4.237 -16.070 1.00 84.94 583 ARG A C 1
ATOM 4650 O O . ARG A 1 583 ? 29.101 3.636 -17.146 1.00 84.94 583 ARG A O 1
ATOM 4657 N N . THR A 1 584 ? 29.439 5.529 -15.966 1.00 79.88 584 THR A N 1
ATOM 4658 C CA . THR A 1 584 ? 30.028 6.313 -17.074 1.00 79.88 584 THR A CA 1
ATOM 4659 C C . THR A 1 584 ? 31.520 6.037 -17.255 1.00 79.88 584 THR A C 1
ATOM 4661 O O . THR A 1 584 ? 31.967 5.900 -18.389 1.00 79.88 584 THR A O 1
ATOM 4664 N N . THR A 1 585 ? 32.291 5.930 -16.167 1.00 76.88 585 THR A N 1
ATOM 4665 C CA . THR A 1 585 ? 33.750 5.721 -16.231 1.00 76.88 585 THR A CA 1
ATOM 4666 C C . THR A 1 585 ? 34.139 4.258 -16.425 1.00 76.88 585 THR A C 1
ATOM 4668 O O . THR A 1 585 ? 35.170 3.969 -17.026 1.00 76.88 585 THR A O 1
ATOM 4671 N N . GLY A 1 586 ? 33.336 3.321 -15.912 1.00 69.88 586 GLY A N 1
ATOM 4672 C CA . GLY A 1 586 ? 33.479 1.877 -16.113 1.00 69.88 586 GLY A CA 1
ATOM 4673 C C . GLY A 1 586 ? 34.688 1.209 -15.444 1.00 69.88 586 GLY A C 1
ATOM 4674 O O . GLY A 1 586 ? 34.733 -0.018 -15.411 1.00 69.88 586 GLY A O 1
ATOM 4675 N N . SER A 1 587 ? 35.643 1.970 -14.898 1.00 74.75 587 SER A N 1
ATOM 4676 C CA . SER A 1 587 ? 36.836 1.433 -14.233 1.00 74.75 587 SER A CA 1
ATOM 4677 C C . SER A 1 587 ? 36.686 1.383 -12.712 1.00 74.75 587 SER A C 1
ATOM 4679 O O . SER A 1 587 ? 36.342 2.375 -12.061 1.00 74.75 587 SER A O 1
ATOM 4681 N N . GLN A 1 588 ? 37.031 0.228 -12.140 1.00 78.00 588 GLN A N 1
ATOM 4682 C CA . GLN A 1 588 ? 37.100 -0.011 -10.695 1.00 78.00 588 GLN A CA 1
ATOM 4683 C C . GLN A 1 588 ? 38.236 0.776 -10.011 1.00 78.00 588 GLN A C 1
ATOM 4685 O O . GLN A 1 588 ? 38.206 0.964 -8.801 1.00 78.00 588 GLN A O 1
ATOM 4690 N N . SER A 1 589 ? 39.205 1.310 -10.766 1.00 73.56 589 SER A N 1
ATOM 4691 C CA . SER A 1 589 ? 40.293 2.147 -10.233 1.00 73.56 589 SER A CA 1
ATOM 4692 C C . SER A 1 589 ? 39.901 3.619 -10.015 1.00 73.56 589 SER A C 1
ATOM 4694 O O . SER A 1 589 ? 40.777 4.472 -9.878 1.00 73.56 589 SER A O 1
ATOM 4696 N N . THR A 1 590 ? 38.608 3.960 -10.068 1.00 82.94 590 THR A N 1
ATOM 4697 C CA . THR A 1 590 ? 38.131 5.353 -10.021 1.00 82.94 590 THR A CA 1
ATOM 4698 C C . THR A 1 590 ? 37.577 5.736 -8.654 1.00 82.94 590 THR A C 1
ATOM 4700 O O . THR A 1 590 ? 36.963 4.926 -7.962 1.00 82.94 590 THR A O 1
ATOM 4703 N N . LEU A 1 591 ? 37.702 7.020 -8.299 1.00 89.38 591 LEU A N 1
ATOM 4704 C CA . LEU A 1 591 ? 37.063 7.584 -7.104 1.00 89.38 591 LEU A CA 1
ATOM 4705 C C . LEU A 1 591 ? 35.541 7.345 -7.098 1.00 89.38 591 LEU A C 1
ATOM 4707 O O . LEU A 1 591 ? 34.964 7.102 -6.043 1.00 89.38 591 LEU A O 1
ATOM 4711 N N . TRP A 1 592 ? 34.902 7.338 -8.274 1.00 89.25 592 TRP A N 1
ATOM 4712 C CA . TRP A 1 592 ? 33.476 7.037 -8.427 1.00 89.25 592 TRP A CA 1
ATOM 4713 C C . TRP A 1 592 ? 33.109 5.602 -8.043 1.00 89.25 592 TRP A C 1
ATOM 4715 O O . TRP A 1 592 ? 32.046 5.400 -7.461 1.00 89.25 592 TRP A O 1
ATOM 4725 N N . PHE A 1 593 ? 33.981 4.619 -8.298 1.00 91.19 593 PHE A N 1
ATOM 4726 C CA . PHE A 1 593 ? 33.782 3.255 -7.803 1.00 91.19 593 PHE A CA 1
ATOM 4727 C C . PHE A 1 593 ? 33.804 3.227 -6.269 1.00 91.19 593 PHE A C 1
ATOM 4729 O O . PHE A 1 593 ? 32.853 2.751 -5.658 1.00 91.19 593 PHE A O 1
ATOM 4736 N N . VAL A 1 594 ? 34.828 3.815 -5.640 1.00 93.06 594 VAL A N 1
ATOM 4737 C CA . VAL A 1 594 ? 34.946 3.873 -4.168 1.00 93.06 594 VAL A CA 1
ATOM 4738 C C . VAL A 1 594 ? 33.754 4.605 -3.539 1.00 93.06 594 VAL A C 1
ATOM 4740 O O . VAL A 1 594 ? 33.146 4.099 -2.596 1.00 93.06 594 VAL A O 1
ATOM 4743 N N . ALA A 1 595 ? 33.367 5.756 -4.096 1.00 93.69 595 ALA A N 1
ATOM 4744 C CA . ALA A 1 595 ? 32.201 6.517 -3.656 1.00 93.69 595 ALA A CA 1
ATOM 4745 C C . ALA A 1 595 ? 30.903 5.702 -3.779 1.00 93.69 595 ALA A C 1
ATOM 4747 O O . ALA A 1 595 ? 30.093 5.710 -2.854 1.00 93.69 595 ALA A O 1
ATOM 4748 N N . TRP A 1 596 ? 30.723 4.951 -4.873 1.00 95.38 596 TRP A N 1
ATOM 4749 C CA . TRP A 1 596 ? 29.574 4.061 -5.033 1.00 95.38 596 TRP A CA 1
ATOM 4750 C C . TRP A 1 596 ? 29.546 2.949 -3.981 1.00 95.38 596 TRP A C 1
ATOM 4752 O O . TRP A 1 596 ? 28.514 2.788 -3.335 1.00 95.38 596 TRP A O 1
ATOM 4762 N N . ILE A 1 597 ? 30.652 2.232 -3.743 1.00 96.12 597 ILE A N 1
ATOM 4763 C CA . ILE A 1 597 ? 30.709 1.169 -2.721 1.00 96.12 597 ILE A CA 1
ATOM 4764 C C . ILE A 1 597 ? 30.346 1.715 -1.331 1.00 96.12 597 ILE A C 1
ATOM 4766 O O . ILE A 1 597 ? 29.557 1.097 -0.610 1.00 96.12 597 ILE A O 1
ATOM 4770 N N . LEU A 1 598 ? 30.866 2.892 -0.965 1.00 96.75 598 LEU A N 1
ATOM 4771 C CA . LEU A 1 598 ? 30.558 3.545 0.310 1.00 96.75 598 LEU A CA 1
ATOM 4772 C C . LEU A 1 598 ? 29.078 3.948 0.397 1.00 96.75 598 LEU A C 1
ATOM 4774 O O . LEU A 1 598 ? 28.398 3.560 1.348 1.00 96.75 598 LEU A O 1
ATOM 4778 N N . CYS A 1 599 ? 28.545 4.661 -0.601 1.00 97.62 599 CYS A N 1
ATOM 4779 C CA . CYS A 1 599 ? 27.136 5.067 -0.618 1.00 97.62 599 CYS A CA 1
ATOM 4780 C C . CYS A 1 599 ? 26.179 3.865 -0.642 1.00 97.62 599 CYS A C 1
ATOM 4782 O O . CYS A 1 599 ? 25.169 3.880 0.060 1.00 97.62 599 CYS A O 1
ATOM 4784 N N . ALA A 1 600 ? 26.500 2.814 -1.402 1.00 97.38 600 ALA A N 1
ATOM 4785 C CA . ALA A 1 600 ? 25.723 1.580 -1.468 1.00 97.38 600 ALA A CA 1
ATOM 4786 C C . ALA A 1 600 ? 25.696 0.861 -0.116 1.00 97.38 600 ALA A C 1
ATOM 4788 O O . ALA A 1 600 ? 24.621 0.481 0.350 1.00 97.38 600 ALA A O 1
ATOM 4789 N N . THR A 1 601 ? 26.848 0.735 0.548 1.00 98.12 601 THR A N 1
ATOM 4790 C CA . THR A 1 601 ? 26.962 0.107 1.873 1.00 98.12 601 THR A CA 1
ATOM 4791 C C . THR A 1 601 ? 26.189 0.898 2.929 1.00 98.12 601 THR A C 1
ATOM 4793 O O . THR A 1 601 ? 25.359 0.320 3.628 1.00 98.12 601 THR A O 1
ATOM 4796 N N . ILE A 1 602 ? 26.377 2.223 2.994 1.00 98.12 602 ILE A N 1
ATOM 4797 C CA . ILE A 1 602 ? 25.663 3.107 3.933 1.00 98.12 602 ILE A CA 1
ATOM 4798 C C . ILE A 1 602 ? 24.147 3.015 3.721 1.00 98.12 602 ILE A C 1
ATOM 4800 O O . ILE A 1 602 ? 23.414 2.762 4.677 1.00 98.12 602 ILE A O 1
ATOM 4804 N N . ASN A 1 603 ? 23.672 3.148 2.477 1.00 98.12 603 ASN A N 1
ATOM 4805 C CA . ASN A 1 603 ? 22.252 3.016 2.150 1.00 98.12 603 ASN A CA 1
ATOM 4806 C C . ASN A 1 603 ? 21.704 1.628 2.519 1.00 98.12 603 ASN A C 1
ATOM 4808 O O . ASN A 1 603 ? 20.612 1.536 3.074 1.00 98.12 603 ASN A O 1
ATOM 4812 N N . SER A 1 604 ? 22.440 0.551 2.230 1.00 98.06 604 SER A N 1
ATOM 4813 C CA . SER A 1 604 ? 21.988 -0.825 2.492 1.00 98.06 604 SER A CA 1
ATOM 4814 C C . SER A 1 604 ? 21.845 -1.094 3.985 1.00 98.06 604 SER A C 1
ATOM 4816 O O . SER A 1 604 ? 20.799 -1.578 4.413 1.00 98.06 604 SER A O 1
ATOM 4818 N N . SER A 1 605 ? 22.844 -0.719 4.788 1.00 97.88 605 SER A N 1
ATOM 4819 C CA . SER A 1 605 ? 22.788 -0.852 6.246 1.00 97.88 605 SER A CA 1
ATOM 4820 C C . SER A 1 605 ? 21.680 0.015 6.847 1.00 97.88 605 SER A C 1
ATOM 4822 O O . SER A 1 605 ? 20.853 -0.487 7.601 1.00 97.88 605 SER A O 1
ATOM 4824 N N . PHE A 1 606 ? 21.596 1.297 6.471 1.00 97.50 606 PHE A N 1
ATOM 4825 C CA . PHE A 1 606 ? 20.603 2.224 7.024 1.00 97.50 606 PHE A CA 1
ATOM 4826 C C . PHE A 1 606 ? 19.167 1.809 6.665 1.00 97.50 606 PHE A C 1
ATOM 4828 O O . PHE A 1 606 ? 18.296 1.783 7.534 1.00 97.50 606 PHE A O 1
ATOM 4835 N N . THR A 1 607 ? 18.909 1.414 5.413 1.00 96.56 607 THR A N 1
ATOM 4836 C CA . THR A 1 607 ? 17.578 0.927 5.009 1.00 96.56 607 THR A CA 1
ATOM 4837 C C . THR A 1 607 ? 17.228 -0.422 5.639 1.00 96.56 607 THR A C 1
ATOM 4839 O O . THR A 1 607 ? 16.098 -0.566 6.093 1.00 96.56 607 THR A O 1
ATOM 4842 N N . SER A 1 608 ? 18.178 -1.359 5.768 1.00 97.38 608 SER A N 1
ATOM 4843 C CA . SER A 1 608 ? 17.952 -2.643 6.461 1.00 97.38 608 SER A CA 1
ATOM 4844 C C . SER A 1 608 ? 17.576 -2.451 7.931 1.00 97.38 608 SER A C 1
ATOM 4846 O O . SER A 1 608 ? 16.596 -3.026 8.401 1.00 97.38 608 SER A O 1
ATOM 4848 N N . THR A 1 609 ? 18.334 -1.617 8.650 1.00 96.62 609 THR A N 1
ATOM 4849 C CA . THR A 1 609 ? 18.068 -1.288 10.057 1.00 96.62 609 THR A CA 1
ATOM 4850 C C . THR A 1 609 ? 16.727 -0.574 10.212 1.00 96.62 609 THR A C 1
ATOM 4852 O O . THR A 1 609 ? 15.985 -0.869 11.146 1.00 96.62 609 THR A O 1
ATOM 4855 N N . TRP A 1 610 ? 16.373 0.318 9.277 1.00 97.06 610 TRP A N 1
ATOM 4856 C CA . TRP A 1 610 ? 15.068 0.979 9.272 1.00 97.06 610 TRP A CA 1
ATOM 4857 C C . TRP A 1 610 ? 13.911 -0.009 9.076 1.00 97.06 610 TRP A C 1
ATOM 4859 O O . TRP A 1 610 ? 12.926 0.073 9.807 1.00 97.06 610 TRP A O 1
ATOM 4869 N N . ASP A 1 611 ? 14.018 -0.939 8.118 1.00 96.88 611 ASP A N 1
ATOM 4870 C CA . ASP A 1 611 ? 12.965 -1.931 7.863 1.00 96.88 611 ASP A CA 1
ATOM 4871 C C . ASP A 1 611 ? 12.658 -2.740 9.140 1.00 96.88 611 ASP A C 1
ATOM 4873 O O . ASP A 1 611 ? 11.502 -2.872 9.534 1.00 96.88 611 ASP A O 1
ATOM 4877 N N . ILE A 1 612 ? 13.702 -3.227 9.821 1.00 96.81 612 ILE A N 1
ATOM 4878 C CA . ILE A 1 612 ? 13.579 -4.119 10.984 1.00 96.81 612 ILE A CA 1
ATOM 4879 C C . ILE A 1 612 ? 13.129 -3.369 12.251 1.00 96.81 612 ILE A C 1
ATOM 4881 O O . ILE A 1 612 ? 12.202 -3.823 12.921 1.00 96.81 612 ILE A O 1
ATOM 4885 N N . LEU A 1 613 ? 13.757 -2.234 12.585 1.00 94.94 613 LEU A N 1
ATOM 4886 C CA . LEU A 1 613 ? 13.471 -1.503 13.831 1.00 94.94 613 LEU A CA 1
ATOM 4887 C C . LEU A 1 613 ? 12.264 -0.565 13.730 1.00 94.94 613 LEU A C 1
ATOM 4889 O O . LEU A 1 613 ? 11.500 -0.459 14.680 1.00 94.94 613 LEU A O 1
ATOM 4893 N N . MET A 1 614 ? 12.093 0.142 12.610 1.00 93.12 614 MET A N 1
ATOM 4894 C CA . MET A 1 614 ? 11.119 1.239 12.518 1.00 93.12 614 MET A CA 1
ATOM 4895 C C . MET A 1 614 ? 9.841 0.820 11.793 1.00 93.12 614 MET A C 1
ATOM 4897 O O . MET A 1 614 ? 8.739 1.127 12.242 1.00 93.12 614 MET A O 1
ATOM 4901 N N . ASP A 1 615 ? 9.979 0.128 10.661 1.00 94.31 615 ASP A N 1
ATOM 4902 C CA . ASP A 1 615 ? 8.830 -0.259 9.841 1.00 94.31 615 ASP A CA 1
ATOM 4903 C C . ASP A 1 615 ? 8.150 -1.531 10.376 1.00 94.31 615 ASP A C 1
ATOM 4905 O O . ASP A 1 615 ? 6.922 -1.614 10.353 1.00 94.31 615 ASP A O 1
ATOM 4909 N N . TRP A 1 616 ? 8.905 -2.505 10.894 1.00 95.56 616 TRP A N 1
ATOM 4910 C CA . TRP A 1 616 ? 8.362 -3.765 11.431 1.00 95.56 616 TRP A CA 1
ATOM 4911 C C . TRP A 1 616 ? 8.327 -3.854 12.964 1.00 95.56 616 TRP A C 1
ATOM 4913 O O . TRP A 1 616 ? 7.647 -4.747 13.482 1.00 95.56 616 TRP A O 1
ATOM 4923 N N . ASN A 1 617 ? 9.028 -2.947 13.660 1.00 94.25 617 ASN A N 1
ATOM 4924 C CA . ASN A 1 617 ? 9.149 -2.884 15.124 1.00 94.25 617 ASN A CA 1
ATOM 4925 C C . ASN A 1 617 ? 9.535 -4.242 15.739 1.00 94.25 617 ASN A C 1
ATOM 4927 O O . ASN A 1 617 ? 8.764 -4.836 16.483 1.00 94.25 617 ASN A O 1
ATOM 4931 N N . LEU A 1 618 ? 10.684 -4.789 15.330 1.00 93.50 618 LEU A N 1
ATOM 4932 C CA . LEU A 1 618 ? 11.227 -6.062 15.824 1.00 93.50 618 LEU A CA 1
ATOM 4933 C C . LEU A 1 618 ? 12.464 -5.832 16.719 1.00 93.50 618 LEU A C 1
ATOM 4935 O O . LEU A 1 618 ? 12.874 -4.700 16.961 1.00 93.50 618 LEU A O 1
ATOM 4939 N N . LEU A 1 619 ? 13.100 -6.928 17.146 1.00 93.06 619 LEU A N 1
ATOM 4940 C CA . LEU A 1 619 ? 14.264 -7.008 18.045 1.00 93.06 619 LEU A CA 1
ATOM 4941 C C . LEU A 1 619 ? 13.979 -6.817 19.549 1.00 93.06 619 LEU A C 1
ATOM 4943 O O . LEU A 1 619 ? 14.902 -6.527 20.308 1.00 93.06 619 LEU A O 1
ATOM 4947 N N . HIS A 1 620 ? 12.752 -7.070 20.019 1.00 88.62 620 HIS A N 1
ATOM 4948 C CA . HIS A 1 620 ? 12.485 -7.177 21.462 1.00 88.62 620 HIS A CA 1
ATOM 4949 C C . HIS A 1 620 ? 13.009 -8.516 22.009 1.00 88.62 620 HIS A C 1
ATOM 4951 O O . HIS A 1 620 ? 12.658 -9.583 21.501 1.00 88.62 620 HIS A O 1
ATOM 4957 N N . ALA A 1 621 ? 13.853 -8.479 23.042 1.00 86.69 621 ALA A N 1
ATOM 4958 C CA . ALA A 1 621 ? 14.443 -9.685 23.628 1.00 86.69 621 ALA A CA 1
ATOM 4959 C C . ALA A 1 621 ? 13.414 -10.519 24.412 1.00 86.69 621 ALA A C 1
ATOM 4961 O O . ALA A 1 621 ? 13.418 -11.744 24.319 1.00 86.69 621 ALA A O 1
ATOM 4962 N N . ASP A 1 622 ? 12.506 -9.845 25.118 1.00 85.75 622 ASP A N 1
ATOM 4963 C CA . ASP A 1 622 ? 11.590 -10.430 26.110 1.00 85.75 622 ASP A CA 1
ATOM 4964 C C . ASP A 1 622 ? 10.333 -11.077 25.491 1.00 85.75 622 ASP A C 1
ATOM 4966 O O . ASP A 1 622 ? 9.445 -11.553 26.198 1.00 85.75 622 ASP A O 1
ATOM 4970 N N . ALA A 1 623 ? 10.222 -11.072 24.160 1.00 86.62 623 ALA A N 1
ATOM 4971 C CA . ALA A 1 623 ? 9.074 -11.612 23.443 1.00 86.62 623 ALA A CA 1
ATOM 4972 C C . ALA A 1 623 ? 9.052 -13.152 23.434 1.00 86.62 623 ALA A C 1
ATOM 4974 O O . ALA A 1 623 ? 10.089 -13.808 23.340 1.00 86.62 623 ALA A O 1
ATOM 4975 N N . ARG A 1 624 ? 7.837 -13.733 23.416 1.00 84.81 624 ARG A N 1
ATOM 4976 C CA . ARG A 1 624 ? 7.572 -15.192 23.329 1.00 84.81 624 ARG A CA 1
ATOM 4977 C C . ARG A 1 624 ? 8.418 -15.906 22.264 1.00 84.81 624 ARG A C 1
ATOM 4979 O O . ARG A 1 624 ? 8.800 -17.058 22.450 1.00 84.81 624 ARG A O 1
ATOM 4986 N N . PHE A 1 625 ? 8.677 -15.221 21.154 1.00 88.81 625 PHE A N 1
ATOM 4987 C CA . PHE A 1 625 ? 9.667 -15.598 20.155 1.00 88.81 625 PHE A CA 1
ATOM 4988 C C . PHE A 1 625 ? 10.774 -14.529 20.189 1.00 88.81 625 PHE A C 1
ATOM 4990 O O . PHE A 1 625 ? 10.488 -13.379 19.836 1.00 88.81 625 PHE A O 1
ATOM 4997 N N . PRO A 1 626 ? 12.008 -14.851 20.626 1.00 90.69 626 PRO A N 1
ATOM 4998 C CA . PRO A 1 626 ? 13.049 -13.847 20.842 1.00 90.69 626 PRO A CA 1
ATOM 4999 C C . PRO A 1 626 ? 13.335 -13.020 19.589 1.00 90.69 626 PRO A C 1
ATOM 5001 O O . PRO A 1 626 ? 13.460 -13.569 18.495 1.00 90.69 626 PRO A O 1
ATOM 5004 N N . LEU A 1 627 ? 13.488 -11.706 19.747 1.00 91.56 627 LEU A N 1
ATOM 5005 C CA . LEU A 1 627 ? 13.657 -10.723 18.669 1.00 91.56 627 LEU A CA 1
ATOM 5006 C C . LEU A 1 627 ? 12.400 -10.433 17.819 1.00 91.56 627 LEU A C 1
ATOM 5008 O O . LEU A 1 627 ? 12.505 -9.662 16.864 1.00 91.56 627 LEU A O 1
ATOM 5012 N N . LEU A 1 628 ? 11.220 -10.978 18.143 1.00 93.12 628 LEU A N 1
ATOM 5013 C CA . LEU A 1 628 ? 9.939 -10.584 17.527 1.00 93.12 628 LEU A CA 1
ATOM 5014 C C . LEU A 1 628 ? 9.137 -9.635 18.447 1.00 93.12 628 LEU A C 1
ATOM 5016 O O . LEU A 1 628 ? 9.683 -9.082 19.397 1.00 93.12 628 LEU A O 1
ATOM 5020 N N . ARG A 1 629 ? 7.850 -9.399 18.151 1.00 89.50 629 ARG A N 1
ATOM 5021 C CA . ARG A 1 629 ? 6.919 -8.626 19.000 1.00 89.50 629 ARG A CA 1
ATOM 5022 C C . ARG A 1 629 ? 6.153 -9.515 19.980 1.00 89.50 629 ARG A C 1
ATOM 5024 O O . ARG A 1 629 ? 5.952 -10.702 19.733 1.00 89.50 629 ARG A O 1
ATOM 5031 N N . MET A 1 630 ? 5.649 -8.900 21.053 1.00 84.44 630 MET A N 1
ATOM 5032 C CA . MET A 1 630 ? 4.716 -9.520 22.011 1.00 84.44 630 MET A CA 1
ATOM 5033 C C . MET A 1 630 ? 3.393 -9.948 21.359 1.00 84.44 630 MET A C 1
ATOM 5035 O O . MET A 1 630 ? 2.773 -10.928 21.775 1.00 84.44 630 MET A O 1
ATOM 5039 N N . HIS A 1 631 ? 2.953 -9.206 20.341 1.00 82.88 631 HIS A N 1
ATOM 5040 C CA . HIS A 1 631 ? 1.728 -9.457 19.588 1.00 82.88 631 HIS A CA 1
ATOM 5041 C C . HIS A 1 631 ? 2.058 -9.580 18.098 1.00 82.88 631 HIS A C 1
ATOM 5043 O O . HIS A 1 631 ? 2.674 -8.688 17.507 1.00 82.88 631 HIS A O 1
ATOM 5049 N N . LEU A 1 632 ? 1.653 -10.711 17.521 1.00 90.00 632 LEU A N 1
ATOM 5050 C CA . LEU A 1 632 ? 1.856 -11.103 16.130 1.00 90.00 632 LEU A CA 1
ATOM 5051 C C . LEU A 1 632 ? 0.494 -11.508 15.557 1.00 90.00 632 LEU A C 1
ATOM 5053 O O . LEU A 1 632 ? -0.226 -12.276 16.190 1.00 90.00 632 LEU A O 1
ATOM 5057 N N . SER A 1 633 ? 0.142 -11.006 14.376 1.00 88.31 633 SER A N 1
ATOM 5058 C CA . SER A 1 633 ? -1.077 -11.403 13.655 1.00 88.31 633 SER A CA 1
ATOM 5059 C C . SER A 1 633 ? -0.870 -12.651 12.791 1.00 88.31 633 SER A C 1
ATOM 5061 O O . SER A 1 633 ? -1.849 -13.259 12.376 1.00 88.31 633 SER A O 1
ATOM 5063 N N . PHE A 1 634 ? 0.382 -13.038 12.518 1.00 90.81 634 PHE A N 1
ATOM 5064 C CA . PHE A 1 634 ? 0.745 -14.253 11.780 1.00 90.81 634 PHE A CA 1
ATOM 5065 C C . PHE A 1 634 ? 1.487 -15.257 12.687 1.00 90.81 634 PHE A C 1
ATOM 5067 O O . PHE A 1 634 ? 2.497 -15.836 12.284 1.00 90.81 634 PHE A O 1
ATOM 5074 N N . ASP A 1 635 ? 1.031 -15.448 13.930 1.00 88.62 635 ASP A N 1
ATOM 5075 C CA . ASP A 1 635 ? 1.693 -16.313 14.920 1.00 88.62 635 ASP A CA 1
ATOM 5076 C C . ASP A 1 635 ? 1.694 -17.804 14.529 1.00 88.62 635 ASP A C 1
ATOM 5078 O O . ASP A 1 635 ? 2.707 -18.479 14.728 1.00 88.62 635 ASP A O 1
ATOM 5082 N N . ASP A 1 636 ? 0.640 -18.276 13.853 1.00 88.88 636 ASP A N 1
ATOM 5083 C CA . ASP A 1 636 ? 0.585 -19.578 13.158 1.00 88.88 636 ASP A CA 1
ATOM 5084 C C . ASP A 1 636 ? 1.766 -19.807 12.184 1.00 88.88 636 ASP A C 1
ATOM 5086 O O . ASP A 1 636 ? 2.133 -20.948 11.899 1.00 88.88 636 ASP A O 1
ATOM 5090 N N . ILE A 1 637 ? 2.379 -18.734 11.663 1.00 91.69 637 ILE A N 1
ATOM 5091 C CA . ILE A 1 637 ? 3.478 -18.773 10.682 1.00 91.69 637 ILE A CA 1
ATOM 5092 C C . ILE A 1 637 ? 4.683 -17.944 11.171 1.00 91.69 637 ILE A C 1
ATOM 5094 O O . ILE A 1 637 ? 5.395 -17.315 10.385 1.00 91.69 637 ILE A O 1
ATOM 5098 N N . TRP A 1 638 ? 4.967 -17.973 12.479 1.00 91.44 638 TRP A N 1
ATOM 5099 C CA . TRP A 1 638 ? 6.082 -17.236 13.096 1.00 91.44 638 TRP A CA 1
ATOM 5100 C C . TRP A 1 638 ? 7.472 -17.378 12.414 1.00 91.44 638 TRP A C 1
ATOM 5102 O O . TRP A 1 638 ? 8.231 -16.404 12.457 1.00 91.44 638 TRP A O 1
ATOM 5112 N N . PRO A 1 639 ? 7.858 -18.480 11.721 1.00 94.75 639 PRO A N 1
ATOM 5113 C CA . PRO A 1 639 ? 9.147 -18.536 11.019 1.00 94.75 639 PRO A CA 1
ATOM 5114 C C . PRO A 1 639 ? 9.268 -17.525 9.865 1.00 94.75 639 PRO A C 1
ATOM 5116 O O . PRO A 1 639 ? 10.381 -17.160 9.479 1.00 94.75 639 PRO A O 1
ATOM 5119 N N . MET A 1 640 ? 8.136 -17.032 9.341 1.00 95.12 640 MET A N 1
ATOM 5120 C CA . MET A 1 640 ? 8.081 -16.006 8.295 1.00 95.12 640 MET A CA 1
ATOM 5121 C C . MET A 1 640 ? 8.821 -14.727 8.703 1.00 95.12 640 MET A C 1
ATOM 5123 O O . MET A 1 640 ? 9.478 -14.119 7.863 1.00 95.12 640 MET A O 1
ATOM 5127 N N . TYR A 1 641 ? 8.759 -14.326 9.976 1.00 96.62 641 TYR A N 1
ATOM 5128 C CA . TYR A 1 641 ? 9.374 -13.082 10.447 1.00 96.62 641 TYR A CA 1
ATOM 5129 C C . TYR A 1 641 ? 10.906 -13.162 10.401 1.00 96.62 641 TYR A C 1
ATOM 5131 O O . TYR A 1 641 ? 11.555 -12.263 9.868 1.00 96.62 641 TYR A O 1
ATOM 5139 N N . TYR A 1 642 ? 11.494 -14.272 10.859 1.00 96.81 642 TYR A N 1
ATOM 5140 C CA . TYR A 1 642 ? 12.943 -14.487 10.774 1.00 96.81 642 TYR A CA 1
ATOM 5141 C C . TYR A 1 642 ? 13.418 -14.636 9.321 1.00 96.81 642 TYR A C 1
ATOM 5143 O O . TYR A 1 642 ? 14.444 -14.063 8.947 1.00 96.81 642 TYR A O 1
ATOM 5151 N N . PHE A 1 643 ? 12.650 -15.333 8.472 1.00 97.25 643 PHE A N 1
ATOM 5152 C CA . PHE A 1 643 ? 12.914 -15.361 7.030 1.00 97.25 643 PHE A CA 1
ATOM 5153 C C . PHE A 1 643 ? 12.871 -13.949 6.427 1.00 97.25 643 PHE A C 1
ATOM 5155 O O . PHE A 1 643 ? 13.750 -13.592 5.639 1.00 97.25 643 PHE A O 1
ATOM 5162 N N . ALA A 1 644 ? 11.901 -13.122 6.826 1.00 97.31 644 ALA A N 1
ATOM 5163 C CA . ALA A 1 644 ? 11.773 -11.751 6.354 1.00 97.31 644 ALA A CA 1
ATOM 5164 C C . ALA A 1 644 ? 12.963 -10.881 6.780 1.00 97.31 644 ALA A C 1
ATOM 5166 O O . ALA A 1 644 ? 13.505 -10.156 5.949 1.00 97.31 644 ALA A O 1
ATOM 5167 N N . MET A 1 645 ? 13.435 -11.001 8.024 1.00 97.56 645 MET A N 1
ATOM 5168 C CA . MET A 1 645 ? 14.634 -10.304 8.512 1.00 97.56 645 MET A CA 1
ATOM 5169 C C . MET A 1 645 ? 15.879 -10.658 7.685 1.00 97.56 645 MET A C 1
ATOM 5171 O O . MET A 1 645 ? 16.548 -9.763 7.166 1.00 97.56 645 MET A O 1
ATOM 5175 N N . VAL A 1 646 ? 16.168 -11.953 7.508 1.00 97.75 646 VAL A N 1
ATOM 5176 C CA . VAL A 1 646 ? 17.368 -12.419 6.787 1.00 97.75 646 VAL A CA 1
ATOM 5177 C C . VAL A 1 646 ? 17.303 -12.072 5.296 1.00 97.75 646 VAL A C 1
ATOM 5179 O O . VAL A 1 646 ? 18.257 -11.518 4.745 1.00 97.75 646 VAL A O 1
ATOM 5182 N N . SER A 1 647 ? 16.175 -12.352 4.637 1.00 97.94 647 SER A N 1
ATOM 5183 C CA . SER A 1 647 ? 15.997 -12.059 3.209 1.00 97.94 647 SER A CA 1
ATOM 5184 C C . SER A 1 647 ? 15.986 -10.558 2.916 1.00 97.94 647 SER A C 1
ATOM 5186 O O . SER A 1 647 ? 16.512 -10.143 1.884 1.00 97.94 647 SER A O 1
ATOM 5188 N N . ASN A 1 648 ? 15.463 -9.724 3.824 1.00 97.94 648 ASN A N 1
ATOM 5189 C CA . ASN A 1 648 ? 15.495 -8.276 3.660 1.00 97.94 648 ASN A CA 1
ATOM 5190 C C . ASN A 1 648 ? 16.929 -7.749 3.647 1.00 97.94 648 ASN A C 1
ATOM 5192 O O . ASN A 1 648 ? 17.292 -7.069 2.692 1.00 97.94 648 ASN A O 1
ATOM 5196 N N . VAL A 1 649 ? 17.768 -8.124 4.621 1.00 98.00 649 VAL A N 1
ATOM 5197 C CA . VAL A 1 649 ? 19.192 -7.738 4.619 1.00 98.00 649 VAL A CA 1
ATOM 5198 C C . VAL A 1 649 ? 19.885 -8.247 3.349 1.00 98.00 649 VAL A C 1
ATOM 5200 O O . VAL A 1 649 ? 20.522 -7.465 2.644 1.00 98.00 649 VAL A O 1
ATOM 5203 N N . ALA A 1 650 ? 19.706 -9.523 2.992 1.00 98.06 650 ALA A N 1
ATOM 5204 C CA . ALA A 1 650 ? 20.329 -10.104 1.801 1.00 98.06 650 ALA A CA 1
ATOM 5205 C C . ALA A 1 650 ? 19.947 -9.367 0.499 1.00 98.06 650 ALA A C 1
ATOM 5207 O O . ALA A 1 650 ? 20.812 -9.095 -0.335 1.00 98.06 650 ALA A O 1
ATOM 5208 N N . ILE A 1 651 ? 18.673 -8.990 0.334 1.00 98.00 651 ILE A N 1
ATOM 5209 C CA . ILE A 1 651 ? 18.196 -8.267 -0.854 1.00 98.00 651 ILE A CA 1
ATOM 5210 C C . ILE A 1 651 ? 18.562 -6.775 -0.801 1.00 98.00 651 ILE A C 1
ATOM 5212 O O . ILE A 1 651 ? 18.850 -6.194 -1.844 1.00 98.00 651 ILE A O 1
ATOM 5216 N N . ARG A 1 652 ? 18.656 -6.134 0.372 1.00 97.25 652 ARG A N 1
ATOM 5217 C CA . ARG A 1 652 ? 19.169 -4.751 0.470 1.00 97.25 652 ARG A CA 1
ATOM 5218 C C . ARG A 1 652 ? 20.602 -4.635 -0.068 1.00 97.25 652 ARG A C 1
ATOM 5220 O O . ARG A 1 652 ? 20.922 -3.648 -0.726 1.00 97.25 652 ARG A O 1
ATOM 5227 N N . PHE A 1 653 ? 21.424 -5.674 0.099 1.00 97.56 653 PHE A N 1
ATOM 5228 C CA . PHE A 1 653 ? 22.774 -5.766 -0.473 1.00 97.56 653 PHE A CA 1
ATOM 5229 C C . PHE A 1 653 ? 22.837 -6.298 -1.926 1.00 97.56 653 PHE A C 1
ATOM 5231 O O . PHE A 1 653 ? 23.930 -6.524 -2.449 1.00 97.56 653 PHE A O 1
ATOM 5238 N N . ILE A 1 654 ? 21.708 -6.435 -2.643 1.00 96.12 654 ILE A N 1
ATOM 5239 C CA . ILE A 1 654 ? 21.672 -7.000 -4.011 1.00 96.12 654 ILE A CA 1
ATOM 5240 C C . ILE A 1 654 ? 22.531 -6.236 -5.033 1.00 96.12 654 ILE A C 1
ATOM 5242 O O . ILE A 1 654 ? 22.932 -6.805 -6.045 1.00 96.12 654 ILE A O 1
ATOM 5246 N N . TRP A 1 655 ? 22.880 -4.972 -4.773 1.00 94.94 655 TRP A N 1
ATOM 5247 C CA . TRP A 1 655 ? 23.779 -4.175 -5.621 1.00 94.94 655 TRP A CA 1
ATOM 5248 C C . TRP A 1 655 ? 25.148 -4.840 -5.860 1.00 94.94 655 TRP A C 1
ATOM 5250 O O . TRP A 1 655 ? 25.776 -4.581 -6.889 1.00 94.94 655 TRP A O 1
ATOM 5260 N N . ILE A 1 656 ? 25.572 -5.748 -4.972 1.00 95.06 656 ILE A N 1
ATOM 5261 C CA . ILE A 1 656 ? 26.785 -6.568 -5.104 1.00 95.06 656 ILE A CA 1
ATOM 5262 C C . ILE A 1 656 ? 26.815 -7.346 -6.433 1.00 95.06 656 ILE A C 1
ATOM 5264 O O . ILE A 1 656 ? 27.892 -7.531 -7.002 1.00 95.06 656 ILE A O 1
ATOM 5268 N N . ILE A 1 657 ? 25.668 -7.730 -7.015 1.00 93.44 657 ILE A N 1
ATOM 5269 C CA . ILE A 1 657 ? 25.658 -8.440 -8.310 1.00 93.44 657 ILE A CA 1
ATOM 5270 C C . ILE A 1 657 ? 26.253 -7.602 -9.451 1.00 93.44 657 ILE A C 1
ATOM 5272 O O . ILE A 1 657 ? 26.744 -8.160 -10.431 1.00 93.44 657 ILE A O 1
ATOM 5276 N N . TYR A 1 658 ? 26.240 -6.267 -9.353 1.00 90.56 658 TYR A N 1
ATOM 5277 C CA . TYR A 1 658 ? 26.813 -5.391 -10.379 1.00 90.56 658 TYR A CA 1
ATOM 5278 C C . TYR A 1 658 ? 28.348 -5.365 -10.381 1.00 90.56 658 TYR A C 1
ATOM 5280 O O . TYR A 1 658 ? 28.923 -4.849 -11.340 1.00 90.56 658 TYR A O 1
ATOM 5288 N N . LEU A 1 659 ? 29.004 -5.942 -9.367 1.00 89.50 659 LEU A N 1
ATOM 5289 C CA . LEU A 1 659 ? 30.460 -6.119 -9.324 1.00 89.50 659 LEU A CA 1
ATOM 5290 C C . LEU A 1 659 ? 30.951 -7.224 -10.274 1.00 89.50 659 LEU A C 1
ATOM 5292 O O . LEU A 1 659 ? 32.122 -7.230 -10.648 1.00 89.50 659 LEU A O 1
ATOM 5296 N N . PHE A 1 660 ? 30.067 -8.144 -10.675 1.00 87.06 660 PHE A N 1
ATOM 5297 C CA . PHE A 1 660 ? 30.422 -9.371 -11.388 1.00 87.06 660 PHE A CA 1
ATOM 5298 C C . PHE A 1 660 ? 29.866 -9.422 -12.818 1.00 87.06 660 PHE A C 1
ATOM 5300 O O . PHE A 1 660 ? 28.807 -8.874 -13.130 1.00 87.06 660 PHE A O 1
ATOM 5307 N N . GLY A 1 661 ? 30.558 -10.158 -13.691 1.00 83.88 661 GLY A N 1
ATOM 5308 C CA . GLY A 1 661 ? 30.142 -10.389 -15.076 1.00 83.88 661 GLY A CA 1
ATOM 5309 C C . GLY A 1 661 ? 30.332 -9.184 -16.007 1.00 83.88 661 GLY A C 1
ATOM 5310 O O . GLY A 1 661 ? 30.941 -8.176 -15.668 1.00 83.88 661 GLY A O 1
ATOM 5311 N N . THR A 1 662 ? 29.826 -9.302 -17.235 1.00 82.44 662 THR A N 1
ATOM 5312 C CA . THR A 1 662 ? 30.119 -8.356 -18.329 1.00 82.44 662 THR A CA 1
ATOM 5313 C C . THR A 1 662 ? 29.116 -7.202 -18.427 1.00 82.44 662 THR A C 1
ATOM 5315 O O . THR A 1 662 ? 28.018 -7.260 -17.867 1.00 82.44 662 THR A O 1
ATOM 5318 N N . SER A 1 663 ? 29.440 -6.185 -19.236 1.00 78.56 663 SER A N 1
ATOM 5319 C CA . SER A 1 663 ? 28.502 -5.122 -19.635 1.00 78.56 663 SER A CA 1
ATOM 5320 C C . SER A 1 663 ? 27.261 -5.659 -20.362 1.00 78.56 663 SER A C 1
ATOM 5322 O O . SER A 1 663 ? 26.166 -5.142 -20.159 1.00 78.56 663 SER A O 1
ATOM 5324 N N . LYS A 1 664 ? 27.398 -6.731 -21.161 1.00 81.62 664 LYS A N 1
ATOM 5325 C CA . LYS A 1 664 ? 26.277 -7.349 -21.902 1.00 81.62 664 LYS A CA 1
ATOM 5326 C C . LYS A 1 664 ? 25.225 -7.980 -20.983 1.00 81.62 664 LYS A C 1
ATOM 5328 O O . LYS A 1 664 ? 24.063 -8.064 -21.353 1.00 81.62 664 LYS A O 1
ATOM 5333 N N . SER A 1 665 ? 25.621 -8.405 -19.783 1.00 87.81 665 SER A N 1
ATOM 5334 C CA . SER A 1 665 ? 24.739 -9.053 -18.799 1.00 87.81 665 SER A CA 1
ATOM 5335 C C . SER A 1 665 ? 24.126 -8.078 -17.778 1.00 87.81 665 SER A C 1
ATOM 5337 O O . SER A 1 665 ? 23.368 -8.503 -16.907 1.00 87.81 665 SER A O 1
ATOM 5339 N N . VAL A 1 666 ? 24.388 -6.767 -17.901 1.00 87.44 666 VAL A N 1
ATOM 5340 C CA . VAL A 1 666 ? 23.797 -5.727 -17.035 1.00 87.44 666 VAL A CA 1
ATOM 5341 C C . VAL A 1 666 ? 22.259 -5.698 -17.083 1.00 87.44 666 VAL A C 1
ATOM 5343 O O . VAL A 1 666 ? 21.679 -5.644 -16.000 1.00 87.44 666 VAL A O 1
ATOM 5346 N N . PRO A 1 667 ? 21.565 -5.782 -18.242 1.00 89.56 667 PRO A N 1
ATOM 5347 C CA . PRO A 1 667 ? 20.098 -5.716 -18.270 1.00 89.56 667 PRO A CA 1
ATOM 5348 C C . PRO A 1 667 ? 19.430 -6.870 -17.513 1.00 89.56 667 PRO A C 1
ATOM 5350 O O . PRO A 1 667 ? 18.484 -6.649 -16.762 1.00 89.56 667 PRO A O 1
ATOM 5353 N N . ILE A 1 668 ? 19.977 -8.085 -17.647 1.00 91.69 668 ILE A N 1
ATOM 5354 C CA . ILE A 1 668 ? 19.496 -9.285 -16.945 1.00 91.69 668 ILE A CA 1
ATOM 5355 C C . ILE A 1 668 ? 19.714 -9.136 -15.434 1.00 91.69 668 ILE A C 1
ATOM 5357 O O . ILE A 1 668 ? 18.788 -9.362 -14.660 1.00 91.69 668 ILE A O 1
ATOM 5361 N N . ARG A 1 669 ? 20.901 -8.680 -14.998 1.00 93.38 669 ARG A N 1
ATOM 5362 C CA . ARG A 1 669 ? 21.158 -8.390 -13.575 1.00 93.38 669 ARG A CA 1
ATOM 5363 C C . ARG A 1 669 ? 20.218 -7.317 -13.026 1.00 93.38 669 ARG A C 1
ATOM 5365 O O . ARG A 1 669 ? 19.691 -7.489 -11.934 1.00 93.38 669 ARG A O 1
ATOM 5372 N N . ALA A 1 670 ? 19.965 -6.251 -13.783 1.00 92.88 670 ALA A N 1
ATOM 5373 C CA . ALA A 1 670 ? 19.054 -5.187 -13.370 1.00 92.88 670 ALA A CA 1
ATOM 5374 C C . ALA A 1 670 ? 17.606 -5.683 -13.220 1.00 92.88 670 ALA A C 1
ATOM 5376 O O . ALA A 1 670 ? 16.947 -5.338 -12.242 1.00 92.88 670 ALA A O 1
ATOM 5377 N N . PHE A 1 671 ? 17.141 -6.550 -14.124 1.00 95.31 671 PHE A N 1
ATOM 5378 C CA . PHE A 1 671 ? 15.834 -7.199 -14.005 1.00 95.31 671 PHE A CA 1
ATOM 5379 C C . PHE A 1 671 ? 15.753 -8.147 -12.795 1.00 95.31 671 PHE A C 1
ATOM 5381 O O . PHE A 1 671 ? 14.755 -8.127 -12.075 1.00 95.31 671 PHE A O 1
ATOM 5388 N N . ILE A 1 672 ? 16.806 -8.925 -12.513 1.00 96.50 672 ILE A N 1
ATOM 5389 C CA . ILE A 1 672 ? 16.884 -9.788 -11.318 1.00 96.50 672 ILE A CA 1
ATOM 5390 C C . ILE A 1 672 ? 16.842 -8.946 -10.033 1.00 96.50 672 ILE A C 1
ATOM 5392 O O . ILE A 1 672 ? 16.039 -9.232 -9.148 1.00 96.50 672 ILE A O 1
ATOM 5396 N N . ALA A 1 673 ? 17.645 -7.881 -9.939 1.00 96.69 673 ALA A N 1
ATOM 5397 C CA . ALA A 1 673 ? 17.646 -6.990 -8.777 1.00 96.69 673 ALA A CA 1
ATOM 5398 C C . ALA A 1 673 ? 16.284 -6.310 -8.563 1.00 96.69 673 ALA A C 1
ATOM 5400 O O . ALA A 1 673 ? 15.802 -6.255 -7.434 1.00 96.69 673 ALA A O 1
ATOM 5401 N N . ALA A 1 674 ? 15.638 -5.846 -9.636 1.00 97.06 674 ALA A N 1
ATOM 5402 C CA . ALA A 1 674 ? 14.308 -5.247 -9.570 1.00 97.06 674 ALA A CA 1
ATOM 5403 C C . ALA A 1 674 ? 13.221 -6.262 -9.165 1.00 97.06 674 ALA A C 1
ATOM 5405 O O . ALA A 1 674 ? 12.350 -5.940 -8.361 1.00 97.06 674 ALA A O 1
ATOM 5406 N N . SER A 1 675 ? 13.307 -7.502 -9.658 1.00 98.00 675 SER A N 1
ATOM 5407 C CA . SER A 1 675 ? 12.406 -8.596 -9.265 1.00 98.00 675 SER A CA 1
ATOM 5408 C C . SER A 1 675 ? 12.553 -8.948 -7.781 1.00 98.00 675 SER A C 1
ATOM 5410 O O . SER A 1 675 ? 11.557 -9.165 -7.095 1.00 98.00 675 SER A O 1
ATOM 5412 N N . LEU A 1 676 ? 13.786 -8.969 -7.263 1.00 98.06 676 LEU A N 1
ATOM 5413 C CA . LEU A 1 676 ? 14.056 -9.240 -5.850 1.00 98.06 676 LEU A CA 1
ATOM 5414 C C . LEU A 1 676 ? 13.623 -8.081 -4.942 1.00 98.06 676 LEU A C 1
ATOM 5416 O O . LEU A 1 676 ? 13.010 -8.336 -3.913 1.00 98.06 676 LEU A O 1
ATOM 5420 N N . GLU A 1 677 ? 13.861 -6.822 -5.319 1.00 97.38 677 GLU A N 1
ATOM 5421 C CA . GLU A 1 677 ? 13.377 -5.655 -4.558 1.00 97.38 677 GLU A CA 1
ATOM 5422 C C . GLU A 1 677 ? 11.838 -5.577 -4.537 1.00 97.38 677 GLU A C 1
ATOM 5424 O O . GLU A 1 677 ? 11.255 -5.286 -3.492 1.00 97.38 677 GLU A O 1
ATOM 5429 N N . MET A 1 678 ? 11.168 -5.918 -5.643 1.00 97.88 678 MET A N 1
ATOM 5430 C CA . MET A 1 678 ? 9.709 -6.070 -5.698 1.00 97.88 678 MET A CA 1
ATOM 5431 C C . MET A 1 678 ? 9.213 -7.149 -4.717 1.00 97.88 678 MET A C 1
ATOM 5433 O O . MET A 1 678 ? 8.293 -6.898 -3.939 1.00 97.88 678 MET A O 1
ATOM 5437 N N . LEU A 1 679 ? 9.836 -8.335 -4.705 1.00 98.06 679 LEU A N 1
ATOM 5438 C CA . LEU A 1 679 ? 9.485 -9.418 -3.774 1.00 98.06 679 LEU A CA 1
ATOM 5439 C C . LEU A 1 679 ? 9.780 -9.045 -2.310 1.00 98.06 679 LEU A C 1
ATOM 5441 O O . LEU A 1 679 ? 8.965 -9.320 -1.429 1.00 98.06 679 LEU A O 1
ATOM 5445 N N . ARG A 1 680 ? 10.896 -8.355 -2.046 1.00 98.00 680 ARG A N 1
ATOM 5446 C CA . ARG A 1 680 ? 11.246 -7.814 -0.722 1.00 98.00 680 ARG A CA 1
ATOM 5447 C C . ARG A 1 680 ? 10.205 -6.804 -0.238 1.00 98.00 680 ARG A C 1
ATOM 5449 O O . ARG A 1 680 ? 9.879 -6.793 0.948 1.00 98.00 680 ARG A O 1
ATOM 5456 N N . ARG A 1 681 ? 9.650 -5.978 -1.132 1.00 97.94 681 ARG A N 1
ATOM 5457 C CA . ARG A 1 681 ? 8.579 -5.038 -0.780 1.00 97.94 681 ARG A CA 1
ATOM 5458 C C . ARG A 1 681 ? 7.246 -5.733 -0.525 1.00 97.94 681 ARG A C 1
ATOM 5460 O O . ARG A 1 681 ? 6.633 -5.472 0.503 1.00 97.94 681 ARG A O 1
ATOM 5467 N N . TRP A 1 682 ? 6.856 -6.673 -1.383 1.00 97.94 682 TRP A N 1
ATOM 5468 C CA . TRP A 1 682 ? 5.688 -7.531 -1.157 1.00 97.94 682 TRP A CA 1
ATOM 5469 C C . TRP A 1 682 ? 5.747 -8.254 0.201 1.00 97.94 682 TRP A C 1
ATOM 5471 O O . TRP A 1 682 ? 4.741 -8.341 0.901 1.00 97.94 682 TRP A O 1
ATOM 5481 N N . GLN A 1 683 ? 6.936 -8.696 0.619 1.00 97.81 683 GLN A N 1
ATOM 5482 C CA . GLN A 1 683 ? 7.175 -9.233 1.958 1.00 97.81 683 GLN A CA 1
ATOM 5483 C C . GLN A 1 683 ? 7.059 -8.158 3.059 1.00 97.81 683 GLN A C 1
ATOM 5485 O O . GLN A 1 683 ? 6.369 -8.363 4.057 1.00 97.81 683 GLN A O 1
ATOM 5490 N N . TRP A 1 684 ? 7.707 -7.000 2.881 1.00 97.88 684 TRP A N 1
ATOM 5491 C CA . TRP A 1 684 ? 7.657 -5.871 3.823 1.00 97.88 684 TRP A CA 1
ATOM 5492 C C . TRP A 1 684 ? 6.229 -5.369 4.071 1.00 97.88 684 TRP A C 1
ATOM 5494 O O . TRP A 1 684 ? 5.934 -4.960 5.191 1.00 97.88 684 TRP A O 1
ATOM 5504 N N . ASN A 1 685 ? 5.336 -5.467 3.081 1.00 97.75 685 ASN A N 1
ATOM 5505 C CA . ASN A 1 685 ? 3.929 -5.087 3.206 1.00 97.75 685 ASN A CA 1
ATOM 5506 C C . ASN A 1 685 ? 3.219 -5.833 4.345 1.00 97.75 685 ASN A C 1
ATOM 5508 O O . ASN A 1 685 ? 2.541 -5.185 5.145 1.00 97.75 685 ASN A O 1
ATOM 5512 N N . PHE A 1 686 ? 3.392 -7.160 4.459 1.00 96.06 686 PHE A N 1
ATOM 5513 C CA . PHE A 1 686 ? 2.731 -7.952 5.507 1.00 96.06 686 PHE A CA 1
ATOM 5514 C C . PHE A 1 686 ? 3.061 -7.403 6.903 1.00 96.06 686 PHE A C 1
ATOM 5516 O O . PHE A 1 686 ? 2.147 -7.040 7.644 1.00 96.06 686 PHE A O 1
ATOM 5523 N N . LEU A 1 687 ? 4.357 -7.268 7.214 1.00 95.44 687 LEU A N 1
ATOM 5524 C CA . LEU A 1 687 ? 4.846 -6.821 8.520 1.00 95.44 687 LEU A CA 1
ATOM 5525 C C . LEU A 1 687 ? 4.622 -5.316 8.754 1.00 95.44 687 LEU A C 1
ATOM 5527 O O . LEU A 1 687 ? 4.342 -4.913 9.882 1.00 95.44 687 LEU A O 1
ATOM 5531 N N . ARG A 1 688 ? 4.705 -4.462 7.718 1.00 95.88 688 ARG A N 1
ATOM 5532 C CA . ARG A 1 688 ? 4.480 -3.013 7.874 1.00 95.88 688 ARG A CA 1
ATOM 5533 C C . ARG A 1 688 ? 3.032 -2.699 8.227 1.00 95.88 688 ARG A C 1
ATOM 5535 O O . ARG A 1 688 ? 2.809 -1.850 9.092 1.00 95.88 688 ARG A O 1
ATOM 5542 N N . LEU A 1 689 ? 2.063 -3.327 7.555 1.00 94.44 689 LEU A N 1
ATOM 5543 C CA . LEU A 1 689 ? 0.647 -3.062 7.827 1.00 94.44 689 LEU A CA 1
ATOM 5544 C C . LEU A 1 689 ? 0.200 -3.691 9.150 1.00 94.44 689 LEU A C 1
ATOM 5546 O O . LEU A 1 689 ? -0.601 -3.099 9.863 1.00 94.44 689 LEU A O 1
ATOM 5550 N N . GLU A 1 690 ? 0.761 -4.846 9.508 1.00 94.00 690 GLU A N 1
ATOM 5551 C CA . GLU A 1 690 ? 0.597 -5.445 10.833 1.00 94.00 690 GLU A CA 1
ATOM 5552 C C . GLU A 1 690 ? 1.140 -4.529 11.944 1.00 94.00 690 GLU A C 1
ATOM 5554 O O . GLU A 1 690 ? 0.444 -4.301 12.927 1.00 94.00 690 GLU A O 1
ATOM 5559 N N . ASN A 1 691 ? 2.336 -3.952 11.787 1.00 93.25 691 ASN A N 1
ATOM 5560 C CA . ASN A 1 691 ? 2.888 -3.013 12.767 1.00 93.25 691 ASN A CA 1
ATOM 5561 C C . ASN A 1 691 ? 2.016 -1.746 12.905 1.00 93.25 691 ASN A C 1
ATOM 5563 O O . ASN A 1 691 ? 1.762 -1.285 14.014 1.00 93.25 691 ASN A O 1
ATOM 5567 N N . GLU A 1 692 ? 1.467 -1.226 11.798 1.00 90.75 692 GLU A N 1
ATOM 5568 C CA . GLU A 1 692 ? 0.484 -0.132 11.865 1.00 90.75 692 GLU A CA 1
ATOM 5569 C C . GLU A 1 692 ? -0.828 -0.572 12.539 1.00 90.75 692 GLU A C 1
ATOM 5571 O O . GLU A 1 692 ? -1.447 0.211 13.254 1.00 90.75 692 GLU A O 1
ATOM 5576 N N . HIS A 1 693 ? -1.269 -1.816 12.332 1.00 87.38 693 HIS A N 1
ATOM 5577 C CA . HIS A 1 693 ? -2.472 -2.348 12.968 1.00 87.38 693 HIS A CA 1
ATOM 5578 C C . HIS A 1 693 ? -2.305 -2.475 14.486 1.00 87.38 693 HIS A C 1
ATOM 5580 O O . HIS A 1 693 ? -3.170 -2.000 15.220 1.00 87.38 693 HIS A O 1
ATOM 5586 N N . VAL A 1 694 ? -1.185 -3.051 14.937 1.00 84.94 694 VAL A N 1
ATOM 5587 C CA . VAL A 1 694 ? -0.839 -3.191 16.359 1.00 84.94 694 VAL A CA 1
ATOM 5588 C C . VAL A 1 694 ? -0.697 -1.811 17.005 1.00 84.94 694 VAL A C 1
ATOM 5590 O O . VAL A 1 694 ? -1.426 -1.525 17.945 1.00 84.94 694 VAL A O 1
ATOM 5593 N N . GLY A 1 695 ? 0.078 -0.886 16.426 1.00 81.75 695 GLY A N 1
ATOM 5594 C CA . GLY A 1 695 ? 0.218 0.470 16.978 1.00 81.75 695 GLY A CA 1
ATOM 5595 C C . GLY A 1 695 ? -1.089 1.285 17.034 1.00 81.75 695 GLY A C 1
ATOM 5596 O O . GLY A 1 695 ? -1.255 2.134 17.913 1.00 81.75 695 GLY A O 1
ATOM 5597 N N . ASN A 1 696 ? -2.053 1.026 16.141 1.00 80.06 696 ASN A N 1
ATOM 5598 C CA . ASN A 1 696 ? -3.400 1.599 16.254 1.00 80.06 696 ASN A CA 1
ATOM 5599 C C . ASN A 1 696 ? -4.248 0.902 17.333 1.00 80.06 696 ASN A C 1
ATOM 5601 O O . ASN A 1 696 ? -5.021 1.579 18.004 1.00 80.06 696 ASN A O 1
ATOM 5605 N N . ALA A 1 697 ? -4.100 -0.409 17.538 1.00 68.12 697 ALA A N 1
ATOM 5606 C CA . ALA A 1 697 ? -4.766 -1.127 18.626 1.00 68.12 697 ALA A CA 1
ATOM 5607 C C . ALA A 1 697 ? -4.238 -0.686 20.005 1.00 68.12 697 ALA A C 1
ATOM 5609 O O . ALA A 1 697 ? -5.039 -0.352 20.875 1.00 68.12 697 ALA A O 1
ATOM 5610 N N . ASP A 1 698 ? -2.915 -0.576 20.158 1.00 62.72 698 ASP A N 1
ATOM 5611 C CA . ASP A 1 698 ? -2.230 -0.126 21.380 1.00 62.72 698 ASP A CA 1
ATOM 5612 C C . ASP A 1 698 ? -2.590 1.326 21.755 1.00 62.72 698 ASP A C 1
ATOM 5614 O O . ASP A 1 698 ? -2.583 1.700 22.925 1.00 62.72 698 ASP A O 1
ATOM 5618 N N . THR A 1 699 ? -2.940 2.153 20.760 1.00 57.41 699 THR A N 1
ATOM 5619 C CA . THR A 1 699 ? -3.440 3.528 20.958 1.00 57.41 699 THR A CA 1
ATOM 5620 C C . THR A 1 699 ? -4.970 3.642 20.907 1.00 57.41 699 THR A C 1
ATOM 5622 O O . THR A 1 699 ? -5.497 4.753 20.862 1.00 57.41 699 THR A O 1
ATOM 5625 N N . TYR A 1 700 ? -5.689 2.512 20.915 1.00 62.88 700 TYR A N 1
ATOM 5626 C CA . TYR A 1 700 ? -7.156 2.389 20.863 1.00 62.88 700 TYR A CA 1
ATOM 5627 C C . TYR A 1 700 ? -7.849 3.077 19.664 1.00 62.88 700 TYR A C 1
ATOM 5629 O O . TYR A 1 700 ? -9.062 3.302 19.660 1.00 62.88 700 TYR A O 1
ATOM 5637 N N . LYS A 1 701 ? -7.105 3.353 18.587 1.00 58.16 701 LYS A N 1
ATOM 5638 C CA . LYS A 1 701 ? -7.577 4.003 17.355 1.00 58.16 701 LYS A CA 1
ATOM 5639 C C . LYS A 1 701 ? -8.271 3.008 16.430 1.00 58.16 701 LYS A C 1
ATOM 5641 O O . LYS A 1 701 ? -7.696 2.489 15.478 1.00 58.16 701 LYS A O 1
ATOM 5646 N N . ILE A 1 702 ? -9.542 2.751 16.726 1.00 57.56 702 ILE A N 1
ATOM 5647 C CA . ILE A 1 702 ? -10.386 1.790 15.993 1.00 57.56 702 ILE A CA 1
ATOM 5648 C C . ILE A 1 702 ? -11.255 2.486 14.917 1.00 57.56 702 ILE A C 1
ATOM 5650 O O . ILE A 1 702 ? -11.732 1.848 13.973 1.00 57.56 702 ILE A O 1
ATOM 5654 N N . VAL A 1 703 ? -11.462 3.803 15.040 1.00 58.25 703 VAL A N 1
ATOM 5655 C CA . VAL A 1 703 ? -12.385 4.626 14.234 1.00 58.25 703 VAL A CA 1
ATOM 5656 C C . VAL A 1 703 ? -11.703 5.930 13.802 1.00 58.25 703 VAL A C 1
ATOM 5658 O O . VAL A 1 703 ? -10.761 6.385 14.443 1.00 58.25 703 VAL A O 1
ATOM 5661 N N . ARG A 1 704 ? -12.129 6.521 12.674 1.00 59.56 704 ARG A N 1
ATOM 5662 C CA . ARG A 1 704 ? -11.456 7.687 12.072 1.00 59.56 704 ARG A CA 1
ATOM 5663 C C . ARG A 1 704 ? -11.773 8.991 12.805 1.00 59.56 704 ARG A C 1
ATOM 5665 O O . ARG A 1 704 ? -12.936 9.377 12.935 1.00 59.56 704 ARG A O 1
ATOM 5672 N N . ASP A 1 705 ? -10.727 9.730 13.156 1.00 61.94 705 ASP A N 1
ATOM 5673 C CA . ASP A 1 705 ? -10.833 11.101 13.653 1.00 61.94 705 ASP A CA 1
ATOM 5674 C C . ASP A 1 705 ? -10.928 12.079 12.482 1.00 61.94 705 ASP A C 1
ATOM 5676 O O . ASP A 1 705 ? -9.953 12.403 11.804 1.00 61.94 705 ASP A O 1
ATOM 5680 N N . LEU A 1 706 ? -12.157 12.504 12.195 1.00 61.50 706 LEU A N 1
ATOM 5681 C CA . LEU A 1 706 ? -12.464 13.365 11.060 1.00 61.50 706 LEU A CA 1
ATOM 5682 C C . LEU A 1 706 ? -12.427 14.843 11.475 1.00 61.50 706 LEU A C 1
ATOM 5684 O O . LEU A 1 706 ? -13.136 15.219 12.410 1.00 61.50 706 LEU A O 1
ATOM 5688 N N . PRO A 1 707 ? -11.689 15.716 10.759 1.00 65.88 707 PRO A N 1
ATOM 5689 C CA . PRO A 1 707 ? -11.638 17.138 11.074 1.00 65.88 707 PRO A CA 1
ATOM 5690 C C . PRO A 1 707 ? -13.003 17.787 10.823 1.00 65.88 707 PRO A C 1
ATOM 5692 O O . PRO A 1 707 ? -13.416 18.013 9.672 1.00 65.88 707 PRO A O 1
ATOM 5695 N N . LEU A 1 708 ? -13.685 18.092 11.927 1.00 76.00 708 LEU A N 1
ATOM 5696 C CA . LEU A 1 708 ? -14.995 18.732 11.984 1.00 76.00 708 LEU A CA 1
ATOM 5697 C C . LEU A 1 708 ? -15.022 20.047 11.167 1.00 76.00 708 LEU A C 1
ATOM 5699 O O . LEU A 1 708 ? -13.974 20.646 10.903 1.00 76.00 708 LEU A O 1
ATOM 5703 N N . PRO A 1 709 ? -16.184 20.462 10.625 1.00 72.56 709 PRO A N 1
ATOM 5704 C CA . PRO A 1 709 ? -16.254 21.634 9.752 1.00 72.56 709 PRO A CA 1
ATOM 5705 C C . PRO A 1 709 ? -16.095 22.976 10.469 1.00 72.56 709 PRO A C 1
ATOM 5707 O O . PRO A 1 709 ? -15.624 23.908 9.820 1.00 72.56 709 PRO A O 1
ATOM 5710 N N . TYR A 1 710 ? -16.472 23.074 11.744 1.00 78.00 710 TYR A N 1
ATOM 5711 C CA . TYR A 1 710 ? -16.450 24.319 12.511 1.00 78.00 710 TYR A CA 1
ATOM 5712 C C . TYR A 1 710 ? -15.438 24.235 13.669 1.00 78.00 710 TYR A C 1
ATOM 5714 O O . TYR A 1 710 ? -15.223 23.141 14.202 1.00 78.00 710 TYR A O 1
ATOM 5722 N N . PRO A 1 711 ? -14.790 25.344 14.071 1.00 70.50 711 PRO A N 1
ATOM 5723 C CA . PRO A 1 711 ? -13.821 25.331 15.163 1.00 70.50 711 PRO A CA 1
ATOM 5724 C C . PRO A 1 711 ? -14.505 25.034 16.504 1.00 70.50 711 PRO A C 1
ATOM 5726 O O . PRO A 1 711 ? -15.481 25.681 16.873 1.00 70.50 711 PRO A O 1
ATOM 5729 N N . VAL A 1 712 ? -13.976 24.069 17.258 1.00 61.38 712 VAL A N 1
ATOM 5730 C CA . VAL A 1 712 ? -14.449 23.796 18.622 1.00 61.38 712 VAL A CA 1
ATOM 5731 C C . VAL A 1 712 ? -13.923 24.894 19.544 1.00 61.38 712 VAL A C 1
ATOM 5733 O O . VAL A 1 712 ? -12.711 25.028 19.720 1.00 61.38 712 VAL A O 1
ATOM 5736 N N . GLN A 1 713 ? -14.826 25.670 20.143 1.00 50.41 713 GLN A N 1
ATOM 5737 C CA . GLN A 1 713 ? -14.481 26.577 21.235 1.00 50.41 713 GLN A CA 1
ATOM 5738 C C . GLN A 1 713 ? -14.058 25.737 22.447 1.00 50.41 713 GLN A C 1
ATOM 5740 O O . GLN A 1 713 ? -14.904 25.168 23.136 1.00 50.41 713 GLN A O 1
ATOM 5745 N N . ARG A 1 714 ? -12.749 25.643 22.713 1.00 33.91 714 ARG A N 1
ATOM 5746 C CA . ARG A 1 714 ? -12.277 25.170 24.021 1.00 33.91 714 ARG A CA 1
ATOM 5747 C C . ARG A 1 714 ? -12.809 26.129 25.085 1.00 33.91 714 ARG A C 1
ATOM 5749 O O . ARG A 1 714 ? -12.677 27.344 24.928 1.00 33.91 714 ARG A O 1
ATOM 5756 N N . ARG A 1 715 ? -13.355 25.595 26.179 1.00 31.83 715 ARG A N 1
ATOM 5757 C CA . ARG A 1 715 ? -13.420 26.372 27.421 1.00 31.83 715 ARG A CA 1
ATOM 5758 C C . ARG A 1 715 ? -11.985 26.748 27.816 1.00 31.83 715 ARG A C 1
ATOM 5760 O O . ARG A 1 715 ? -11.104 25.901 27.664 1.00 31.83 715 ARG A O 1
ATOM 5767 N N . PRO A 1 716 ? -11.743 27.958 28.341 1.00 30.09 716 PRO A N 1
ATOM 5768 C CA . PRO A 1 716 ? -10.620 28.155 29.243 1.00 30.09 716 PRO A CA 1
ATOM 5769 C C . PRO A 1 716 ? -10.764 27.146 30.383 1.00 30.09 716 PRO A C 1
ATOM 5771 O O . PRO A 1 716 ? -11.849 27.016 30.957 1.00 30.09 716 PRO A O 1
ATOM 5774 N N . GLU A 1 717 ? -9.699 26.413 30.683 1.00 29.22 717 GLU A N 1
ATOM 5775 C CA . GLU A 1 717 ? -9.619 25.666 31.933 1.00 29.22 717 GLU A CA 1
ATOM 5776 C C . GLU A 1 717 ? -9.660 26.694 33.068 1.00 29.22 717 GLU A C 1
ATOM 5778 O O . GLU A 1 717 ? -8.954 27.702 33.031 1.00 29.22 717 GLU A O 1
ATOM 5783 N N . SER A 1 718 ? -10.563 26.502 34.030 1.00 30.48 718 SER A N 1
ATOM 5784 C CA . SER A 1 718 ? -10.631 27.361 35.208 1.00 30.48 718 SER A CA 1
ATOM 5785 C C . SER A 1 718 ? -9.402 27.078 36.061 1.00 30.48 718 SER A C 1
ATOM 5787 O O . SER A 1 718 ? -9.324 26.007 36.663 1.00 30.48 718 SER A O 1
ATOM 5789 N N . THR A 1 719 ? -8.462 28.021 36.079 1.00 30.02 719 THR A N 1
ATOM 5790 C CA . THR A 1 719 ? -7.244 27.979 36.891 1.00 30.02 719 THR A CA 1
ATOM 5791 C C . THR A 1 719 ? -7.601 27.711 38.349 1.00 30.02 719 THR A C 1
ATOM 5793 O O . THR A 1 719 ? -8.246 28.537 38.993 1.00 30.02 719 THR A O 1
ATOM 5796 N N . ALA A 1 720 ? -7.198 26.543 38.846 1.00 31.80 720 ALA A N 1
ATOM 5797 C CA . ALA A 1 720 ? -7.377 26.111 40.232 1.00 31.80 720 ALA A CA 1
ATOM 5798 C C . ALA A 1 720 ? -6.041 26.152 41.004 1.00 31.80 720 ALA A C 1
ATOM 5800 O O . ALA A 1 720 ? -5.877 25.459 42.002 1.00 31.80 720 ALA A O 1
ATOM 5801 N N . ASP A 1 721 ? -5.105 26.973 40.517 1.00 31.52 721 ASP A N 1
ATOM 5802 C CA . ASP A 1 721 ? -3.707 27.072 40.946 1.00 31.52 721 ASP A CA 1
ATOM 5803 C C . ASP A 1 721 ? -3.382 28.483 41.499 1.00 31.52 721 ASP A C 1
ATOM 5805 O O . ASP A 1 721 ? -2.319 29.034 41.230 1.00 31.52 721 ASP A O 1
ATOM 5809 N N . GLU A 1 722 ? -4.312 29.100 42.243 1.00 34.22 722 GLU A N 1
ATOM 5810 C CA . GLU A 1 722 ? -4.120 30.403 42.918 1.00 34.22 722 GLU A CA 1
ATOM 5811 C C . GLU A 1 722 ? -4.585 30.379 44.393 1.00 34.22 722 GLU A C 1
ATOM 5813 O O . GLU A 1 722 ? -5.313 31.262 44.838 1.00 34.22 722 GLU A O 1
ATOM 5818 N N . GLU A 1 723 ? -4.177 29.374 45.181 1.00 31.59 723 GLU A N 1
ATOM 5819 C CA . GLU A 1 723 ? -4.369 29.407 46.646 1.00 31.59 723 GLU A CA 1
ATOM 5820 C C . GLU A 1 723 ? -3.325 28.556 47.414 1.00 31.59 723 GLU A C 1
ATOM 5822 O O . GLU A 1 723 ? -3.660 27.515 47.962 1.00 31.59 723 GLU A O 1
ATOM 5827 N N . ASP A 1 724 ? -2.045 28.980 47.412 1.00 29.08 724 ASP A N 1
ATOM 5828 C CA . ASP A 1 724 ? -1.066 28.772 48.516 1.00 29.08 724 ASP A CA 1
ATOM 5829 C C . ASP A 1 724 ? 0.321 29.413 48.208 1.00 29.08 724 ASP A C 1
ATOM 5831 O O . ASP A 1 724 ? 1.310 28.732 47.937 1.00 29.08 724 ASP A O 1
ATOM 5835 N N . GLU A 1 725 ? 0.435 30.751 48.272 1.00 29.86 725 GLU A N 1
ATOM 5836 C CA . GLU A 1 725 ? 1.743 31.451 48.273 1.00 29.86 725 GLU A CA 1
ATOM 5837 C C . GLU A 1 725 ? 1.903 32.382 49.495 1.00 29.86 725 GLU A C 1
ATOM 5839 O O . GLU A 1 725 ? 1.940 33.608 49.397 1.00 29.86 725 GLU A O 1
ATOM 5844 N N . LEU A 1 726 ? 2.020 31.780 50.684 1.00 28.66 726 LEU A N 1
ATOM 5845 C CA . LEU A 1 726 ? 2.482 32.441 51.915 1.00 28.66 726 LEU A CA 1
ATOM 5846 C C . LEU A 1 726 ? 3.508 31.550 52.635 1.00 28.66 726 LEU A C 1
ATOM 5848 O O . LEU A 1 726 ? 3.179 30.794 53.546 1.00 28.66 726 LEU A O 1
ATOM 5852 N N . GLY A 1 727 ? 4.768 31.617 52.200 1.00 25.67 727 GLY A N 1
ATOM 5853 C CA . GLY A 1 727 ? 5.848 30.780 52.737 1.00 25.67 727 GLY A CA 1
ATOM 5854 C C . GLY A 1 727 ? 6.451 31.271 54.061 1.00 25.67 727 GLY A C 1
ATOM 5855 O O . GLY A 1 727 ? 6.356 32.447 54.401 1.00 25.67 727 GLY A O 1
ATOM 5856 N N . ILE A 1 728 ? 7.149 30.368 54.765 1.00 26.86 728 ILE A N 1
ATOM 5857 C CA . ILE A 1 728 ? 8.126 30.645 55.838 1.00 26.86 728 ILE A CA 1
ATOM 5858 C C . ILE A 1 728 ? 9.119 29.469 55.936 1.00 26.86 728 ILE A C 1
ATOM 5860 O O . ILE A 1 728 ? 8.699 28.319 55.999 1.00 26.86 728 ILE A O 1
ATOM 5864 N N . GLY A 1 729 ? 10.415 29.783 56.059 1.00 25.70 729 GLY A N 1
ATOM 5865 C CA . GLY A 1 729 ? 11.399 28.988 56.813 1.00 25.70 729 GLY A CA 1
ATOM 5866 C C . GLY A 1 729 ? 12.057 27.776 56.137 1.00 25.70 729 GLY A C 1
ATOM 5867 O O . GLY A 1 729 ? 11.478 26.696 56.068 1.00 25.70 729 GLY A O 1
ATOM 5868 N N . ASP A 1 730 ? 13.342 27.912 55.797 1.00 28.88 730 ASP A N 1
ATOM 5869 C CA . ASP A 1 730 ? 14.241 26.782 55.526 1.00 28.88 730 ASP A CA 1
ATOM 5870 C C . ASP A 1 730 ? 14.418 25.862 56.751 1.00 28.88 730 ASP A C 1
ATOM 5872 O O . ASP A 1 730 ? 14.490 26.336 57.889 1.00 28.88 730 ASP A O 1
ATOM 5876 N N . ASN A 1 731 ? 14.603 24.554 56.523 1.00 26.70 731 ASN A N 1
ATOM 5877 C CA . ASN A 1 731 ? 15.329 23.676 57.453 1.00 26.70 731 ASN A CA 1
ATOM 5878 C C . ASN A 1 731 ? 15.788 22.358 56.795 1.00 26.70 731 ASN A C 1
ATOM 5880 O O . ASN A 1 731 ? 14.985 21.467 56.510 1.00 26.70 731 ASN A O 1
ATOM 5884 N N . GLU A 1 732 ? 17.100 22.186 56.614 1.00 30.83 732 GLU A N 1
ATOM 5885 C CA . GLU A 1 732 ? 17.702 20.918 56.179 1.00 30.83 732 GLU A CA 1
ATOM 5886 C C . GLU A 1 732 ? 17.798 19.903 57.337 1.00 30.83 732 GLU A C 1
ATOM 5888 O O . GLU A 1 732 ? 18.834 19.799 57.994 1.00 30.83 732 GLU A O 1
ATOM 5893 N N . ALA A 1 733 ? 16.755 19.099 57.581 1.00 26.84 733 ALA A N 1
ATOM 5894 C CA . ALA A 1 733 ? 16.869 17.962 58.506 1.00 26.84 733 ALA A CA 1
ATOM 5895 C C . ALA A 1 733 ? 15.840 16.836 58.279 1.00 26.84 733 ALA A C 1
ATOM 5897 O O . ALA A 1 733 ? 14.792 16.827 58.921 1.00 26.84 733 ALA A O 1
ATOM 5898 N N . SER A 1 734 ? 16.173 15.842 57.437 1.00 27.11 734 SER A N 1
ATOM 5899 C CA . SER A 1 734 ? 15.949 14.388 57.671 1.00 27.11 734 SER A CA 1
ATOM 5900 C C . SER A 1 734 ? 16.053 13.561 56.382 1.00 27.11 734 SER A C 1
ATOM 5902 O O . SER A 1 734 ? 15.152 13.572 55.548 1.00 27.11 734 SER A O 1
ATOM 5904 N N . ARG A 1 735 ? 17.111 12.749 56.246 1.00 28.66 735 ARG A N 1
ATOM 5905 C CA . ARG A 1 735 ? 17.139 11.624 55.293 1.00 28.66 735 ARG A CA 1
ATOM 5906 C C . ARG A 1 735 ? 16.766 10.333 56.018 1.00 28.66 735 ARG A C 1
ATOM 5908 O O . ARG A 1 735 ? 17.547 9.854 56.833 1.00 28.66 735 ARG A O 1
ATOM 5915 N N . ALA A 1 736 ? 15.636 9.737 55.654 1.00 27.19 736 ALA A N 1
ATOM 5916 C CA . ALA A 1 736 ? 15.298 8.354 55.982 1.00 27.19 736 ALA A CA 1
ATOM 5917 C C . ALA A 1 736 ? 14.611 7.708 54.762 1.00 27.19 736 ALA A C 1
ATOM 5919 O O . ALA A 1 736 ? 13.673 8.303 54.231 1.00 27.19 736 ALA A O 1
ATOM 5920 N N . PRO A 1 737 ? 15.066 6.540 54.271 1.00 26.47 737 PRO A N 1
ATOM 5921 C CA . PRO A 1 737 ? 14.435 5.878 53.136 1.00 26.47 737 PRO A CA 1
ATOM 5922 C C . PRO A 1 737 ? 13.179 5.121 53.584 1.00 26.47 737 PRO A C 1
ATOM 5924 O O . PRO A 1 737 ? 13.245 4.265 54.466 1.00 26.47 737 PRO A O 1
ATOM 5927 N N . SER A 1 738 ? 12.040 5.384 52.946 1.00 24.33 738 SER A N 1
ATOM 5928 C CA . SER A 1 738 ? 10.873 4.510 53.049 1.00 24.33 738 SER A CA 1
ATOM 5929 C C . SER A 1 738 ? 11.133 3.214 52.274 1.00 24.33 738 SER A C 1
ATOM 5931 O O . SER A 1 738 ? 11.491 3.236 51.097 1.00 24.33 738 SER A O 1
ATOM 5933 N N . MET A 1 739 ? 10.960 2.064 52.929 1.00 26.86 739 MET A N 1
ATOM 5934 C CA . MET A 1 739 ? 10.975 0.778 52.231 1.00 26.86 739 MET A CA 1
ATOM 5935 C C . MET A 1 739 ? 9.690 0.627 51.417 1.00 26.86 739 MET A C 1
ATOM 5937 O O . MET A 1 739 ? 8.594 0.659 51.977 1.00 26.86 739 MET A O 1
ATOM 5941 N N . SER A 1 740 ? 9.822 0.412 50.111 1.00 29.33 740 SER A N 1
ATOM 5942 C CA . SER A 1 740 ? 8.711 -0.028 49.273 1.00 29.33 740 SER A CA 1
ATOM 5943 C C . SER A 1 740 ? 8.286 -1.442 49.674 1.00 29.33 740 SER A C 1
ATOM 5945 O O . SER A 1 740 ? 9.079 -2.384 49.639 1.00 29.33 740 SER A O 1
ATOM 5947 N N . GLN A 1 741 ? 7.015 -1.606 50.041 1.00 30.78 741 GLN A N 1
ATOM 5948 C CA . GLN A 1 741 ? 6.393 -2.928 50.033 1.00 30.78 741 GLN A CA 1
ATOM 5949 C C . GLN A 1 741 ? 6.173 -3.357 48.570 1.00 30.78 741 GLN A C 1
ATOM 5951 O O . GLN A 1 741 ? 5.878 -2.499 47.733 1.00 30.78 741 GLN A O 1
ATOM 5956 N N . PRO A 1 742 ? 6.337 -4.648 48.227 1.00 34.53 742 PRO A N 1
ATOM 5957 C CA . PRO A 1 742 ? 6.065 -5.131 46.876 1.00 34.53 742 PRO A CA 1
ATOM 5958 C C . PRO A 1 742 ? 4.572 -5.001 46.558 1.00 34.53 742 PRO A C 1
ATOM 5960 O O . PRO A 1 742 ? 3.731 -5.273 47.417 1.00 34.53 742 PRO A O 1
ATOM 5963 N N . ASN A 1 743 ? 4.238 -4.610 45.327 1.00 43.53 743 ASN A N 1
ATOM 5964 C CA . ASN A 1 743 ? 2.845 -4.478 44.916 1.00 43.53 743 ASN A CA 1
ATOM 5965 C C . ASN A 1 743 ? 2.164 -5.859 44.884 1.00 43.53 743 ASN A C 1
ATOM 5967 O O . ASN A 1 743 ? 2.692 -6.824 44.325 1.00 43.53 743 ASN A O 1
ATOM 5971 N N . VAL A 1 744 ? 0.975 -5.950 45.481 1.00 39.28 744 VAL A N 1
ATOM 5972 C CA . VAL A 1 744 ? 0.180 -7.187 45.528 1.00 39.28 744 VAL A CA 1
ATOM 5973 C C . VAL A 1 744 ? -0.322 -7.564 44.128 1.00 39.28 744 VAL A C 1
ATOM 5975 O O . VAL A 1 744 ? -0.445 -8.750 43.821 1.00 39.28 744 VAL A O 1
ATOM 5978 N N . GLU A 1 745 ? -0.538 -6.575 43.252 1.00 37.00 745 GLU A N 1
ATOM 5979 C CA . GLU A 1 745 ? -0.929 -6.800 41.855 1.00 37.00 745 GLU A CA 1
ATOM 5980 C C . GLU A 1 745 ? 0.140 -7.589 41.079 1.00 37.00 745 GLU A C 1
ATOM 5982 O O . GLU A 1 745 ? -0.204 -8.539 40.379 1.00 37.00 745 GLU A O 1
ATOM 5987 N N . ASP A 1 746 ? 1.429 -7.268 41.252 1.00 42.25 746 ASP A N 1
ATOM 5988 C CA . ASP A 1 746 ? 2.536 -7.943 40.552 1.00 42.25 746 ASP A CA 1
ATOM 5989 C C . ASP A 1 746 ? 2.641 -9.423 40.951 1.00 42.25 746 ASP A C 1
ATOM 5991 O O . ASP A 1 746 ? 2.843 -10.302 40.107 1.00 42.25 746 ASP A O 1
ATOM 5995 N N . GLN A 1 747 ? 2.446 -9.723 42.241 1.00 40.38 747 GLN A N 1
ATOM 5996 C CA . GLN A 1 747 ? 2.438 -11.098 42.752 1.00 40.38 747 GLN A CA 1
ATOM 5997 C C . GLN A 1 747 ? 1.231 -11.891 42.224 1.00 40.38 747 GLN A C 1
ATOM 5999 O O . GLN A 1 747 ? 1.362 -13.070 41.880 1.00 40.38 747 GLN A O 1
ATOM 6004 N N . LEU A 1 748 ? 0.068 -11.242 42.097 1.00 40.41 748 LEU A N 1
ATOM 6005 C CA . LEU A 1 748 ? -1.127 -11.854 41.519 1.00 40.41 748 LEU A CA 1
ATOM 6006 C C . LEU A 1 748 ? -0.960 -12.100 40.007 1.00 40.41 748 LEU A C 1
ATOM 6008 O O . LEU A 1 748 ? -1.299 -13.181 39.525 1.00 40.41 748 LEU A O 1
ATOM 6012 N N . PHE A 1 749 ? -0.372 -11.154 39.267 1.00 42.16 749 PHE A N 1
ATOM 6013 C CA . PHE A 1 749 ? -0.056 -11.305 37.841 1.00 42.16 749 PHE A CA 1
ATOM 6014 C C . PHE A 1 749 ? 0.954 -12.427 37.574 1.00 42.16 749 PHE A C 1
ATOM 6016 O O . PHE A 1 749 ? 0.770 -13.200 36.628 1.00 42.16 749 PHE A O 1
ATOM 6023 N N . ALA A 1 750 ? 1.981 -12.569 38.417 1.00 46.09 750 ALA A N 1
ATOM 6024 C CA . ALA A 1 750 ? 2.921 -13.684 38.343 1.00 46.09 750 ALA A CA 1
ATOM 6025 C C . ALA A 1 750 ? 2.201 -15.034 38.530 1.00 46.09 750 ALA A C 1
ATOM 6027 O O . ALA A 1 750 ? 2.299 -15.909 37.667 1.00 46.09 750 ALA A O 1
ATOM 6028 N N . SER A 1 751 ? 1.389 -15.167 39.586 1.00 38.91 751 SER A N 1
ATOM 6029 C CA . SER A 1 751 ? 0.634 -16.396 39.879 1.00 38.91 751 SER A CA 1
ATOM 6030 C C . SER A 1 751 ? -0.395 -16.745 38.792 1.00 38.91 751 SER A C 1
ATOM 6032 O O . SER A 1 751 ? -0.559 -17.915 38.437 1.00 38.91 751 SER A O 1
ATOM 6034 N N . LEU A 1 752 ? -1.049 -15.748 38.185 1.00 41.62 752 LEU A N 1
ATOM 6035 C CA . LEU A 1 752 ? -1.965 -15.959 37.057 1.00 41.62 752 LEU A CA 1
ATOM 6036 C C . LEU A 1 752 ? -1.235 -16.371 35.773 1.00 41.62 752 LEU A C 1
ATOM 6038 O O . LEU A 1 752 ? -1.741 -17.200 35.013 1.00 41.62 752 LEU A O 1
ATOM 6042 N N . THR A 1 753 ? -0.031 -15.844 35.545 1.00 48.72 753 THR A N 1
ATOM 6043 C CA . THR A 1 753 ? 0.820 -16.232 34.411 1.00 48.72 753 THR A CA 1
ATOM 6044 C C . THR A 1 753 ? 1.305 -17.676 34.558 1.00 48.72 753 THR A C 1
ATOM 6046 O O . THR A 1 753 ? 1.216 -18.456 33.609 1.00 48.72 753 THR A O 1
ATOM 6049 N N . GLU A 1 754 ? 1.728 -18.070 35.759 1.00 46.62 754 GLU A N 1
ATOM 6050 C CA . GLU A 1 754 ? 2.098 -19.446 36.105 1.00 46.62 754 GLU A CA 1
ATOM 6051 C C . GLU A 1 754 ? 0.912 -20.413 35.946 1.00 46.62 754 GLU A C 1
ATOM 6053 O O . GLU A 1 754 ? 1.007 -21.405 35.218 1.00 46.62 754 GLU A O 1
ATOM 6058 N N . THR A 1 755 ? -0.253 -20.066 36.505 1.00 45.16 755 THR A N 1
ATOM 6059 C CA . THR A 1 755 ? -1.498 -20.846 36.365 1.00 45.16 755 THR A CA 1
ATOM 6060 C C . THR A 1 755 ? -1.880 -21.044 34.892 1.00 45.16 755 THR A C 1
ATOM 6062 O O . THR A 1 755 ? -2.279 -22.138 34.481 1.00 45.16 755 THR A O 1
ATOM 6065 N N . ARG A 1 756 ? -1.709 -20.010 34.056 1.00 47.34 756 ARG A N 1
ATOM 6066 C CA . ARG A 1 756 ? -1.941 -20.089 32.608 1.00 47.34 756 ARG A CA 1
ATOM 6067 C C . ARG A 1 756 ? -0.962 -21.036 31.910 1.00 47.34 756 ARG A C 1
ATOM 6069 O O . ARG A 1 756 ? -1.404 -21.832 31.083 1.00 47.34 756 ARG A O 1
ATOM 6076 N N . MET A 1 757 ? 0.329 -20.998 32.251 1.00 54.66 757 MET A N 1
ATOM 6077 C CA . MET A 1 757 ? 1.312 -21.944 31.706 1.00 54.66 757 MET A CA 1
ATOM 6078 C C . MET A 1 757 ? 0.966 -23.393 32.069 1.00 54.66 757 MET A C 1
ATOM 6080 O O . MET A 1 757 ? 1.017 -24.262 31.200 1.00 54.66 757 MET A O 1
ATOM 6084 N N . HIS A 1 758 ? 0.549 -23.653 33.312 1.00 49.09 758 HIS A N 1
ATOM 6085 C CA . HIS A 1 758 ? 0.110 -24.984 33.744 1.00 49.09 758 HIS A CA 1
ATOM 6086 C C . HIS A 1 758 ? -1.135 -25.467 32.977 1.00 49.09 758 HIS A C 1
ATOM 6088 O O . HIS A 1 758 ? -1.176 -26.616 32.534 1.00 49.09 758 HIS A O 1
ATOM 6094 N N . LEU A 1 759 ? -2.121 -24.594 32.741 1.00 46.50 759 LEU A N 1
ATOM 6095 C CA . LEU A 1 759 ? -3.310 -24.920 31.941 1.00 46.50 759 LEU A CA 1
ATOM 6096 C C . LEU A 1 759 ? -2.981 -25.226 30.471 1.00 46.50 759 LEU A C 1
ATOM 6098 O O . LEU A 1 759 ? -3.527 -26.178 29.907 1.00 46.50 759 LEU A O 1
ATOM 6102 N N . ASP A 1 760 ? -2.083 -24.462 29.844 1.00 53.97 760 ASP A N 1
ATOM 6103 C CA . ASP A 1 760 ? -1.667 -24.727 28.462 1.00 53.97 760 ASP A CA 1
ATOM 6104 C C . ASP A 1 760 ? -0.791 -25.996 28.355 1.00 53.97 760 ASP A C 1
ATOM 6106 O O . ASP A 1 760 ? -0.940 -26.750 27.390 1.00 53.97 760 ASP A O 1
ATOM 6110 N N . GLN A 1 761 ? 0.027 -26.324 29.367 1.00 58.19 761 GLN A N 1
ATOM 6111 C CA . GLN A 1 761 ? 0.712 -27.626 29.458 1.00 58.19 761 GLN A CA 1
ATOM 6112 C C . GLN A 1 761 ? -0.280 -28.794 29.601 1.00 58.19 761 GLN A C 1
ATOM 6114 O O . GLN A 1 761 ? -0.161 -29.786 28.878 1.00 58.19 761 GLN A O 1
ATOM 6119 N N . HIS A 1 762 ? -1.294 -28.681 30.467 1.00 49.91 762 HIS A N 1
ATOM 6120 C CA . HIS A 1 762 ? -2.307 -29.732 30.638 1.00 49.91 762 HIS A CA 1
ATOM 6121 C C . HIS A 1 762 ? -3.104 -29.959 29.342 1.00 49.91 762 HIS A C 1
ATOM 6123 O O . HIS A 1 762 ? -3.313 -31.094 28.915 1.00 49.91 762 HIS A O 1
ATOM 6129 N N . ARG A 1 763 ? -3.446 -28.880 28.625 1.00 52.88 763 ARG A N 1
ATOM 6130 C CA . ARG A 1 763 ? -4.085 -28.937 27.299 1.00 52.88 763 ARG A CA 1
ATOM 6131 C C . ARG A 1 763 ? -3.199 -29.613 26.235 1.00 52.88 763 ARG A C 1
ATOM 6133 O O . ARG A 1 763 ? -3.719 -30.318 25.364 1.00 52.88 763 ARG A O 1
ATOM 6140 N N . GLN A 1 764 ? -1.876 -29.445 26.293 1.00 57.72 764 GLN A N 1
ATOM 6141 C CA . GLN A 1 764 ? -0.932 -30.182 25.435 1.00 57.72 764 GLN A CA 1
ATOM 6142 C C . GLN A 1 764 ? -0.857 -31.679 25.795 1.00 57.72 764 GLN A C 1
ATOM 6144 O O . GLN A 1 764 ? -0.806 -32.531 24.903 1.00 57.72 764 GLN A O 1
ATOM 6149 N N . GLN A 1 765 ? -0.926 -32.030 27.082 1.00 55.44 765 GLN A N 1
ATOM 6150 C CA . GLN A 1 765 ? -1.001 -33.429 27.525 1.00 55.44 765 GLN A CA 1
ATOM 6151 C C . GLN A 1 765 ? -2.333 -34.096 27.133 1.00 55.44 765 GLN A C 1
ATOM 6153 O O . GLN A 1 765 ? -2.346 -35.234 26.665 1.00 55.44 765 GLN A O 1
ATOM 6158 N N . GLU A 1 766 ? -3.458 -33.385 27.217 1.00 55.66 766 GLU A N 1
ATOM 6159 C CA . GLU A 1 766 ? -4.765 -33.886 26.770 1.00 55.66 766 GLU A CA 1
ATOM 6160 C C . GLU A 1 766 ? -4.821 -34.117 25.254 1.00 55.66 766 GLU A C 1
ATOM 6162 O O . GLU A 1 766 ? -5.329 -35.145 24.801 1.00 55.66 766 GLU A O 1
ATOM 6167 N N . THR A 1 767 ? -4.265 -33.205 24.450 1.00 52.81 767 THR A N 1
ATOM 6168 C CA . THR A 1 767 ? -4.238 -33.356 22.983 1.00 52.81 767 THR A CA 1
ATOM 6169 C C . THR A 1 767 ? -3.307 -34.479 22.522 1.00 52.81 767 THR A C 1
ATOM 6171 O O . THR A 1 767 ? -3.683 -35.252 21.637 1.00 52.81 767 THR A O 1
ATOM 6174 N N . THR A 1 768 ? -2.141 -34.652 23.152 1.00 52.81 768 THR A N 1
ATOM 6175 C CA . THR A 1 768 ? -1.249 -35.796 22.876 1.00 52.81 768 THR A CA 1
ATOM 6176 C C . THR A 1 768 ? -1.848 -37.127 23.350 1.00 52.81 768 THR A C 1
ATOM 6178 O O . THR A 1 768 ? -1.808 -38.111 22.607 1.00 52.81 768 THR A O 1
ATOM 6181 N N . SER A 1 769 ? -2.517 -37.153 24.508 1.00 48.41 769 SER A N 1
ATOM 6182 C CA . SER A 1 769 ? -3.300 -38.303 24.992 1.00 48.41 769 SER A CA 1
ATOM 6183 C C . SER A 1 769 ? -4.428 -38.691 24.021 1.00 48.41 769 SER A C 1
ATOM 6185 O O . SER A 1 769 ? -4.564 -39.860 23.645 1.00 48.41 769 SER A O 1
ATOM 6187 N N . ALA A 1 770 ? -5.196 -37.713 23.527 1.00 47.06 770 ALA A N 1
ATOM 6188 C CA . ALA A 1 770 ? -6.281 -37.931 22.569 1.00 47.06 770 ALA A CA 1
ATOM 6189 C C . ALA A 1 770 ? -5.796 -38.450 21.200 1.00 47.06 770 ALA A C 1
ATOM 6191 O O . ALA A 1 770 ? -6.507 -39.225 20.551 1.00 47.06 770 ALA A O 1
ATOM 6192 N N . LEU A 1 771 ? -4.589 -38.063 20.770 1.00 50.06 771 LEU A N 1
ATOM 6193 C CA . LEU A 1 771 ? -3.930 -38.615 19.583 1.00 50.06 771 LEU A CA 1
ATOM 6194 C C . LEU A 1 771 ? -3.473 -40.062 19.819 1.00 50.06 771 LEU A C 1
ATOM 6196 O O . LEU A 1 771 ? -3.823 -40.943 19.031 1.00 50.06 771 LEU A O 1
ATOM 6200 N N . GLY A 1 772 ? -2.792 -40.341 20.936 1.00 43.19 772 GLY A N 1
ATOM 6201 C CA . GLY A 1 772 ? -2.369 -41.699 21.302 1.00 43.19 772 GLY A CA 1
ATOM 6202 C C . GLY A 1 772 ? -3.539 -42.687 21.387 1.00 43.19 772 GLY A C 1
ATOM 6203 O O . GLY A 1 772 ? -3.462 -43.806 20.875 1.00 43.19 772 GLY A O 1
ATOM 6204 N N . ARG A 1 773 ? -4.685 -42.253 21.931 1.00 44.09 773 ARG A N 1
ATOM 6205 C CA . ARG A 1 773 ? -5.893 -43.088 22.070 1.00 44.09 773 ARG A CA 1
ATOM 6206 C C . ARG A 1 773 ? -6.591 -43.434 20.745 1.00 44.09 773 ARG A C 1
ATOM 6208 O O . ARG A 1 773 ? -7.475 -44.287 20.750 1.00 44.09 773 ARG A O 1
ATOM 6215 N N . LYS A 1 774 ? -6.197 -42.825 19.616 1.00 43.53 774 LYS A N 1
ATOM 6216 C CA . LYS A 1 774 ? -6.651 -43.208 18.264 1.00 43.53 774 LYS A CA 1
ATOM 6217 C C . LYS A 1 774 ? -5.738 -44.219 17.559 1.00 43.53 774 LYS A C 1
ATOM 6219 O O . LYS A 1 774 ? -6.176 -44.797 16.570 1.00 43.53 774 LYS A O 1
ATOM 6224 N N . GLY A 1 775 ? -4.523 -44.470 18.059 1.00 40.53 775 GLY A N 1
ATOM 6225 C CA . GLY A 1 775 ? -3.582 -45.421 17.448 1.00 40.53 775 GLY A CA 1
ATOM 6226 C C . GLY A 1 775 ? -3.945 -46.898 17.655 1.00 40.53 775 GLY A C 1
ATOM 6227 O O . GLY A 1 775 ? -3.717 -47.720 16.774 1.00 40.53 775 GLY A O 1
ATOM 6228 N N . ASN A 1 776 ? -4.564 -47.244 18.790 1.00 37.91 776 ASN A N 1
ATOM 6229 C CA . ASN A 1 776 ? -4.865 -48.635 19.150 1.00 37.91 776 ASN A CA 1
ATOM 6230 C C . ASN A 1 776 ? -6.301 -49.059 18.797 1.00 37.91 776 ASN A C 1
ATOM 6232 O O . ASN A 1 776 ? -7.176 -49.154 19.659 1.00 37.91 776 ASN A O 1
ATOM 6236 N N . LYS A 1 777 ? -6.514 -49.413 17.525 1.00 36.72 777 LYS A N 1
ATOM 6237 C CA . LYS A 1 777 ? -7.560 -50.363 17.110 1.00 36.72 777 LYS A CA 1
ATOM 6238 C C . LYS A 1 777 ? -6.962 -51.417 16.180 1.00 36.72 777 LYS A C 1
ATOM 6240 O O . LYS A 1 777 ? -6.805 -51.179 14.988 1.00 36.72 777 LYS A O 1
ATOM 6245 N N . ALA A 1 778 ? -6.647 -52.584 16.739 1.00 40.38 778 ALA A N 1
ATOM 6246 C CA . ALA A 1 778 ? -6.302 -53.763 15.952 1.00 40.38 778 ALA A CA 1
ATOM 6247 C C . ALA A 1 778 ? -7.509 -54.215 15.099 1.00 40.38 778 ALA A C 1
ATOM 6249 O O . ALA A 1 778 ? -8.653 -54.051 15.543 1.00 40.38 778 ALA A O 1
ATOM 6250 N N . PRO A 1 779 ? -7.289 -54.788 13.902 1.00 39.00 779 PRO A N 1
ATOM 6251 C CA . PRO A 1 779 ? -8.371 -55.342 13.100 1.00 39.00 779 PRO A CA 1
ATOM 6252 C C . PRO A 1 779 ? -8.981 -56.563 13.800 1.00 39.00 779 PRO A C 1
ATOM 6254 O O . PRO A 1 779 ? -8.264 -57.439 14.285 1.00 39.00 779 PRO A O 1
ATOM 6257 N N . ARG A 1 780 ? -10.315 -56.638 13.824 1.00 37.56 780 ARG A N 1
ATOM 6258 C CA . ARG A 1 780 ? -11.038 -57.899 14.021 1.00 37.56 780 ARG A CA 1
ATOM 6259 C C . ARG A 1 780 ? -11.444 -58.422 12.651 1.00 37.56 780 ARG A C 1
ATOM 6261 O O . ARG A 1 780 ? -11.989 -57.659 11.860 1.00 37.56 780 ARG A O 1
ATOM 6268 N N . ASN A 1 781 ? -11.186 -59.702 12.412 1.00 40.47 781 ASN A N 1
ATOM 6269 C CA . ASN A 1 781 ? -11.761 -60.422 11.284 1.00 40.47 781 ASN A CA 1
ATOM 6270 C C . ASN A 1 781 ? -13.221 -60.753 11.604 1.00 40.47 781 ASN A C 1
ATOM 6272 O O . ASN A 1 781 ? -13.463 -61.371 12.640 1.00 40.47 781 ASN A O 1
ATOM 6276 N N . GLU A 1 782 ? -14.130 -60.368 10.712 1.00 33.72 782 GLU A N 1
ATOM 6277 C CA . GLU A 1 782 ? -15.273 -61.149 10.201 1.00 33.72 782 GLU A CA 1
ATOM 6278 C C . GLU A 1 782 ? -15.879 -60.407 8.996 1.00 33.72 782 GLU A C 1
ATOM 6280 O O . GLU A 1 782 ? -15.944 -59.156 9.055 1.00 33.72 782 GLU A O 1
#

Organism: Malassezia globosa (strain ATCC MYA-4612 / CBS 7966) (NCBI:txid425265)

Mean predicted aligned error: 16.62 Å

Sequence (782 aa):
MPTDRLKAAKTRERDSTSPSATPSTTTASIYPGDASQTEVPSSHAFEPLETLLVRLLDDEERKFFRALDCEVERITRFYNEREHEAVERLSTLVTQLLELAEHRRAYKAQTKRIGNGQLGLKHILSRVPRSLDASEMQRLRLSTQGLEPQDPEDPKAASQDGEDLGNKRREYALEQVQNLRLCPVPSTPPRPATPSMEDHSHQHQYQHDPVHYKAARKKLRTAVIESYRALEILNNYAILNRTGFNKILKKFDKTLETQIWHLYYDARIAKASIVASDTVPRMIHALEEIFANYFEHGNRKRARDLLRAGAAHALMPHDCGHSASTFITGLYLGVALCLTVEGLQGAMKSSTQAQIPLWPQLLVVYSALFLPTLFALLFGLNLIAWQHVRINVVFIFEFDAANALEPVQYFEIPAFFLFLLSLCFFFSFAGNAPEATLLAPTMWPYVWLGTVFGLLVNPLPIMYKSSRRWFVRTCARVLSGGLVGSVEFRDFFIGDELNSIAYSVSNLWLMACEYRAGWIAPNMCVGSASLWTPVLSSAPAFLRLLQCVRRHYDSHGSTCVHLINAAKYASTILHAFSYFAYRTTGSQSTLWFVAWILCATINSSFTSTWDILMDWNLLHADARFPLLRMHLSFDDIWPMYYFAMVSNVAIRFIWIIYLFGTSKSVPIRAFIAASLEMLRRWQWNFLRLENEHVGNADTYKIVRDLPLPYPVQRRPESTADEEDELGIGDNEASRAPSMSQPNVEDQLFASLTETRMHLDQHRQQETTSALGRKGNKAPRNE

Nearest PDB structures (foldseek):
  8x5f-assembly1_A  TM=8.071E-01  e=7.841E-20  Homo sapiens
  9j4x-assembly1_B  TM=8.671E-01  e=9.219E-14  Homo sapiens
  8yf4-assembly1_B  TM=8.778E-01  e=6.604E-14  Homo sapiens
  8x5b-assembly1_A  TM=8.880E-01  e=1.493E-13  Homo sapiens
  8x5e-assembly1_A  TM=8.628E-01  e=4.712E-13  Homo sapiens

Secondary structure (DSSP, 8-state):
------------------------------------------------HHHHHHHH--TTHHHHHHHHHHHHHHHHHHHHHHHHHHHHHHHHHHHHHHHHHHHHHHHHHHHHHHHTT-S-HHHHHTT--TT--HHHHHHHHHHTTT-----TT-GGGGSHHHHHHHHHHHHHHHHHHHTT-SS---SS---PPSP--STTHHHHHHTT-HHHHHHHHHHHHHHHHHHHHHHHHHHHHHHHHHHHHHHHHHHHHHHHT---HHHHHHHTGGGSHHHH--HHHHHHHHHHHHHHHHTSTT-HHHHHHHHHHHHHHHHSPPPS--HHHHHHHHHHHHHHHHHHHHHHHHHT-HHHHHH-TTHHHHHHHHHHHHHHHHHHHHHHHHHHHHHHTT--HHHHTT--GGGPPPHHHHTHHHHHHHHHHHHHHHIIIII--TTT-SS-TTTHHHHHHHHHHHHHH--SSSS-HHHHHHHHHHHHHHHTTT-SS---HHHHHHHHHHHHTHHHHHHHHHHHHHHHTTT--TTSS-GGG-THHHHHHHHHHHHHHHHHHHHHHHTTT--THHHHHHHHHHHHHHHHHHHHHHHHH--TTSHHHHHHHHHHHHHHHHHHHHIIIIIS----TTSSSTTS-S--S-GGGTHHHHHHHHHHHHHHTGGGGGGSS-GGGHHHHHHHHHHHHHHHHHHHHHHHHHHHHHHHHHTT--S-----SS---PPPP-----S-------------PPPPPPPHHHHHHHHHHHHHHHHHHHHHHHHHHHHHHHH--PPPP-

InterPro domains:
  IPR004331 SPX domain [PF03105] (17-265)
  IPR004331 SPX domain [PS51382] (1-266)
  IPR004342 EXS, C-terminal [PF03124] (363-694)
  IPR004342 EXS, C-terminal [PS51380] (524-722)